Protein 6O60 (pdb70)

Radius of gyration: 34.87 Å; Cα contacts (8 Å, |Δi|>4): 2244; chains: 4; bounding box: 87×78×111 Å

B-factor: mean 55.34, std 15.74, range [30.64, 137.1]

Organism: Homo sapiens (NCBI:txid9606)

InterPro domains:
  IPR002088 Protein prenyltransferase, alpha subunit [PF01239] (127-150)
  IPR002088 Protein prenyltransferase, alpha subunit [PF01239] (177-208)
  IPR002088 Protein prenyltransferase, alpha subunit [PF01239] (217-246)
  IPR002088 Protein prenyltransferase, alpha subunit [PF01239] (292-320)
  IPR002088 Protein prenyltransferase, alpha subunit [PS51147] (118-152)
  IPR002088 Protein prenyltransferase, alpha subunit [PS51147] (176-210)
  IPR002088 Protein prenyltransferase, alpha subunit [PS51147] (291-325)

Secondary structure (DSSP, 8-state):
--HHHHHHHHHHHHHHHHHHH-TT--EEEEE------SSS-SEEEETTEEEEEGGGHHHHHHHHHHHHHHHHTTSS---HHHHHHHHHHHHHH-TT-HHHHHHHHHHHHHTSS-HHHHHHHHHHHHHH-TT-HHHHHHHHHHHHHTT--HHHHHHHHHHHHHHHHHHHSTT-HHHHHHHHHHHHHTSTT-HHHHHHHHHHHHHHHHH-TT-HHHHHHHHHHHHHHHT--HHHHHHHHHHHHHHHHS---HHHHHHHHHHHHHH---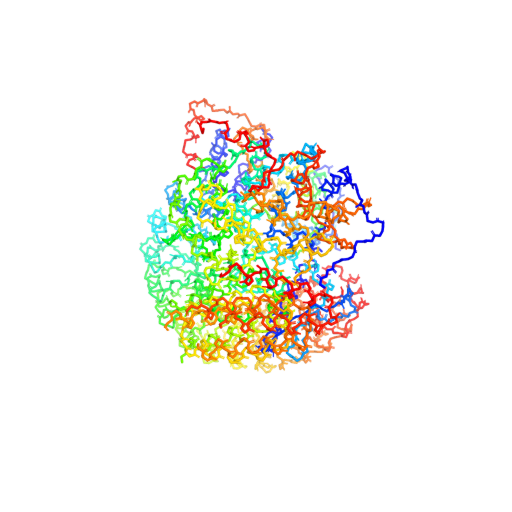-HHHHHHHHHHHHT---HHHHHHHHHHHHHHT--/------TTS--S--HHHHHHHHHH----HHHHHHGGGHHHHHHHHHHHHHHTT-GGGS-HHHHHHHHHTTB-TTS-B-SSTTSPP-HHHHHHHHHHHHHTT-GGGS-HHHHHHHHHHTB-TTS-BBSSTT--B-HHHHHHHHHHHHHHT-GGGS-HHHHHHHHHTTB-TTS-B-SSTTPPP-HHHHHHHHHHHHHTT-GGGS-HHHHHHHHHTTB-TTS-B-SSTTPPP-HHHHHHHHHHHHHTT-GGGS-HHHHHHHHHHTB-TTT--EESSTTS-EEHHHHHHHHHHHHHHT-TTSPPB-TTTSSBHHHHHHHHSS--/-HHHHHS-HHHHHHHHTT--HHHHHHHTTT-HHHHHHHT-GGGTSEEE-------HHHHHHHHHTSTT--EEE-TT-TT--HHHHHHHHHH-TT--EEE-TT-TT--HHHHHHHHHH-TT--EEE-TT-TT--HHHHHHHHHH-TT--EEE-TT-TT--HHHHHHHHHH-TT-SEEE-TT-TT--HHHHHHHHHH-TT--EEE-TT-TT--HHHHHHHHHH-TT--EEE-TT-TT--HHHHHHHHHH-TT--EEE-TT-TT--HHHHHHHHHH-TT--EEE-TT-TT--HHHHHHHHHH-TT--EEE-TT-TT--HHHHHHHHTSHHHHHT--EEE-TT-TT--HHHHHHTTS-TT--EEE-TT-TT--HHHHHHHHHH-TT-EEE---/-EEEEE-TTS-EEEEEHHHHTTSHHHHHHHHHS-S-SSS--PPEE-TTS-HHHHHHHHHHHHT-------TT--HHHHHHT-S-HHHHHHHHHHHHHHT-HHHHHHHHHHHHHHHTT--HHHHHHHTT------HHHHHHHTTGGG--

Sequence (1157 aa):
SEEVAVLVQRVVKDITNAFRRNPHIDEIGLIPCPEARYNRSPIVLVENKLGVESWCVKFLLPYVHNKLLLYRTRKQWLNRDELIDVTCTLLLLNPDFTTAWNVRKELILSGTLNPIKDLHLGKLALTKFPKSPETWIHRRWVLQQLIQERAQRLIQEEMEVCGEAAGRYPSNYNAWSHRIWVLQHLAKLDVKILLDELSSTKHWASMHVSDHSGFHYRQFLLKSLISQPHLLEEEVEFSTDLIDSYPGHETLWCHRRHIFYLQHHGLEMEHRFIDQVLSTCRNVEQARFASAYRKWLVTLKDVIIKSDAPDTLLLEKHADYIASYGDDYEYCMSEYLRMSGIYWGLTVMDLMGQLHRMNREEILAFIKSCQHECGGISASIGHDPHLLYTLSAVQILTLYDSINVIDVNKVVEYVKGLQKEDGSFAGDIWGEIDTRFSFCAVATLALLGKLDAINVEKAIEFVLSCMNFDGGFGCRPGSESHAGQIYCCTGFLAITSQLHQVNSDLLGWWLCERQLPSGGLNGRPEKLPDVCYSWWVLASLKIIGRLHWIDREKLRNFILACQDEETGGFADRPGDMVDPFHTLFGIAGLSLLGEEQIKPVNPVFCMPEEVLQRVNVQPEGLINKKLPKELLLRIFSFLDIVTLCRCAQISKAWNILALDGSNWQRIDLFNFQTGRVVENISKRCGGFLRKLSLRGCIGVGDSSLKTFAQNCRNIEHLNLNGCTKITDSTCYSLSRFCSKLKHLDLTSCVSITNSSLKGISEGCRNLEYLNLSWCDQITKDGIEALVRGCRGLKALLLRGCTQLEDEALKHIQNYCHELVSLNLQSCSRITDEGVVQICRGCHRLQALCLSGCSNLTDASLTALGLNCPRLQILEAARCSHLTDAGFTLLARNCHELEKMDLEECILITDSTLIQLSIHCPKLQALSLSHCELITDDGILHLSNSTCGHERLRVLELDNCLLITDVALEHLENCRGLERLELYDCQQVTRAGIKRMRAQLPHVKVHAYFPSIKLQSSDGEIFEVDVEIAKQSVTIKTMLEDLGMDDEGDDDPVPLPNVNAAILKKVIQWCTHHKDEKRTDDIPVWDQEFLKVDQGTLFELILAANYLDIKGLLDVTCKTVANMIKGKTPEEIRKTFNIKNDFTEEEEAQVRKENQWC

Solvent-accessible surface area: 47804 Å² total; per-residue (Å²): 140,118,71,40,29,32,21,0,102,13,0,16,82,13,4,34,16,0,45,112,156,25,83,136,1,59,64,14,29,70,61,112,29,111,99,19,161,81,1,116,12,0,15,47,42,88,147,52,78,2,10,16,11,28,16,0,18,108,78,1,0,28,42,0,2,76,46,0,16,46,29,61,53,51,93,84,74,9,36,66,36,74,8,24,46,12,0,23,0,0,0,11,23,6,2,30,0,28,3,0,2,1,1,7,7,67,16,13,102,24,59,19,5,84,29,92,135,3,13,67,12,2,43,3,0,5,15,78,50,14,96,2,53,27,1,0,36,3,5,18,26,0,0,55,52,24,65,151,140,158,31,93,145,21,16,106,53,1,16,90,2,2,19,63,1,3,50,98,79,93,8,0,23,36,0,6,10,0,19,4,17,0,0,41,75,15,10,160,44,75,55,141,40,0,55,89,12,7,82,73,5,60,123,39,2,43,110,53,15,55,9,5,0,2,0,23,0,1,7,16,0,4,95,8,25,87,76,125,130,126,42,20,76,50,1,20,108,19,0,42,90,12,0,95,73,100,60,13,48,16,0,1,7,14,0,9,31,20,0,14,68,13,74,94,173,66,37,105,141,8,45,138,25,0,61,120,17,55,89,118,40,234,43,121,57,8,33,94,20,0,67,30,0,61,134,34,0,89,88,101,108,32,22,148,57,158,132,107,22,21,114,74,15,48,28,120,83,0,0,66,28,9,40,84,127,103,132,109,74,92,100,12,41,27,13,50,45,39,0,15,21,32,14,38,8,2,0,0,0,14,0,9,35,32,25,144,108,51,93,108,117,109,22,13,50,29,0,132,67,1,41,44,51,59,0,0,0,0,2,1,89,15,5,24,25,16,0,25,29,0,18,5,0,0,10,0,0,9,13,10,97,12,40,126,50,11,68,26,112,74,0,15,112,20,0,108,60,12,31,94,149,70,0,1,0,3,0,12,143,56,32,23,39,20,0,112,9,0,15,2,0,0,1,0,0,25,12,24,34,92,39,141,23,9,78,38,144,72,0,17,98,16,0,40,64,1,59,29,66,22,3,0,0,0,8,19,51,25,4,6,4,18,0,10,23,0,14,11,0,0,0,0,0,31,30,13,86,40,46,145,76,10,79,24,74,64,0,0,62,18,0,32,46,3,33,8,64,15,0,0,0,0,3,17,2,32,56,76,0,19,1,8,53,0,1,43,0,0,0,0,0,94,27,13,44,52,29,117,88,13,67,120,104,85,0,64,65,0,2,0,5,3,9,37,76,132,74,0,0,0,2,22,46,35,86,74,173,29,45,11,51,21,0,0,12,0,0,0,0,0,13,19,29,50,31,172,112,7,54,92,4,20,13,14,27,6,0,0,55,84,2,8,112,117,20,104,109,116,142,118,35,77,1,52,174,98,4,65,99,115,4,10,29,77,1,0,40,20,1,46,14,48,13,0,7,92,0,0,13,0,7,112,51,0,35,98,9,0,57,39,32,54,1,4,35,108,2,26,11,71,45,166,104,133,17,112,34,2,35,37,5,1,116,65,20,7,50,78,1,68,52,4,13,0,72,5,9,78,28,1,1,30,87,10,2,102,28,1,0,68,56,0,135,47,0,58,40,0,12,0,17,6,0,45,128,0,57,25,47,0,0,98,8,1,21,190,30,0,67,103,0,77,40,0,11,0,7,22,0,21,51,0,47,42,49,0,0,110,0,0,7,99,15,0,142,84,0,62,47,0,15,0,7,15,0,63,78,0,32,67,84,0,0,50,22,0,0,122,11,0,134,30,0,78,17,0,32,0,51,6,0,55,73,0,36,21,87,0,0,79,43,0,34,82,34,0,98,67,0,46,28,2,23,1,31,39,0,55,140,0,40,26,119,0,0,26,49,0,0,133,6,0,96,147,0,45,20,2,7,2,7,11,0,53,70,2,48,26,46,0,2,36,4,0,4,126,19,0,80,116,0,42,56,0,65,0,11,73,0,42,97,1,39,25,57,0,0,22,80,0,0,125,61,0,81,39,0,39,71,3,34,0,15,26,0,82,80,0,44,18,39,0,0,48,28,0,12,106,32,0,41,76,0,49,16,2,11,0,1,36,0,91,86,0,42,26,73,0,0,64,67,0,0,91,3,100,0,0,82,114,122,0,91,10,0,35,0,3,27,0,76,85,0,28,26,74,0,2,96,32,0,38,57,0,136,19,0,33,84,0,16,0,1,16,0,85,110,2,62,107,49,3,8,149,125,0,92,78,107,12,98,65,5,53,1,5,15,0,72,127,64,28,66,1,53,4,60,90,36,79,78,26,122,6,56,23,111,42,4,77,59,1,76,29,8,92,75,34,29,145,119,68,44,188,107,133,162,46,137,102,96,25,4,83,1,88,100,4,67,10,65,10,0,114,58,5,34,90,8,5,80,89,26,112,140,110,27,38,7,68,80,18,74,120,70,1,93,117,6,5,171,47,93,49,17,52,4,0,48,0,0,51,4,0,56,59,0,48,4,130,37,0,7,50,12,0,0,22,22,0,0,60,44,2,45,75,63,75,19,77,89,1,14,139,43,3,117,13,162,65,60,26,68,136,115,59,32,51,73,23,160,128,83,8,82,52,107

CATH classification: 1.50.10.20

Structure (mmCIF, N/CA/C/O backbone):
data_6O60
#
_entry.id   6O60
#
_cell.length_a   86.843
_cell.length_b   99.318
_cell.length_c   151.202
_cell.angle_alpha   90.00
_cell.angle_beta   90.00
_cell.angle_gamma   90.00
#
_symmetry.space_group_name_H-M   'P 21 21 21'
#
loop_
_entity.id
_entity.type
_entity.pdbx_description
1 polymer 'Protein prenyltransferase alpha subunit repeat-containing protein 1'
2 polymer 'Geranylgeranyl transferase type-2 subunit beta'
3 polymer 'F-box/LRR-repeat protein 2'
4 polymer 'S-phase kinase-associated protein 1'
5 non-polymer 'ZINC ION'
6 water water
#
loop_
_atom_site.group_PDB
_atom_site.id
_atom_site.type_symbol
_atom_site.label_atom_id
_atom_site.label_alt_id
_atom_site.label_comp_id
_atom_site.label_asym_id
_atom_site.label_entity_id
_atom_site.label_seq_id
_atom_site.pdbx_PDB_ins_code
_atom_site.Cartn_x
_atom_site.Cartn_y
_atom_site.Cartn_z
_atom_site.occupancy
_atom_site.B_iso_or_equiv
_atom_site.auth_seq_id
_atom_site.auth_comp_id
_atom_site.auth_asym_id
_atom_site.auth_atom_id
_atom_site.pdbx_PDB_model_num
ATOM 1 N N . SER A 1 10 ? 22.923 24.684 3.665 1.00 75.14 5 SER A N 1
ATOM 2 C CA . SER A 1 10 ? 22.490 25.859 4.408 1.00 75.59 5 SER A CA 1
ATOM 3 C C . SER A 1 10 ? 21.014 25.691 4.721 1.00 80.30 5 SER A C 1
ATOM 4 O O . SER A 1 10 ? 20.505 26.241 5.692 1.00 84.24 5 SER A O 1
ATOM 7 N N . GLU A 1 11 ? 20.354 24.910 3.860 1.00 77.39 6 GLU A N 1
ATOM 8 C CA . GLU A 1 11 ? 19.006 24.403 4.064 1.00 80.74 6 GLU A CA 1
ATOM 9 C C . GLU A 1 11 ? 18.972 22.880 4.106 1.00 77.14 6 GLU A C 1
ATOM 10 O O . GLU A 1 11 ? 18.076 22.312 4.748 1.00 79.92 6 GLU A O 1
ATOM 16 N N . GLU A 1 12 ? 19.943 22.205 3.480 1.00 71.69 7 GLU A N 1
ATOM 17 C CA . GLU A 1 12 ? 20.133 20.794 3.763 1.00 69.93 7 GLU A CA 1
ATOM 18 C C . GLU A 1 12 ? 20.667 20.570 5.172 1.00 61.59 7 GLU A C 1
ATOM 19 O O . GLU A 1 12 ? 20.537 19.464 5.704 1.00 54.55 7 GLU A O 1
ATOM 25 N N . VAL A 1 13 ? 21.276 21.578 5.791 1.00 69.43 8 VAL A N 1
ATOM 26 C CA . VAL A 1 13 ? 21.822 21.362 7.127 1.00 63.09 8 VAL A CA 1
ATOM 27 C C . VAL A 1 13 ? 20.710 21.393 8.158 1.00 58.59 8 VAL A C 1
ATOM 28 O O . VAL A 1 13 ? 20.704 20.594 9.106 1.00 55.62 8 VAL A O 1
ATOM 32 N N . ALA A 1 14 ? 19.741 22.297 7.967 1.00 59.19 9 ALA A N 1
ATOM 33 C CA . ALA A 1 14 ? 18.581 22.366 8.844 1.00 59.90 9 ALA A CA 1
ATOM 34 C C . ALA A 1 14 ? 17.896 21.019 8.936 1.00 58.09 9 ALA A C 1
ATOM 35 O O . ALA A 1 14 ? 17.509 20.583 10.027 1.00 57.77 9 ALA A O 1
ATOM 37 N N . VAL A 1 15 ? 17.734 20.343 7.797 1.00 56.92 10 VAL A N 1
ATOM 38 C CA . VAL A 1 15 ? 17.136 19.010 7.808 1.00 52.94 10 VAL A CA 1
ATOM 39 C C . VAL A 1 15 ? 18.006 18.064 8.615 1.00 50.14 10 VAL A C 1
ATOM 40 O O . VAL A 1 15 ? 17.527 17.324 9.478 1.00 46.54 10 VAL A O 1
ATOM 44 N N . LEU A 1 16 ? 19.311 18.116 8.375 1.00 47.95 11 LEU A N 1
ATOM 45 C CA . LEU A 1 16 ? 20.227 17.246 9.089 1.00 48.67 11 LEU A CA 1
ATOM 46 C C . LEU A 1 16 ? 20.189 17.504 10.595 1.00 53.44 11 LEU A C 1
ATOM 47 O O . LEU A 1 16 ? 20.180 16.560 11.394 1.00 53.24 11 LEU A O 1
ATOM 52 N N . VAL A 1 17 ? 20.164 18.770 11.009 1.00 52.81 12 VAL A N 1
ATOM 53 C CA . VAL A 1 17 ? 20.171 19.025 12.445 1.00 53.94 12 VAL A CA 1
ATOM 54 C C . VAL A 1 17 ? 18.885 18.511 13.086 1.00 46.91 12 VAL A C 1
ATOM 55 O O . VAL A 1 17 ? 18.920 17.898 14.158 1.00 38.17 12 VAL A O 1
ATOM 59 N N . GLN A 1 18 ? 17.740 18.729 12.431 1.00 43.16 13 GLN A N 1
ATOM 60 C CA . GLN A 1 18 ? 16.481 18.169 12.913 1.00 48.27 13 GLN A CA 1
ATOM 61 C C . GLN A 1 18 ? 16.570 16.659 13.032 1.00 46.66 13 GLN A C 1
ATOM 62 O O . GLN A 1 18 ? 16.092 16.067 14.007 1.00 46.92 13 GLN A O 1
ATOM 68 N N . ARG A 1 19 ? 17.173 16.026 12.033 1.00 46.47 14 ARG A N 1
ATOM 69 C CA . ARG A 1 19 ? 17.359 14.589 12.063 1.00 47.32 14 ARG A CA 1
ATOM 70 C C . ARG A 1 19 ? 18.182 14.170 13.272 1.00 44.16 14 ARG A C 1
ATOM 71 O O . ARG A 1 19 ? 17.854 13.191 13.951 1.00 44.61 14 ARG A O 1
ATOM 79 N N . VAL A 1 20 ? 19.256 14.905 13.562 1.00 44.20 15 VAL A N 1
ATOM 80 C CA . VAL A 1 20 ? 20.132 14.520 14.660 1.00 42.32 15 VAL A CA 1
ATOM 81 C C . VAL A 1 20 ? 19.447 14.767 15.993 1.00 36.71 15 VAL A C 1
ATOM 82 O O . VAL A 1 20 ? 19.572 13.968 16.925 1.00 40.18 15 VAL A O 1
ATOM 86 N N . VAL A 1 21 ? 18.675 15.842 16.094 1.00 36.77 16 VAL A N 1
ATOM 87 C CA . VAL A 1 21 ? 17.830 16.025 17.269 1.00 39.67 16 VAL A CA 1
ATOM 88 C C . VAL A 1 21 ? 16.903 14.824 17.446 1.00 42.46 16 VAL A C 1
ATOM 89 O O . VAL A 1 21 ? 16.819 14.243 18.529 1.00 46.48 16 VAL A O 1
ATOM 93 N N . LYS A 1 22 ? 16.211 14.422 16.380 1.00 42.41 17 LYS A N 1
ATOM 94 C CA . LYS A 1 22 ? 15.359 13.238 16.454 1.00 41.51 17 LYS A CA 1
ATOM 95 C C . LYS A 1 22 ? 16.142 12.016 16.919 1.00 42.68 17 LYS A C 1
ATOM 96 O O . LYS A 1 22 ? 15.632 11.215 17.716 1.00 44.77 17 LYS A O 1
ATOM 102 N N . ASP A 1 23 ? 17.395 11.870 16.448 1.00 40.13 18 ASP A N 1
ATOM 103 C CA . ASP A 1 23 ? 18.195 10.706 16.808 1.00 41.56 18 ASP A CA 1
ATOM 104 C C . ASP A 1 23 ? 18.536 10.695 18.285 1.00 39.56 18 ASP A C 1
ATOM 105 O O . ASP A 1 23 ? 18.626 9.623 18.892 1.00 43.80 18 ASP A O 1
ATOM 110 N N . ILE A 1 24 ? 18.758 11.866 18.873 1.00 40.16 19 ILE A N 1
ATOM 111 C CA . ILE A 1 24 ? 19.029 11.922 20.300 1.00 44.83 19 ILE A CA 1
ATOM 112 C C . ILE A 1 24 ? 17.804 11.488 21.086 1.00 44.72 19 ILE A C 1
ATOM 113 O O . ILE A 1 24 ? 17.898 10.637 21.983 1.00 46.69 19 ILE A O 1
ATOM 118 N N . THR A 1 25 ? 16.635 12.053 20.756 1.00 44.03 20 THR A N 1
ATOM 119 C CA . THR A 1 25 ? 15.427 11.682 21.474 1.00 49.22 20 THR A CA 1
ATOM 120 C C . THR A 1 25 ? 15.179 10.194 21.342 1.00 46.32 20 THR A C 1
ATOM 121 O O . THR A 1 25 ? 14.732 9.542 22.291 1.00 45.22 20 THR A O 1
ATOM 125 N N . ASN A 1 26 ? 15.452 9.640 20.164 1.00 44.95 21 ASN A N 1
ATOM 126 C CA . ASN A 1 26 ? 15.141 8.238 19.967 1.00 48.36 21 ASN A CA 1
ATOM 127 C C . ASN A 1 26 ? 16.150 7.357 20.671 1.00 53.17 21 ASN A C 1
ATOM 128 O O . ASN A 1 26 ? 15.802 6.250 21.092 1.00 55.71 21 ASN A O 1
ATOM 133 N N . ALA A 1 27 ? 17.379 7.843 20.854 1.00 52.37 22 ALA A N 1
ATOM 134 C CA . ALA A 1 27 ? 18.321 7.128 21.702 1.00 51.89 22 ALA A CA 1
ATOM 135 C C . ALA A 1 27 ? 17.703 6.836 23.068 1.00 52.02 22 ALA A C 1
ATOM 136 O O . ALA A 1 27 ? 17.754 5.702 23.563 1.00 46.38 22 ALA A O 1
ATOM 138 N N . PHE A 1 28 ? 17.093 7.856 23.678 1.00 44.00 23 PHE A N 1
ATOM 139 C CA . PHE A 1 28 ? 16.549 7.705 25.022 1.00 51.63 23 PHE A CA 1
ATOM 140 C C . PHE A 1 28 ? 15.328 6.795 25.049 1.00 55.45 23 PHE A C 1
ATOM 141 O O . PHE A 1 28 ? 15.093 6.115 26.053 1.00 54.40 23 PHE A O 1
ATOM 149 N N . ARG A 1 29 ? 14.549 6.750 23.967 1.00 51.20 24 ARG A N 1
ATOM 150 C CA . ARG A 1 29 ? 13.467 5.770 23.903 1.00 56.57 24 ARG A CA 1
ATOM 151 C C . ARG A 1 29 ? 14.029 4.350 23.854 1.00 55.12 24 ARG A C 1
ATOM 152 O O . ARG A 1 29 ? 13.582 3.466 24.591 1.00 58.95 24 ARG A O 1
ATOM 160 N N . ARG A 1 30 ? 15.028 4.122 23.004 1.00 44.63 25 ARG A N 1
ATOM 161 C CA . ARG A 1 30 ? 15.648 2.806 22.929 1.00 56.91 25 ARG A CA 1
ATOM 162 C C . ARG A 1 30 ? 16.273 2.387 24.265 1.00 58.36 25 ARG A C 1
ATOM 163 O O . ARG A 1 30 ? 16.226 1.206 24.635 1.00 59.14 25 ARG A O 1
ATOM 171 N N . ASN A 1 31 ? 16.863 3.326 25.006 1.00 62.99 26 ASN A N 1
ATOM 172 C CA . ASN A 1 31 ? 17.487 3.003 26.290 1.00 60.46 26 ASN A CA 1
ATOM 173 C C . ASN A 1 31 ? 17.293 4.147 27.264 1.00 58.02 26 ASN A C 1
ATOM 174 O O . ASN A 1 31 ? 18.093 5.096 27.313 1.00 48.88 26 ASN A O 1
ATOM 179 N N . PRO A 1 32 ? 16.245 4.094 28.095 1.00 57.94 27 PRO A N 1
ATOM 180 C CA . PRO A 1 32 ? 16.056 5.120 29.131 1.00 57.41 27 PRO A CA 1
ATOM 181 C C . PRO A 1 32 ? 17.015 5.003 30.306 1.00 55.95 27 PRO A C 1
ATOM 182 O O . PRO A 1 32 ? 16.919 5.804 31.244 1.00 53.39 27 PRO A O 1
ATOM 186 N N . HIS A 1 33 ? 17.926 4.031 30.285 1.00 51.77 28 HIS A N 1
ATOM 187 C CA . HIS A 1 33 ? 18.967 3.894 31.293 1.00 58.79 28 HIS A CA 1
ATOM 188 C C . HIS A 1 33 ? 20.317 4.435 30.824 1.00 53.20 28 HIS A C 1
ATOM 189 O O . HIS A 1 33 ? 21.340 4.134 31.454 1.00 46.77 28 HIS A O 1
ATOM 196 N N . ILE A 1 34 ? 20.345 5.193 29.719 1.00 52.31 29 ILE A N 1
ATOM 197 C CA . ILE A 1 34 ? 21.548 5.922 29.343 1.00 52.09 29 ILE A CA 1
ATOM 198 C C . ILE A 1 34 ? 22.034 6.708 30.552 1.00 51.16 29 ILE A C 1
ATOM 199 O O . ILE A 1 34 ? 21.240 7.328 31.265 1.00 51.83 29 ILE A O 1
ATOM 204 N N . ASP A 1 35 ? 23.334 6.642 30.826 1.00 53.44 30 ASP A N 1
ATOM 205 C CA . ASP A 1 35 ? 23.847 7.261 32.038 1.00 53.31 30 ASP A CA 1
ATOM 206 C C . ASP A 1 35 ? 25.092 8.095 31.796 1.00 46.19 30 ASP A C 1
ATOM 207 O O . ASP A 1 35 ? 25.719 8.520 32.767 1.00 48.99 30 ASP A O 1
ATOM 212 N N . GLU A 1 36 ? 25.464 8.332 30.536 1.00 47.66 31 GLU A N 1
ATOM 213 C CA . GLU A 1 36 ? 26.725 8.994 30.222 1.00 48.68 31 GLU A CA 1
ATOM 214 C C . GLU A 1 36 ? 26.712 9.453 28.766 1.00 47.66 31 GLU A C 1
ATOM 215 O O . GLU A 1 36 ? 26.213 8.746 27.891 1.00 42.56 31 GLU A O 1
ATOM 221 N N . ILE A 1 37 ? 27.242 10.652 28.520 1.00 48.54 32 ILE A N 1
ATOM 222 C CA . ILE A 1 37 ? 27.433 11.176 27.170 1.00 51.01 32 ILE A CA 1
ATOM 223 C C . ILE A 1 37 ? 28.871 11.624 27.003 1.00 47.90 32 ILE A C 1
ATOM 224 O O . ILE A 1 37 ? 29.538 12.028 27.963 1.00 48.41 32 ILE A O 1
ATOM 229 N N . GLY A 1 38 ? 29.338 11.559 25.760 1.00 46.37 33 GLY A N 1
ATOM 230 C CA . GLY A 1 38 ? 30.655 12.052 25.429 1.00 45.59 33 GLY A CA 1
ATOM 231 C C . GLY A 1 38 ? 30.726 12.401 23.966 1.00 49.28 33 GLY A C 1
ATOM 232 O O . GLY A 1 38 ? 29.909 11.954 23.154 1.00 53.74 33 GLY A O 1
ATOM 233 N N . LEU A 1 39 ? 31.723 13.218 23.643 1.00 54.20 34 LEU A N 1
ATOM 234 C CA . LEU A 1 39 ? 32.024 13.584 22.269 1.00 49.07 34 LEU A CA 1
ATOM 235 C C . LEU A 1 39 ? 32.920 12.505 21.676 1.00 50.71 34 LEU A C 1
ATOM 236 O O . LEU A 1 39 ? 33.975 12.203 22.245 1.00 56.08 34 LEU A O 1
ATOM 241 N N . ILE A 1 40 ? 32.485 11.916 20.589 1.00 52.89 35 ILE A N 1
ATOM 242 C CA . ILE A 1 40 ? 33.342 10.958 19.828 1.00 50.43 35 ILE A CA 1
ATOM 243 C C . ILE A 1 40 ? 34.117 11.783 18.820 1.00 52.65 35 ILE A C 1
ATOM 244 O O . ILE A 1 40 ? 33.514 12.386 17.912 1.00 51.16 35 ILE A O 1
ATOM 249 N N . PRO A 1 41 ? 35.438 11.911 18.975 1.00 58.37 36 PRO A N 1
ATOM 250 C CA . PRO A 1 41 ? 36.224 12.624 17.966 1.00 60.63 36 PRO A CA 1
ATOM 251 C C . PRO A 1 41 ? 36.113 11.889 16.645 1.00 57.09 36 PRO A C 1
ATOM 252 O O . PRO A 1 41 ? 36.451 10.709 16.537 1.00 53.12 36 PRO A O 1
ATOM 256 N N . CYS A 1 42 ? 35.586 12.586 15.652 1.00 57.99 37 CYS A N 1
ATOM 257 C CA . CYS A 1 42 ? 35.183 11.980 14.396 1.00 55.15 37 CYS A CA 1
ATOM 258 C C . CYS A 1 42 ? 34.881 13.171 13.502 1.00 56.42 37 CYS A C 1
ATOM 259 O O . CYS A 1 42 ? 33.738 13.630 13.451 1.00 60.03 37 CYS A O 1
ATOM 262 N N . PRO A 1 43 ? 35.876 13.734 12.818 1.00 61.49 38 PRO A N 1
ATOM 263 C CA . PRO A 1 43 ? 35.603 14.947 12.028 1.00 63.96 38 PRO A CA 1
ATOM 264 C C . PRO A 1 43 ? 34.959 14.706 10.667 1.00 58.61 38 PRO A C 1
ATOM 265 O O . PRO A 1 43 ? 34.529 15.686 10.050 1.00 51.54 38 PRO A O 1
ATOM 269 N N . GLU A 1 44 ? 34.865 13.466 10.178 1.00 59.47 39 GLU A N 1
ATOM 270 C CA . GLU A 1 44 ? 34.358 13.191 8.838 1.00 66.04 39 GLU A CA 1
ATOM 271 C C . GLU A 1 44 ? 33.102 12.330 8.912 1.00 64.62 39 GLU A C 1
ATOM 272 O O . GLU A 1 44 ? 33.062 11.337 9.646 1.00 56.92 39 GLU A O 1
ATOM 278 N N . ALA A 1 45 ? 32.076 12.716 8.161 1.00 60.69 40 ALA A N 1
ATOM 279 C CA . ALA A 1 45 ? 30.892 11.882 7.971 1.00 70.51 40 ALA A CA 1
ATOM 280 C C . ALA A 1 45 ? 31.181 10.948 6.802 1.00 69.14 40 ALA A C 1
ATOM 281 O O . ALA A 1 45 ? 31.076 11.343 5.635 1.00 76.67 40 ALA A O 1
ATOM 283 N N . ARG A 1 46 ? 31.555 9.707 7.108 1.00 56.28 41 ARG A N 1
ATOM 284 C CA . ARG A 1 46 ? 32.070 8.811 6.080 1.00 68.65 41 ARG A CA 1
ATOM 285 C C . ARG A 1 46 ? 31.100 7.714 5.683 1.00 66.64 41 ARG A C 1
ATOM 286 O O . ARG A 1 46 ? 31.329 7.045 4.665 1.00 69.71 41 ARG A O 1
ATOM 294 N N . TYR A 1 47 ? 30.032 7.514 6.446 1.00 69.10 42 TYR A N 1
ATOM 295 C CA . TYR A 1 47 ? 29.036 6.513 6.113 1.00 71.20 42 TYR A CA 1
ATOM 296 C C . TYR A 1 47 ? 27.661 7.072 6.455 1.00 63.61 42 TYR A C 1
ATOM 297 O O . TYR A 1 47 ? 27.530 8.073 7.171 1.00 65.01 42 TYR A O 1
ATOM 306 N N . ASN A 1 48 ? 26.625 6.435 5.910 1.00 67.29 43 ASN A N 1
ATOM 307 C CA . ASN A 1 48 ? 25.251 6.873 6.151 1.00 59.03 43 ASN A CA 1
ATOM 308 C C . ASN A 1 48 ? 24.698 6.264 7.443 1.00 54.14 43 ASN A C 1
ATOM 309 O O . ASN A 1 48 ? 23.676 5.577 7.452 1.00 52.53 43 ASN A O 1
ATOM 314 N N . ARG A 1 49 ? 25.403 6.527 8.543 1.00 56.93 44 ARG A N 1
ATOM 315 C CA . ARG A 1 49 ? 24.944 6.174 9.874 1.00 58.80 44 ARG A CA 1
ATOM 316 C C . ARG A 1 49 ? 24.767 7.470 10.648 1.00 53.88 44 ARG A C 1
ATOM 317 O O . ARG A 1 49 ? 25.378 8.490 10.326 1.00 45.06 44 ARG A O 1
ATOM 325 N N . SER A 1 50 ? 23.918 7.426 11.662 1.00 52.14 45 SER A N 1
ATOM 326 C CA . SER A 1 50 ? 23.710 8.588 12.506 1.00 47.50 45 SER A CA 1
ATOM 327 C C . SER A 1 50 ? 24.991 8.940 13.260 1.00 45.49 45 SER A C 1
ATOM 328 O O . SER A 1 50 ? 25.715 8.039 13.701 1.00 48.66 45 SER A O 1
ATOM 331 N N . PRO A 1 51 ? 25.279 10.233 13.468 1.00 45.94 46 PRO A N 1
ATOM 332 C CA . PRO A 1 51 ? 26.375 10.604 14.386 1.00 44.59 46 PRO A CA 1
ATOM 333 C C . PRO A 1 51 ? 26.050 10.319 15.845 1.00 43.49 46 PRO A C 1
ATOM 334 O O . PRO A 1 51 ? 26.920 10.500 16.710 1.00 43.66 46 PRO A O 1
ATOM 338 N N . ILE A 1 52 ? 24.828 9.884 16.140 1.00 38.96 47 ILE A N 1
ATOM 339 C CA . ILE A 1 52 ? 24.421 9.502 17.486 1.00 40.34 47 ILE A CA 1
ATOM 340 C C . ILE A 1 52 ? 24.696 8.013 17.633 1.00 39.45 47 ILE A C 1
ATOM 341 O O . ILE A 1 52 ? 24.030 7.184 17.019 1.00 50.69 47 ILE A O 1
ATOM 346 N N . VAL A 1 53 ? 25.689 7.665 18.430 1.00 39.73 48 VAL A N 1
ATOM 347 C CA . VAL A 1 53 ? 26.087 6.277 18.586 1.00 47.21 48 VAL A CA 1
ATOM 348 C C . VAL A 1 53 ? 25.738 5.835 19.994 1.00 47.34 48 VAL A C 1
ATOM 349 O O . VAL A 1 53 ? 26.254 6.372 20.977 1.00 44.47 48 VAL A O 1
ATOM 353 N N . LEU A 1 54 ? 24.870 4.850 20.079 1.00 47.63 49 LEU A N 1
ATOM 354 C CA . LEU A 1 54 ? 24.477 4.250 21.335 1.00 52.64 49 LEU A CA 1
ATOM 355 C C . LEU A 1 54 ? 25.183 2.906 21.442 1.00 54.41 49 LEU A C 1
ATOM 356 O O . LEU A 1 54 ? 24.950 2.009 20.619 1.00 58.19 49 LEU A O 1
ATOM 361 N N . VAL A 1 55 ? 26.072 2.779 22.419 1.00 53.67 50 VAL A N 1
ATOM 362 C CA . VAL A 1 55 ? 26.602 1.476 22.792 1.00 56.71 50 VAL A CA 1
ATOM 363 C C . VAL A 1 55 ? 26.299 1.273 24.269 1.00 55.36 50 VAL A C 1
ATOM 364 O O . VAL A 1 55 ? 26.704 2.084 25.113 1.00 55.10 50 VAL A O 1
ATOM 368 N N . GLU A 1 56 ? 25.511 0.230 24.562 1.00 62.76 51 GLU A N 1
ATOM 369 C CA . GLU A 1 56 ? 25.050 -0.116 25.902 1.00 62.24 51 GLU A CA 1
ATOM 370 C C . GLU A 1 56 ? 24.419 1.112 26.539 1.00 59.07 51 GLU A C 1
ATOM 371 O O . GLU A 1 56 ? 23.451 1.660 25.999 1.00 47.80 51 GLU A O 1
ATOM 377 N N . ASN A 1 57 ? 24.951 1.546 27.679 1.00 56.94 52 ASN A N 1
ATOM 378 C CA . ASN A 1 57 ? 24.407 2.691 28.398 1.00 55.35 52 ASN A CA 1
ATOM 379 C C . ASN A 1 57 ? 25.025 4.041 28.065 1.00 56.52 52 ASN A C 1
ATOM 380 O O . ASN A 1 57 ? 24.623 5.058 28.652 1.00 52.48 52 ASN A O 1
ATOM 385 N N . LYS A 1 58 ? 25.986 4.079 27.149 1.00 45.25 53 LYS A N 1
ATOM 386 C CA . LYS A 1 58 ? 26.694 5.307 26.839 1.00 51.86 53 LYS A CA 1
ATOM 387 C C . LYS A 1 58 ? 26.214 5.838 25.497 1.00 45.30 53 LYS A C 1
ATOM 388 O O . LYS A 1 58 ? 26.018 5.075 24.544 1.00 46.44 53 LYS A O 1
ATOM 394 N N . LEU A 1 59 ? 26.055 7.157 25.432 1.00 45.43 54 LEU A N 1
ATOM 395 C CA . LEU A 1 59 ? 25.566 7.866 24.257 1.00 47.46 54 LEU A CA 1
ATOM 396 C C . LEU A 1 59 ? 26.690 8.758 23.736 1.00 47.50 54 LEU A C 1
ATOM 397 O O . LEU A 1 59 ? 27.009 9.792 24.343 1.00 48.83 54 LEU A O 1
ATOM 402 N N . GLY A 1 60 ? 27.285 8.367 22.615 1.00 47.40 55 GLY A N 1
ATOM 403 C CA . GLY A 1 60 ? 28.353 9.129 22.009 1.00 44.02 55 GLY A CA 1
ATOM 404 C C . GLY A 1 60 ? 27.831 9.997 20.884 1.00 45.84 55 GLY A C 1
ATOM 405 O O . GLY A 1 60 ? 26.890 9.629 20.181 1.00 47.73 55 GLY A O 1
ATOM 406 N N . VAL A 1 61 ? 28.441 11.169 20.725 1.00 47.72 56 VAL A N 1
ATOM 407 C CA . VAL A 1 61 ? 28.053 12.103 19.675 1.00 46.75 56 VAL A CA 1
ATOM 408 C C . VAL A 1 61 ? 29.270 12.338 18.812 1.00 49.43 56 VAL A C 1
ATOM 409 O O . VAL A 1 61 ? 30.300 12.805 19.306 1.00 55.05 56 VAL A O 1
ATOM 413 N N . GLU A 1 62 ? 29.151 12.010 17.529 1.00 49.35 57 GLU A N 1
ATOM 414 C CA . GLU A 1 62 ? 30.269 12.150 16.613 1.00 49.41 57 GLU A CA 1
ATOM 415 C C . GLU A 1 62 ? 30.501 13.616 16.282 1.00 53.07 57 GLU A C 1
ATOM 416 O O . GLU A 1 62 ? 29.568 14.336 15.898 1.00 52.62 57 GLU A O 1
ATOM 422 N N . SER A 1 63 ? 31.764 14.046 16.413 1.00 49.97 58 SER A N 1
ATOM 423 C CA . SER A 1 63 ? 32.078 15.471 16.455 1.00 48.50 58 SER A CA 1
ATOM 424 C C . SER A 1 63 ? 31.748 16.199 15.158 1.00 43.61 58 SER A C 1
ATOM 425 O O . SER A 1 63 ? 31.462 17.401 15.202 1.00 47.99 58 SER A O 1
ATOM 428 N N . TRP A 1 64 ? 31.736 15.505 14.017 1.00 51.92 59 TRP A N 1
ATOM 429 C CA . TRP A 1 64 ? 31.573 16.198 12.741 1.00 49.29 59 TRP A CA 1
ATOM 430 C C . TRP A 1 64 ? 30.271 16.974 12.651 1.00 48.27 59 TRP A C 1
ATOM 431 O O . TRP A 1 64 ? 30.202 17.939 11.884 1.00 53.79 59 TRP A O 1
ATOM 442 N N . CYS A 1 65 ? 29.249 16.590 13.422 1.00 44.38 60 CYS A N 1
ATOM 443 C CA . CYS A 1 65 ? 27.928 17.196 13.315 1.00 46.00 60 CYS A CA 1
ATOM 444 C C . CYS A 1 65 ? 27.711 18.331 14.301 1.00 45.84 60 CYS A C 1
ATOM 445 O O . CYS A 1 65 ? 26.777 19.123 14.114 1.00 52.89 60 CYS A O 1
ATOM 448 N N . VAL A 1 66 ? 28.544 18.416 15.341 1.00 44.92 61 VAL A N 1
ATOM 449 C CA . VAL A 1 66 ? 28.306 19.361 16.429 1.00 47.79 61 VAL A C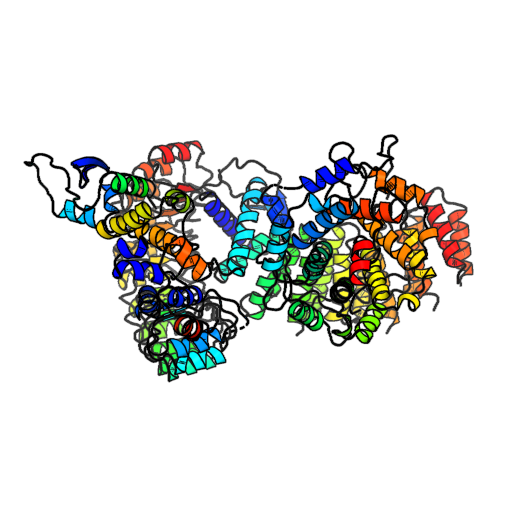A 1
ATOM 450 C C . VAL A 1 66 ? 28.409 20.805 15.939 1.00 49.64 61 VAL A C 1
ATOM 451 O O . VAL A 1 66 ? 27.660 21.679 16.394 1.00 54.14 61 VAL A O 1
ATOM 455 N N . LYS A 1 67 ? 29.321 21.076 14.997 1.00 50.32 62 LYS A N 1
ATOM 456 C CA . LYS A 1 67 ? 29.459 22.417 14.428 1.00 52.53 62 LYS A CA 1
ATOM 457 C C . LYS A 1 67 ? 28.178 22.886 13.746 1.00 55.62 62 LYS A C 1
ATOM 458 O O . LYS A 1 67 ? 27.937 24.096 13.645 1.00 53.36 62 LYS A O 1
ATOM 464 N N . PHE A 1 68 ? 27.356 21.959 13.257 1.00 56.49 63 PHE A N 1
ATOM 465 C CA . PHE A 1 68 ? 26.070 22.328 12.685 1.00 54.20 63 PHE A CA 1
ATOM 466 C C . PHE A 1 68 ? 24.982 22.355 13.743 1.00 44.38 63 PHE A C 1
ATOM 467 O O . PHE A 1 68 ? 24.102 23.221 13.720 1.00 46.99 63 PHE A O 1
ATOM 475 N N . LEU A 1 69 ? 25.045 21.413 14.674 1.00 46.12 64 LEU A N 1
ATOM 476 C CA . LEU A 1 69 ? 23.910 21.124 15.530 1.00 45.17 64 LEU A CA 1
ATOM 477 C C . LEU A 1 69 ? 23.725 22.221 16.578 1.00 45.18 64 LEU A C 1
ATOM 478 O O . LEU A 1 69 ? 22.606 22.704 16.792 1.00 42.22 64 LEU A O 1
ATOM 483 N N . LEU A 1 70 ? 24.826 22.672 17.204 1.00 45.90 65 LEU A N 1
ATOM 484 C CA . LEU A 1 70 ? 24.686 23.661 18.273 1.00 44.32 65 LEU A CA 1
ATOM 485 C C . LEU A 1 70 ? 24.275 25.027 17.755 1.00 41.88 65 LEU A C 1
ATOM 486 O O . LEU A 1 70 ? 23.392 25.647 18.371 1.00 35.38 65 LEU A O 1
ATOM 491 N N . PRO A 1 71 ? 24.834 25.570 16.669 1.00 43.82 66 PRO A N 1
ATOM 492 C CA . PRO A 1 71 ? 24.355 26.881 16.190 1.00 45.70 66 PRO A CA 1
ATOM 493 C C . PRO A 1 71 ? 22.884 26.892 15.833 1.00 50.72 66 PRO A C 1
ATOM 494 O O . PRO A 1 71 ? 22.176 27.853 16.166 1.00 57.88 66 PRO A O 1
ATOM 498 N N . TYR A 1 72 ? 22.402 25.837 15.171 1.00 50.58 67 TYR A N 1
ATOM 499 C CA . TYR A 1 72 ? 20.995 25.769 14.799 1.00 49.64 67 TYR A CA 1
ATOM 500 C C . TYR A 1 72 ? 20.111 25.674 16.032 1.00 46.21 67 TYR A C 1
ATOM 501 O O . TYR A 1 72 ? 19.167 26.453 16.189 1.00 46.34 67 TYR A O 1
ATOM 510 N N . VAL A 1 73 ? 20.373 24.699 16.904 1.00 48.89 68 VAL A N 1
ATOM 511 C CA . VAL A 1 73 ? 19.523 24.532 18.078 1.00 48.90 68 VAL A CA 1
ATOM 512 C C . VAL A 1 73 ? 19.648 25.751 18.988 1.00 44.00 68 VAL A C 1
ATOM 513 O O . VAL A 1 73 ? 18.665 26.199 19.582 1.00 41.77 68 VAL A O 1
ATOM 517 N N . HIS A 1 74 ? 20.848 26.337 19.062 1.00 47.03 69 HIS A N 1
ATOM 518 C CA . HIS A 1 74 ? 21.056 27.582 19.800 1.00 46.28 69 HIS A CA 1
ATOM 519 C C . HIS A 1 74 ? 20.163 28.701 19.268 1.00 47.53 69 HIS A C 1
ATOM 520 O O . HIS A 1 74 ? 19.517 29.426 20.043 1.00 46.71 69 HIS A O 1
ATOM 527 N N . ASN A 1 75 ? 20.104 28.851 17.939 1.00 46.49 70 ASN A N 1
ATOM 528 C CA . ASN A 1 75 ? 19.348 29.963 17.386 1.00 45.31 70 ASN A CA 1
ATOM 529 C C . ASN A 1 75 ? 17.862 29.669 17.364 1.00 48.30 70 ASN A C 1
ATOM 530 O O . ASN A 1 75 ? 17.037 30.594 17.479 1.00 51.03 70 ASN A O 1
ATOM 535 N N . LYS A 1 76 ? 17.491 28.392 17.184 1.00 44.40 71 LYS A N 1
ATOM 536 C CA . LYS A 1 76 ? 16.085 28.026 17.307 1.00 49.69 71 LYS A CA 1
ATOM 537 C C . LYS A 1 76 ? 15.555 28.471 18.660 1.00 45.16 71 LYS A C 1
ATOM 538 O O . LYS A 1 76 ? 14.497 29.097 18.747 1.00 45.18 71 LYS A O 1
ATOM 544 N N . LEU A 1 77 ? 16.299 28.186 19.730 1.00 44.61 72 LEU A N 1
ATOM 545 C CA . LEU A 1 77 ? 15.858 28.598 21.063 1.00 47.12 72 LEU A CA 1
ATOM 546 C C . LEU A 1 77 ? 15.781 30.123 21.191 1.00 42.93 72 LEU A C 1
ATOM 547 O O . LEU A 1 77 ? 14.905 30.652 21.881 1.00 42.12 72 LEU A O 1
ATOM 552 N N . LEU A 1 78 ? 16.691 30.848 20.549 1.00 42.63 73 LEU A N 1
ATOM 553 C CA . LEU A 1 78 ? 16.662 32.299 20.677 1.00 45.10 73 LEU A CA 1
ATOM 554 C C . LEU A 1 78 ? 15.532 32.895 19.857 1.00 50.27 73 LEU A C 1
ATOM 555 O O . LEU A 1 78 ? 14.913 33.877 20.276 1.00 50.74 73 LEU A O 1
ATOM 560 N N . LEU A 1 79 ? 15.238 32.310 18.693 1.00 51.95 74 LEU A N 1
ATOM 561 C CA . LEU A 1 79 ? 14.149 32.830 17.872 1.00 51.22 74 LEU A CA 1
ATOM 562 C C . LEU A 1 79 ? 12.811 32.648 18.574 1.00 48.72 74 LEU A C 1
ATOM 563 O O . LEU A 1 79 ? 11.929 33.513 18.489 1.00 56.32 74 LEU A O 1
ATOM 568 N N . TYR A 1 80 ? 12.659 31.537 19.298 1.00 51.96 75 TYR A N 1
ATOM 569 C CA . TYR A 1 80 ? 11.514 31.333 20.184 1.00 50.64 75 TYR A CA 1
ATOM 570 C C . TYR A 1 80 ? 11.460 32.399 21.268 1.00 52.75 75 TYR A C 1
ATOM 571 O O . TYR A 1 80 ? 10.460 33.111 21.414 1.00 59.18 75 TYR A O 1
ATOM 580 N N . ARG A 1 81 ? 12.545 32.519 22.039 1.00 54.37 76 ARG A N 1
ATOM 581 C CA . ARG A 1 81 ? 12.582 33.462 23.145 1.00 51.93 76 ARG A CA 1
ATOM 582 C C . ARG A 1 81 ? 12.358 34.880 22.666 1.00 55.54 76 ARG A C 1
ATOM 583 O O . ARG A 1 81 ? 11.812 35.710 23.397 1.00 59.84 76 ARG A O 1
ATOM 591 N N . THR A 1 82 ? 12.762 35.170 21.440 1.00 61.35 77 THR A N 1
ATOM 592 C CA . THR A 1 82 ? 12.694 36.508 20.888 1.00 62.94 77 THR A CA 1
ATOM 593 C C . THR A 1 82 ? 11.404 36.711 20.084 1.00 69.24 77 THR A C 1
ATOM 594 O O . THR A 1 82 ? 11.193 37.784 19.498 1.00 61.03 77 THR A O 1
ATOM 598 N N . ARG A 1 83 ? 10.526 35.694 20.082 1.00 57.77 78 ARG A N 1
ATOM 599 C CA . ARG A 1 83 ? 9.175 35.758 19.523 1.00 68.36 78 ARG A CA 1
ATOM 600 C C . ARG A 1 83 ? 9.171 35.893 17.996 1.00 62.76 78 ARG A C 1
ATOM 601 O O . ARG A 1 83 ? 8.246 36.482 17.429 1.00 64.76 78 ARG A O 1
ATOM 609 N N . LYS A 1 84 ? 10.172 35.325 17.308 1.00 64.37 79 LYS A N 1
ATOM 610 C CA . LYS A 1 84 ? 10.209 35.329 15.842 1.00 61.62 79 LYS A CA 1
ATOM 611 C C . LYS A 1 84 ? 9.962 33.962 15.201 1.00 59.46 79 LYS A C 1
ATOM 612 O O . LYS A 1 84 ? 9.709 33.898 13.987 1.00 61.20 79 LYS A O 1
ATOM 618 N N . GLN A 1 85 ? 10.038 32.870 15.960 1.00 62.29 80 GLN A N 1
ATOM 619 C CA . GLN A 1 85 ? 9.708 31.556 15.419 1.00 66.21 80 GLN A CA 1
ATOM 620 C C . GLN A 1 85 ? 9.169 30.706 16.552 1.00 56.97 80 GLN A C 1
ATOM 621 O O . GLN A 1 85 ? 9.794 30.623 17.607 1.00 55.83 80 GLN A O 1
ATOM 627 N N . TRP A 1 86 ? 8.019 30.090 16.339 1.00 55.87 81 TRP A N 1
ATOM 628 C CA . TRP A 1 86 ? 7.351 29.355 17.396 1.00 56.02 81 TRP A CA 1
ATOM 629 C C . TRP A 1 86 ? 7.887 27.935 17.485 1.00 52.12 81 TRP A C 1
ATOM 630 O O . TRP A 1 86 ? 8.206 27.308 16.469 1.00 50.81 81 TRP A O 1
ATOM 641 N N . LEU A 1 87 ? 7.985 27.427 18.708 1.00 52.41 82 LEU A N 1
ATOM 642 C CA . LEU A 1 87 ? 8.177 26.007 18.930 1.00 51.06 82 LEU A CA 1
ATOM 643 C C . LEU A 1 87 ? 7.071 25.502 19.851 1.00 51.44 82 LEU A C 1
ATOM 644 O O . LEU A 1 87 ? 6.675 26.177 20.810 1.00 49.66 82 LEU A O 1
ATOM 649 N N . ASN A 1 88 ? 6.539 24.332 19.520 1.00 50.78 83 ASN A N 1
ATOM 650 C CA . ASN A 1 88 ? 5.542 23.707 20.360 1.00 47.91 83 ASN A CA 1
ATOM 651 C C . ASN A 1 88 ? 6.225 23.000 21.530 1.00 46.89 83 ASN A C 1
ATOM 652 O O . ASN A 1 88 ? 7.447 23.009 21.675 1.00 45.31 83 ASN A O 1
ATOM 657 N N . ARG A 1 89 ? 5.406 22.359 22.359 1.00 50.13 84 ARG A N 1
ATOM 658 C CA . ARG A 1 89 ? 5.867 21.805 23.626 1.00 42.90 84 ARG A CA 1
ATOM 659 C C . ARG A 1 89 ? 6.927 20.728 23.405 1.00 45.58 84 ARG A C 1
ATOM 660 O O . ARG A 1 89 ? 7.989 20.731 24.050 1.00 47.06 84 ARG A O 1
ATOM 668 N N . ASP A 1 90 ? 6.658 19.809 22.472 1.00 47.85 85 ASP A N 1
ATOM 669 C CA . ASP A 1 90 ? 7.587 18.726 22.167 1.00 49.40 85 ASP A CA 1
ATOM 670 C C . ASP A 1 90 ? 8.916 19.261 21.642 1.00 46.47 85 ASP A C 1
ATOM 671 O O . ASP A 1 90 ? 9.983 18.734 21.978 1.00 41.49 85 ASP A O 1
ATOM 676 N N . GLU A 1 91 ? 8.870 20.302 20.810 1.00 44.97 86 GLU A N 1
ATOM 677 C CA . GLU A 1 91 ? 10.094 20.836 20.233 1.00 46.67 86 GLU A CA 1
ATOM 678 C C . GLU A 1 91 ? 10.889 21.609 21.268 1.00 49.86 86 GLU A C 1
ATOM 679 O O . GLU A 1 91 ? 12.111 21.464 21.353 1.00 56.72 86 GLU A O 1
ATOM 685 N N . LEU A 1 92 ? 10.206 22.427 22.067 1.00 48.69 87 LEU A N 1
ATOM 686 C CA . LEU A 1 92 ? 10.854 23.087 23.185 1.00 44.53 87 LEU A CA 1
ATOM 687 C C . LEU A 1 92 ? 11.653 22.088 24.005 1.00 45.40 87 LEU A C 1
ATOM 688 O O . LEU A 1 92 ? 12.865 22.245 24.192 1.00 46.57 87 LEU A O 1
ATOM 693 N N . ILE A 1 93 ? 10.985 21.030 24.465 1.00 43.29 88 ILE A N 1
ATOM 694 C CA . ILE A 1 93 ? 11.630 20.010 25.286 1.00 44.03 88 ILE A CA 1
ATOM 695 C C . ILE A 1 93 ? 12.814 19.396 24.555 1.00 49.05 88 ILE A C 1
ATOM 696 O O . ILE A 1 93 ? 13.900 19.233 25.130 1.00 52.42 88 ILE A O 1
ATOM 701 N N . ASP A 1 94 ? 12.640 19.075 23.270 1.00 46.92 89 ASP A N 1
ATOM 702 C CA . ASP A 1 94 ? 13.710 18.381 22.561 1.00 49.22 89 ASP A CA 1
ATOM 703 C C . ASP A 1 94 ? 14.817 19.332 22.124 1.00 46.14 89 ASP A C 1
ATOM 704 O O . ASP A 1 94 ? 15.994 18.968 22.168 1.00 48.01 89 ASP A O 1
ATOM 709 N N . VAL A 1 95 ? 14.474 20.548 21.699 1.00 47.44 90 VAL A N 1
ATOM 710 C CA . VAL A 1 95 ? 15.512 21.517 21.342 1.00 44.65 90 VAL A CA 1
ATOM 711 C C . VAL A 1 95 ? 16.360 21.864 22.561 1.00 45.73 90 VAL A C 1
ATOM 712 O O . VAL A 1 95 ? 17.594 21.939 22.478 1.00 52.60 90 VAL A O 1
ATOM 716 N N . THR A 1 96 ? 15.721 22.083 23.711 1.00 43.93 91 THR A N 1
ATOM 717 C CA . THR A 1 96 ? 16.491 22.478 24.881 1.00 45.65 91 THR A CA 1
ATOM 718 C C . THR A 1 96 ? 17.260 21.314 25.459 1.00 43.81 91 THR A C 1
ATOM 719 O O . THR A 1 96 ? 18.347 21.512 26.013 1.00 42.65 91 THR A O 1
ATOM 723 N N . CYS A 1 97 ? 16.707 20.107 25.348 1.00 40.30 92 CYS A N 1
ATOM 724 C CA . CYS A 1 97 ? 17.455 18.922 25.737 1.00 41.75 92 CYS A CA 1
ATOM 725 C C . CYS A 1 97 ? 18.768 18.832 24.962 1.00 40.22 92 CYS A C 1
ATOM 726 O O . CYS A 1 97 ? 19.834 18.635 25.552 1.00 45.60 92 CYS A O 1
ATOM 729 N N . THR A 1 98 ? 18.709 19.016 23.641 1.00 37.86 93 THR A N 1
ATOM 730 C CA . THR A 1 98 ? 19.903 18.925 22.820 1.00 42.72 93 THR A CA 1
ATOM 731 C C . THR A 1 98 ? 20.891 20.039 23.138 1.00 39.02 93 THR A C 1
ATOM 732 O O . THR A 1 98 ? 22.102 19.790 23.212 1.00 44.97 93 THR A O 1
ATOM 736 N N . LEU A 1 99 ? 20.399 21.265 23.342 1.00 36.33 94 LEU A N 1
ATOM 737 C CA . LEU A 1 99 ? 21.298 22.361 23.692 1.00 39.38 94 LEU A CA 1
ATOM 738 C C . LEU A 1 99 ? 22.039 22.077 24.991 1.00 37.57 94 LEU A C 1
ATOM 739 O O . LEU A 1 99 ? 23.264 22.227 25.070 1.00 48.66 94 LEU A O 1
ATOM 744 N N . LEU A 1 100 ? 21.316 21.662 26.025 1.00 38.21 95 LEU A N 1
ATOM 745 C CA . LEU A 1 100 ? 21.952 21.447 27.316 1.00 39.45 95 LEU A CA 1
ATOM 746 C C . LEU A 1 100 ? 22.884 20.257 27.293 1.00 38.58 95 LEU A C 1
ATOM 747 O O . LEU A 1 100 ? 23.834 20.214 28.085 1.00 41.08 95 LEU A O 1
ATOM 752 N N . LEU A 1 101 ? 22.662 19.307 26.387 1.00 38.13 96 LEU A N 1
ATOM 753 C CA . LEU A 1 101 ? 23.649 18.248 26.220 1.00 42.32 96 LEU A CA 1
ATOM 754 C C . LEU A 1 101 ? 24.970 18.781 25.653 1.00 40.44 96 LEU A C 1
ATOM 755 O O . LEU A 1 101 ? 26.043 18.307 26.033 1.00 46.72 96 LEU A O 1
ATOM 760 N N . LEU A 1 102 ? 24.908 19.789 24.781 1.00 42.81 97 LEU A N 1
ATOM 761 C CA . LEU A 1 102 ? 26.067 20.391 24.143 1.00 41.06 97 LEU A CA 1
ATOM 762 C C . LEU A 1 102 ? 26.687 21.542 24.928 1.00 42.15 97 LEU A C 1
ATOM 763 O O . LEU A 1 102 ? 27.897 21.773 24.819 1.00 39.91 97 LEU A O 1
ATOM 768 N N . ASN A 1 103 ? 25.902 22.269 25.714 1.00 45.37 98 ASN A N 1
ATOM 769 C CA . ASN A 1 103 ? 26.361 23.511 26.336 1.00 41.42 98 ASN A CA 1
ATOM 770 C C . ASN A 1 103 ? 25.502 23.802 27.553 1.00 42.61 98 ASN A C 1
ATOM 771 O O . ASN A 1 103 ? 24.648 24.698 27.535 1.00 40.61 98 ASN A O 1
ATOM 776 N N . PRO A 1 104 ? 25.709 23.074 28.653 1.00 39.67 99 PRO A N 1
ATOM 777 C CA . PRO A 1 104 ? 24.819 23.209 29.818 1.00 36.74 99 PRO A CA 1
ATOM 778 C C . PRO A 1 104 ? 24.966 24.504 30.594 1.00 37.78 99 PRO A C 1
ATOM 779 O O . PRO A 1 104 ? 24.282 24.672 31.604 1.00 40.37 99 PRO A O 1
ATOM 783 N N . ASP A 1 105 ? 25.856 25.398 30.210 1.00 35.60 100 ASP A N 1
ATOM 784 C CA . ASP A 1 105 ? 25.986 26.682 30.885 1.00 40.03 100 ASP A CA 1
ATOM 785 C C . ASP A 1 105 ? 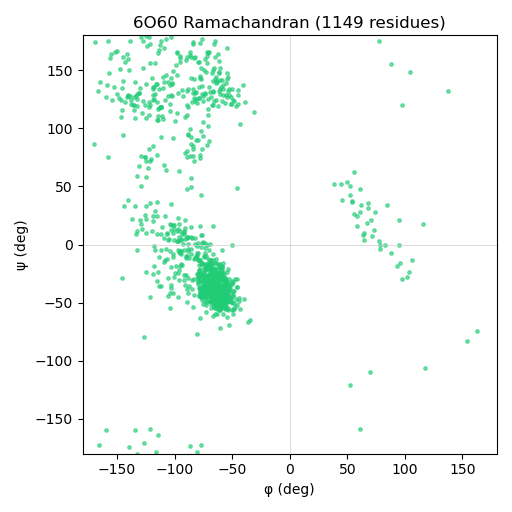25.114 27.743 30.254 1.00 38.56 100 ASP A C 1
ATOM 786 O O . ASP A 1 105 ? 25.202 28.914 30.641 1.00 39.82 100 ASP A O 1
ATOM 791 N N . PHE A 1 106 ? 24.299 27.346 29.276 1.00 46.18 101 PHE A N 1
ATOM 792 C CA . PHE A 1 106 ? 23.344 28.203 28.577 1.00 42.66 101 PHE A CA 1
ATOM 793 C C . PHE A 1 106 ? 22.098 28.369 29.457 1.00 42.49 101 PHE A C 1
ATOM 794 O O . PHE A 1 106 ? 21.135 27.613 29.360 1.00 39.87 101 PHE A O 1
ATOM 802 N N . THR A 1 107 ? 22.125 29.402 30.308 1.00 43.00 102 THR A N 1
ATOM 803 C CA . THR A 1 107 ? 21.093 29.597 31.319 1.00 39.07 102 THR A CA 1
ATOM 804 C C . THR A 1 107 ? 19.722 29.772 30.699 1.00 39.96 102 THR A C 1
ATOM 805 O O . THR A 1 107 ? 18.731 29.248 31.222 1.00 43.85 102 THR A O 1
ATOM 809 N N . THR A 1 108 ? 19.640 30.525 29.603 1.00 40.24 103 THR A N 1
ATOM 810 C CA . THR A 1 108 ? 18.349 30.749 28.973 1.00 39.13 103 THR A CA 1
ATOM 811 C C . THR A 1 108 ? 17.680 29.431 28.604 1.00 39.40 103 THR A C 1
ATOM 812 O O . THR A 1 108 ? 16.460 29.290 28.765 1.00 43.92 103 THR A O 1
ATOM 816 N N . ALA A 1 109 ? 18.469 28.443 28.156 1.00 38.98 104 ALA A N 1
ATOM 817 C CA . ALA A 1 109 ? 17.935 27.109 27.857 1.00 38.05 104 ALA A CA 1
ATOM 818 C C . ALA A 1 109 ? 17.355 26.448 29.100 1.00 42.80 104 ALA A C 1
ATOM 819 O O . ALA A 1 109 ? 16.241 25.920 29.060 1.00 43.98 104 ALA A O 1
ATOM 821 N N . TRP A 1 110 ? 18.111 26.436 30.213 1.00 39.72 105 TRP A N 1
ATOM 822 C CA . TRP A 1 110 ? 17.554 25.927 31.469 1.00 40.65 105 TRP A CA 1
ATOM 823 C C . TRP A 1 110 ? 16.282 26.679 31.872 1.00 42.12 105 TRP A C 1
ATOM 824 O O . TRP A 1 110 ? 15.323 26.070 32.362 1.00 40.36 105 TRP A O 1
ATOM 835 N N . ASN A 1 111 ? 16.260 28.005 31.683 1.00 40.50 106 ASN A N 1
ATOM 836 C CA . ASN A 1 111 ? 15.135 28.814 32.140 1.00 39.18 106 ASN A CA 1
ATOM 837 C C . ASN A 1 111 ? 13.851 28.459 31.404 1.00 43.99 106 ASN A C 1
ATOM 838 O O . ASN A 1 111 ? 12.760 28.523 31.992 1.00 41.79 106 ASN A O 1
ATOM 843 N N . VAL A 1 112 ? 13.964 28.067 30.133 1.00 43.83 107 VAL A N 1
ATOM 844 C CA . VAL A 1 112 ? 12.801 27.608 29.385 1.00 42.28 107 VAL A CA 1
ATOM 845 C C . VAL A 1 112 ? 12.243 26.321 29.997 1.00 40.11 107 VAL A C 1
ATOM 846 O O . VAL A 1 112 ? 11.024 26.128 30.043 1.00 41.54 107 VAL A O 1
ATOM 850 N N . ARG A 1 113 ? 13.114 25.440 30.518 1.00 41.93 108 ARG A N 1
ATOM 851 C CA . ARG A 1 113 ? 12.618 24.211 31.142 1.00 44.45 108 ARG A CA 1
ATOM 852 C C . ARG A 1 113 ? 11.956 24.496 32.481 1.00 41.02 108 ARG A C 1
ATOM 853 O O . ARG A 1 113 ? 11.031 23.778 32.882 1.00 43.27 108 ARG A O 1
ATOM 861 N N . LYS A 1 114 ? 12.436 25.512 33.198 1.00 40.92 109 LYS A N 1
ATOM 862 C CA . LYS A 1 114 ? 11.778 25.920 34.438 1.00 40.79 109 LYS A CA 1
ATOM 863 C C . LYS A 1 114 ? 10.329 26.295 34.178 1.00 38.53 109 LYS A C 1
ATOM 864 O O . LYS A 1 114 ? 9.420 25.887 34.910 1.00 46.34 109 LYS A O 1
ATOM 870 N N . GLU A 1 115 ? 10.098 27.071 33.121 1.00 40.24 110 GLU A N 1
ATOM 871 C CA . GLU A 1 115 ? 8.740 27.454 32.761 1.00 40.45 110 GLU A CA 1
ATOM 872 C C . GLU A 1 115 ? 7.921 26.234 32.366 1.00 39.11 110 GLU A C 1
ATOM 873 O O . GLU A 1 115 ? 6.803 26.049 32.850 1.00 41.89 110 GLU A O 1
ATOM 879 N N . LEU A 1 116 ? 8.476 25.380 31.497 1.00 41.12 111 LEU A N 1
ATOM 880 C CA . LEU A 1 116 ? 7.829 24.114 31.164 1.00 39.52 111 LEU A CA 1
ATOM 881 C C . LEU A 1 116 ? 7.496 23.298 32.404 1.00 39.33 111 LEU A C 1
ATOM 882 O O . LEU A 1 116 ? 6.462 22.623 32.442 1.00 45.88 111 LEU A O 1
ATOM 887 N N . ILE A 1 117 ? 8.333 23.367 33.433 1.00 40.86 112 ILE A N 1
ATOM 888 C CA . ILE A 1 117 ? 8.074 22.616 34.655 1.00 41.93 112 ILE A CA 1
ATOM 889 C C . ILE A 1 117 ? 7.015 23.318 35.487 1.00 45.86 112 ILE A C 1
ATOM 890 O O . ILE A 1 117 ? 6.128 22.671 36.061 1.00 51.08 112 ILE A O 1
ATOM 895 N N . LEU A 1 118 ? 7.077 24.648 35.564 1.00 47.60 113 LEU A N 1
ATOM 896 C CA . LEU A 1 118 ? 6.037 25.381 36.285 1.00 49.85 113 LEU A CA 1
ATOM 897 C C . LEU A 1 118 ? 4.670 25.171 35.635 1.00 48.24 113 LEU A C 1
ATOM 898 O O . LEU A 1 118 ? 3.682 24.877 36.315 1.00 49.65 113 LEU A O 1
ATOM 903 N N . SER A 1 119 ? 4.608 25.273 34.307 1.00 52.94 114 SER A N 1
ATOM 904 C CA . SER A 1 119 ? 3.345 25.071 33.605 1.00 46.60 114 SER A CA 1
ATOM 905 C C . SER A 1 119 ? 2.780 23.668 33.820 1.00 46.05 114 SER A C 1
ATOM 906 O O . SER A 1 119 ? 1.574 23.465 33.677 1.00 61.52 114 SER A O 1
ATOM 909 N N . GLY A 1 120 ? 3.618 22.687 34.149 1.00 44.85 115 GLY A N 1
ATOM 910 C CA . GLY A 1 120 ? 3.157 21.338 34.411 1.00 42.52 115 GLY A CA 1
ATOM 911 C C . GLY A 1 120 ? 3.455 20.329 33.325 1.00 46.42 115 GLY A C 1
ATOM 912 O O . GLY A 1 120 ? 3.344 19.124 33.582 1.00 49.64 115 GLY A O 1
ATOM 913 N N . THR A 1 121 ? 3.858 20.768 32.131 1.00 47.52 116 THR A N 1
ATOM 914 C CA . THR A 1 121 ? 4.116 19.864 31.013 1.00 49.82 116 THR A CA 1
ATOM 915 C C . THR A 1 121 ? 5.488 19.194 31.057 1.00 50.55 116 THR A C 1
ATOM 916 O O . THR A 1 121 ? 5.743 18.299 30.243 1.00 53.60 116 THR A O 1
ATOM 920 N N . LEU A 1 122 ? 6.394 19.617 31.933 1.00 49.68 117 LEU A N 1
ATOM 921 C CA . LEU A 1 122 ? 7.666 18.932 32.127 1.00 47.23 117 LEU A CA 1
ATOM 922 C C . LEU A 1 122 ? 7.690 18.292 33.505 1.00 45.01 117 LEU A C 1
ATOM 923 O O . LEU A 1 122 ? 7.600 18.992 34.521 1.00 45.41 117 LEU A O 1
ATOM 928 N N . ASN A 1 123 ? 7.815 16.977 33.541 1.00 42.16 118 ASN A N 1
ATOM 929 C CA . ASN A 1 123 ? 8.018 16.319 34.822 1.00 47.69 118 ASN A CA 1
ATOM 930 C C . ASN A 1 123 ? 9.377 16.744 35.373 1.00 50.96 118 ASN A C 1
ATOM 931 O O . ASN A 1 123 ? 10.391 16.566 34.683 1.00 44.09 118 ASN A O 1
ATOM 936 N N . PRO A 1 124 ? 9.447 17.310 36.590 1.00 49.72 119 PRO A N 1
ATOM 937 C CA . PRO A 1 124 ? 10.759 17.705 37.152 1.00 46.87 119 PRO A CA 1
ATOM 938 C C . PRO A 1 124 ? 11.802 16.599 37.111 1.00 48.86 119 PRO A C 1
ATOM 939 O O . PRO A 1 124 ? 12.944 16.852 36.696 1.00 59.09 119 PRO A O 1
ATOM 943 N N . ILE A 1 125 ? 11.438 15.372 37.523 1.00 50.48 120 ILE A N 1
ATOM 944 C CA . ILE A 1 125 ? 12.349 14.223 37.453 1.00 50.31 120 ILE A CA 1
ATOM 945 C C . ILE A 1 125 ? 13.049 14.153 36.104 1.00 50.71 120 ILE A C 1
ATOM 946 O O . ILE A 1 125 ? 14.176 13.657 36.008 1.00 60.03 120 ILE A O 1
ATOM 951 N N . LYS A 1 126 ? 12.401 14.635 35.038 1.00 54.48 121 LYS A N 1
ATOM 952 C CA . LYS A 1 126 ? 13.042 14.606 33.730 1.00 54.83 121 LYS A CA 1
ATOM 953 C C . LYS A 1 126 ? 14.218 15.570 33.675 1.00 49.31 121 LYS A C 1
ATOM 954 O O . LYS A 1 126 ? 15.205 15.291 32.985 1.00 48.11 121 LYS A O 1
ATOM 960 N N . ASP A 1 127 ? 14.161 16.687 34.410 1.00 48.47 122 ASP A N 1
ATOM 961 C CA . ASP A 1 127 ? 15.313 17.588 34.399 1.00 49.29 122 ASP A CA 1
ATOM 962 C C . ASP A 1 127 ? 16.435 17.117 35.316 1.00 43.36 122 ASP A C 1
ATOM 963 O O . ASP A 1 127 ? 17.610 17.367 35.025 1.00 53.90 122 ASP A O 1
ATOM 968 N N . LEU A 1 128 ? 16.106 16.446 36.416 1.00 41.51 123 LEU A N 1
ATOM 969 C CA . LEU A 1 128 ? 17.138 15.819 37.228 1.00 41.54 123 LEU A CA 1
ATOM 970 C C . LEU A 1 128 ? 17.943 14.828 36.410 1.00 44.92 123 LEU A C 1
ATOM 971 O O . LEU A 1 128 ? 19.172 14.776 36.536 1.00 50.98 123 LEU A O 1
ATOM 976 N N . HIS A 1 129 ? 17.274 14.034 35.558 1.00 44.19 124 HIS A N 1
ATOM 977 C CA . HIS A 1 129 ? 18.002 13.111 34.686 1.00 46.48 124 HIS A CA 1
ATOM 978 C C . HIS A 1 129 ? 18.848 13.866 33.663 1.00 43.55 124 HIS A C 1
ATOM 979 O O . HIS A 1 129 ? 20.015 13.512 33.426 1.00 47.16 124 HIS A O 1
ATOM 986 N N . LEU A 1 130 ? 18.284 14.907 33.047 1.00 40.71 125 LEU A N 1
ATOM 987 C CA . LEU A 1 130 ? 19.048 15.704 32.092 1.00 41.07 125 LEU A CA 1
ATOM 988 C C . LEU A 1 130 ? 20.328 16.235 32.723 1.00 45.33 125 LEU A C 1
ATOM 989 O O . LEU A 1 130 ? 21.423 16.037 32.190 1.00 41.44 125 LEU A O 1
ATOM 994 N N . GLY A 1 131 ? 20.206 16.935 33.853 1.00 46.06 126 GLY A N 1
ATOM 995 C CA . GLY A 1 131 ? 21.390 17.459 34.500 1.00 40.30 126 GLY A CA 1
ATOM 996 C C . GLY A 1 131 ? 22.394 16.377 34.825 1.00 39.84 126 GLY A C 1
ATOM 997 O O . GLY A 1 131 ? 23.597 16.540 34.591 1.00 38.94 126 GLY A O 1
ATOM 998 N N . LYS A 1 132 ? 21.915 15.252 35.358 1.00 39.09 127 LYS A N 1
ATOM 999 C CA . LYS A 1 132 ? 22.812 14.154 35.698 1.00 42.32 127 LYS A CA 1
ATOM 1000 C C . LYS A 1 132 ? 23.642 13.744 34.493 1.00 42.66 127 LYS A C 1
ATOM 1001 O O . LYS A 1 132 ? 24.856 13.523 34.601 1.00 45.55 127 LYS A O 1
ATOM 1007 N N . LEU A 1 133 ? 23.013 13.696 33.321 1.00 41.98 128 LEU A N 1
ATOM 1008 C CA . LEU A 1 133 ? 23.717 13.224 32.145 1.00 40.76 128 LEU A CA 1
ATOM 1009 C C . LEU A 1 133 ? 24.660 14.279 31.594 1.00 41.46 128 LEU A C 1
ATOM 1010 O O . LEU A 1 133 ? 25.802 13.967 31.223 1.00 39.74 128 LEU A O 1
ATOM 1015 N N . ALA A 1 134 ? 24.221 15.541 31.554 1.00 39.23 129 ALA A N 1
ATOM 1016 C CA . ALA A 1 134 ? 25.141 16.614 31.189 1.00 38.55 129 ALA A CA 1
ATOM 1017 C C . ALA A 1 134 ? 26.336 16.639 32.137 1.00 41.37 129 ALA A C 1
ATOM 1018 O O . ALA A 1 134 ? 27.474 16.866 31.710 1.00 48.98 129 ALA A O 1
ATOM 1020 N N . LEU A 1 135 ? 26.098 16.395 33.432 1.00 38.15 130 LEU A N 1
ATOM 1021 C CA . LEU A 1 135 ? 27.189 16.405 34.395 1.00 39.65 130 LEU A CA 1
ATOM 1022 C C . LEU A 1 135 ? 28.212 15.295 34.143 1.00 42.63 130 LEU A C 1
ATOM 1023 O O . LEU A 1 135 ? 29.361 15.426 34.589 1.00 39.19 130 LEU A O 1
ATOM 1028 N N . THR A 1 136 ? 27.833 14.199 33.459 1.00 46.77 131 THR A N 1
ATOM 1029 C CA . THR A 1 136 ? 28.849 13.197 33.126 1.00 45.19 131 THR A CA 1
ATOM 1030 C C . THR A 1 136 ? 29.893 13.769 32.172 1.00 45.91 131 THR A C 1
ATOM 1031 O O . THR A 1 136 ? 31.042 13.323 32.186 1.00 50.65 131 THR A O 1
ATOM 1035 N N . LYS A 1 137 ? 29.529 14.776 31.372 1.00 40.37 132 LYS A N 1
ATOM 1036 C CA . LYS A 1 137 ? 30.460 15.433 30.464 1.00 42.61 132 LYS A CA 1
ATOM 1037 C C . LYS A 1 137 ? 30.945 16.792 30.965 1.00 46.18 132 LYS A C 1
ATOM 1038 O O . LYS A 1 137 ? 32.097 17.161 30.720 1.00 46.03 132 LYS A O 1
ATOM 1044 N N . PHE A 1 138 ? 30.100 17.555 31.656 1.00 40.77 133 PHE A N 1
ATOM 1045 C CA . PHE A 1 138 ? 30.478 18.850 32.215 1.00 40.14 133 PHE A CA 1
ATOM 1046 C C . PHE A 1 138 ? 30.283 18.802 33.722 1.00 36.87 133 PHE A C 1
ATOM 1047 O O . PHE A 1 138 ? 29.351 19.412 34.255 1.00 34.56 133 PHE A O 1
ATOM 1055 N N . PRO A 1 139 ? 31.157 18.095 34.440 1.00 40.77 134 PRO A N 1
ATOM 1056 C CA . PRO A 1 139 ? 30.932 17.894 35.881 1.00 41.44 134 PRO A CA 1
ATOM 1057 C C . PRO A 1 139 ? 30.990 19.162 36.719 1.00 44.09 134 PRO A C 1
ATOM 1058 O O . PRO A 1 139 ? 30.473 19.154 37.840 1.00 41.29 134 PRO A O 1
ATOM 1062 N N . LYS A 1 140 ? 31.622 20.241 36.252 1.00 43.65 135 LYS A N 1
ATOM 1063 C CA . LYS A 1 140 ? 31.654 21.447 37.068 1.00 45.77 135 LYS A CA 1
ATOM 1064 C C . LYS A 1 140 ? 30.584 22.461 36.691 1.00 44.67 135 LYS A C 1
ATOM 1065 O O . LYS A 1 140 ? 30.457 23.470 37.393 1.00 42.33 135 LYS A O 1
ATOM 1071 N N . SER A 1 141 ? 29.807 22.211 35.613 1.00 42.03 136 SER A N 1
ATOM 1072 C CA . SER A 1 141 ? 28.879 23.169 35.015 1.00 41.23 136 SER A CA 1
ATOM 1073 C C . SER A 1 141 ? 28.080 23.931 36.066 1.00 40.50 136 SER A C 1
ATOM 1074 O O . SER A 1 141 ? 27.131 23.387 36.646 1.00 43.17 136 SER A O 1
ATOM 1077 N N . PRO A 1 142 ? 28.438 25.191 36.327 1.00 39.12 137 PRO A N 1
ATOM 1078 C CA . PRO A 1 142 ? 27.752 25.940 37.394 1.00 37.19 137 PRO A CA 1
ATOM 1079 C C . PRO A 1 142 ? 26.259 26.056 37.163 1.00 38.74 137 PRO A C 1
ATOM 1080 O O . PRO A 1 142 ? 25.468 25.857 38.100 1.00 41.08 137 PRO A O 1
ATOM 1084 N N . GLU A 1 143 ? 25.851 26.370 35.932 1.00 40.08 138 GLU A N 1
ATOM 1085 C CA . GLU A 1 143 ? 24.429 26.565 35.661 1.00 37.64 138 GLU A CA 1
ATOM 1086 C C . GLU A 1 143 ? 23.649 25.291 35.899 1.00 36.08 138 GLU A C 1
ATOM 1087 O O . GLU A 1 143 ? 22.569 25.329 36.503 1.00 41.32 138 GLU A O 1
ATOM 1093 N N . THR A 1 144 ? 24.210 24.146 35.507 1.00 36.31 139 THR A N 1
ATOM 1094 C CA . THR A 1 144 ? 23.516 22.875 35.700 1.00 34.71 139 THR A CA 1
ATOM 1095 C C . THR A 1 144 ? 23.212 22.639 37.170 1.00 33.70 139 THR A C 1
ATOM 1096 O O . THR A 1 144 ? 22.073 22.325 37.529 1.00 36.32 139 THR A O 1
ATOM 1100 N N . TRP A 1 145 ? 24.211 22.826 38.040 1.00 38.16 140 TRP A N 1
ATOM 1101 C CA . TRP A 1 145 ? 23.978 22.725 39.480 1.00 35.59 140 TRP A CA 1
ATOM 1102 C C . TRP A 1 145 ? 22.948 23.742 39.951 1.00 35.78 140 TRP A C 1
ATOM 1103 O O . TRP A 1 145 ? 22.101 23.433 40.796 1.00 36.71 140 TRP A O 1
ATOM 1114 N N . ILE A 1 146 ? 22.996 24.956 39.402 1.00 34.77 141 ILE A N 1
ATOM 1115 C CA . ILE A 1 146 ? 22.057 26.001 39.791 1.00 32.79 141 ILE A CA 1
ATOM 1116 C C . ILE A 1 146 ? 20.633 25.595 39.405 1.00 34.33 141 ILE A C 1
ATOM 1117 O O . ILE A 1 146 ? 19.701 25.638 40.224 1.00 32.89 141 ILE A O 1
ATOM 1122 N N . HIS A 1 147 ? 20.457 25.165 38.156 1.00 34.92 142 HIS A N 1
ATOM 1123 C CA . HIS A 1 147 ? 19.169 24.652 37.726 1.00 37.06 142 HIS A CA 1
ATOM 1124 C C . HIS A 1 147 ? 18.699 23.494 38.598 1.00 37.99 142 HIS A C 1
ATOM 1125 O O . HIS A 1 147 ? 17.520 23.434 38.992 1.00 35.12 142 HIS A O 1
ATOM 1132 N N . ARG A 1 148 ? 19.618 22.578 38.922 1.00 33.63 143 ARG A N 1
ATOM 1133 C CA . ARG A 1 148 ? 19.263 21.382 39.666 1.00 34.38 143 ARG A CA 1
ATOM 1134 C C . ARG A 1 148 ? 18.733 21.735 41.047 1.00 39.65 143 ARG A C 1
ATOM 1135 O O . ARG A 1 148 ? 17.790 21.104 41.537 1.00 49.45 143 ARG A O 1
ATOM 1143 N N . ARG A 1 149 ? 19.306 22.761 41.679 1.00 37.85 144 ARG A N 1
ATOM 1144 C CA . ARG A 1 149 ? 18.769 23.253 42.949 1.00 37.97 144 ARG A CA 1
ATOM 1145 C C . ARG A 1 149 ? 17.385 23.858 42.774 1.00 36.81 144 ARG A C 1
ATOM 1146 O O . ARG A 1 149 ? 16.537 23.755 43.672 1.00 31.76 144 ARG A O 1
ATOM 1154 N N . TRP A 1 150 ? 17.145 24.537 41.651 1.00 44.16 145 TRP A N 1
ATOM 1155 C CA . TRP A 1 150 ? 15.829 25.135 41.446 1.00 41.87 145 TRP A CA 1
ATOM 1156 C C . TRP A 1 150 ? 14.759 24.046 41.364 1.00 38.96 145 TRP A C 1
ATOM 1157 O O . TRP A 1 150 ? 13.706 24.137 42.000 1.00 43.16 145 TRP A O 1
ATOM 1168 N N . VAL A 1 151 ? 15.040 23.000 40.591 1.00 35.96 146 VAL A N 1
ATOM 1169 C CA . VAL A 1 151 ? 14.160 21.843 40.506 1.00 40.87 146 VAL A CA 1
ATOM 1170 C C . VAL A 1 151 ? 13.931 21.232 41.885 1.00 41.54 146 VAL A C 1
ATOM 1171 O O . VAL A 1 151 ? 12.791 21.046 42.320 1.00 40.88 146 VAL A O 1
ATOM 1175 N N . LEU A 1 152 ? 15.014 20.902 42.590 1.00 39.30 147 LEU A N 1
ATOM 1176 C CA . LEU A 1 152 ? 14.881 20.283 43.901 1.00 41.94 147 LEU A CA 1
ATOM 1177 C C . LEU A 1 152 ? 14.000 21.115 44.833 1.00 45.75 147 LEU A C 1
ATOM 1178 O O . LEU A 1 152 ? 13.238 20.564 45.638 1.00 48.47 147 LEU A O 1
ATOM 1183 N N . GLN A 1 153 ? 14.071 22.444 44.744 1.00 46.61 148 GLN A N 1
ATOM 1184 C CA . GLN A 1 153 ? 13.279 23.206 45.700 1.00 51.83 148 GLN A CA 1
ATOM 1185 C C . GLN A 1 153 ? 11.807 23.230 45.305 1.00 49.74 148 GLN A C 1
ATOM 1186 O O . GLN A 1 153 ? 10.939 23.339 46.184 1.00 53.41 148 GLN A O 1
ATOM 1192 N N . GLN A 1 154 ? 11.501 23.084 44.002 1.00 44.63 149 GLN A N 1
ATOM 1193 C CA . GLN A 1 154 ? 10.118 22.831 43.610 1.00 45.18 149 GLN A CA 1
ATOM 1194 C C . GLN A 1 154 ? 9.603 21.523 44.207 1.00 45.32 149 GLN A C 1
ATOM 1195 O O . GLN A 1 154 ? 8.463 21.459 44.659 1.00 47.87 149 GLN A O 1
ATOM 1201 N N . LEU A 1 155 ? 10.428 20.476 44.246 1.00 50.53 150 LEU A N 1
ATOM 1202 C CA . LEU A 1 155 ? 9.962 19.192 44.758 1.00 52.68 150 LEU A CA 1
ATOM 1203 C C . LEU A 1 155 ? 9.885 19.143 46.278 1.00 55.24 150 LEU A C 1
ATOM 1204 O O . LEU A 1 155 ? 9.462 18.121 46.828 1.00 59.07 150 LEU A O 1
ATOM 1209 N N . ILE A 1 156 ? 10.273 20.201 46.982 1.00 60.85 151 ILE A N 1
ATOM 1210 C CA . ILE A 1 156 ? 10.043 20.218 48.420 1.00 64.20 151 ILE A CA 1
ATOM 1211 C C . ILE A 1 156 ? 9.009 21.271 48.800 1.00 69.06 151 ILE A C 1
ATOM 1212 O O . ILE A 1 156 ? 8.783 21.527 49.982 1.00 70.80 151 ILE A O 1
ATOM 1217 N N . GLN A 1 157 ? 8.357 21.862 47.803 1.00 67.46 152 GLN A N 1
ATOM 1218 C CA . GLN A 1 157 ? 7.297 22.833 48.053 1.00 68.63 152 GLN A CA 1
ATOM 1219 C C . GLN A 1 157 ? 5.939 22.317 47.558 1.00 66.12 152 GLN A C 1
ATOM 1220 O O . GLN A 1 157 ? 5.781 21.122 47.285 1.00 59.79 152 GLN A O 1
ATOM 1226 N N . GLU A 1 176 ? 10.026 7.445 52.079 1.00 74.38 171 GLU A N 1
ATOM 1227 C CA . GLU A 1 176 ? 10.249 8.884 52.092 1.00 85.61 171 GLU A CA 1
ATOM 1228 C C . GLU A 1 176 ? 10.844 9.311 50.766 1.00 80.98 171 GLU A C 1
ATOM 1229 O O . GLU A 1 176 ? 11.880 8.797 50.362 1.00 73.29 171 GLU A O 1
ATOM 1235 N N . ARG A 1 177 ? 10.186 10.240 50.080 1.00 67.45 172 ARG A N 1
ATOM 1236 C CA . ARG A 1 177 ? 10.729 10.647 48.798 1.00 73.80 172 ARG A CA 1
ATOM 1237 C C . ARG A 1 177 ? 11.929 11.566 48.984 1.00 72.40 172 ARG A C 1
ATOM 1238 O O . ARG A 1 177 ? 12.808 11.619 48.111 1.00 76.98 172 ARG A O 1
ATOM 1246 N N . ALA A 1 178 ? 12.005 12.245 50.134 1.00 69.74 173 ALA A N 1
ATOM 1247 C CA . ALA A 1 178 ? 13.164 13.074 50.441 1.00 63.77 173 ALA A CA 1
ATOM 1248 C C . ALA A 1 178 ? 14.447 12.250 50.432 1.00 62.30 173 ALA A C 1
ATOM 1249 O O . ALA A 1 178 ? 15.450 12.640 49.815 1.00 60.32 173 ALA A O 1
ATOM 1251 N N . GLN A 1 179 ? 14.427 11.099 51.103 1.00 63.90 174 GLN A N 1
ATOM 1252 C CA . GLN A 1 179 ? 15.646 10.315 51.247 1.00 66.35 174 GLN A CA 1
ATOM 1253 C C . GLN A 1 179 ? 16.111 9.784 49.895 1.00 57.75 174 GLN A C 1
ATOM 1254 O O . GLN A 1 179 ? 17.319 9.739 49.615 1.00 49.22 174 GLN A O 1
ATOM 1260 N N . ARG A 1 180 ? 15.163 9.361 49.032 1.00 49.77 175 ARG A N 1
ATOM 1261 C CA . ARG A 1 180 ? 15.559 8.946 47.688 1.00 59.62 175 ARG A CA 1
ATOM 1262 C C . ARG A 1 180 ? 16.146 10.124 46.915 1.00 56.53 175 ARG A C 1
ATOM 1263 O O . ARG A 1 180 ? 17.115 9.952 46.162 1.00 53.59 175 ARG A O 1
ATOM 1271 N N . LEU A 1 181 ? 15.599 11.334 47.111 1.00 58.20 176 LEU A N 1
ATOM 1272 C CA . LEU A 1 181 ? 16.200 12.519 46.504 1.00 49.70 176 LEU A CA 1
ATOM 1273 C C . LEU A 1 181 ? 17.580 12.786 47.096 1.00 51.17 176 LEU A C 1
ATOM 1274 O O . LEU A 1 181 ? 18.569 12.901 46.365 1.00 50.99 176 LEU A O 1
ATOM 1279 N N . ILE A 1 182 ? 17.666 12.855 48.427 1.00 52.02 177 ILE A N 1
ATOM 1280 C CA . ILE A 1 182 ? 18.953 13.084 49.077 1.00 51.97 177 ILE A CA 1
ATOM 1281 C C . ILE A 1 182 ? 19.968 12.057 48.608 1.00 50.39 177 ILE A C 1
ATOM 1282 O O . ILE A 1 182 ? 21.101 12.395 48.245 1.00 51.21 177 ILE A O 1
ATOM 1287 N N . GLN A 1 183 ? 19.561 10.788 48.589 1.00 53.70 178 GLN A N 1
ATOM 1288 C CA . GLN A 1 183 ? 20.462 9.720 48.192 1.00 53.12 178 GLN A CA 1
ATOM 1289 C C . GLN A 1 183 ? 20.882 9.849 46.731 1.00 48.89 178 GLN A C 1
ATOM 1290 O O . GLN A 1 183 ? 22.033 9.540 46.397 1.00 50.86 178 GLN A O 1
ATOM 1296 N N . GLU A 1 184 ? 20.000 10.315 45.840 1.00 45.47 179 GLU A N 1
ATOM 1297 C CA . GLU A 1 184 ? 20.435 10.417 44.447 1.00 51.23 179 GLU A CA 1
ATOM 1298 C C . GLU A 1 184 ? 21.336 11.635 44.246 1.00 48.62 179 GLU A C 1
ATOM 1299 O O . GLU A 1 184 ? 22.266 11.596 43.428 1.00 56.70 179 GLU A O 1
ATOM 1305 N N . GLU A 1 185 ? 21.092 12.716 45.004 1.00 45.63 180 GLU A N 1
ATOM 1306 C CA . GLU A 1 185 ? 22.003 13.852 45.005 1.00 43.30 180 GLU A CA 1
ATOM 1307 C C . GLU A 1 185 ? 23.406 13.441 45.446 1.00 45.22 180 GLU A C 1
ATOM 1308 O O . GLU A 1 185 ? 24.396 13.784 44.785 1.00 43.54 180 GLU A O 1
ATOM 1314 N N . MET A 1 186 ? 23.515 12.708 46.564 1.00 41.91 181 MET A N 1
ATOM 1315 C CA . MET A 1 186 ? 24.839 12.290 47.022 1.00 44.80 181 MET A CA 1
ATOM 1316 C C . MET A 1 186 ? 25.594 11.551 45.923 1.00 50.18 181 MET A C 1
ATOM 1317 O O . MET A 1 186 ? 26.788 11.796 45.711 1.00 53.50 181 MET A O 1
ATOM 1322 N N . GLU A 1 187 ? 24.907 10.658 45.199 1.00 43.56 182 GLU A N 1
ATOM 1323 C CA . GLU A 1 187 ? 25.581 9.891 44.162 1.00 48.38 182 GLU A CA 1
ATOM 1324 C C . GLU A 1 187 ? 25.958 10.774 42.977 1.00 44.70 182 GLU A C 1
ATOM 1325 O O . GLU A 1 187 ? 27.064 10.649 42.435 1.00 48.70 182 GLU A O 1
ATOM 1331 N N . VAL A 1 188 ? 25.064 11.678 42.568 1.00 47.44 183 VAL A N 1
ATOM 1332 C CA . VAL A 1 188 ? 25.365 12.582 41.458 1.00 44.58 183 VAL A CA 1
ATOM 1333 C C . VAL A 1 188 ? 26.559 13.471 41.802 1.00 42.02 183 VAL A C 1
ATOM 1334 O O . VAL A 1 188 ? 27.478 13.653 40.993 1.00 36.14 183 VAL A O 1
ATOM 1338 N N . CYS A 1 189 ? 26.561 14.031 43.011 1.00 40.62 184 CYS A N 1
ATOM 1339 C CA . CYS A 1 189 ? 27.679 14.849 43.461 1.00 41.75 184 CYS A CA 1
ATOM 1340 C C . CYS A 1 189 ? 28.957 14.025 43.540 1.00 43.95 184 CYS A C 1
ATOM 1341 O O . CYS A 1 189 ? 30.027 14.467 43.086 1.00 44.46 184 CYS A O 1
ATOM 1344 N N . GLY A 1 190 ? 28.866 12.831 44.145 1.00 39.82 185 GLY A N 1
ATOM 1345 C CA . GLY A 1 190 ? 29.982 11.898 44.111 1.00 35.50 185 GLY A CA 1
ATOM 1346 C C . GLY A 1 190 ? 30.472 11.639 42.699 1.00 38.10 185 GLY A C 1
ATOM 1347 O O . GLY A 1 190 ? 31.667 11.723 42.422 1.00 38.14 185 GLY A O 1
ATOM 1348 N N . GLU A 1 191 ? 29.549 11.340 41.777 1.00 39.97 186 GLU A N 1
ATOM 1349 C CA . GLU A 1 191 ? 29.940 11.123 40.391 1.00 42.60 186 GLU A CA 1
ATOM 1350 C C . GLU A 1 191 ? 30.683 12.330 39.841 1.00 39.34 186 GLU A C 1
ATOM 1351 O O . GLU A 1 191 ? 31.743 12.193 39.219 1.00 39.55 186 GLU A O 1
ATOM 1357 N N . ALA A 1 192 ? 30.141 13.529 40.057 1.00 38.01 187 ALA A N 1
ATOM 1358 C CA . ALA A 1 192 ? 30.758 14.712 39.472 1.00 38.46 187 ALA A CA 1
ATOM 1359 C C . ALA A 1 192 ? 32.072 15.061 40.161 1.00 39.34 187 ALA A C 1
ATOM 1360 O O . ALA A 1 192 ? 32.961 15.651 39.536 1.00 38.49 187 ALA A O 1
ATOM 1362 N N . ALA A 1 193 ? 32.226 14.693 41.436 1.00 37.39 188 ALA A N 1
ATOM 1363 C CA . ALA A 1 193 ? 33.494 14.946 42.109 1.00 36.96 188 ALA A CA 1
ATOM 1364 C C . ALA A 1 193 ? 34.603 14.014 41.605 1.00 39.66 188 ALA A C 1
ATOM 1365 O O . ALA A 1 193 ? 35.754 14.441 41.459 1.00 42.29 188 ALA A O 1
ATOM 1367 N N . GLY A 1 194 ? 34.295 12.735 41.359 1.00 35.72 189 GLY A N 1
ATOM 1368 C CA . GLY A 1 194 ? 35.317 11.853 40.819 1.00 34.19 189 GLY A CA 1
ATOM 1369 C C . GLY A 1 194 ? 35.729 12.195 39.398 1.00 36.71 189 GLY A C 1
ATOM 1370 O O . GLY A 1 194 ? 36.800 11.782 38.955 1.00 38.86 189 GLY A O 1
ATOM 1371 N N . ARG A 1 195 ? 34.892 12.933 38.666 1.00 40.82 190 ARG A N 1
ATOM 1372 C CA . ARG A 1 195 ? 35.185 13.265 37.279 1.00 40.74 190 ARG A CA 1
ATOM 1373 C C . ARG A 1 195 ? 35.967 14.563 37.126 1.00 38.71 190 ARG A C 1
ATOM 1374 O O . ARG A 1 195 ? 36.433 14.863 36.023 1.00 41.32 190 ARG A O 1
ATOM 1382 N N . TYR A 1 196 ? 36.112 15.331 38.176 1.00 40.13 191 TYR A N 1
ATOM 1383 C CA . TYR A 1 196 ? 36.689 16.646 38.008 1.00 38.13 191 TYR A CA 1
ATOM 1384 C C . TYR A 1 196 ? 37.449 16.992 39.275 1.00 41.17 191 TYR A C 1
ATOM 1385 O O . TYR A 1 196 ? 36.888 16.941 40.374 1.00 39.42 191 TYR A O 1
ATOM 1394 N N . PRO A 1 197 ? 38.724 17.349 39.169 1.00 43.68 192 PRO A N 1
ATOM 1395 C CA . PRO A 1 197 ? 39.534 17.524 40.383 1.00 46.89 192 PRO A CA 1
ATOM 1396 C C . PRO A 1 197 ? 39.034 18.710 41.195 1.00 47.88 192 PRO A C 1
ATOM 1397 O O . PRO A 1 197 ? 38.784 19.794 40.657 1.00 42.86 192 PRO A O 1
ATOM 1401 N N . SER A 1 198 ? 38.858 18.483 42.494 1.00 45.80 193 SER A N 1
ATOM 1402 C CA . SER A 1 198 ? 38.472 19.541 43.426 1.00 44.17 193 SER A CA 1
ATOM 1403 C C . SER A 1 198 ? 37.231 20.293 42.938 1.00 41.37 193 SER A C 1
ATOM 1404 O O . SER A 1 198 ? 37.182 21.523 42.891 1.00 37.72 193 SER A O 1
ATOM 1407 N N . ASN A 1 199 ? 36.207 19.531 42.587 1.00 42.61 194 ASN A N 1
ATOM 1408 C CA . ASN A 1 199 ? 34.999 20.079 41.982 1.00 38.46 194 ASN A CA 1
ATOM 1409 C C . ASN A 1 199 ? 34.210 20.881 43.007 1.00 40.28 194 ASN A C 1
ATOM 1410 O O . ASN A 1 199 ? 33.338 20.341 43.695 1.00 41.06 194 ASN A O 1
ATOM 1415 N N . TYR A 1 200 ? 34.528 22.177 43.107 1.00 38.98 195 TYR A N 1
ATOM 1416 C CA . TYR A 1 200 ? 33.874 23.065 44.063 1.00 34.22 195 TYR A CA 1
ATOM 1417 C C . TYR A 1 200 ? 32.353 23.035 43.933 1.00 36.02 195 TYR A C 1
ATOM 1418 O O . TYR A 1 200 ? 31.640 22.965 44.939 1.00 45.24 195 TYR A O 1
ATOM 1427 N N . ASN A 1 201 ? 31.833 23.091 42.705 1.00 35.49 196 ASN A N 1
ATOM 1428 C CA . ASN A 1 201 ? 30.381 23.174 42.520 1.00 32.61 196 ASN A CA 1
ATOM 1429 C C . ASN A 1 201 ? 29.670 21.892 42.940 1.00 33.78 196 ASN A C 1
ATOM 1430 O O . ASN A 1 201 ? 28.565 21.944 43.493 1.00 44.41 196 ASN A O 1
ATOM 1435 N N . ALA A 1 202 ? 30.280 20.734 42.680 1.00 34.68 197 ALA A N 1
ATOM 1436 C CA . ALA A 1 202 ? 29.648 19.472 43.041 1.00 37.12 197 ALA A CA 1
ATOM 1437 C C . ALA A 1 202 ? 29.465 19.380 44.545 1.00 36.77 197 ALA A C 1
ATOM 1438 O O . ALA A 1 202 ? 28.378 19.043 45.035 1.00 39.08 197 ALA A O 1
ATOM 1440 N N . TRP A 1 203 ? 30.527 19.702 45.291 1.00 34.86 198 TRP A N 1
ATOM 1441 C CA . TRP A 1 203 ? 30.502 19.676 46.746 1.00 34.14 198 TRP A CA 1
ATOM 1442 C C . TRP A 1 203 ? 29.704 20.834 47.334 1.00 33.45 198 TRP A C 1
ATOM 1443 O O . TRP A 1 203 ? 29.056 20.640 48.359 1.00 35.58 198 TRP A O 1
ATOM 1454 N N . SER A 1 204 ? 29.746 22.030 46.722 1.00 33.12 199 SER A N 1
ATOM 1455 C CA . SER A 1 204 ? 28.807 23.095 47.084 1.00 32.87 199 SER A CA 1
ATOM 1456 C C . SER A 1 204 ? 27.351 22.636 46.985 1.00 32.21 199 SER A C 1
ATOM 1457 O O . SER A 1 204 ? 26.546 22.888 47.884 1.00 35.85 199 SER A O 1
ATOM 1460 N N . HIS A 1 205 ? 26.990 22.012 45.871 1.00 30.97 200 HIS A N 1
ATOM 1461 C CA . HIS A 1 205 ? 25.645 21.468 45.755 1.00 37.38 200 HIS A CA 1
ATOM 1462 C C . HIS A 1 205 ? 25.374 20.448 46.846 1.00 35.25 200 HIS A C 1
ATOM 1463 O O . HIS A 1 205 ? 24.277 20.430 47.425 1.00 31.22 200 HIS A O 1
ATOM 1470 N N . ARG A 1 206 ? 26.369 19.600 47.143 1.00 34.23 201 ARG A N 1
ATOM 1471 C CA . ARG A 1 206 ? 26.181 18.553 48.143 1.00 36.67 201 ARG A CA 1
ATOM 1472 C C . ARG A 1 206 ? 25.941 19.147 49.520 1.00 39.47 201 ARG A C 1
ATOM 1473 O O . ARG A 1 206 ? 25.136 18.616 50.296 1.00 37.63 201 ARG A O 1
ATOM 1481 N N . ILE A 1 207 ? 26.619 20.255 49.834 1.00 35.99 202 ILE A N 1
ATOM 1482 C CA . ILE A 1 207 ? 26.361 20.970 51.081 1.00 38.16 202 ILE A CA 1
ATOM 1483 C C . ILE A 1 207 ? 24.916 21.466 51.103 1.00 37.41 202 ILE A C 1
ATOM 1484 O O . ILE A 1 207 ? 24.150 21.171 52.036 1.00 37.44 202 ILE A O 1
ATOM 1489 N N . TRP A 1 208 ? 24.555 22.248 50.073 1.00 38.17 203 TRP A N 1
ATOM 1490 C CA . TRP A 1 208 ? 23.217 22.806 49.909 1.00 38.02 203 TRP A CA 1
ATOM 1491 C C . TRP A 1 208 ? 22.130 21.764 50.164 1.00 38.57 203 TRP A C 1
ATOM 1492 O O . TRP A 1 208 ? 21.204 21.989 50.950 1.00 40.86 203 TRP A O 1
ATOM 1503 N N . VAL A 1 209 ? 22.240 20.616 49.491 1.00 37.57 204 VAL A N 1
ATOM 1504 C CA . VAL A 1 209 ? 21.287 19.526 49.649 1.00 38.56 204 VAL A CA 1
ATOM 1505 C C . VAL A 1 209 ? 21.153 19.141 51.121 1.00 40.64 204 VAL A C 1
ATOM 1506 O O . VAL A 1 209 ? 20.041 18.987 51.642 1.00 44.79 204 VAL A O 1
ATOM 1510 N N . LEU A 1 210 ? 22.280 18.994 51.817 1.00 35.23 205 LEU A N 1
ATOM 1511 C CA . LEU A 1 210 ? 22.230 18.725 53.249 1.00 39.33 205 LEU A CA 1
ATOM 1512 C C . LEU A 1 210 ? 21.453 19.805 53.990 1.00 38.90 205 LEU A C 1
ATOM 1513 O O . LEU A 1 210 ? 20.719 19.524 54.944 1.00 40.98 205 LEU A O 1
ATOM 1518 N N . GLN A 1 211 ? 21.618 21.051 53.578 1.00 43.86 206 GLN A N 1
ATOM 1519 C CA . GLN A 1 211 ? 21.011 22.129 54.329 1.00 41.50 206 GLN A CA 1
ATOM 1520 C C . GLN A 1 211 ? 19.517 22.216 54.063 1.00 39.78 206 GLN A C 1
ATOM 1521 O O . GLN A 1 211 ? 18.724 22.299 55.005 1.00 43.03 206 GLN A O 1
ATOM 1527 N N . HIS A 1 212 ? 19.115 22.180 52.793 1.00 44.16 207 HIS A N 1
ATOM 1528 C CA . HIS A 1 212 ? 17.740 22.476 52.412 1.00 42.45 207 HIS A CA 1
ATOM 1529 C C . HIS A 1 212 ? 16.865 21.236 52.225 1.00 46.48 207 HIS A C 1
ATOM 1530 O O . HIS A 1 212 ? 15.642 21.336 52.404 1.00 47.12 207 HIS A O 1
ATOM 1537 N N . LEU A 1 213 ? 17.449 20.071 51.920 1.00 41.91 208 LEU A N 1
ATOM 1538 C CA . LEU A 1 213 ? 16.666 18.847 51.763 1.00 47.21 208 LEU A CA 1
ATOM 1539 C C . LEU A 1 213 ? 16.720 17.927 52.974 1.00 47.07 208 LEU A C 1
ATOM 1540 O O . LEU A 1 213 ? 15.705 17.349 53.348 1.00 53.15 208 LEU A O 1
ATOM 1545 N N . ALA A 1 214 ? 17.876 17.754 53.587 1.00 44.82 209 ALA A N 1
ATOM 1546 C CA . ALA A 1 214 ? 17.999 16.936 54.783 1.00 44.58 209 ALA A CA 1
ATOM 1547 C C . ALA A 1 214 ? 17.948 17.762 56.054 1.00 49.35 209 ALA A C 1
ATOM 1548 O O . ALA A 1 214 ? 17.934 17.187 57.143 1.00 50.95 209 ALA A O 1
ATOM 1550 N N . LYS A 1 215 ? 17.934 19.092 55.931 1.00 48.85 210 LYS A N 1
ATOM 1551 C CA . LYS A 1 215 ? 17.933 20.029 57.049 1.00 48.18 210 LYS A CA 1
ATOM 1552 C C . LYS A 1 215 ? 18.828 19.559 58.195 1.00 47.87 210 LYS A C 1
ATOM 1553 O O . LYS A 1 215 ? 18.400 19.476 59.348 1.00 53.98 210 LYS A O 1
ATOM 1559 N N . LEU A 1 216 ? 20.079 19.243 57.861 1.00 50.71 211 LEU A N 1
ATOM 1560 C CA . LEU A 1 216 ? 21.136 18.913 58.824 1.00 50.18 211 LEU A CA 1
ATOM 1561 C C . LEU A 1 216 ? 20.755 17.761 59.762 1.00 52.06 211 LEU A C 1
ATOM 1562 O O . LEU A 1 216 ? 21.271 17.667 60.880 1.00 56.90 211 LEU A O 1
ATOM 1567 N N . ASP A 1 217 ? 19.864 16.878 59.304 1.00 51.33 212 ASP A N 1
ATOM 1568 C CA . ASP A 1 217 ? 19.530 15.642 60.009 1.00 54.59 212 ASP A CA 1
ATOM 1569 C C . ASP A 1 217 ? 20.792 14.907 60.469 1.00 48.66 212 ASP A C 1
ATOM 1570 O O . ASP A 1 217 ? 21.631 14.504 59.651 1.00 52.07 212 ASP A O 1
ATOM 1575 N N . VAL A 1 218 ? 20.905 14.725 61.787 1.00 48.05 213 VAL A N 1
ATOM 1576 C CA . VAL A 1 218 ? 22.133 14.237 62.415 1.00 51.30 213 VAL A CA 1
ATOM 1577 C C . VAL A 1 218 ? 22.528 12.842 61.924 1.00 53.89 213 VAL A C 1
ATOM 1578 O O . VAL A 1 218 ? 23.728 12.527 61.837 1.00 61.78 213 VAL A O 1
ATOM 1582 N N . LYS A 1 219 ? 21.557 11.985 61.576 1.00 51.24 214 LYS A N 1
ATOM 1583 C CA . LYS A 1 219 ? 21.985 10.667 61.114 1.00 55.77 214 LYS A CA 1
ATOM 1584 C C . LYS A 1 219 ? 22.448 10.695 59.655 1.00 52.85 214 LYS A C 1
ATOM 1585 O O . LYS A 1 219 ? 23.268 9.854 59.254 1.00 56.65 214 LYS A O 1
ATOM 1591 N N . ILE A 1 220 ? 21.968 11.655 58.858 1.00 53.30 215 ILE A N 1
ATOM 1592 C CA . ILE A 1 220 ? 22.487 11.824 57.503 1.00 49.50 215 ILE A CA 1
ATOM 1593 C C . ILE A 1 220 ? 23.922 12.345 57.540 1.00 49.19 215 ILE A C 1
ATOM 1594 O O . ILE A 1 220 ? 24.813 11.829 56.853 1.00 49.18 215 ILE A O 1
ATOM 1599 N N . LEU A 1 221 ? 24.149 13.391 58.336 1.00 47.46 216 LEU A N 1
ATOM 1600 C CA . LEU A 1 221 ? 25.496 13.878 58.586 1.00 46.44 216 LEU A CA 1
ATOM 1601 C C . LEU A 1 221 ? 26.414 12.748 59.029 1.00 51.67 216 LEU A C 1
ATOM 1602 O O . LEU A 1 221 ? 27.590 12.711 58.650 1.00 50.09 216 LEU A O 1
ATOM 1607 N N . LEU A 1 222 ? 25.901 11.814 59.831 1.00 47.11 217 LEU A N 1
ATOM 1608 C CA . LEU A 1 222 ? 26.742 10.699 60.238 1.00 46.24 217 LEU A CA 1
ATOM 1609 C C . LEU A 1 222 ? 26.984 9.756 59.071 1.00 44.16 217 LEU A C 1
ATOM 1610 O O . LEU A 1 222 ? 28.133 9.384 58.792 1.00 48.16 217 LEU A O 1
ATOM 1615 N N . ASP A 1 223 ? 25.915 9.363 58.371 1.00 43.79 218 ASP A N 1
ATOM 1616 C CA . ASP A 1 223 ? 26.081 8.466 57.234 1.00 49.48 218 ASP A CA 1
ATOM 1617 C C . ASP A 1 223 ? 26.970 9.084 56.162 1.00 52.69 218 ASP A C 1
ATOM 1618 O O . ASP A 1 223 ? 27.746 8.370 55.513 1.00 58.07 218 ASP A O 1
ATOM 1623 N N . GLU A 1 224 ? 26.890 10.406 55.968 1.00 47.88 219 GLU A N 1
ATOM 1624 C CA . GLU A 1 224 ? 27.793 11.043 55.016 1.00 45.85 219 GLU A CA 1
ATOM 1625 C C . GLU A 1 224 ? 29.235 11.002 55.509 1.00 43.87 219 GLU A C 1
ATOM 1626 O O . GLU A 1 224 ? 30.140 10.652 54.753 1.00 42.20 219 GLU A O 1
ATOM 1632 N N . LEU A 1 225 ? 29.456 11.315 56.782 1.00 40.86 220 LEU A N 1
ATOM 1633 C CA . LEU A 1 225 ? 30.786 11.225 57.364 1.00 45.74 220 LEU A CA 1
ATOM 1634 C C . LEU A 1 225 ? 31.425 9.851 57.136 1.00 47.31 220 LEU A C 1
ATOM 1635 O O . LEU A 1 225 ? 32.621 9.766 56.851 1.00 48.27 220 LEU A O 1
ATOM 1640 N N . SER A 1 226 ? 30.647 8.772 57.212 1.00 50.55 221 SER A N 1
ATOM 1641 C CA . SER A 1 226 ? 31.211 7.439 57.026 1.00 50.69 221 SER A CA 1
ATOM 1642 C C . SER A 1 226 ? 31.331 7.077 55.552 1.00 47.57 221 SER A C 1
ATOM 1643 O O . SER A 1 226 ? 32.355 6.530 55.132 1.00 50.44 221 SER A O 1
ATOM 1646 N N . SER A 1 227 ? 30.300 7.366 54.746 1.00 46.14 222 SER A N 1
ATOM 1647 C CA . SER A 1 227 ? 30.383 7.050 53.318 1.00 54.54 222 SER A CA 1
ATOM 1648 C C . SER A 1 227 ? 31.597 7.715 52.691 1.00 51.51 222 SER A C 1
ATOM 1649 O O . SER A 1 227 ? 32.301 7.122 51.859 1.00 55.53 222 SER A O 1
ATOM 1652 N N . THR A 1 228 ? 31.893 8.927 53.136 1.00 46.07 223 THR A N 1
ATOM 1653 C CA . THR A 1 228 ? 32.750 9.825 52.409 1.00 47.14 223 THR A CA 1
ATOM 1654 C C . THR A 1 228 ? 34.195 9.749 52.902 1.00 52.07 223 THR A C 1
ATOM 1655 O O . THR A 1 228 ? 35.095 10.328 52.271 1.00 50.27 223 THR A O 1
ATOM 1659 N N . LYS A 1 229 ? 34.437 9.012 53.999 1.00 48.08 224 LYS A N 1
ATOM 1660 C CA . LYS A 1 229 ? 35.802 8.779 54.469 1.00 41.90 224 LYS A CA 1
ATOM 1661 C C . LYS A 1 229 ? 36.597 7.967 53.454 1.00 42.17 224 LYS A C 1
ATOM 1662 O O . LYS A 1 229 ? 37.789 8.213 53.245 1.00 41.10 224 LYS A O 1
ATOM 1668 N N . HIS A 1 230 ? 35.946 6.990 52.820 1.00 45.93 225 HIS A N 1
ATOM 1669 C CA . HIS A 1 230 ? 36.565 6.233 51.742 1.00 46.45 225 HIS A CA 1
ATOM 1670 C C . HIS A 1 230 ? 36.975 7.149 50.596 1.00 41.28 225 HIS A C 1
ATOM 1671 O O . HIS A 1 230 ? 38.103 7.064 50.088 1.00 40.47 225 HIS A O 1
ATOM 1678 N N . TRP A 1 231 ? 36.089 8.062 50.200 1.00 42.10 226 TRP A N 1
ATOM 1679 C CA . TRP A 1 231 ? 36.370 8.897 49.041 1.00 39.20 226 TRP A CA 1
ATOM 1680 C C . TRP A 1 231 ? 37.528 9.842 49.317 1.00 39.70 226 TRP A C 1
ATOM 1681 O O . TRP A 1 231 ? 38.381 10.065 48.450 1.00 43.38 226 TRP A O 1
ATOM 1692 N N . ALA A 1 232 ? 37.577 10.406 50.519 1.00 41.20 227 ALA A N 1
ATOM 1693 C CA . ALA A 1 232 ? 38.690 11.277 50.878 1.00 44.14 227 ALA A CA 1
ATOM 1694 C C . ALA A 1 232 ? 40.010 10.506 50.901 1.00 46.67 227 ALA A C 1
ATOM 1695 O O . ALA A 1 232 ? 41.059 11.041 50.511 1.00 41.02 227 ALA A O 1
ATOM 1697 N N . SER A 1 233 ? 39.971 9.253 51.373 1.00 49.66 228 SER A N 1
ATOM 1698 C CA . SER A 1 233 ? 41.148 8.392 51.358 1.00 44.48 228 SER A CA 1
ATOM 1699 C C . SER A 1 233 ? 41.757 8.327 49.964 1.00 44.24 228 SER A C 1
ATOM 1700 O O . SER A 1 233 ? 42.979 8.377 49.808 1.00 45.34 228 SER A O 1
ATOM 1703 N N . MET A 1 234 ? 40.913 8.256 48.940 1.00 42.54 229 MET A N 1
ATOM 1704 C CA . MET A 1 234 ? 41.336 8.088 47.559 1.00 47.31 229 MET A CA 1
ATOM 1705 C C . MET A 1 234 ? 41.604 9.390 46.822 1.00 46.91 229 MET A C 1
ATOM 1706 O O . MET A 1 234 ? 42.134 9.336 45.708 1.00 48.15 229 MET A O 1
ATOM 1711 N N . HIS A 1 235 ? 41.249 10.557 47.399 1.00 50.47 230 HIS A N 1
ATOM 1712 C CA . HIS A 1 235 ? 41.429 11.858 46.735 1.00 45.09 230 HIS A CA 1
ATOM 1713 C C . HIS A 1 235 ? 42.115 12.818 47.705 1.00 47.00 230 HIS A C 1
ATOM 1714 O O . HIS A 1 235 ? 41.560 13.834 48.132 1.00 47.04 230 HIS A O 1
ATOM 1721 N N . VAL A 1 236 ? 43.374 12.506 48.002 1.00 47.08 231 VAL A N 1
ATOM 1722 C CA . VAL A 1 236 ? 44.124 13.211 49.025 1.00 51.18 231 VAL A CA 1
ATOM 1723 C C . VAL A 1 236 ? 44.458 14.666 48.649 1.00 47.55 231 VAL A C 1
ATOM 1724 O O . VAL A 1 236 ? 44.689 15.501 49.533 1.00 39.32 231 VAL A O 1
ATOM 1728 N N . SER A 1 237 ? 44.446 15.025 47.375 1.00 49.76 232 SER A N 1
ATOM 1729 C CA . SER A 1 237 ? 44.776 16.398 47.013 1.00 49.16 232 SER A CA 1
ATOM 1730 C C . SER A 1 237 ? 43.544 17.291 46.830 1.00 47.24 232 SER A C 1
ATOM 1731 O O . SER A 1 237 ? 43.698 18.462 46.460 1.00 51.18 232 SER A O 1
ATOM 1734 N N . ASP A 1 238 ? 42.341 16.781 47.134 1.00 43.20 233 ASP A N 1
ATOM 1735 C CA . ASP A 1 238 ? 41.068 17.403 46.785 1.00 42.53 233 ASP A CA 1
ATOM 1736 C C . ASP A 1 238 ? 40.510 18.145 48.001 1.00 44.07 233 ASP A C 1
ATOM 1737 O O . ASP A 1 238 ? 39.989 17.520 48.933 1.00 46.02 233 ASP A O 1
ATOM 1742 N N . HIS A 1 239 ? 40.582 19.476 47.982 1.00 36.08 234 HIS A N 1
ATOM 1743 C CA . HIS A 1 239 ? 40.208 20.201 49.182 1.00 38.21 234 HIS A CA 1
ATOM 1744 C C . HIS A 1 239 ? 38.705 20.358 49.322 1.00 37.89 234 HIS A C 1
ATOM 1745 O O . HIS A 1 239 ? 38.219 20.523 50.442 1.00 47.80 234 HIS A O 1
ATOM 1752 N N . SER A 1 240 ? 37.961 20.327 48.216 1.00 39.01 235 SER A N 1
ATOM 1753 C CA . SER A 1 240 ? 36.507 20.383 48.313 1.00 37.03 235 SER A CA 1
ATOM 1754 C C . SER A 1 240 ? 35.968 19.197 49.106 1.00 37.58 235 SER A C 1
ATOM 1755 O O . SER A 1 240 ? 35.100 19.359 49.971 1.00 40.21 235 SER A O 1
ATOM 1758 N N . GLY A 1 241 ? 36.481 17.996 48.825 1.00 41.79 236 GLY A N 1
ATOM 1759 C CA . GLY A 1 241 ? 36.044 16.823 49.564 1.00 39.33 236 GLY A CA 1
ATOM 1760 C C . GLY A 1 241 ? 36.313 16.955 51.050 1.00 40.83 236 GLY A C 1
ATOM 1761 O O . GLY A 1 241 ? 35.439 16.651 51.873 1.00 42.78 236 GLY A O 1
ATOM 1762 N N . PHE A 1 242 ? 37.505 17.466 51.420 1.00 36.31 237 PHE A N 1
ATOM 1763 C CA . PHE A 1 242 ? 37.802 17.614 52.842 1.00 38.86 237 PHE A CA 1
ATOM 1764 C C . PHE A 1 242 ? 36.962 18.723 53.473 1.00 37.71 237 PHE A C 1
ATOM 1765 O O . PHE A 1 242 ? 36.513 18.589 54.618 1.00 34.92 237 PHE A O 1
ATOM 1773 N N . HIS A 1 243 ? 36.702 19.809 52.738 1.00 37.96 238 HIS A N 1
ATOM 1774 C CA . HIS A 1 243 ? 35.826 20.827 53.291 1.00 36.54 238 HIS A CA 1
ATOM 1775 C C . HIS A 1 243 ? 34.436 20.260 53.547 1.00 38.60 238 HIS A C 1
ATOM 1776 O O . HIS A 1 243 ? 33.780 20.628 54.528 1.00 41.35 238 HIS A O 1
ATOM 1783 N N . TYR A 1 244 ? 33.962 19.374 52.664 1.00 39.79 239 TYR A N 1
ATOM 1784 C CA . TYR A 1 244 ? 32.667 18.748 52.879 1.00 39.57 239 TYR A CA 1
ATOM 1785 C C . TYR A 1 244 ? 32.643 17.988 54.203 1.00 40.35 239 TYR A C 1
ATOM 1786 O O . TYR A 1 244 ? 31.672 18.073 54.967 1.00 38.75 239 TYR A O 1
ATOM 1795 N N . ARG A 1 245 ? 33.722 17.259 54.502 1.00 43.02 240 ARG A N 1
ATOM 1796 C CA . ARG A 1 245 ? 33.844 16.616 55.807 1.00 44.82 240 ARG A CA 1
ATOM 1797 C C . ARG A 1 245 ? 33.916 17.648 56.930 1.00 48.31 240 ARG A C 1
ATOM 1798 O O . ARG A 1 245 ? 33.341 17.435 58.006 1.00 49.21 240 ARG A O 1
ATOM 1806 N N . GLN A 1 246 ? 34.625 18.763 56.702 1.00 45.45 241 GLN A N 1
ATOM 1807 C CA . GLN A 1 246 ? 34.619 19.868 57.659 1.00 43.69 241 GLN A CA 1
ATOM 1808 C C . GLN A 1 246 ? 33.209 20.374 57.915 1.00 43.05 241 GLN A C 1
ATOM 1809 O O . GLN A 1 246 ? 32.857 20.697 59.052 1.00 41.87 241 GLN A O 1
ATOM 1815 N N . PHE A 1 247 ? 32.400 20.473 56.860 1.00 39.86 242 PHE A N 1
ATOM 1816 C CA . PHE A 1 247 ? 31.033 20.937 57.010 1.00 41.54 242 PHE A CA 1
ATOM 1817 C C . PHE A 1 247 ? 30.224 19.951 57.830 1.00 44.89 242 PHE A C 1
ATOM 1818 O O . PHE A 1 247 ? 29.541 20.342 58.779 1.00 48.94 242 PHE A O 1
ATOM 1826 N N . LEU A 1 248 ? 30.292 18.664 57.469 1.00 46.76 243 LEU A N 1
ATOM 1827 C CA . LEU A 1 248 ? 29.643 17.602 58.231 1.00 46.28 243 LEU A CA 1
ATOM 1828 C C . LEU A 1 248 ? 29.907 17.741 59.722 1.00 46.28 243 LEU A C 1
ATOM 1829 O O . LEU A 1 248 ? 28.980 17.675 60.539 1.00 52.24 243 LEU A O 1
ATOM 1834 N N . LEU A 1 249 ? 31.172 17.966 60.090 1.00 42.30 244 LEU A N 1
ATOM 1835 C CA . LEU A 1 249 ? 31.536 17.966 61.502 1.00 48.68 244 LEU A CA 1
ATOM 1836 C C . LEU A 1 249 ? 31.047 19.232 62.209 1.00 50.38 244 LEU A C 1
ATOM 1837 O O . LEU A 1 249 ? 30.419 19.158 63.277 1.00 47.86 244 LEU A O 1
ATOM 1842 N N . LYS A 1 250 ? 31.316 20.401 61.624 1.00 44.94 245 LYS A N 1
ATOM 1843 C CA . LYS A 1 250 ? 30.820 21.639 62.210 1.00 50.16 245 LYS A CA 1
ATOM 1844 C C . LYS A 1 250 ? 29.314 21.579 62.397 1.00 45.71 245 LYS A C 1
ATOM 1845 O O . LYS A 1 250 ? 28.794 21.964 63.449 1.00 47.16 245 LYS A O 1
ATOM 1851 N N . SER A 1 251 ? 28.599 21.070 61.398 1.00 49.49 246 SER A N 1
ATOM 1852 C CA . SER A 1 251 ? 27.147 21.039 61.504 1.00 52.98 246 SER A CA 1
ATOM 1853 C C . SER A 1 251 ? 26.688 20.026 62.552 1.00 52.10 246 SER A C 1
ATOM 1854 O O . SER A 1 251 ? 25.720 20.284 63.272 1.00 57.34 246 SER A O 1
ATOM 1857 N N . LEU A 1 252 ? 27.389 18.895 62.688 1.00 54.76 247 LEU A N 1
ATOM 1858 C CA . LEU A 1 252 ? 27.145 18.015 63.837 1.00 54.08 247 LEU A CA 1
ATOM 1859 C C . LEU A 1 252 ? 27.374 18.740 65.157 1.00 53.95 247 LEU A C 1
ATOM 1860 O O . LEU A 1 252 ? 26.607 18.560 66.108 1.00 47.41 247 LEU A O 1
ATOM 1865 N N . ILE A 1 253 ? 28.431 19.556 65.240 1.00 53.28 248 ILE A N 1
ATOM 1866 C CA . ILE A 1 253 ? 28.672 20.351 66.446 1.00 50.37 248 ILE A CA 1
ATOM 1867 C C . ILE A 1 253 ? 27.446 21.203 66.785 1.00 56.73 248 ILE A C 1
ATOM 1868 O O . ILE A 1 253 ? 26.977 21.235 67.931 1.00 54.14 248 ILE A O 1
ATOM 1873 N N . SER A 1 254 ? 26.889 21.885 65.788 1.00 56.69 249 SER A N 1
ATOM 1874 C CA . SER A 1 254 ? 25.865 22.875 66.100 1.00 58.22 249 SER A CA 1
ATOM 1875 C C . SER A 1 254 ? 24.557 22.259 66.589 1.00 58.87 249 SER A C 1
ATOM 1876 O O . SER A 1 254 ? 23.628 23.010 66.911 1.00 53.55 249 SER A O 1
ATOM 1879 N N . GLN A 1 255 ? 24.464 20.935 66.691 1.00 60.34 250 GLN A N 1
ATOM 1880 C CA . GLN A 1 255 ? 23.341 20.301 67.373 1.00 60.18 250 GLN A CA 1
ATOM 1881 C C . GLN A 1 255 ? 23.740 19.781 68.749 1.00 59.35 250 GLN A C 1
ATOM 1882 O O . GLN A 1 255 ? 24.583 18.897 68.878 1.00 57.22 250 GLN A O 1
ATOM 1888 N N . PRO A 1 294 ? 33.479 14.933 69.099 1.00 64.62 289 PRO A N 1
ATOM 1889 C CA . PRO A 1 294 ? 34.270 14.445 70.238 1.00 68.68 289 PRO A CA 1
ATOM 1890 C C . PRO A 1 294 ? 35.203 13.317 69.833 1.00 69.34 289 PRO A C 1
ATOM 1891 O O . PRO A 1 294 ? 36.392 13.521 69.580 1.00 68.73 289 PRO A O 1
ATOM 1895 N N . HIS A 1 295 ? 34.643 12.109 69.789 1.00 76.56 290 HIS A N 1
ATOM 1896 C CA . HIS A 1 295 ? 35.324 10.988 69.153 1.00 67.93 290 HIS A CA 1
ATOM 1897 C C . HIS A 1 295 ? 35.415 11.168 67.646 1.00 72.67 290 HIS A C 1
ATOM 1898 O O . HIS A 1 295 ? 36.275 10.553 67.005 1.00 74.21 290 HIS A O 1
ATOM 1905 N N . LEU A 1 296 ? 34.524 11.974 67.065 1.00 72.99 291 LEU A N 1
ATOM 1906 C CA . LEU A 1 296 ? 34.566 12.196 65.629 1.00 65.22 291 LEU A CA 1
ATOM 1907 C C . LEU A 1 296 ? 35.706 13.129 65.254 1.00 59.73 291 LEU A C 1
ATOM 1908 O O . LEU A 1 296 ? 36.383 12.898 64.249 1.00 58.30 291 LEU A O 1
ATOM 1913 N N . LEU A 1 297 ? 35.943 14.163 66.068 1.00 51.84 292 LEU A N 1
ATOM 1914 C CA . LEU A 1 297 ? 37.062 15.074 65.838 1.00 60.77 292 LEU A CA 1
ATOM 1915 C C . LEU A 1 297 ? 38.402 14.368 65.986 1.00 64.47 292 LEU A C 1
ATOM 1916 O O . LEU A 1 297 ? 39.281 14.504 65.126 1.00 67.25 292 LEU A O 1
ATOM 1921 N N . GLU A 1 298 ? 38.581 13.625 67.085 1.00 62.81 293 GLU A N 1
ATOM 1922 C CA . GLU A 1 298 ? 39.817 12.874 67.291 1.00 68.07 293 GLU A CA 1
ATOM 1923 C C . GLU A 1 298 ? 40.066 11.910 66.132 1.00 59.90 293 GLU A C 1
ATOM 1924 O O . GLU A 1 298 ? 41.183 11.836 65.607 1.00 57.03 293 GLU A O 1
ATOM 1930 N N . GLU A 1 299 ? 39.022 11.200 65.679 1.00 59.69 294 GLU A N 1
ATOM 1931 C CA . GLU A 1 299 ? 39.192 10.253 64.580 1.00 62.10 294 GLU A CA 1
ATOM 1932 C C . GLU A 1 299 ? 39.466 10.967 63.265 1.00 58.96 294 GLU A C 1
ATOM 1933 O O . GLU A 1 299 ? 40.034 10.360 62.351 1.00 63.37 294 GLU A O 1
ATOM 1939 N N . GLU A 1 300 ? 39.094 12.246 63.154 1.00 54.05 295 GLU A N 1
ATOM 1940 C CA . GLU A 1 300 ? 39.425 12.992 61.950 1.00 55.15 295 GLU A CA 1
ATOM 1941 C C . GLU A 1 300 ? 40.849 13.544 61.999 1.00 53.27 295 GLU A C 1
ATOM 1942 O O . GLU A 1 300 ? 41.495 13.675 60.951 1.00 48.68 295 GLU A O 1
ATOM 1948 N N . VAL A 1 301 ? 41.370 13.838 63.192 1.00 55.43 296 VAL A N 1
ATOM 1949 C CA . VAL A 1 301 ? 42.761 14.262 63.285 1.00 55.08 296 VAL A CA 1
ATOM 1950 C C . VAL A 1 301 ? 43.697 13.080 63.055 1.00 55.37 296 VAL A C 1
ATOM 1951 O O . VAL A 1 301 ? 44.742 13.226 62.411 1.00 49.27 296 VAL A O 1
ATOM 1955 N N . GLU A 1 302 ? 43.343 11.897 63.569 1.00 51.46 297 GLU A N 1
ATOM 1956 C CA . GLU A 1 302 ? 44.153 10.704 63.317 1.00 59.62 297 GLU A CA 1
ATOM 1957 C C . GLU A 1 302 ? 44.149 10.361 61.835 1.00 48.87 297 GLU A C 1
ATOM 1958 O O . GLU A 1 302 ? 45.194 10.085 61.239 1.00 52.83 297 GLU A O 1
ATOM 1964 N N . PHE A 1 303 ? 42.965 10.356 61.235 1.00 54.39 298 PHE A N 1
ATOM 1965 C CA . PHE A 1 303 ? 42.849 10.204 59.793 1.00 51.23 298 PHE A CA 1
ATOM 1966 C C . PHE A 1 303 ? 43.780 11.170 59.066 1.00 52.99 298 PHE A C 1
ATOM 1967 O O . PHE A 1 303 ? 44.478 10.776 58.124 1.00 55.40 298 PHE A O 1
ATOM 1975 N N . SER A 1 304 ? 43.839 12.434 59.512 1.00 52.87 299 SER A N 1
ATOM 1976 C CA . SER A 1 304 ? 44.748 13.377 58.865 1.00 48.70 299 SER A CA 1
ATOM 1977 C C . SER A 1 304 ? 46.204 13.028 59.166 1.00 48.12 299 SER A C 1
ATOM 1978 O O . SER A 1 304 ? 47.062 13.139 58.284 1.00 47.65 299 SER A O 1
ATOM 1981 N N . THR A 1 305 ? 46.498 12.558 60.386 1.00 48.37 300 THR A N 1
ATOM 1982 C CA . THR A 1 305 ? 47.855 12.118 60.705 1.00 50.04 300 THR A CA 1
ATOM 1983 C C . THR A 1 305 ? 48.313 11.014 59.758 1.00 50.84 300 THR A C 1
ATOM 1984 O O . THR A 1 305 ? 49.420 11.069 59.214 1.00 56.68 300 THR A O 1
ATOM 1988 N N . ASP A 1 306 ? 47.470 9.996 59.563 1.00 41.87 301 ASP A N 1
ATOM 1989 C CA . ASP A 1 306 ? 47.789 8.905 58.649 1.00 47.55 301 ASP A CA 1
ATOM 1990 C C . ASP A 1 306 ? 48.033 9.422 57.236 1.00 53.10 301 ASP A C 1
ATOM 1991 O O . ASP A 1 306 ? 49.039 9.081 56.604 1.00 64.23 301 ASP A O 1
ATOM 1996 N N . LEU A 1 307 ? 47.102 10.230 56.715 1.00 54.96 302 LEU A N 1
ATOM 1997 C CA . LEU A 1 307 ? 47.192 10.689 55.331 1.00 51.63 302 LEU A CA 1
ATOM 1998 C C . LEU A 1 307 ? 48.439 11.538 55.100 1.00 47.43 302 LEU A C 1
ATOM 1999 O O . LEU A 1 307 ? 49.151 11.344 54.111 1.00 47.39 302 LEU A O 1
ATOM 2004 N N . ILE A 1 308 ? 48.716 12.487 56.006 1.00 46.31 303 ILE A N 1
ATOM 2005 C CA . ILE A 1 308 ? 49.921 13.319 55.921 1.00 47.85 303 ILE A CA 1
ATOM 2006 C C . ILE A 1 308 ? 51.176 12.455 55.907 1.00 47.32 303 ILE A C 1
ATOM 2007 O O . ILE A 1 308 ? 52.151 12.755 55.208 1.00 44.18 303 ILE A O 1
ATOM 2012 N N . ASP A 1 309 ? 51.181 11.385 56.700 1.00 47.22 304 ASP A N 1
ATOM 2013 C CA . ASP A 1 309 ? 52.324 10.485 56.765 1.00 43.57 304 ASP A CA 1
ATOM 2014 C C . ASP A 1 309 ? 52.455 9.625 55.524 1.00 44.39 304 ASP A C 1
ATOM 2015 O O . ASP A 1 309 ? 53.576 9.316 55.106 1.00 53.91 304 ASP A O 1
ATOM 2020 N N . SER A 1 310 ? 51.346 9.210 54.934 1.00 42.81 305 SER A N 1
ATOM 2021 C CA . SER A 1 310 ? 51.439 8.306 53.801 1.00 49.71 305 SER A CA 1
ATOM 2022 C C . SER A 1 310 ? 51.650 9.044 52.498 1.00 51.55 305 SER A C 1
ATOM 2023 O O . SER A 1 310 ? 52.304 8.508 51.593 1.00 66.32 305 SER A O 1
ATOM 2026 N N . TYR A 1 311 ? 51.136 10.267 52.391 1.00 49.33 306 TYR A N 1
ATOM 2027 C CA . TYR A 1 311 ? 51.245 11.067 51.173 1.00 50.41 306 TYR A CA 1
ATOM 2028 C C . TYR A 1 311 ? 51.854 12.410 51.540 1.00 45.55 306 TYR A C 1
ATOM 2029 O O . TYR A 1 311 ? 51.147 13.419 51.622 1.00 42.72 306 TYR A O 1
ATOM 2038 N N . PRO A 1 312 ? 53.158 12.456 51.791 1.00 51.07 307 PRO A N 1
ATOM 2039 C CA . PRO A 1 312 ? 53.780 13.742 52.135 1.00 50.16 307 PRO A CA 1
ATOM 2040 C C . PRO A 1 312 ? 53.507 14.805 51.077 1.00 50.45 307 PRO A C 1
ATOM 2041 O O . PRO A 1 312 ? 53.346 14.509 49.890 1.00 49.04 307 PRO A O 1
ATOM 2045 N N . GLY A 1 313 ? 53.410 16.053 51.539 1.00 50.32 308 GLY A N 1
ATOM 2046 C CA . GLY A 1 313 ? 53.453 17.205 50.663 1.00 49.96 308 GLY A CA 1
ATOM 2047 C C . GLY A 1 313 ? 52.162 17.621 50.001 1.00 51.11 308 GLY A C 1
ATOM 2048 O O . GLY A 1 313 ? 52.191 18.118 48.869 1.00 55.48 308 GLY A O 1
ATOM 2049 N N . HIS A 1 314 ? 51.027 17.452 50.664 1.00 54.71 309 HIS A N 1
ATOM 2050 C CA . HIS A 1 314 ? 49.739 17.860 50.117 1.00 49.11 309 HIS A CA 1
ATOM 2051 C C . HIS A 1 314 ? 49.176 18.983 50.987 1.00 44.45 309 HIS A C 1
ATOM 2052 O O . HIS A 1 314 ? 48.804 18.756 52.146 1.00 44.25 309 HIS A O 1
ATOM 2059 N N . GLU A 1 315 ? 49.130 20.201 50.436 1.00 49.43 310 GLU A N 1
ATOM 2060 C CA . GLU A 1 315 ? 48.629 21.339 51.206 1.00 48.41 310 GLU A CA 1
ATOM 2061 C C . GLU A 1 315 ? 47.191 21.110 51.653 1.00 47.77 310 GLU A C 1
ATOM 2062 O O . GLU A 1 315 ? 46.781 21.609 52.705 1.00 50.95 310 GLU A O 1
ATOM 2068 N N . THR A 1 316 ? 46.432 20.328 50.885 1.00 44.27 311 THR A N 1
ATOM 2069 C CA . THR A 1 316 ? 45.056 20.002 51.250 1.00 44.88 311 THR A CA 1
ATOM 2070 C C . THR A 1 316 ? 44.966 19.279 52.594 1.00 40.65 311 THR A C 1
ATOM 2071 O O . THR A 1 316 ? 44.113 19.617 53.423 1.00 40.38 311 THR A O 1
ATOM 2075 N N . LEU A 1 317 ? 45.850 18.310 52.832 1.00 41.71 312 LEU A N 1
ATOM 2076 C CA . LEU A 1 317 ? 45.846 17.555 54.080 1.00 46.65 312 LEU A CA 1
ATOM 2077 C C . LEU A 1 317 ? 46.214 18.431 55.271 1.00 46.63 312 LEU A C 1
ATOM 2078 O O . LEU A 1 317 ? 45.626 18.294 56.353 1.00 52.71 312 LEU A O 1
ATOM 2083 N N . TRP A 1 318 ? 47.200 19.316 55.102 1.00 41.08 313 TRP A N 1
ATOM 2084 C CA . TRP A 1 318 ? 47.592 20.201 56.193 1.00 43.91 313 TRP A CA 1
ATOM 2085 C C . TRP A 1 318 ? 46.545 21.276 56.420 1.00 48.33 313 TRP A C 1
ATOM 2086 O O . TRP A 1 318 ? 46.339 21.726 57.553 1.00 52.84 313 TRP A O 1
ATOM 2097 N N . CYS A 1 319 ? 45.887 21.715 55.351 1.00 47.67 314 CYS A N 1
ATOM 2098 C CA . CYS A 1 319 ? 44.775 22.638 55.513 1.00 51.22 314 CYS A CA 1
ATOM 2099 C C . CYS A 1 319 ? 43.612 21.958 56.214 1.00 43.51 314 CYS A C 1
ATOM 2100 O O . CYS A 1 319 ? 42.929 22.581 57.037 1.00 46.31 314 CYS A O 1
ATOM 2103 N N . HIS A 1 320 ? 43.394 20.676 55.935 1.00 42.49 315 HIS A N 1
ATOM 2104 C CA . HIS A 1 320 ? 42.305 19.976 56.601 1.00 45.41 315 HIS A CA 1
ATOM 2105 C C . HIS A 1 320 ? 42.572 19.849 58.092 1.00 45.74 315 HIS A C 1
ATOM 2106 O O . HIS A 1 320 ? 41.683 20.136 58.911 1.00 41.13 315 HIS A O 1
ATOM 2113 N N . ARG A 1 321 ? 43.809 19.457 58.453 1.00 39.56 316 ARG A N 1
ATOM 2114 C CA . ARG A 1 321 ? 44.194 19.317 59.857 1.00 45.93 316 ARG A CA 1
ATOM 2115 C C . ARG A 1 321 ? 44.024 20.625 60.619 1.00 48.02 316 ARG A C 1
ATOM 2116 O O . ARG A 1 321 ? 43.586 20.619 61.776 1.00 56.27 316 ARG A O 1
ATOM 2124 N N . ARG A 1 322 ? 44.383 21.755 59.998 1.00 49.92 317 ARG A N 1
ATOM 2125 C CA . ARG A 1 322 ? 44.116 23.060 60.604 1.00 49.82 317 ARG A CA 1
ATOM 2126 C C . ARG A 1 322 ? 42.641 23.211 60.953 1.00 47.28 317 ARG A C 1
ATOM 2127 O O . ARG A 1 322 ? 42.275 23.378 62.122 1.00 56.21 317 ARG A O 1
ATOM 2135 N N . HIS A 1 323 ? 41.782 23.160 59.932 1.00 45.16 318 HIS A N 1
ATOM 2136 C CA . HIS A 1 323 ? 40.351 23.313 60.150 1.00 46.42 318 HIS A CA 1
ATOM 2137 C C . HIS A 1 323 ? 39.850 22.346 61.224 1.00 48.00 318 HIS A C 1
ATOM 2138 O O . HIS A 1 323 ? 39.168 22.757 62.171 1.00 48.70 318 HIS A O 1
ATOM 2145 N N . ILE A 1 324 ? 40.210 21.063 61.121 1.00 51.28 319 ILE A N 1
ATOM 2146 C CA . ILE A 1 324 ? 39.690 20.097 62.085 1.00 46.26 319 ILE A CA 1
ATOM 2147 C C . ILE A 1 324 ? 40.262 20.352 63.476 1.00 46.47 319 ILE A C 1
ATOM 2148 O O . ILE A 1 324 ? 39.535 20.291 64.477 1.00 46.18 319 ILE A O 1
ATOM 2153 N N . PHE A 1 325 ? 41.560 20.652 63.575 1.00 47.69 320 PHE A N 1
ATOM 2154 C CA . PHE A 1 325 ? 42.127 20.952 64.889 1.00 55.75 320 PHE A CA 1
ATOM 2155 C C . PHE A 1 325 ? 41.584 22.260 65.462 1.00 59.38 320 PHE A C 1
ATOM 2156 O O . PHE A 1 325 ? 41.462 22.392 66.685 1.00 70.31 320 PHE A O 1
ATOM 2164 N N . TYR A 1 326 ? 41.274 23.239 64.609 1.00 60.36 321 TYR A N 1
ATOM 2165 C CA . TYR A 1 326 ? 40.612 24.446 65.090 1.00 58.36 321 TYR A CA 1
ATOM 2166 C C . TYR A 1 326 ? 39.301 24.121 65.793 1.00 57.78 321 TYR A C 1
ATOM 2167 O O . TYR A 1 326 ? 39.004 24.673 66.859 1.00 65.81 321 TYR A O 1
ATOM 2176 N N . LEU A 1 327 ? 38.500 23.230 65.207 1.00 57.37 322 LEU A N 1
ATOM 2177 C CA . LEU A 1 327 ? 37.222 22.862 65.807 1.00 56.94 322 LEU A CA 1
ATOM 2178 C C . LEU A 1 327 ? 37.420 22.111 67.114 1.00 62.59 322 LEU A C 1
ATOM 2179 O O . LEU A 1 327 ? 36.706 22.360 68.091 1.00 66.06 322 LEU A O 1
ATOM 2184 N N . GLN A 1 328 ? 38.381 21.183 67.148 1.00 66.04 323 GLN A N 1
ATOM 2185 C CA . GLN A 1 328 ? 38.629 20.405 68.355 1.00 65.31 323 GLN A CA 1
ATOM 2186 C C . GLN A 1 328 ? 38.978 21.283 69.539 1.00 66.06 323 GLN A C 1
ATOM 2187 O O . GLN A 1 328 ? 38.780 20.875 70.687 1.00 67.62 323 GLN A O 1
ATOM 2193 N N . HIS A 1 329 ? 39.495 22.477 69.286 1.00 68.88 324 HIS A N 1
ATOM 2194 C CA . HIS A 1 329 ? 39.964 23.373 70.341 1.00 76.68 324 HIS A CA 1
ATOM 2195 C C . HIS A 1 329 ? 38.841 24.279 70.835 1.00 76.14 324 HIS A C 1
ATOM 2196 O O . HIS A 1 329 ? 39.013 25.489 70.950 1.00 76.63 324 HIS A O 1
ATOM 2203 N N . HIS A 1 330 ? 37.673 23.692 71.115 1.00 77.10 325 HIS A N 1
ATOM 2204 C CA . HIS A 1 330 ? 36.519 24.448 71.607 1.00 76.31 325 HIS A CA 1
ATOM 2205 C C . HIS A 1 330 ? 35.700 23.647 72.627 1.00 73.50 325 HIS A C 1
ATOM 2206 O O . HIS A 1 330 ? 35.321 22.495 72.387 1.00 74.17 325 HIS A O 1
ATOM 2213 N N . GLY A 1 371 ? 47.316 19.471 75.011 1.00 76.48 366 GLY A N 1
ATOM 2214 C CA . GLY A 1 371 ? 46.326 19.953 74.060 1.00 83.58 366 GLY A CA 1
ATOM 2215 C C . GLY A 1 371 ? 47.023 20.395 72.792 1.00 90.48 366 GLY A C 1
ATOM 2216 O O . GLY A 1 371 ? 46.957 19.701 71.766 1.00 91.35 366 GLY A O 1
ATOM 2217 N N . LEU A 1 372 ? 47.674 21.551 72.880 1.00 80.19 367 LEU A N 1
ATOM 2218 C CA . LEU A 1 372 ? 48.513 22.050 71.808 1.00 83.74 367 LEU A CA 1
ATOM 2219 C C . LEU A 1 372 ? 49.959 21.570 71.942 1.00 84.52 367 LEU A C 1
ATOM 2220 O O . LEU A 1 372 ? 50.748 21.720 70.988 1.00 91.52 367 LEU A O 1
ATOM 2225 N N . GLU A 1 373 ? 50.331 20.988 73.091 1.00 86.46 368 GLU A N 1
ATOM 2226 C CA . GLU A 1 373 ? 51.655 20.387 73.182 1.00 89.49 368 GLU A CA 1
ATOM 2227 C C . GLU A 1 373 ? 51.763 19.169 72.264 1.00 87.67 368 GLU A C 1
ATOM 2228 O O . GLU A 1 373 ? 52.726 19.042 71.498 1.00 86.84 368 GLU A O 1
ATOM 2234 N N . MET A 1 374 ? 50.763 18.275 72.311 1.00 86.54 369 MET A N 1
ATOM 2235 C CA . MET A 1 374 ? 50.728 17.103 71.432 1.00 89.55 369 MET A CA 1
ATOM 2236 C C . MET A 1 374 ? 50.856 17.483 69.962 1.00 86.09 369 MET A C 1
ATOM 2237 O O . MET A 1 374 ? 51.476 16.749 69.176 1.00 72.78 369 MET A O 1
ATOM 2242 N N . GLU A 1 375 ? 50.267 18.619 69.575 1.00 84.12 370 GLU A N 1
ATOM 2243 C CA . GLU A 1 375 ? 50.348 19.066 68.191 1.00 78.26 370 GLU A CA 1
ATOM 2244 C C . GLU A 1 375 ? 51.726 19.616 67.870 1.00 78.55 370 GLU A C 1
ATOM 2245 O O . GLU A 1 375 ? 52.214 19.461 66.744 1.00 71.16 370 GLU A O 1
ATOM 2251 N N . HIS A 1 376 ? 52.358 20.288 68.833 1.00 77.23 371 HIS A N 1
ATOM 2252 C CA . HIS A 1 376 ? 53.735 20.720 68.630 1.00 81.67 371 HIS A CA 1
ATOM 2253 C C . HIS A 1 376 ? 54.652 19.520 68.421 1.00 87.26 371 HIS A C 1
ATOM 2254 O O . HIS A 1 376 ? 55.434 19.487 67.463 1.00 84.63 371 HIS A O 1
ATOM 2261 N N . ARG A 1 377 ? 54.545 18.499 69.286 1.00 83.78 372 ARG A N 1
ATOM 2262 C CA . ARG A 1 377 ? 55.430 17.345 69.127 1.00 87.25 372 ARG A CA 1
ATOM 2263 C C . ARG A 1 377 ? 55.140 16.591 67.835 1.00 80.73 372 ARG A C 1
ATOM 2264 O O . ARG A 1 377 ? 56.049 15.973 67.270 1.00 85.15 372 ARG A O 1
ATOM 2272 N N . PHE A 1 378 ? 53.897 16.628 67.345 1.00 76.14 373 PHE A N 1
ATOM 2273 C CA . PHE A 1 378 ? 53.633 16.044 66.035 1.00 74.92 373 PHE A CA 1
ATOM 2274 C C . PHE A 1 378 ? 54.369 16.803 64.945 1.00 70.41 373 PHE A C 1
ATOM 2275 O O . PHE A 1 378 ? 54.911 16.193 64.016 1.00 71.49 373 PHE A O 1
ATOM 2283 N N . ILE A 1 379 ? 54.350 18.136 65.022 1.00 70.09 374 ILE A N 1
ATOM 2284 C CA . ILE A 1 379 ? 55.072 18.965 64.065 1.00 67.06 374 ILE A CA 1
ATOM 2285 C C . ILE A 1 379 ? 56.574 18.764 64.222 1.00 70.83 374 ILE A C 1
ATOM 2286 O O . ILE A 1 379 ? 57.310 18.683 63.231 1.00 76.33 374 ILE A O 1
ATOM 2291 N N . ASP A 1 380 ? 57.051 18.663 65.468 1.00 82.71 375 ASP A N 1
ATOM 2292 C CA . ASP A 1 380 ? 58.462 18.371 65.709 1.00 84.07 375 ASP A CA 1
ATOM 2293 C C . ASP A 1 380 ? 58.854 17.033 65.092 1.00 73.63 375 ASP A C 1
ATOM 2294 O O . ASP A 1 380 ? 59.829 16.945 64.333 1.00 64.64 375 ASP A O 1
ATOM 2299 N N . GLN A 1 381 ? 58.087 15.981 65.392 1.00 71.17 376 GLN A N 1
ATOM 2300 C CA . GLN A 1 381 ? 58.407 14.663 64.858 1.00 78.72 376 GLN A CA 1
ATOM 2301 C C . GLN A 1 381 ? 58.299 14.638 63.338 1.00 74.80 376 GLN A C 1
ATOM 2302 O O . GLN A 1 381 ? 59.083 13.958 62.671 1.00 85.22 376 GLN A O 1
ATOM 2308 N N . VAL A 1 382 ? 57.353 15.385 62.767 1.00 68.26 377 VAL A N 1
ATOM 2309 C CA . VAL A 1 382 ? 57.229 15.431 61.312 1.00 72.44 377 VAL A CA 1
ATOM 2310 C C . VAL A 1 382 ? 58.444 16.108 60.691 1.00 81.84 377 VAL A C 1
ATOM 2311 O O . VAL A 1 382 ? 59.069 15.571 59.766 1.00 83.59 377 VAL A O 1
ATOM 2315 N N . LEU A 1 383 ? 58.800 17.295 61.197 1.00 72.05 378 LEU A N 1
ATOM 2316 C CA . LEU A 1 383 ? 59.855 18.085 60.568 1.00 79.79 378 LEU A CA 1
ATOM 2317 C C . LEU A 1 383 ? 61.235 17.481 60.793 1.00 85.01 378 LEU A C 1
ATOM 2318 O O . LEU A 1 383 ? 62.133 17.667 59.955 1.00 88.24 378 LEU A O 1
ATOM 2323 N N . SER A 1 384 ? 61.435 16.763 61.906 1.00 84.46 379 SER A N 1
ATOM 2324 C CA . SER A 1 384 ? 62.740 16.147 62.118 1.00 86.25 379 SER A CA 1
ATOM 2325 C C . SER A 1 384 ? 63.008 15.083 61.058 1.00 80.01 379 SER A C 1
ATOM 2326 O O . SER A 1 384 ? 64.060 15.084 60.407 1.00 81.55 379 SER A O 1
ATOM 2329 N N . THR A 1 385 ? 62.043 14.197 60.834 1.00 80.96 380 THR A N 1
ATOM 2330 C CA . THR A 1 385 ? 62.179 13.082 59.899 1.00 89.18 380 THR A CA 1
ATOM 2331 C C . THR A 1 385 ? 61.186 13.261 58.752 1.00 92.07 380 THR A C 1
ATOM 2332 O O . THR A 1 385 ? 60.146 12.603 58.696 1.00 96.28 380 THR A O 1
ATOM 2336 N N . CYS A 1 386 ? 61.510 14.161 57.827 1.00 82.38 381 CYS A N 1
ATOM 2337 C CA . CYS A 1 386 ? 60.770 14.204 56.571 1.00 86.68 381 CYS A CA 1
ATOM 2338 C C . CYS A 1 386 ? 61.717 14.589 55.444 1.00 86.15 381 CYS A C 1
ATOM 2339 O O . CYS A 1 386 ? 62.533 15.506 55.601 1.00 74.12 381 CYS A O 1
ATOM 2342 N N . ARG A 1 387 ? 61.618 13.859 54.325 1.00 78.28 382 ARG A N 1
ATOM 2343 C CA . ARG A 1 387 ? 62.413 14.136 53.136 1.00 74.39 382 ARG A CA 1
ATOM 2344 C C . ARG A 1 387 ? 61.702 15.063 52.163 1.00 74.13 382 ARG A C 1
ATOM 2345 O O . ARG A 1 387 ? 62.366 15.766 51.390 1.00 86.92 382 ARG A O 1
ATOM 2353 N N . ASN A 1 388 ? 60.370 15.079 52.181 1.00 76.55 383 ASN A N 1
ATOM 2354 C CA . ASN A 1 388 ? 59.611 15.888 51.240 1.00 65.31 383 ASN A CA 1
ATOM 2355 C C . ASN A 1 388 ? 59.807 17.373 51.540 1.00 66.27 383 ASN A C 1
ATOM 2356 O O . ASN A 1 388 ? 59.615 17.823 52.674 1.00 53.90 383 ASN A O 1
ATOM 2361 N N . VAL A 1 389 ? 60.206 18.132 50.517 1.00 61.41 384 VAL A N 1
ATOM 2362 C CA . VAL A 1 389 ? 60.465 19.554 50.714 1.00 71.84 384 VAL A CA 1
ATOM 2363 C C . VAL A 1 389 ? 59.157 20.311 50.857 1.00 66.42 384 VAL A C 1
ATOM 2364 O O . VAL A 1 389 ? 59.043 21.224 51.681 1.00 64.84 384 VAL A O 1
ATOM 2368 N N . GLU A 1 390 ? 58.151 19.948 50.058 1.00 70.63 385 GLU A N 1
ATOM 2369 C CA . GLU A 1 390 ? 56.812 20.502 50.246 1.00 70.08 385 GLU A CA 1
ATOM 2370 C C . GLU A 1 390 ? 56.299 20.209 51.648 1.00 58.25 385 GLU A C 1
ATOM 2371 O O . GLU A 1 390 ? 55.788 21.104 52.334 1.00 48.05 385 GLU A O 1
ATOM 2377 N N . GLN A 1 391 ? 56.447 18.959 52.103 1.00 57.24 386 GLN A N 1
ATOM 2378 C CA . GLN A 1 391 ? 55.966 18.605 53.436 1.00 57.79 386 GLN A CA 1
ATOM 2379 C C . GLN A 1 391 ? 56.595 19.477 54.516 1.00 59.95 386 GLN A C 1
ATOM 2380 O O . GLN A 1 391 ? 55.919 19.823 55.494 1.00 62.73 386 GLN A O 1
ATOM 2386 N N . ALA A 1 392 ? 57.872 19.855 54.355 1.00 57.86 387 ALA A N 1
ATOM 2387 C CA . ALA A 1 392 ? 58.520 20.718 55.344 1.00 55.08 387 ALA A CA 1
ATOM 2388 C C . ALA A 1 392 ? 57.921 22.124 55.328 1.00 57.35 387 ALA A C 1
ATOM 2389 O O . ALA A 1 392 ? 57.641 22.700 56.385 1.00 60.17 387 ALA A O 1
ATOM 2391 N N . ARG A 1 393 ? 57.715 22.690 54.138 1.00 50.73 388 ARG A N 1
ATOM 2392 C CA . ARG A 1 393 ? 57.009 23.960 54.027 1.00 58.99 388 ARG A CA 1
ATOM 2393 C C . ARG A 1 393 ? 55.701 23.930 54.816 1.00 59.33 388 ARG A C 1
ATOM 2394 O O . ARG A 1 393 ? 55.483 24.745 55.721 1.00 62.89 388 ARG A O 1
ATOM 2402 N N . PHE A 1 394 ? 54.839 22.951 54.516 1.00 67.24 389 PHE A N 1
ATOM 2403 C CA . PHE A 1 394 ? 53.512 22.891 55.128 1.00 60.42 389 PHE A CA 1
ATOM 2404 C C . PHE A 1 394 ? 53.570 22.569 56.610 1.00 52.53 389 PHE A C 1
ATOM 2405 O O . PHE A 1 394 ? 52.660 22.940 57.349 1.00 51.28 389 PHE A O 1
ATOM 2413 N N . ALA A 1 395 ? 54.606 21.873 57.070 1.00 58.58 390 ALA A N 1
ATOM 2414 C CA . ALA A 1 395 ? 54.710 21.640 58.508 1.00 60.16 390 ALA A CA 1
ATOM 2415 C C . ALA A 1 395 ? 55.219 22.883 59.219 1.00 61.58 390 ALA A C 1
ATOM 2416 O O . ALA A 1 395 ? 54.688 23.269 60.271 1.00 54.03 390 ALA A O 1
ATOM 2418 N N . SER A 1 396 ? 56.248 23.517 58.650 1.00 63.23 391 SER A N 1
ATOM 2419 C CA . SER A 1 396 ? 56.664 24.813 59.161 1.00 69.25 391 SER A CA 1
ATOM 2420 C C . SER A 1 396 ? 55.517 25.820 59.104 1.00 60.57 391 SER A C 1
ATOM 2421 O O . SER A 1 396 ? 55.390 26.665 59.996 1.00 66.06 391 SER A O 1
ATOM 2424 N N . ALA A 1 397 ? 54.661 25.734 58.084 1.00 57.39 392 ALA A N 1
ATOM 2425 C CA . ALA A 1 397 ? 53.546 26.673 57.974 1.00 60.95 392 ALA A CA 1
ATOM 2426 C C . ALA A 1 397 ? 52.481 26.379 59.020 1.00 58.15 392 ALA A C 1
ATOM 2427 O O . ALA A 1 397 ? 51.876 27.296 59.585 1.00 68.38 392 ALA A O 1
ATOM 2429 N N . TYR A 1 398 ? 52.241 25.103 59.282 1.00 62.04 393 TYR A N 1
ATOM 2430 C CA . TYR A 1 398 ? 51.336 24.711 60.346 1.00 57.67 393 TYR A CA 1
ATOM 2431 C C . TYR A 1 398 ? 51.802 25.234 61.704 1.00 59.82 393 TYR A C 1
ATOM 2432 O O . TYR A 1 398 ? 50.978 25.643 62.531 1.00 69.45 393 TYR A O 1
ATOM 2441 N N . ARG A 1 399 ? 53.112 25.241 61.966 1.00 59.12 394 ARG A N 1
ATOM 2442 C CA . ARG A 1 399 ? 53.513 25.692 63.293 1.00 64.80 394 ARG A CA 1
ATOM 2443 C C . ARG A 1 399 ? 53.337 27.203 63.460 1.00 62.61 394 ARG A C 1
ATOM 2444 O O . ARG A 1 399 ? 52.867 27.653 64.510 1.00 61.60 394 ARG A O 1
ATOM 2452 N N . LYS A 1 400 ? 53.672 28.003 62.442 1.00 54.36 395 LYS A N 1
ATOM 2453 C CA . LYS A 1 400 ? 53.417 29.441 62.532 1.00 62.50 395 LYS A CA 1
ATOM 2454 C C . LYS A 1 400 ? 51.941 29.726 62.790 1.00 65.51 395 LYS A C 1
ATOM 2455 O O . LYS A 1 400 ? 51.603 30.698 63.480 1.00 75.21 395 LYS A O 1
ATOM 2461 N N . TRP A 1 401 ? 51.055 28.890 62.237 1.00 74.89 396 TRP A N 1
ATOM 2462 C CA . TRP A 1 401 ? 49.627 28.972 62.525 1.00 67.98 396 TRP A CA 1
ATOM 2463 C C . TRP A 1 401 ? 49.328 28.540 63.951 1.00 64.09 396 TRP A C 1
ATOM 2464 O O . TRP A 1 401 ? 48.497 29.148 64.633 1.00 63.25 396 TRP A O 1
ATOM 2475 N N . LEU A 1 402 ? 50.001 27.484 64.405 1.00 63.43 397 LEU A N 1
ATOM 2476 C CA . LEU A 1 402 ? 49.745 26.902 65.717 1.00 71.29 397 LEU A CA 1
ATOM 2477 C C . LEU A 1 402 ? 49.976 27.903 66.842 1.00 77.38 397 LEU A C 1
ATOM 2478 O O . LEU A 1 402 ? 49.193 27.966 67.802 1.00 70.65 397 LEU A O 1
ATOM 2483 N N . VAL A 1 403 ? 51.060 28.679 66.753 1.00 74.85 398 VAL A N 1
ATOM 2484 C CA . VAL A 1 403 ? 51.490 29.494 67.883 1.00 75.87 398 VAL A CA 1
ATOM 2485 C C . VAL A 1 403 ? 50.655 30.757 68.037 1.00 72.29 398 VAL A C 1
ATOM 2486 O O . VAL A 1 403 ? 50.734 31.419 69.081 1.00 68.93 398 VAL A O 1
ATOM 2490 N N . THR A 1 404 ? 49.858 31.115 67.033 1.00 65.36 399 THR A N 1
ATOM 2491 C CA . THR A 1 404 ? 48.910 32.204 67.215 1.00 72.68 399 THR A CA 1
ATOM 2492 C C . THR A 1 404 ? 47.623 31.658 67.819 1.00 85.21 399 THR A C 1
ATOM 2493 O O . THR A 1 404 ? 46.527 31.930 67.319 1.00 94.38 399 THR A O 1
ATOM 2497 N N . LEU A 1 405 ? 47.753 30.886 68.896 1.00 83.59 400 LEU A N 1
ATOM 2498 C CA . LEU A 1 405 ? 46.607 30.303 69.581 1.00 79.75 400 LEU A CA 1
ATOM 2499 C C . LEU A 1 405 ? 46.850 30.286 71.090 1.00 81.88 400 LEU A C 1
ATOM 2500 O O . LEU A 1 405 ? 47.706 31.018 71.602 1.00 83.06 400 LEU A O 1
ATOM 2505 N N . LYS B 2 7 ? 51.150 20.470 40.926 1.00 67.45 6 LYS B N 1
ATOM 2506 C CA . LYS B 2 7 ? 50.977 21.427 42.011 1.00 67.67 6 LYS B CA 1
ATOM 2507 C C . LYS B 2 7 ? 51.306 22.855 41.569 1.00 61.14 6 LYS B C 1
ATOM 2508 O O . LYS B 2 7 ? 50.678 23.809 42.029 1.00 64.40 6 LYS B O 1
ATOM 2514 N N . ASP B 2 8 ? 52.283 23.015 40.682 1.00 65.61 7 ASP B N 1
ATOM 2515 C CA . ASP B 2 8 ? 52.714 24.353 40.302 1.00 57.17 7 ASP B CA 1
ATOM 2516 C C . ASP B 2 8 ? 53.225 24.353 38.868 1.00 49.12 7 ASP B C 1
ATOM 2517 O O . ASP B 2 8 ? 53.459 23.303 38.266 1.00 49.52 7 ASP B O 1
ATOM 2522 N N . VAL B 2 9 ? 53.378 25.554 38.318 1.00 47.79 8 VAL B N 1
ATOM 2523 C CA . VAL B 2 9 ? 54.054 25.720 37.041 1.00 45.82 8 VAL B CA 1
ATOM 2524 C C . VAL B 2 9 ? 55.517 26.066 37.300 1.00 52.19 8 VAL B C 1
ATOM 2525 O O . VAL B 2 9 ? 55.907 26.441 38.409 1.00 54.03 8 VAL B O 1
ATOM 2529 N N . ILE B 2 10 ? 56.344 25.896 36.267 1.00 48.75 9 ILE B N 1
ATOM 2530 C CA . ILE B 2 10 ? 57.756 26.277 36.269 1.00 48.33 9 ILE B CA 1
ATOM 2531 C C . ILE B 2 10 ? 57.936 27.326 35.181 1.00 49.47 9 ILE B C 1
ATOM 2532 O O . ILE B 2 10 ? 57.580 27.085 34.019 1.00 49.63 9 ILE B O 1
ATOM 2537 N N . ILE B 2 11 ? 58.480 28.480 35.549 1.00 45.83 10 ILE B N 1
ATOM 2538 C CA . ILE B 2 11 ? 58.692 29.551 34.586 1.00 48.35 10 ILE B CA 1
ATOM 2539 C C . ILE B 2 11 ? 59.971 29.267 33.811 1.00 47.64 10 ILE B C 1
ATOM 2540 O O . ILE B 2 11 ? 61.030 29.026 34.400 1.00 44.54 10 ILE B O 1
ATOM 2545 N N . LYS B 2 12 ? 59.862 29.233 32.488 1.00 47.55 11 LYS B N 1
ATOM 2546 C CA . LYS B 2 12 ? 61.000 28.872 31.664 1.00 52.98 11 LYS B CA 1
ATOM 2547 C C . LYS B 2 12 ? 61.936 30.072 31.518 1.00 48.13 11 LYS B C 1
ATOM 2548 O O . LYS B 2 12 ? 61.534 31.230 31.690 1.00 43.10 11 LYS B O 1
ATOM 2554 N N . SER B 2 13 ? 63.211 29.778 31.212 1.00 48.49 12 SER B N 1
ATOM 2555 C CA . SER B 2 13 ? 64.221 30.833 31.139 1.00 46.54 12 SER B CA 1
ATOM 2556 C C . SER B 2 13 ? 63.907 31.875 30.070 1.00 47.90 12 SER B C 1
ATOM 2557 O O . SER B 2 13 ? 64.407 33.005 30.153 1.00 52.96 12 SER B O 1
ATOM 2560 N N . ASP B 2 14 ? 63.058 31.540 29.092 1.00 50.60 13 ASP B N 1
ATOM 2561 C CA . ASP B 2 14 ? 62.676 32.456 28.025 1.00 54.76 13 ASP B CA 1
ATOM 2562 C C . ASP B 2 14 ? 61.277 33.059 28.216 1.00 54.48 13 ASP B C 1
ATOM 2563 O O . ASP B 2 14 ? 60.713 33.620 27.268 1.00 55.45 13 ASP B O 1
ATOM 2568 N N . ALA B 2 15 ? 60.714 32.989 29.415 1.00 52.68 14 ALA B N 1
ATOM 2569 C CA . ALA B 2 15 ? 59.388 33.568 29.601 1.00 53.39 14 ALA B CA 1
ATOM 2570 C C . ALA B 2 15 ? 59.444 35.084 29.414 1.00 50.56 14 ALA B C 1
ATOM 2571 O O . ALA B 2 15 ? 60.430 35.725 29.802 1.00 47.56 14 ALA B O 1
ATOM 2573 N N . PRO B 2 16 ? 58.419 35.677 28.803 1.00 49.65 15 PRO B N 1
ATOM 2574 C CA . PRO B 2 16 ? 58.388 37.139 28.667 1.00 47.78 15 PRO B CA 1
ATOM 2575 C C . PRO B 2 16 ? 58.534 37.800 30.027 1.00 50.88 15 PRO B C 1
ATOM 2576 O O . PRO B 2 16 ? 57.850 37.440 30.990 1.00 55.86 15 PRO B O 1
ATOM 2580 N N . ASP B 2 17 ? 59.479 38.735 30.113 1.00 52.94 16 ASP B N 1
ATOM 2581 C CA . ASP B 2 17 ? 59.838 39.393 31.362 1.00 49.63 16 ASP B CA 1
ATOM 2582 C C . ASP B 2 17 ? 59.517 40.879 31.327 1.00 46.97 16 ASP B C 1
ATOM 2583 O O . ASP B 2 17 ? 59.917 41.618 32.232 1.00 53.14 16 ASP B O 1
ATOM 2588 N N . THR B 2 18 ? 58.819 41.328 30.291 1.00 46.99 17 THR B N 1
ATOM 2589 C CA . THR B 2 18 ? 58.487 42.724 30.091 1.00 47.72 17 THR B CA 1
ATOM 2590 C C . THR B 2 18 ? 57.087 42.769 29.498 1.00 46.24 17 THR B C 1
ATOM 2591 O O . THR B 2 18 ? 56.627 41.798 28.909 1.00 44.17 17 THR B O 1
ATOM 2595 N N . LEU B 2 19 ? 56.403 43.900 29.674 1.00 50.32 18 LEU B N 1
ATOM 2596 C CA . LEU B 2 19 ? 55.021 44.041 29.233 1.00 45.26 18 LEU B CA 1
ATOM 2597 C C . LEU B 2 19 ? 54.980 44.358 27.751 1.00 47.58 18 LEU B C 1
ATOM 2598 O O . LEU B 2 19 ? 55.671 45.269 27.294 1.00 50.39 18 LEU B O 1
ATOM 2603 N N . LEU B 2 20 ? 54.155 43.627 27.006 1.00 47.56 19 LEU B N 1
ATOM 2604 C CA . LEU B 2 20 ? 54.058 43.777 25.549 1.00 45.09 19 LEU B CA 1
ATOM 2605 C C . LEU B 2 20 ? 52.720 44.415 25.184 1.00 45.58 19 LEU B C 1
ATOM 2606 O O . LEU B 2 20 ? 51.850 43.791 24.570 1.00 50.94 19 LEU B O 1
ATOM 2611 N N . LEU B 2 21 ? 52.577 45.694 25.543 1.00 48.14 20 LEU B N 1
ATOM 2612 C CA . LEU B 2 21 ? 51.272 46.354 25.492 1.00 46.28 20 LEU B CA 1
ATOM 2613 C C . LEU B 2 21 ? 50.692 46.388 24.079 1.00 44.53 20 LEU B C 1
ATOM 2614 O O . LEU B 2 21 ? 49.487 46.190 23.897 1.00 51.24 20 LEU B O 1
ATOM 2619 N N . GLU B 2 22 ? 51.518 46.635 23.064 1.00 47.89 21 GLU B N 1
ATOM 2620 C CA . GLU B 2 22 ? 50.956 46.793 21.724 1.00 50.62 21 GLU B CA 1
ATOM 2621 C C . GLU B 2 22 ? 50.376 45.485 21.195 1.00 46.10 21 GLU B C 1
ATOM 2622 O O . GLU B 2 22 ? 49.339 45.488 20.521 1.00 44.73 21 GLU B O 1
ATOM 2628 N N . LYS B 2 23 ? 51.022 44.363 21.494 1.00 43.00 22 LYS B N 1
ATOM 2629 C CA . LYS B 2 23 ? 50.499 43.086 21.043 1.00 43.55 22 LYS B CA 1
ATOM 2630 C C . LYS B 2 23 ? 49.193 42.727 21.755 1.00 46.31 22 LYS B C 1
ATOM 2631 O O . LYS B 2 23 ? 48.279 42.170 21.132 1.00 45.52 22 LYS B O 1
ATOM 2637 N N . HIS B 2 24 ? 49.072 43.061 23.049 1.00 53.24 23 HIS B N 1
ATOM 2638 C CA . HIS B 2 24 ? 47.821 42.802 23.763 1.00 47.98 23 HIS B CA 1
ATOM 2639 C C . HIS B 2 24 ? 46.673 43.619 23.180 1.00 47.35 23 HIS B C 1
ATOM 2640 O O . HIS B 2 24 ? 45.553 43.112 23.027 1.00 45.76 23 HIS B O 1
ATOM 2647 N N . ALA B 2 25 ? 46.928 44.891 22.861 1.00 47.84 24 ALA B N 1
ATOM 2648 C CA . ALA B 2 25 ? 45.877 45.717 22.284 1.00 47.68 24 ALA B CA 1
ATOM 2649 C C . ALA B 2 25 ? 45.519 45.236 20.889 1.00 40.03 24 ALA B C 1
ATOM 2650 O O . ALA B 2 25 ? 44.361 45.319 20.489 1.00 41.86 24 ALA B O 1
ATOM 2652 N N . ASP B 2 26 ? 46.478 44.704 20.144 1.00 41.78 25 ASP B N 1
ATOM 2653 C CA . ASP B 2 26 ? 46.118 44.161 18.842 1.00 44.85 25 ASP B CA 1
ATOM 2654 C C . ASP B 2 26 ? 45.290 42.899 19.004 1.00 45.40 25 ASP B C 1
ATOM 2655 O O . ASP B 2 26 ? 44.290 42.700 18.298 1.00 47.22 25 ASP B O 1
ATOM 2660 N N . TYR B 2 27 ? 45.662 42.069 19.976 1.00 39.55 26 TYR B N 1
ATOM 2661 C CA . TYR B 2 27 ? 44.965 40.820 20.196 1.00 38.02 26 TYR B CA 1
ATOM 2662 C C . TYR B 2 27 ? 43.507 41.075 20.526 1.00 36.35 26 TYR B C 1
ATOM 2663 O O . TYR B 2 27 ? 42.605 40.540 19.873 1.00 38.44 26 TYR B O 1
ATOM 2672 N N . ILE B 2 28 ? 43.259 41.898 21.544 1.00 37.65 27 ILE B N 1
ATOM 2673 C CA . ILE B 2 28 ? 41.895 42.244 21.920 1.00 43.35 27 ILE B CA 1
ATOM 2674 C C . ILE B 2 28 ? 41.173 42.966 20.789 1.00 47.47 27 ILE B C 1
ATOM 2675 O O . ILE B 2 28 ? 39.962 42.796 20.616 1.00 43.36 27 ILE B O 1
ATOM 2680 N N . ALA B 2 29 ? 41.890 43.784 20.007 1.00 44.18 28 ALA B N 1
ATOM 2681 C CA . ALA B 2 29 ? 41.246 44.519 18.921 1.00 45.97 28 ALA B CA 1
ATOM 2682 C C . ALA B 2 29 ? 40.909 43.638 17.725 1.00 43.74 28 ALA B C 1
ATOM 2683 O O . ALA B 2 29 ? 40.071 44.024 16.917 1.00 45.03 28 ALA B O 1
ATOM 2685 N N . SER B 2 30 ? 41.551 42.488 17.560 1.00 45.37 29 SER B N 1
ATOM 2686 C CA . SER B 2 30 ? 41.199 41.600 16.466 1.00 49.81 29 SER B CA 1
ATOM 2687 C C . SER B 2 30 ? 40.456 40.361 16.929 1.00 47.82 29 SER B C 1
ATOM 2688 O O . SER B 2 30 ? 40.082 39.538 16.089 1.00 57.96 29 SER B O 1
ATOM 2691 N N . TYR B 2 31 ? 40.276 40.181 18.235 1.00 50.21 30 TYR B N 1
ATOM 2692 C CA . TYR B 2 31 ? 39.527 39.046 18.763 1.00 51.61 30 TYR B CA 1
ATOM 2693 C C . TYR B 2 31 ? 38.177 38.927 18.070 1.00 52.22 30 TYR B C 1
ATOM 2694 O O . TYR B 2 31 ? 37.375 39.858 18.117 1.00 49.17 30 TYR B O 1
ATOM 2703 N N . GLY B 2 32 ? 37.936 37.784 17.424 1.00 54.46 31 GLY B N 1
ATOM 2704 C CA . GLY B 2 32 ? 36.703 37.540 16.680 1.00 57.67 31 GLY B CA 1
ATOM 2705 C C . GLY B 2 32 ? 36.854 36.852 15.326 1.00 61.91 31 GLY B C 1
ATOM 2706 O O . GLY B 2 32 ? 37.710 37.202 14.498 1.00 58.14 31 GLY B O 1
ATOM 2707 N N . ASP B 2 36 ? 34.243 33.111 13.882 1.00 68.10 35 ASP B N 1
ATOM 2708 C CA . ASP B 2 36 ? 33.775 31.732 14.007 1.00 82.14 35 ASP B CA 1
ATOM 2709 C C . ASP B 2 36 ? 32.336 31.676 14.566 1.00 88.86 35 ASP B C 1
ATOM 2710 O O . ASP B 2 36 ? 31.946 32.538 15.357 1.00 96.68 35 ASP B O 1
ATOM 2715 N N . ASP B 2 37 ? 31.554 30.668 14.159 1.00 87.15 36 ASP B N 1
ATOM 2716 C CA . ASP B 2 37 ? 30.130 30.580 14.497 1.00 83.15 36 ASP B CA 1
ATOM 2717 C C . ASP B 2 37 ? 29.796 29.537 15.555 1.00 72.53 36 ASP B C 1
ATOM 2718 O O . ASP B 2 37 ? 29.007 29.823 16.459 1.00 61.93 36 ASP B O 1
ATOM 2723 N N . TYR B 2 38 ? 30.362 28.330 15.472 1.00 66.49 37 TYR B N 1
ATOM 2724 C CA . TYR B 2 38 ? 30.153 27.351 16.532 1.00 65.38 37 TYR B CA 1
ATOM 2725 C C . TYR B 2 38 ? 30.515 27.942 17.893 1.00 80.52 37 TYR B C 1
ATOM 2726 O O . TYR B 2 38 ? 29.685 27.992 18.813 1.00 99.35 37 TYR B O 1
ATOM 2735 N N . GLU B 2 39 ? 31.753 28.422 18.026 1.00 75.74 38 GLU B N 1
ATOM 2736 C CA . GLU B 2 39 ? 32.226 28.869 19.325 1.00 79.06 38 GLU B CA 1
ATOM 2737 C C . GLU B 2 39 ? 31.697 30.267 19.666 1.00 71.34 38 GLU B C 1
ATOM 2738 O O . GLU B 2 39 ? 31.684 30.647 20.847 1.00 53.67 38 GLU B O 1
ATOM 2744 N N . TYR B 2 40 ? 31.213 31.033 18.671 1.00 66.44 39 TYR B N 1
ATOM 2745 C CA . TYR B 2 40 ? 30.448 32.224 19.019 1.00 64.53 39 TYR B CA 1
ATOM 2746 C C . TYR B 2 40 ? 29.191 31.852 19.793 1.00 67.52 39 TYR B C 1
ATOM 2747 O O . TYR B 2 40 ? 28.796 32.561 20.724 1.00 68.98 39 TYR B O 1
ATOM 2756 N N . CYS B 2 41 ? 28.537 30.750 19.409 1.00 63.51 40 CYS B N 1
ATOM 2757 C CA . CYS B 2 41 ? 27.308 30.337 20.084 1.00 59.57 40 CYS B CA 1
ATOM 2758 C C . CYS B 2 41 ? 27.605 29.716 21.440 1.00 51.64 40 CYS B C 1
ATOM 2759 O O . CYS B 2 41 ? 26.846 29.915 22.397 1.00 52.16 40 CYS B O 1
ATOM 2762 N N . MET B 2 42 ? 28.716 28.976 21.542 1.00 50.79 41 MET B N 1
ATOM 2763 C CA . MET B 2 42 ? 29.101 28.359 22.810 1.00 52.26 41 MET B CA 1
ATOM 2764 C C . MET B 2 42 ? 29.388 29.392 23.885 1.00 49.68 41 MET B C 1
ATOM 2765 O O . MET B 2 42 ? 29.260 29.093 25.076 1.00 57.93 41 MET B O 1
ATOM 2770 N N . SER B 2 43 ? 29.761 30.607 23.489 1.00 51.21 42 SER B N 1
ATOM 2771 C CA . SER B 2 43 ? 30.155 31.646 24.424 1.00 53.97 42 SER B CA 1
ATOM 2772 C C . SER B 2 43 ? 29.089 32.716 24.627 1.00 49.70 42 SER B C 1
ATOM 2773 O O . SER B 2 43 ? 29.276 33.593 25.477 1.00 47.11 42 SER B O 1
ATOM 2776 N N . GLU B 2 44 ? 27.984 32.674 23.881 1.00 46.28 43 GLU B N 1
ATOM 2777 C CA . GLU B 2 44 ? 27.110 33.843 23.835 1.00 47.65 43 GLU B CA 1
ATOM 2778 C C . GLU B 2 44 ? 26.426 34.102 25.173 1.00 47.50 43 GLU B C 1
ATOM 2779 O O . GLU B 2 44 ? 26.115 35.256 25.493 1.00 46.13 43 GLU B O 1
ATOM 2785 N N . TYR B 2 45 ? 26.221 33.055 25.979 1.00 41.09 44 TYR B N 1
ATOM 2786 C CA . TYR B 2 45 ? 25.594 33.180 27.285 1.00 39.79 44 TYR B CA 1
ATOM 2787 C C . TYR B 2 45 ? 26.363 34.118 28.212 1.00 39.98 44 TYR B C 1
ATOM 2788 O O . TYR B 2 45 ? 25.914 34.386 29.328 1.00 39.75 44 TYR B O 1
ATOM 2797 N N . LEU B 2 46 ? 27.525 34.624 27.778 1.00 43.46 45 LEU B N 1
ATOM 2798 C CA . LEU B 2 46 ? 28.242 35.587 28.602 1.00 41.95 45 LEU B CA 1
ATOM 2799 C C . LEU B 2 46 ? 28.792 36.740 27.763 1.00 41.24 45 LEU B C 1
ATOM 2800 O O . LEU B 2 46 ? 29.717 37.439 28.214 1.00 39.86 45 LEU B O 1
ATOM 2805 N N . ARG B 2 47 ? 28.206 36.977 26.580 1.00 37.75 46 ARG B N 1
ATOM 2806 C CA . ARG B 2 47 ? 28.743 37.961 25.643 1.00 37.02 46 ARG B CA 1
ATOM 2807 C C . ARG B 2 47 ? 28.965 39.315 26.311 1.00 33.02 46 ARG B C 1
ATOM 2808 O O . ARG B 2 47 ? 30.035 39.921 26.163 1.00 33.01 46 ARG B O 1
ATOM 2816 N N . MET B 2 48 ? 27.970 39.791 27.065 1.00 36.68 47 MET B N 1
ATOM 2817 C CA . MET B 2 48 ? 28.071 41.080 27.728 1.00 35.35 47 MET B CA 1
ATOM 2818 C C . MET B 2 48 ? 29.348 41.197 28.546 1.00 36.81 47 MET B C 1
ATOM 2819 O O . MET B 2 48 ? 30.036 42.226 28.496 1.00 38.16 47 MET B O 1
ATOM 2824 N N . SER B 2 49 ? 29.678 40.163 29.329 1.00 34.56 48 SER B N 1
ATOM 2825 C CA . SER B 2 49 ? 30.877 40.262 30.157 1.00 35.02 48 SER B CA 1
ATOM 2826 C C . SER B 2 49 ? 32.149 40.154 29.307 1.00 37.59 48 SER B C 1
ATOM 2827 O O . SER B 2 49 ? 33.120 40.889 29.539 1.00 38.71 48 SER B O 1
ATOM 2830 N N . GLY B 2 50 ? 32.173 39.216 28.343 1.00 36.79 49 GLY B N 1
ATOM 2831 C CA . GLY B 2 50 ? 33.227 39.205 27.338 1.00 33.58 49 GLY B CA 1
ATOM 2832 C C . GLY B 2 50 ? 33.522 40.589 26.779 1.00 34.16 49 GLY B C 1
ATOM 2833 O O . GLY B 2 50 ? 34.684 40.993 26.674 1.00 35.43 49 GLY B O 1
ATOM 2834 N N . ILE B 2 51 ? 32.477 41.350 26.437 1.00 32.21 50 ILE B N 1
ATOM 2835 C CA . ILE B 2 51 ? 32.706 42.705 25.945 1.00 36.61 50 ILE B CA 1
ATOM 2836 C C . ILE B 2 51 ? 33.275 43.594 27.048 1.00 33.79 50 ILE B C 1
ATOM 2837 O O . ILE B 2 51 ? 34.139 44.436 26.794 1.00 37.65 50 ILE B O 1
ATOM 2842 N N . TYR B 2 52 ? 32.818 43.413 28.286 1.00 33.03 51 TYR B N 1
ATOM 2843 C CA . TYR B 2 52 ? 33.341 44.211 29.383 1.00 33.38 51 TYR B CA 1
ATOM 2844 C C . TYR B 2 52 ? 34.827 43.936 29.605 1.00 36.21 51 TYR B C 1
ATOM 2845 O O . TYR B 2 52 ? 35.611 44.871 29.779 1.00 37.94 51 TYR B O 1
ATOM 2854 N N . TRP B 2 53 ? 35.235 42.665 29.599 1.00 35.76 52 TRP B N 1
ATOM 2855 C CA . TRP B 2 53 ? 36.662 42.363 29.710 1.00 36.73 52 TRP B CA 1
ATOM 2856 C C . TRP B 2 53 ? 37.448 43.086 28.630 1.00 37.89 52 TRP B C 1
ATOM 2857 O O . TRP B 2 53 ? 38.469 43.725 28.908 1.00 38.86 52 TRP B O 1
ATOM 2868 N N . GLY B 2 54 ? 36.952 43.025 27.394 1.00 39.71 53 GLY B N 1
ATOM 2869 C CA . GLY B 2 54 ? 37.719 43.520 26.271 1.00 41.14 53 GLY B CA 1
ATOM 2870 C C . GLY B 2 54 ? 37.777 45.031 26.232 1.00 39.65 53 GLY B C 1
ATOM 2871 O O . GLY B 2 54 ? 38.811 45.610 25.893 1.00 41.19 53 GLY B O 1
ATOM 2872 N N . LEU B 2 55 ? 36.670 45.695 26.549 1.00 39.65 54 LEU B N 1
ATOM 2873 C CA . LEU B 2 55 ? 36.706 47.149 26.568 1.00 38.12 54 LEU B CA 1
ATOM 2874 C C . LEU B 2 55 ? 37.562 47.639 27.719 1.00 37.58 54 LEU B C 1
ATOM 2875 O O . LEU B 2 55 ? 38.297 48.628 27.579 1.00 43.41 54 LEU B O 1
ATOM 2880 N N . THR B 2 56 ? 37.484 46.953 28.863 1.00 38.05 55 THR B N 1
ATOM 2881 C CA . THR B 2 56 ? 38.147 47.450 30.062 1.00 38.33 55 THR B CA 1
ATOM 2882 C C . THR B 2 56 ? 39.651 47.322 29.940 1.00 38.86 55 THR B C 1
ATOM 2883 O O . THR B 2 56 ? 40.387 48.239 30.308 1.00 44.60 55 THR B O 1
ATOM 2887 N N . VAL B 2 57 ? 40.128 46.201 29.403 1.00 44.49 56 VAL B N 1
ATOM 2888 C CA . VAL B 2 57 ? 41.562 46.066 29.209 1.00 39.22 56 VAL B CA 1
ATOM 2889 C C . VAL B 2 57 ? 42.043 47.077 28.176 1.00 38.56 56 VAL B C 1
ATOM 2890 O O . VAL B 2 57 ? 43.150 47.617 28.293 1.00 41.45 56 VAL B O 1
ATOM 2894 N N . MET B 2 58 ? 41.220 47.367 27.166 1.00 35.39 57 MET B N 1
ATOM 2895 C CA . MET B 2 58 ? 41.609 48.330 26.141 1.00 43.20 57 MET B CA 1
ATOM 2896 C C . MET B 2 58 ? 41.693 49.737 26.710 1.00 42.56 57 MET B C 1
ATOM 2897 O O . MET B 2 58 ? 42.576 50.505 26.334 1.00 43.48 57 MET B O 1
ATOM 2902 N N . ASP B 2 59 ? 40.782 50.104 27.609 1.00 42.69 58 ASP B N 1
ATOM 2903 C CA . ASP B 2 59 ? 40.905 51.432 28.185 1.00 46.64 58 ASP B CA 1
ATOM 2904 C C . ASP B 2 59 ? 42.051 51.501 29.193 1.00 45.89 58 ASP B C 1
ATOM 2905 O O . ASP B 2 59 ? 42.751 52.521 29.259 1.00 48.03 58 ASP B O 1
ATOM 2910 N N . LEU B 2 60 ? 42.287 50.425 29.949 1.00 41.48 59 LEU B N 1
ATOM 2911 C CA . LEU B 2 60 ? 43.464 50.375 30.808 1.00 38.08 59 LEU B CA 1
ATOM 2912 C C . LEU B 2 60 ? 44.757 50.556 30.024 1.00 41.49 59 LEU B C 1
ATOM 2913 O O . LEU B 2 60 ? 45.778 50.976 30.598 1.00 44.03 59 LEU B O 1
ATOM 2918 N N . MET B 2 61 ? 44.731 50.247 28.732 1.00 41.05 60 MET B N 1
ATOM 2919 C CA . MET B 2 61 ? 45.899 50.316 27.876 1.00 44.46 60 MET B CA 1
ATOM 2920 C C . MET B 2 61 ? 45.872 51.544 26.981 1.00 44.50 60 MET B C 1
ATOM 2921 O O . MET B 2 61 ? 46.627 51.605 26.005 1.00 46.72 60 MET B O 1
ATOM 2926 N N . GLY B 2 62 ? 44.969 52.487 27.259 1.00 39.44 61 GLY B N 1
ATOM 2927 C CA . GLY B 2 62 ? 44.817 53.662 26.425 1.00 42.62 61 GLY B CA 1
ATOM 2928 C C . GLY B 2 62 ? 44.397 53.366 25.005 1.00 45.46 61 GLY B C 1
ATOM 2929 O O . GLY B 2 62 ? 44.805 54.081 24.093 1.00 54.24 61 GLY B O 1
ATOM 2930 N N . GLN B 2 63 ? 43.578 52.334 24.788 1.00 42.80 62 GLN B N 1
ATOM 2931 C CA . GLN B 2 63 ? 43.190 51.938 23.441 1.00 39.94 62 GLN B CA 1
ATOM 2932 C C . GLN B 2 63 ? 41.688 51.886 23.235 1.00 40.45 62 GLN B C 1
ATOM 2933 O O . GLN B 2 63 ? 41.245 51.381 22.202 1.00 45.65 62 GLN B O 1
ATOM 2939 N N . LEU B 2 64 ? 40.889 52.377 24.182 1.00 44.70 63 LEU B N 1
ATOM 2940 C CA . LEU B 2 64 ? 39.444 52.191 24.073 1.00 48.67 63 LEU B CA 1
ATOM 2941 C C . LEU B 2 64 ? 38.913 52.733 22.757 1.00 49.21 63 LEU B C 1
ATOM 2942 O O . LEU B 2 64 ? 37.979 52.162 22.181 1.00 53.83 63 LEU B O 1
ATOM 2947 N N . HIS B 2 65 ? 39.522 53.807 22.247 1.00 44.37 64 HIS B N 1
ATOM 2948 C CA . HIS B 2 65 ? 39.062 54.386 20.996 1.00 45.28 64 HIS B CA 1
ATOM 2949 C C . HIS B 2 65 ? 39.130 53.397 19.833 1.00 46.39 64 HIS B C 1
ATOM 2950 O O . HIS B 2 65 ? 38.375 53.537 18.865 1.00 53.09 64 HIS B O 1
ATOM 2957 N N . ARG B 2 66 ? 40.008 52.396 19.910 1.00 48.91 65 ARG B N 1
ATOM 2958 C CA . ARG B 2 66 ? 40.032 51.342 18.898 1.00 47.93 65 ARG B CA 1
ATOM 2959 C C . ARG B 2 66 ? 38.684 50.640 18.759 1.00 53.24 65 ARG B C 1
ATOM 2960 O O . ARG B 2 66 ? 38.377 50.118 17.682 1.00 56.46 65 ARG B O 1
ATOM 2968 N N . MET B 2 67 ? 37.876 50.592 19.819 1.00 46.15 66 MET B N 1
ATOM 2969 C CA . MET B 2 67 ? 36.636 49.835 19.730 1.00 55.37 66 MET B CA 1
ATOM 2970 C C . MET B 2 67 ? 35.478 50.689 19.206 1.00 56.50 66 MET B C 1
ATOM 2971 O O . MET B 2 67 ? 35.515 51.925 19.230 1.00 59.71 66 MET B O 1
ATOM 2976 N N . ASN B 2 68 ? 34.434 49.992 18.735 1.00 56.74 67 ASN B N 1
ATOM 2977 C CA . ASN B 2 68 ? 33.243 50.579 18.112 1.00 59.70 67 ASN B CA 1
ATOM 2978 C C . ASN B 2 68 ? 32.262 50.955 19.212 1.00 52.74 67 ASN B C 1
ATOM 2979 O O . ASN B 2 68 ? 31.437 50.147 19.646 1.00 51.11 67 ASN B O 1
ATOM 2984 N N . ARG B 2 69 ? 32.356 52.207 19.666 1.00 52.81 68 ARG B N 1
ATOM 2985 C CA . ARG B 2 69 ? 31.499 52.676 20.750 1.00 50.71 68 ARG B CA 1
ATOM 2986 C C . ARG B 2 69 ? 30.034 52.443 20.424 1.00 54.82 68 ARG B C 1
ATOM 2987 O O . ARG B 2 69 ? 29.261 51.988 21.280 1.00 55.84 68 ARG B O 1
ATOM 2995 N N . GLU B 2 70 ? 29.646 52.698 19.174 1.00 59.28 69 GLU B N 1
ATOM 2996 C CA . GLU B 2 70 ? 28.232 52.781 18.836 1.00 57.48 69 GLU B CA 1
ATOM 2997 C C . GLU B 2 70 ? 27.577 51.413 18.712 1.00 51.16 69 GLU B C 1
ATOM 2998 O O . GLU B 2 70 ? 26.435 51.241 19.154 1.00 61.62 69 GLU B O 1
ATOM 3004 N N . GLU B 2 71 ? 28.255 50.434 18.104 1.00 57.03 70 GLU B N 1
ATOM 3005 C CA . GLU B 2 71 ? 27.692 49.086 18.082 1.00 61.97 70 GLU B CA 1
ATOM 3006 C C . GLU B 2 71 ? 27.632 48.475 19.481 1.00 58.73 70 GLU B C 1
ATOM 3007 O O . GLU B 2 71 ? 26.777 47.619 19.735 1.00 60.14 70 GLU B O 1
ATOM 3013 N N . ILE B 2 72 ? 28.492 48.913 20.401 1.00 52.63 71 ILE B N 1
ATOM 3014 C CA . ILE B 2 72 ? 28.438 48.404 21.769 1.00 51.63 71 ILE B CA 1
ATOM 3015 C C . ILE B 2 72 ? 27.221 48.973 22.493 1.00 48.45 71 ILE B C 1
ATOM 3016 O O . ILE B 2 72 ? 26.416 48.232 23.068 1.00 51.62 71 ILE B O 1
ATOM 3021 N N . LEU B 2 73 ? 27.071 50.302 22.466 1.00 50.62 72 LEU B N 1
ATOM 3022 C CA . LEU B 2 73 ? 25.930 50.953 23.103 1.00 52.25 72 LEU B CA 1
ATOM 3023 C C . LEU B 2 73 ? 24.611 50.480 22.502 1.00 54.29 72 LEU B C 1
ATOM 3024 O O . LEU B 2 73 ? 23.622 50.291 23.224 1.00 55.72 72 LEU B O 1
ATOM 3029 N N . ALA B 2 74 ? 24.572 50.276 21.184 1.00 45.77 73 ALA B N 1
ATOM 3030 C CA . ALA B 2 74 ? 23.357 49.720 20.597 1.00 53.73 73 ALA B CA 1
ATOM 3031 C C . ALA B 2 74 ? 23.097 48.319 21.134 1.00 51.43 73 ALA B C 1
ATOM 3032 O O . ALA B 2 74 ? 21.961 47.982 21.482 1.00 54.20 73 ALA B O 1
ATOM 3034 N N . PHE B 2 75 ? 24.151 47.504 21.241 1.00 56.66 74 PHE B N 1
ATOM 3035 C CA . PHE B 2 75 ? 24.019 46.162 21.794 1.00 50.56 74 PHE B CA 1
ATOM 3036 C C . PHE B 2 75 ? 23.463 46.196 23.207 1.00 47.60 74 PHE B C 1
ATOM 3037 O O . PHE B 2 75 ? 22.507 45.471 23.521 1.00 40.23 74 PHE B O 1
ATOM 3045 N N . ILE B 2 76 ? 24.041 47.042 24.073 1.00 47.75 75 ILE B N 1
ATOM 3046 C CA . ILE B 2 76 ? 23.556 47.133 25.452 1.00 49.48 75 ILE B CA 1
ATOM 3047 C C . ILE B 2 76 ? 22.108 47.606 25.479 1.00 52.33 75 ILE B C 1
ATOM 3048 O O . ILE B 2 76 ? 21.262 47.024 26.169 1.00 57.60 75 ILE B O 1
ATOM 3053 N N . LYS B 2 77 ? 21.809 48.682 24.743 1.00 55.07 76 LYS B N 1
ATOM 3054 C CA . LYS B 2 77 ? 20.447 49.206 24.717 1.00 57.29 76 LYS B CA 1
ATOM 3055 C C . LYS B 2 77 ? 19.468 48.110 24.326 1.00 50.45 76 LYS B C 1
ATOM 3056 O O . LYS B 2 77 ? 18.383 47.989 24.909 1.00 49.86 76 LYS B O 1
ATOM 3062 N N . SER B 2 78 ? 19.885 47.251 23.404 1.00 47.54 77 SER B N 1
ATOM 3063 C CA . SER B 2 78 ? 19.120 46.138 22.872 1.00 51.28 77 SER B CA 1
ATOM 3064 C C . SER B 2 78 ? 19.107 44.907 23.788 1.00 57.59 77 SER B C 1
ATOM 3065 O O . SER B 2 78 ? 18.523 43.882 23.413 1.00 54.81 77 SER B O 1
ATOM 3068 N N . CYS B 2 79 ? 19.740 44.962 24.961 1.00 50.09 78 CYS B N 1
ATOM 3069 C CA . CYS B 2 79 ? 19.769 43.831 25.876 1.00 49.75 78 CYS B CA 1
ATOM 3070 C C . CYS B 2 79 ? 18.988 44.080 27.156 1.00 46.91 78 CYS B C 1
ATOM 3071 O O . CYS B 2 79 ? 18.904 43.178 27.996 1.00 44.60 78 CYS B O 1
ATOM 3074 N N . GLN B 2 80 ? 18.460 45.277 27.359 1.00 46.05 79 GLN B N 1
ATOM 3075 C CA . GLN B 2 80 ? 17.670 45.516 28.553 1.00 48.93 79 GLN B CA 1
ATOM 3076 C C . GLN B 2 80 ? 16.244 45.014 28.341 1.00 49.58 79 GLN B C 1
ATOM 3077 O O . GLN B 2 80 ? 15.567 45.408 27.384 1.00 44.42 79 GLN B O 1
ATOM 3083 N N . HIS B 2 81 ? 15.799 44.129 29.224 1.00 50.37 80 HIS B N 1
ATOM 3084 C CA . HIS B 2 81 ? 14.449 43.599 29.162 1.00 46.38 80 HIS B CA 1
ATOM 3085 C C . HIS B 2 81 ? 13.491 44.519 29.911 1.00 48.85 80 HIS B C 1
ATOM 3086 O O . HIS B 2 81 ? 13.903 45.399 30.678 1.00 43.63 80 HIS B O 1
ATOM 3093 N N . GLU B 2 82 ? 12.190 44.310 29.674 1.00 49.39 81 GLU B N 1
ATOM 3094 C CA . GLU B 2 82 ? 11.202 45.247 30.196 1.00 50.83 81 GLU B CA 1
ATOM 3095 C C . GLU B 2 82 ? 11.127 45.214 31.716 1.00 50.09 81 GLU B C 1
ATOM 3096 O O . GLU B 2 82 ? 10.600 46.159 32.320 1.00 52.64 81 GLU B O 1
ATOM 3102 N N . CYS B 2 83 ? 11.659 44.160 32.345 1.00 53.15 82 CYS B N 1
ATOM 3103 C CA . CYS B 2 83 ? 11.802 44.132 33.794 1.00 45.89 82 CYS B CA 1
ATOM 3104 C C . CYS B 2 83 ? 12.940 45.012 34.272 1.00 44.24 82 CYS B C 1
ATOM 3105 O O . CYS B 2 83 ? 13.069 45.242 35.480 1.00 55.32 82 CYS B O 1
ATOM 3108 N N . GLY B 2 84 ? 13.771 45.497 33.360 1.00 47.17 83 GLY B N 1
ATOM 3109 C CA . GLY B 2 84 ? 14.864 46.369 33.690 1.00 45.78 83 GLY B CA 1
ATOM 3110 C C . GLY B 2 84 ? 16.207 45.693 33.678 1.00 43.23 83 GLY B C 1
ATOM 3111 O O . GLY B 2 84 ? 17.223 46.376 33.498 1.00 42.94 83 GLY B O 1
ATOM 3112 N N . GLY B 2 85 ? 16.225 44.367 33.848 1.00 42.75 84 GLY B N 1
ATOM 3113 C CA . GLY B 2 85 ? 17.466 43.632 33.859 1.00 40.26 84 GLY B CA 1
ATOM 3114 C C . GLY B 2 85 ? 18.073 43.502 32.476 1.00 41.90 84 GLY B C 1
ATOM 3115 O O . GLY B 2 85 ? 17.409 43.638 31.439 1.00 41.02 84 GLY B O 1
ATOM 3116 N N . ILE B 2 86 ? 19.376 43.237 32.466 1.00 40.12 85 ILE B N 1
ATOM 3117 C CA . ILE B 2 86 ? 20.141 43.169 31.234 1.00 39.34 85 ILE B CA 1
ATOM 3118 C C . ILE B 2 86 ? 20.688 41.755 31.090 1.00 40.96 85 ILE B C 1
ATOM 3119 O O . ILE B 2 86 ? 21.154 41.153 32.073 1.00 35.99 85 ILE B O 1
ATOM 3124 N N . SER B 2 87 ? 20.575 41.215 29.874 1.00 40.63 86 SER B N 1
ATOM 3125 C CA . SER B 2 87 ? 20.991 39.876 29.494 1.00 40.52 86 SER B CA 1
ATOM 3126 C C . SER B 2 87 ? 22.369 39.886 28.829 1.00 40.00 86 SER B C 1
ATOM 3127 O O . SER B 2 87 ? 22.875 40.926 28.405 1.00 40.16 86 SER B O 1
ATOM 3130 N N . ALA B 2 88 ? 22.959 38.692 28.716 1.00 39.30 87 ALA B N 1
ATOM 3131 C CA . ALA B 2 88 ? 24.293 38.583 28.137 1.00 39.21 87 ALA B CA 1
ATOM 3132 C C . ALA B 2 88 ? 24.284 38.909 26.655 1.00 45.72 87 ALA B C 1
ATOM 3133 O O . ALA B 2 88 ? 25.291 39.386 26.116 1.00 47.02 87 ALA B O 1
ATOM 3135 N N . SER B 2 89 ? 23.165 38.668 25.982 1.00 42.75 88 SER B N 1
ATOM 3136 C CA . SER B 2 89 ? 23.080 38.971 24.564 1.00 44.40 88 SER B CA 1
ATOM 3137 C C . SER B 2 89 ? 21.618 39.138 24.187 1.00 48.84 88 SER B C 1
ATOM 3138 O O . SER B 2 89 ? 20.713 38.926 25.000 1.00 53.53 88 SER B O 1
ATOM 3141 N N . ILE B 2 90 ? 21.408 39.520 22.928 1.00 52.50 89 ILE B N 1
ATOM 3142 C CA . ILE B 2 90 ? 20.066 39.752 22.408 1.00 49.42 89 ILE B CA 1
ATOM 3143 C C . ILE B 2 90 ? 19.251 38.473 22.549 1.00 42.53 89 ILE B C 1
ATOM 3144 O O . ILE B 2 90 ? 19.663 37.404 22.094 1.00 43.15 89 ILE B O 1
ATOM 3149 N N . GLY B 2 91 ? 18.122 38.557 23.235 1.00 40.66 90 GLY B N 1
ATOM 3150 C CA . GLY B 2 91 ? 17.272 37.392 23.352 1.00 44.96 90 GLY B CA 1
ATOM 3151 C C . GLY B 2 91 ? 17.643 36.390 24.427 1.00 43.20 90 GLY B C 1
ATOM 3152 O O . GLY B 2 91 ? 16.952 35.370 24.558 1.00 45.93 90 GLY B O 1
ATOM 3153 N N . HIS B 2 92 ? 18.707 36.630 25.185 1.00 41.81 91 HIS B N 1
ATOM 3154 C CA . HIS B 2 92 ? 18.990 35.868 26.393 1.00 42.54 91 HIS B CA 1
ATOM 3155 C C . HIS B 2 92 ? 18.197 36.421 27.578 1.00 41.07 91 HIS B C 1
ATOM 3156 O O . HIS B 2 92 ? 17.760 37.573 27.579 1.00 46.94 91 HIS B O 1
ATOM 3163 N N . ASP B 2 93 ? 18.054 35.614 28.600 1.00 35.98 92 ASP B N 1
ATOM 3164 C CA . ASP B 2 93 ? 17.288 36.071 29.754 1.00 39.21 92 ASP B CA 1
ATOM 3165 C C . ASP B 2 93 ? 18.106 37.033 30.627 1.00 35.87 92 ASP B C 1
ATOM 3166 O O . ASP B 2 93 ? 19.298 36.818 30.845 1.00 39.48 92 ASP B O 1
ATOM 3171 N N . PRO B 2 94 ? 17.486 38.066 31.195 1.00 38.95 93 PRO B N 1
ATOM 3172 C CA . PRO B 2 94 ? 18.263 39.007 32.018 1.00 38.74 93 PRO B CA 1
ATOM 3173 C C . PRO B 2 94 ? 18.875 38.292 33.205 1.00 38.95 93 PRO B C 1
ATOM 3174 O O . PRO B 2 94 ? 18.327 37.322 33.728 1.00 36.77 93 PRO B O 1
ATOM 3178 N N . HIS B 2 95 ? 20.044 38.768 33.616 1.00 44.81 94 HIS B N 1
ATOM 3179 C CA . HIS B 2 95 ? 20.696 38.248 34.805 1.00 36.20 94 HIS B CA 1
ATOM 3180 C C . HIS B 2 95 ? 21.458 39.393 35.440 1.00 37.74 94 HIS B C 1
ATOM 3181 O O . HIS B 2 95 ? 21.897 40.320 34.751 1.00 39.51 94 HIS B O 1
ATOM 3188 N N . LEU B 2 96 ? 21.610 39.324 36.759 1.00 33.46 95 LEU B N 1
ATOM 3189 C CA . LEU B 2 96 ? 22.371 40.358 37.448 1.00 37.21 95 LEU B CA 1
ATOM 3190 C C . LEU B 2 96 ? 23.818 40.446 36.930 1.00 36.16 95 LEU B C 1
ATOM 3191 O O . LEU B 2 96 ? 24.385 41.547 36.823 1.00 37.49 95 LEU B O 1
ATOM 3196 N N . LEU B 2 97 ? 24.434 39.302 36.594 1.00 39.60 96 LEU B N 1
ATOM 3197 C CA . LEU B 2 97 ? 25.826 39.339 36.135 1.00 40.32 96 LEU B CA 1
ATOM 3198 C C . LEU B 2 97 ? 25.987 40.259 34.929 1.00 35.29 96 LEU B C 1
ATOM 3199 O O . LEU B 2 97 ? 26.884 41.105 34.900 1.00 32.10 96 LEU B O 1
ATOM 3204 N N . TYR B 2 98 ? 25.111 40.125 33.935 1.00 34.79 97 TYR B N 1
ATOM 3205 C CA . TYR B 2 98 ? 25.237 40.896 32.710 1.00 36.45 97 TYR B CA 1
ATOM 3206 C C . TYR B 2 98 ? 24.654 42.289 32.848 1.00 38.10 97 TYR B C 1
ATOM 3207 O O . TYR B 2 98 ? 24.886 43.137 31.979 1.00 39.56 97 TYR B O 1
ATOM 3216 N N . THR B 2 99 ? 23.917 42.534 33.930 1.00 39.45 98 THR B N 1
ATOM 3217 C CA . THR B 2 99 ? 23.503 43.882 34.283 1.00 35.82 98 THR B CA 1
ATOM 3218 C C . THR B 2 99 ? 24.668 44.653 34.875 1.00 37.52 98 THR B C 1
ATOM 3219 O O . THR B 2 99 ? 24.891 45.810 34.507 1.00 42.94 98 THR B O 1
ATOM 3223 N N . LEU B 2 100 ? 25.436 44.020 35.771 1.00 38.64 99 LEU B N 1
ATOM 3224 C CA . LEU B 2 100 ? 26.701 44.614 36.212 1.00 37.55 99 LEU B CA 1
ATOM 3225 C C . LEU B 2 100 ? 27.603 44.925 35.029 1.00 37.33 99 LEU B C 1
ATOM 3226 O O . LEU B 2 100 ? 28.080 46.061 34.882 1.00 41.30 99 LEU B O 1
ATOM 3231 N N . SER B 2 101 ? 27.844 43.928 34.169 1.00 39.30 100 SER B N 1
ATOM 3232 C CA . SER B 2 101 ? 28.719 44.124 33.010 1.00 37.49 100 SER B CA 1
ATOM 3233 C C . SER B 2 101 ? 28.279 45.312 32.162 1.00 39.00 100 SER B C 1
ATOM 3234 O O . SER B 2 101 ? 29.073 46.217 31.883 1.00 41.06 100 SER B O 1
ATOM 3237 N N . ALA B 2 102 ? 27.010 45.319 31.734 1.00 38.33 101 ALA B N 1
ATOM 3238 C CA . ALA B 2 102 ? 26.532 46.393 30.866 1.00 37.50 101 ALA B CA 1
ATOM 3239 C C . ALA B 2 102 ? 26.666 47.759 31.544 1.00 41.45 101 ALA B C 1
ATOM 3240 O O . ALA B 2 102 ? 26.974 48.758 30.882 1.00 47.12 101 ALA B O 1
ATOM 3242 N N . VAL B 2 103 ? 26.463 47.819 32.865 1.00 42.78 102 VAL B N 1
ATOM 3243 C CA . VAL B 2 103 ? 26.574 49.089 33.582 1.00 39.46 102 VAL B CA 1
ATOM 3244 C C . VAL B 2 103 ? 28.038 49.505 33.702 1.00 41.78 102 VAL B C 1
ATOM 3245 O O . VAL B 2 103 ? 28.376 50.694 33.571 1.00 41.44 102 VAL B O 1
ATOM 3249 N N . GLN B 2 104 ? 28.934 48.538 33.924 1.00 43.68 103 GLN B N 1
ATOM 3250 C CA . GLN B 2 104 ? 30.359 48.850 33.850 1.00 41.89 103 GLN B CA 1
ATOM 3251 C C . GLN B 2 104 ? 30.723 49.405 32.473 1.00 43.24 103 GLN B C 1
ATOM 3252 O O . GLN B 2 104 ? 31.373 50.451 32.371 1.00 44.21 103 GLN B O 1
ATOM 3258 N N . ILE B 2 105 ? 30.279 48.732 31.405 1.00 38.17 104 ILE B N 1
ATOM 3259 C CA . ILE B 2 105 ? 30.560 49.189 30.045 1.00 36.75 104 ILE B CA 1
ATOM 3260 C C . ILE B 2 105 ? 30.043 50.609 29.834 1.00 42.06 104 ILE B C 1
ATOM 3261 O O . ILE B 2 105 ? 30.739 51.468 29.277 1.00 44.91 104 ILE B O 1
ATOM 3266 N N . LEU B 2 106 ? 28.809 50.873 30.267 1.00 42.14 105 LEU B N 1
ATOM 3267 C CA . LEU B 2 106 ? 28.224 52.199 30.091 1.00 42.96 105 LEU B CA 1
ATOM 3268 C C . LEU B 2 106 ? 28.958 53.253 30.914 1.00 43.63 105 LEU B C 1
ATOM 3269 O O . LEU B 2 106 ? 29.023 54.414 30.506 1.00 52.59 105 LEU B O 1
ATOM 3274 N N . THR B 2 107 ? 29.512 52.861 32.064 1.00 45.41 106 THR B N 1
ATOM 3275 C CA . THR B 2 107 ? 30.313 53.764 32.884 1.00 44.85 106 THR B CA 1
ATOM 3276 C C . THR B 2 107 ? 31.613 54.143 32.186 1.00 49.93 106 THR B C 1
ATOM 3277 O O . THR B 2 107 ? 32.043 55.301 32.260 1.00 63.90 106 THR B O 1
ATOM 3281 N N . LEU B 2 108 ? 32.231 53.189 31.481 1.00 54.16 107 LEU B N 1
ATOM 3282 C CA . LEU B 2 108 ? 33.412 53.486 30.679 1.00 51.51 107 LEU B CA 1
ATOM 3283 C C . LEU B 2 108 ? 33.092 54.478 29.574 1.00 48.88 107 LEU B C 1
ATOM 3284 O O . LEU B 2 108 ? 33.904 55.353 29.255 1.00 52.88 107 LEU B O 1
ATOM 3289 N N . TYR B 2 109 ? 31.930 54.335 28.959 1.00 51.91 108 TYR B N 1
ATOM 3290 C CA . TYR B 2 109 ? 31.528 55.169 27.844 1.00 51.04 108 TYR B CA 1
ATOM 3291 C C . TYR B 2 109 ? 30.731 56.397 28.279 1.00 54.03 108 TYR B C 1
ATOM 3292 O O . TYR B 2 109 ? 30.180 57.099 27.419 1.00 56.43 108 TYR B O 1
ATOM 3301 N N . ASP B 2 110 ? 30.658 56.662 29.587 1.00 51.36 109 ASP B N 1
ATOM 3302 C CA . ASP B 2 110 ? 29.882 57.772 30.119 1.00 51.86 109 ASP B CA 1
ATOM 3303 C C . ASP B 2 110 ? 28.508 57.837 29.468 1.00 56.53 109 ASP B C 1
ATOM 3304 O O . ASP B 2 110 ? 27.986 58.922 29.179 1.00 58.42 109 ASP B O 1
ATOM 3309 N N . SER B 2 111 ? 27.920 56.678 29.223 1.00 45.14 110 SER B N 1
ATOM 3310 C CA . SER B 2 111 ? 26.654 56.611 28.527 1.00 51.15 110 SER B CA 1
ATOM 3311 C C . SER B 2 111 ? 25.634 55.856 29.357 1.00 52.61 110 SER B C 1
ATOM 3312 O O . SER B 2 111 ? 24.746 55.188 28.819 1.00 53.37 110 SER B O 1
ATOM 3315 N N . ILE B 2 112 ? 25.727 55.980 30.686 1.00 53.14 111 ILE B N 1
ATOM 3316 C CA . ILE B 2 112 ? 24.811 55.263 31.571 1.00 55.53 111 ILE B CA 1
ATOM 3317 C C . ILE B 2 112 ? 23.344 55.457 31.156 1.00 52.99 111 ILE B C 1
ATOM 3318 O O . ILE B 2 112 ? 22.548 54.526 31.273 1.00 51.45 111 ILE B O 1
ATOM 3323 N N . ASN B 2 113 ? 22.981 56.606 30.581 1.00 62.30 112 ASN B N 1
ATOM 3324 C CA . ASN B 2 113 ? 21.576 56.923 30.321 1.00 64.67 112 ASN B CA 1
ATOM 3325 C C . ASN B 2 113 ? 21.081 56.496 28.939 1.00 60.67 112 ASN B C 1
ATOM 3326 O O . ASN B 2 113 ? 19.982 56.910 28.551 1.00 55.91 112 ASN B O 1
ATOM 3331 N N . VAL B 2 114 ? 21.843 55.685 28.196 1.00 54.46 113 VAL B N 1
ATOM 3332 C CA . VAL B 2 114 ? 21.280 55.051 27.002 1.00 55.99 113 VAL B CA 1
ATOM 3333 C C . VAL B 2 114 ? 20.327 53.907 27.362 1.00 54.35 113 VAL B C 1
ATOM 3334 O O . VAL B 2 114 ? 19.526 53.492 26.514 1.00 51.63 113 VAL B O 1
ATOM 3338 N N . ILE B 2 115 ? 20.403 53.378 28.584 1.00 55.83 114 ILE B N 1
ATOM 3339 C CA . ILE B 2 115 ? 19.394 52.469 29.114 1.00 58.12 114 ILE B CA 1
ATOM 3340 C C . ILE B 2 115 ? 18.590 53.171 30.206 1.00 54.11 114 ILE B C 1
ATOM 3341 O O . ILE B 2 115 ? 18.953 54.239 30.701 1.00 54.77 114 ILE B O 1
ATOM 3346 N N . ASP B 2 116 ? 17.496 52.526 30.599 1.00 51.33 115 ASP B N 1
ATOM 3347 C CA . ASP B 2 116 ? 16.609 52.989 31.665 1.00 50.77 115 ASP B CA 1
ATOM 3348 C C . ASP B 2 116 ? 17.269 52.682 33.001 1.00 49.88 115 ASP B C 1
ATOM 3349 O O . ASP B 2 116 ? 17.188 51.555 33.507 1.00 45.81 115 ASP B O 1
ATOM 3354 N N . VAL B 2 117 ? 17.927 53.687 33.581 1.00 52.85 116 VAL B N 1
ATOM 3355 C CA . VAL B 2 117 ? 18.598 53.472 34.859 1.00 49.69 116 VAL B CA 1
ATOM 3356 C C . VAL B 2 117 ? 17.590 53.108 35.951 1.00 56.79 116 VAL B C 1
ATOM 3357 O O . VAL B 2 117 ? 17.873 52.261 36.810 1.00 52.54 116 VAL B O 1
ATOM 3361 N N . ASN B 2 118 ? 16.392 53.705 35.917 1.00 51.13 117 ASN B N 1
ATOM 3362 C CA . ASN B 2 118 ? 15.424 53.475 36.989 1.00 52.18 117 ASN B CA 1
ATOM 3363 C C . ASN B 2 118 ? 14.947 52.039 37.004 1.00 46.68 117 ASN B C 1
ATOM 3364 O O . ASN B 2 118 ? 14.714 51.464 38.075 1.00 49.66 117 ASN B O 1
ATOM 3369 N N . LYS B 2 119 ? 14.787 51.444 35.835 1.00 46.90 118 LYS B N 1
ATOM 3370 C CA . LYS B 2 119 ? 14.301 50.081 35.821 1.00 49.79 118 LYS B CA 1
ATOM 3371 C C . LYS B 2 119 ? 15.434 49.083 36.134 1.00 45.70 118 LYS B C 1
ATOM 3372 O O . LYS B 2 119 ? 15.192 48.051 36.749 1.00 40.07 118 LYS B O 1
ATOM 3378 N N . VAL B 2 120 ? 16.695 49.414 35.811 1.00 42.21 119 VAL B N 1
ATOM 3379 C CA . VAL B 2 120 ? 17.836 48.626 36.283 1.00 39.89 119 VAL B CA 1
ATOM 3380 C C . VAL B 2 120 ? 17.868 48.622 37.802 1.00 41.52 119 VAL B C 1
ATOM 3381 O O . VAL B 2 120 ? 18.086 47.576 38.425 1.00 46.10 119 VAL B O 1
ATOM 3385 N N . VAL B 2 121 ? 17.681 49.803 38.418 1.00 45.38 120 VAL B N 1
ATOM 3386 C CA . VAL B 2 121 ? 17.609 49.901 39.872 1.00 39.81 120 VAL B CA 1
ATOM 3387 C C . VAL B 2 121 ? 16.440 49.090 40.405 1.00 41.30 120 VAL B C 1
ATOM 3388 O O . VAL B 2 121 ? 16.569 48.367 41.400 1.00 41.23 120 VAL B O 1
ATOM 3392 N N . GLU B 2 122 ? 15.296 49.155 39.734 1.00 42.59 121 GLU B N 1
ATOM 3393 C CA . GLU B 2 122 ? 14.162 48.359 40.189 1.00 46.77 121 GLU B CA 1
ATOM 3394 C C . GLU B 2 122 ? 14.451 46.863 40.054 1.00 43.89 121 GLU B C 1
ATOM 3395 O O . GLU B 2 122 ? 14.092 46.072 40.926 1.00 42.14 121 GLU B O 1
ATOM 3401 N N . TYR B 2 123 ? 15.125 46.464 38.980 1.00 47.04 122 TYR B N 1
ATOM 3402 C CA . TYR B 2 123 ? 15.475 45.059 38.797 1.00 45.82 122 TYR B CA 1
ATOM 3403 C C . TYR B 2 123 ? 16.416 44.561 39.900 1.00 42.68 122 TYR B C 1
ATOM 3404 O O . TYR B 2 123 ? 16.195 43.494 40.485 1.00 42.70 122 TYR B O 1
ATOM 3413 N N . VAL B 2 124 ? 17.473 45.321 40.198 1.00 37.78 123 VAL B N 1
ATOM 3414 C CA . VAL B 2 124 ? 18.393 44.922 41.268 1.00 41.54 123 VAL B CA 1
ATOM 3415 C C . VAL B 2 124 ? 17.646 44.831 42.598 1.00 47.72 123 VAL B C 1
ATOM 3416 O O . VAL B 2 124 ? 17.649 43.787 43.261 1.00 50.59 123 VAL B O 1
ATOM 3420 N N . LYS B 2 125 ? 16.979 45.927 42.991 1.00 44.23 124 LYS B N 1
ATOM 3421 C CA . LYS B 2 125 ? 16.206 45.948 44.231 1.00 46.09 124 LYS B CA 1
ATOM 3422 C C . LYS B 2 125 ? 15.293 44.729 44.356 1.00 45.27 124 LYS B C 1
ATOM 3423 O O . LYS B 2 125 ? 15.168 44.155 45.446 1.00 50.30 124 LYS B O 1
ATOM 3429 N N . GLY B 2 126 ? 14.668 44.302 43.249 1.00 43.24 125 GLY B N 1
ATOM 3430 C CA . GLY B 2 126 ? 13.719 43.199 43.289 1.00 39.09 125 GLY B CA 1
ATOM 3431 C C . GLY B 2 126 ? 14.340 41.835 43.553 1.00 39.62 125 GLY B C 1
ATOM 3432 O O . GLY B 2 126 ? 13.629 40.886 43.885 1.00 35.80 125 GLY B O 1
ATOM 3433 N N . LEU B 2 127 ? 15.638 41.706 43.393 1.00 40.01 126 LEU B N 1
ATOM 3434 C CA . LEU B 2 127 ? 16.279 40.431 43.606 1.00 37.02 126 LEU B CA 1
ATOM 3435 C C . LEU B 2 127 ? 16.651 40.201 45.062 1.00 39.42 126 LEU B C 1
ATOM 3436 O O . LEU B 2 127 ? 17.096 39.098 45.401 1.00 39.06 126 LEU B O 1
ATOM 3441 N N . GLN B 2 128 ? 16.521 41.209 45.926 1.00 38.66 127 GLN B N 1
ATOM 3442 C CA . GLN B 2 128 ? 16.890 40.979 47.310 1.00 38.40 127 GLN B CA 1
ATOM 3443 C C . GLN B 2 128 ? 15.832 40.127 47.995 1.00 41.27 127 GLN B C 1
ATOM 3444 O O . GLN B 2 128 ? 14.653 40.151 47.643 1.00 47.72 127 GLN B O 1
ATOM 3450 N N . LYS B 2 129 ? 16.278 39.352 48.969 1.00 41.50 128 LYS B N 1
ATOM 3451 C CA . LYS B 2 129 ? 15.428 38.465 49.743 1.00 39.65 128 LYS B CA 1
ATOM 3452 C C . LYS B 2 129 ? 15.385 38.969 51.175 1.00 40.71 128 LYS B C 1
ATOM 3453 O O . LYS B 2 129 ? 16.150 39.840 51.590 1.00 43.26 128 LYS B O 1
ATOM 3459 N N . GLU B 2 130 ? 14.463 38.417 51.928 1.00 46.03 129 GLU B N 1
ATOM 3460 C CA . GLU B 2 130 ? 14.156 38.960 53.238 1.00 50.31 129 GLU B CA 1
ATOM 3461 C C . GLU B 2 130 ? 15.351 38.817 54.198 1.00 43.11 129 GLU B C 1
ATOM 3462 O O . GLU B 2 130 ? 15.492 39.619 55.140 1.00 43.89 129 GLU B O 1
ATOM 3468 N N . ASP B 2 131 ? 16.271 37.860 53.934 1.00 42.41 130 ASP B N 1
ATOM 3469 C CA . ASP B 2 131 ? 17.463 37.715 54.780 1.00 41.57 130 ASP B CA 1
ATOM 3470 C C . ASP B 2 131 ? 18.638 38.586 54.329 1.00 38.57 130 ASP B C 1
ATOM 3471 O O . ASP B 2 131 ? 19.730 38.462 54.888 1.00 37.14 130 ASP B O 1
ATOM 3476 N N . GLY B 2 132 ? 18.433 39.461 53.339 1.00 36.69 131 GLY B N 1
ATOM 3477 C CA . GLY B 2 132 ? 19.452 40.364 52.859 1.00 40.36 131 GLY B CA 1
ATOM 3478 C C . GLY B 2 132 ? 20.196 39.864 51.642 1.00 40.30 131 GLY B C 1
ATOM 3479 O O . GLY B 2 132 ? 20.860 40.657 50.953 1.00 34.73 131 GLY B O 1
ATOM 3480 N N . SER B 2 133 ? 20.090 38.577 51.356 1.00 39.08 132 SER B N 1
ATOM 3481 C CA . SER B 2 133 ? 20.834 38.021 50.248 1.00 38.65 132 SER B CA 1
ATOM 3482 C C . SER B 2 133 ? 20.236 38.499 48.931 1.00 37.75 132 SER B C 1
ATOM 3483 O O . SER B 2 133 ? 19.120 39.018 48.881 1.00 42.22 132 SER B O 1
ATOM 3486 N N . PHE B 2 134 ? 20.987 38.308 47.852 1.00 41.49 133 PHE B N 1
ATOM 3487 C CA . PHE B 2 134 ? 20.489 38.597 46.516 1.00 39.17 133 PHE B CA 1
ATOM 3488 C C . PHE B 2 134 ? 20.485 37.337 45.654 1.00 37.85 133 PHE B C 1
ATOM 3489 O O . PHE B 2 134 ? 21.397 36.500 45.719 1.00 37.73 133 PHE B O 1
ATOM 3497 N N . ALA B 2 135 ? 19.464 37.232 44.820 1.00 33.93 134 ALA B N 1
ATOM 3498 C CA . ALA B 2 135 ? 19.413 36.211 43.788 1.00 36.27 134 ALA B CA 1
ATOM 3499 C C . ALA B 2 135 ? 20.051 36.738 42.500 1.00 38.58 134 ALA B C 1
ATOM 3500 O O . ALA B 2 135 ? 20.175 37.949 42.292 1.00 43.72 134 ALA B O 1
ATOM 3502 N N . GLY B 2 136 ? 20.469 35.810 41.633 1.00 39.23 135 GLY B N 1
ATOM 3503 C CA . GLY B 2 136 ? 21.111 36.221 40.397 1.00 36.10 135 GLY B CA 1
ATOM 3504 C C . GLY B 2 136 ? 20.134 36.699 39.346 1.00 36.51 135 GLY B C 1
ATOM 3505 O O . GLY B 2 136 ? 20.506 37.484 38.465 1.00 32.53 135 GLY B O 1
ATOM 3506 N N . ASP B 2 137 ? 18.888 36.226 39.421 1.00 38.39 136 ASP B N 1
ATOM 3507 C CA . ASP B 2 137 ? 17.788 36.534 38.508 1.00 37.18 136 ASP B CA 1
ATOM 3508 C C . ASP B 2 137 ? 16.511 36.068 39.197 1.00 34.58 136 ASP B C 1
ATOM 3509 O O . ASP B 2 137 ? 16.543 35.640 40.354 1.00 33.93 136 ASP B O 1
ATOM 3514 N N . ILE B 2 138 ? 15.385 36.113 38.479 1.00 38.68 137 ILE B N 1
ATOM 3515 C CA . ILE B 2 138 ? 14.075 35.832 39.071 1.00 40.61 137 ILE B CA 1
ATOM 3516 C C . ILE B 2 138 ? 13.954 34.415 39.636 1.00 38.05 137 ILE B C 1
ATOM 3517 O O . ILE B 2 138 ? 13.076 34.138 40.460 1.00 36.88 137 ILE B O 1
ATOM 3522 N N . TRP B 2 139 ? 14.819 33.504 39.222 1.00 38.45 138 TRP B N 1
ATOM 3523 C CA . TRP B 2 139 ? 14.659 32.114 39.612 1.00 35.44 138 TRP B CA 1
ATOM 3524 C C . TRP B 2 139 ? 15.243 31.819 40.990 1.00 35.80 138 TRP B C 1
ATOM 3525 O O . TRP B 2 139 ? 14.971 30.748 41.540 1.00 44.96 138 TRP B O 1
ATOM 3536 N N . GLY B 2 140 ? 16.033 32.729 41.562 1.00 38.60 139 GLY B N 1
ATOM 3537 C CA . GLY B 2 140 ? 16.354 32.658 42.976 1.00 35.57 139 GLY B CA 1
ATOM 3538 C C . GLY B 2 140 ? 17.637 31.974 43.407 1.00 36.51 139 GLY B C 1
ATOM 3539 O O . GLY B 2 140 ? 17.734 31.582 44.570 1.00 42.47 139 GLY B O 1
ATOM 3540 N N . GLU B 2 141 ? 18.640 31.824 42.546 1.00 37.69 140 GLU B N 1
ATOM 3541 C CA . GLU B 2 141 ? 19.911 31.293 43.033 1.00 34.26 140 GLU B CA 1
ATOM 3542 C C . GLU B 2 141 ? 20.610 32.336 43.904 1.00 37.43 140 GLU B C 1
ATOM 3543 O O . GLU B 2 141 ? 20.802 33.484 43.490 1.00 35.42 140 GLU B O 1
ATOM 3549 N N . ILE B 2 142 ? 20.951 31.939 45.124 1.00 34.97 141 ILE B N 1
ATOM 3550 C CA . ILE B 2 142 ? 21.631 32.790 46.092 1.00 34.95 141 ILE B CA 1
ATOM 3551 C C . ILE B 2 142 ? 23.130 32.557 45.976 1.00 35.09 141 ILE B C 1
ATOM 3552 O O . ILE B 2 142 ? 23.597 31.403 45.962 1.00 32.18 141 ILE B O 1
ATOM 3557 N N . ASP B 2 143 ? 23.878 33.655 45.923 1.00 33.42 142 ASP B N 1
ATOM 3558 C CA . ASP B 2 143 ? 25.323 33.637 45.849 1.00 35.01 142 ASP B CA 1
ATOM 3559 C C . ASP B 2 143 ? 25.813 34.983 46.337 1.00 33.66 142 ASP B C 1
ATOM 3560 O O . ASP B 2 143 ? 25.240 36.018 45.982 1.00 35.71 142 ASP B O 1
ATOM 3565 N N . THR B 2 144 ? 26.865 34.972 47.157 1.00 35.97 143 THR B N 1
ATOM 3566 C CA . THR B 2 144 ? 27.485 36.234 47.535 1.00 35.16 143 THR B CA 1
ATOM 3567 C C . THR B 2 144 ? 28.028 36.965 46.323 1.00 37.22 143 THR B C 1
ATOM 3568 O O . THR B 2 144 ? 28.147 38.195 46.365 1.00 38.39 143 THR B O 1
ATOM 3572 N N . ARG B 2 145 ? 28.337 36.239 45.237 1.00 36.57 144 ARG B N 1
ATOM 3573 C CA . ARG B 2 145 ? 28.728 36.902 43.999 1.00 36.44 144 ARG B CA 1
ATOM 3574 C C . ARG B 2 145 ? 27.651 37.878 43.536 1.00 38.80 144 ARG B C 1
ATOM 3575 O O . ARG B 2 145 ? 27.964 38.944 42.971 1.00 36.12 144 ARG B O 1
ATOM 3583 N N . PHE B 2 146 ? 26.383 37.542 43.812 1.00 35.13 145 PHE B N 1
ATOM 3584 C CA . PHE B 2 146 ? 25.256 38.387 43.454 1.00 34.37 145 PHE B CA 1
ATOM 3585 C C . PHE B 2 146 ? 25.088 39.557 44.420 1.00 33.80 145 PHE B C 1
ATOM 3586 O O . PHE B 2 146 ? 24.741 40.653 43.983 1.00 32.83 145 PHE B O 1
ATOM 3594 N N . SER B 2 147 ? 25.328 39.359 45.724 1.00 32.49 146 SER B N 1
ATOM 3595 C CA . SER B 2 147 ? 25.395 40.495 46.644 1.00 36.19 146 SER B CA 1
ATOM 3596 C C . SER B 2 147 ? 26.435 41.498 46.184 1.00 38.02 146 SER B C 1
ATOM 3597 O O . SER B 2 147 ? 26.249 42.715 46.327 1.00 32.29 146 SER B O 1
ATOM 3600 N N . PHE B 2 148 ? 27.557 40.999 45.663 1.00 34.58 147 PHE B N 1
ATOM 3601 C CA . PHE B 2 148 ? 28.561 41.889 45.119 1.00 37.77 147 PHE B CA 1
ATOM 3602 C C . PHE B 2 148 ? 28.050 42.570 43.855 1.00 38.50 147 PHE B C 1
ATOM 3603 O O . PHE B 2 148 ? 28.112 43.800 43.744 1.00 40.65 147 PHE B O 1
ATOM 3611 N N . CYS B 2 149 ? 27.542 41.793 42.892 1.00 36.30 148 CYS B N 1
ATOM 3612 C CA . CYS B 2 149 ? 27.061 42.386 41.642 1.00 38.01 148 CYS B CA 1
ATOM 3613 C C . CYS B 2 149 ? 25.994 43.435 41.897 1.00 41.18 148 CYS B C 1
ATOM 3614 O O . CYS B 2 149 ? 25.930 44.448 41.191 1.00 45.42 148 CYS B O 1
ATOM 3617 N N . ALA B 2 150 ? 25.149 43.203 42.907 1.00 39.47 149 ALA B N 1
ATOM 3618 C CA . ALA B 2 150 ? 24.072 44.129 43.213 1.00 38.22 149 ALA B CA 1
ATOM 3619 C C . ALA B 2 150 ? 24.617 45.468 43.688 1.00 38.38 149 ALA B C 1
ATOM 3620 O O . ALA B 2 150 ? 24.221 46.528 43.187 1.00 34.77 149 ALA B O 1
ATOM 3622 N N . VAL B 2 151 ? 25.525 45.446 44.658 1.00 36.16 150 VAL B N 1
ATOM 3623 C CA . VAL B 2 151 ? 25.963 46.728 45.195 1.00 37.43 150 VAL B CA 1
ATOM 3624 C C . VAL B 2 151 ? 26.934 47.409 44.251 1.00 40.07 150 VAL B C 1
ATOM 3625 O O . VAL B 2 151 ? 27.022 48.642 44.231 1.00 38.21 150 VAL B O 1
ATOM 3629 N N . ALA B 2 152 ? 27.652 46.632 43.441 1.00 37.99 151 ALA B N 1
ATOM 3630 C CA . ALA B 2 152 ? 28.540 47.226 42.452 1.00 36.49 151 ALA B CA 1
ATOM 3631 C C . ALA B 2 152 ? 27.743 47.976 41.393 1.00 40.52 151 ALA B C 1
ATOM 3632 O O . ALA B 2 152 ? 28.092 49.109 41.034 1.00 43.03 151 ALA B O 1
ATOM 3634 N N . THR B 2 153 ? 26.667 47.358 40.889 1.00 39.96 152 THR B N 1
ATOM 3635 C CA . THR B 2 153 ? 25.792 48.029 39.937 1.00 42.11 152 THR B CA 1
ATOM 3636 C C . THR B 2 153 ? 25.177 49.280 40.550 1.00 44.90 152 THR B C 1
ATOM 3637 O O . THR B 2 153 ? 25.153 50.342 39.916 1.00 46.45 152 THR B O 1
ATOM 3641 N N . LEU B 2 154 ? 24.675 49.175 41.787 1.00 42.93 153 LEU B N 1
ATOM 3642 C CA . LEU B 2 154 ? 23.995 50.313 42.396 1.00 44.10 153 LEU B CA 1
ATOM 3643 C C . LEU B 2 154 ? 24.985 51.423 42.730 1.00 40.87 153 LEU B C 1
ATOM 3644 O O . LEU B 2 154 ? 24.693 52.601 42.510 1.00 36.42 153 LEU B O 1
ATOM 3649 N N . ALA B 2 155 ? 26.174 51.064 43.232 1.00 39.98 154 ALA B N 1
ATOM 3650 C CA . ALA B 2 155 ? 27.197 52.070 43.494 1.00 40.77 154 ALA B CA 1
ATOM 3651 C C . ALA B 2 155 ? 27.559 52.835 42.229 1.00 42.02 154 ALA B C 1
ATOM 3652 O O . ALA B 2 155 ? 27.704 54.063 42.260 1.00 48.79 154 ALA B O 1
ATOM 3654 N N . LEU B 2 156 ? 27.708 52.127 41.107 1.00 37.90 155 LEU B N 1
ATOM 3655 C CA . LEU B 2 156 ? 28.041 52.789 39.848 1.00 37.63 155 LEU B CA 1
ATOM 3656 C C . LEU B 2 156 ? 26.954 53.774 39.432 1.00 40.87 155 LEU B C 1
ATOM 3657 O O . LEU B 2 156 ? 27.246 54.817 38.843 1.00 40.94 155 LEU B O 1
ATOM 3662 N N . LEU B 2 157 ? 25.691 53.450 39.713 1.00 47.74 156 LEU B N 1
ATOM 3663 C CA . LEU B 2 157 ? 24.560 54.307 39.392 1.00 43.14 156 LEU B CA 1
ATOM 3664 C C . LEU B 2 157 ? 24.292 55.339 40.469 1.00 43.69 156 LEU B C 1
ATOM 3665 O O . LEU B 2 157 ? 23.398 56.166 40.287 1.00 45.46 156 LEU B O 1
ATOM 3670 N N . GLY B 2 158 ? 25.031 55.296 41.575 1.00 45.26 157 GLY B N 1
ATOM 3671 C CA . GLY B 2 158 ? 24.788 56.172 42.711 1.00 47.99 157 GLY B CA 1
ATOM 3672 C C . GLY B 2 158 ? 23.490 55.872 43.421 1.00 53.01 157 GLY B C 1
ATOM 3673 O O . GLY B 2 158 ? 22.815 56.795 43.898 1.00 59.76 157 GLY B O 1
ATOM 3674 N N . LYS B 2 159 ? 23.115 54.596 43.503 1.00 50.67 158 LYS B N 1
ATOM 3675 C CA . LYS B 2 159 ? 21.775 54.244 43.959 1.00 51.99 158 LYS B CA 1
ATOM 3676 C C . LYS B 2 159 ? 21.801 53.113 44.986 1.00 43.98 158 LYS B C 1
ATOM 3677 O O . LYS B 2 159 ? 20.855 52.323 45.071 1.00 40.94 158 LYS B O 1
ATOM 3683 N N . LEU B 2 160 ? 22.855 53.071 45.806 1.00 44.80 159 LEU B N 1
ATOM 3684 C CA . LEU B 2 160 ? 22.979 52.083 46.877 1.00 48.04 159 LEU B CA 1
ATOM 3685 C C . LEU B 2 160 ? 21.840 52.154 47.898 1.00 50.60 159 LEU B C 1
ATOM 3686 O O . LEU B 2 160 ? 21.578 51.169 48.592 1.00 59.32 159 LEU B O 1
ATOM 3691 N N . ASP B 2 161 ? 21.184 53.307 48.046 1.00 54.59 160 ASP B N 1
ATOM 3692 C CA . ASP B 2 161 ? 20.079 53.414 48.995 1.00 53.56 160 ASP B CA 1
ATOM 3693 C C . ASP B 2 161 ? 18.859 52.632 48.541 1.00 48.15 160 ASP B C 1
ATOM 3694 O O . ASP B 2 161 ? 17.939 52.395 49.338 1.00 46.87 160 ASP B O 1
ATOM 3699 N N . ALA B 2 162 ? 18.818 52.254 47.269 1.00 50.29 161 ALA B N 1
ATOM 3700 C CA . ALA B 2 162 ? 17.642 51.591 46.742 1.00 43.77 161 ALA B CA 1
ATOM 3701 C C . ALA B 2 162 ? 17.453 50.198 47.318 1.00 49.73 161 ALA B C 1
ATOM 3702 O O . ALA B 2 162 ? 16.352 49.661 47.206 1.00 59.02 161 ALA B O 1
ATOM 3704 N N . ILE B 2 163 ? 18.478 49.585 47.913 1.00 43.66 162 ILE B N 1
ATOM 3705 C CA . ILE B 2 163 ? 18.312 48.280 48.541 1.00 48.44 162 ILE B CA 1
ATOM 3706 C C . ILE B 2 163 ? 18.464 48.424 50.052 1.00 48.71 162 ILE B C 1
ATOM 3707 O O . ILE B 2 163 ? 18.772 49.497 50.577 1.00 57.40 162 ILE B O 1
ATOM 3712 N N . ASN B 2 164 ? 18.229 47.313 50.755 1.00 47.92 163 ASN B N 1
ATOM 3713 C CA . ASN B 2 164 ? 18.370 47.245 52.208 1.00 46.97 163 ASN B CA 1
ATOM 3714 C C . ASN B 2 164 ? 19.817 46.864 52.512 1.00 45.42 163 ASN B C 1
ATOM 3715 O O . ASN B 2 164 ? 20.187 45.687 52.551 1.00 50.25 163 ASN B O 1
ATOM 3720 N N . VAL B 2 165 ? 20.642 47.882 52.752 1.00 44.04 164 VAL B N 1
ATOM 3721 C CA . VAL B 2 165 ? 22.084 47.680 52.839 1.00 43.43 164 VAL B CA 1
ATOM 3722 C C . VAL B 2 165 ? 22.460 46.944 54.119 1.00 45.42 164 VAL B C 1
ATOM 3723 O O . VAL B 2 165 ? 23.332 46.066 54.111 1.00 46.42 164 VAL B O 1
ATOM 3727 N N . GLU B 2 166 ? 21.810 47.278 55.238 1.00 48.00 165 GLU B N 1
ATOM 3728 C CA . GLU B 2 166 ? 22.159 46.630 56.497 1.00 50.81 165 GLU B CA 1
ATOM 3729 C C . GLU B 2 166 ? 21.842 45.135 56.457 1.00 47.09 165 GLU B C 1
ATOM 3730 O O . GLU B 2 166 ? 22.639 44.310 56.922 1.00 38.59 165 GLU B O 1
ATOM 3736 N N . LYS B 2 167 ? 20.694 44.760 55.891 1.00 43.92 166 LYS B N 1
ATOM 3737 C CA . LYS B 2 167 ? 20.392 43.340 55.722 1.00 45.84 166 LYS B CA 1
ATOM 3738 C C . LYS B 2 167 ? 21.379 42.681 54.768 1.00 42.63 166 LYS B C 1
ATOM 3739 O O . LYS B 2 167 ? 21.836 41.559 55.014 1.00 41.52 166 LYS B O 1
ATOM 3745 N N . ALA B 2 168 ? 21.717 43.358 53.666 1.00 44.51 167 ALA B N 1
ATOM 3746 C CA . ALA B 2 168 ? 22.680 42.793 52.726 1.00 39.59 167 ALA B CA 1
ATOM 3747 C C . ALA B 2 168 ? 24.034 42.570 53.391 1.00 38.09 167 ALA B C 1
ATOM 3748 O O . ALA B 2 168 ? 24.679 41.537 53.167 1.00 38.34 167 ALA B O 1
ATOM 3750 N N . ILE B 2 169 ? 24.471 43.509 54.240 1.00 41.77 168 ILE B N 1
ATOM 3751 C CA . ILE B 2 169 ? 25.735 43.325 54.958 1.00 40.09 168 ILE B CA 1
ATOM 3752 C C . ILE B 2 169 ? 25.650 42.115 55.877 1.00 41.04 168 ILE B C 1
ATOM 3753 O O . ILE B 2 169 ? 26.507 41.218 55.848 1.00 47.82 168 ILE B O 1
ATOM 3758 N N . GLU B 2 170 ? 24.620 42.086 56.713 1.00 41.67 169 GLU B N 1
ATOM 3759 C CA . GLU B 2 170 ? 24.437 41.007 57.666 1.00 45.00 169 GLU B CA 1
ATOM 3760 C C . GLU B 2 170 ? 24.513 39.654 56.990 1.00 40.89 169 GLU B C 1
ATOM 3761 O O . GLU B 2 170 ? 25.130 38.721 57.522 1.00 43.81 169 GLU B O 1
ATOM 3767 N N . PHE B 2 171 ? 23.895 39.526 55.810 1.00 40.54 170 PHE B N 1
ATOM 3768 C CA . PHE B 2 171 ? 23.911 38.246 55.119 1.00 40.28 170 PHE B CA 1
ATOM 3769 C C . PHE B 2 171 ? 25.327 37.851 54.721 1.00 37.91 170 PHE B C 1
ATOM 3770 O O . PHE B 2 171 ? 25.766 36.722 54.976 1.00 42.13 170 PHE B O 1
ATOM 3778 N N . VAL B 2 172 ? 26.027 38.760 54.035 1.00 41.03 171 VAL B N 1
ATOM 3779 C CA . VAL B 2 172 ? 27.385 38.521 53.556 1.00 36.55 171 VAL B CA 1
ATOM 3780 C C . VAL B 2 172 ? 28.287 38.112 54.708 1.00 39.52 171 VAL B C 1
ATOM 3781 O O . VAL B 2 172 ? 29.150 37.242 54.560 1.00 42.64 171 VAL B O 1
ATOM 3785 N N . LEU B 2 173 ? 28.076 38.713 55.883 1.00 38.89 172 LEU B N 1
ATOM 3786 C CA . LEU B 2 173 ? 28.884 38.385 57.051 1.00 42.05 172 LEU B CA 1
ATOM 3787 C C . LEU B 2 173 ? 28.589 36.992 57.581 1.00 43.05 172 LEU B C 1
ATOM 3788 O O . LEU B 2 173 ? 29.456 36.378 58.212 1.00 49.20 172 LEU B O 1
ATOM 3793 N N . SER B 2 174 ? 27.375 36.488 57.370 1.00 44.49 173 SER B N 1
ATOM 3794 C CA . SER B 2 174 ? 27.082 35.110 57.764 1.00 43.64 173 SER B CA 1
ATOM 3795 C C . SER B 2 174 ? 27.731 34.095 56.835 1.00 41.35 173 SER B C 1
ATOM 3796 O O . SER B 2 174 ? 27.578 32.894 57.073 1.00 39.02 173 SER B O 1
ATOM 3799 N N . CYS B 2 175 ? 28.411 34.544 55.775 1.00 43.10 174 CYS B N 1
ATOM 3800 C CA . CYS B 2 175 ? 29.141 33.659 54.884 1.00 42.17 174 CYS B CA 1
ATOM 3801 C C . CYS B 2 175 ? 30.618 33.591 55.246 1.00 43.48 174 CYS B C 1
ATOM 3802 O O . CYS B 2 175 ? 31.401 32.914 54.565 1.00 50.31 174 CYS B O 1
ATOM 3805 N N . MET B 2 176 ? 31.013 34.267 56.309 1.00 42.91 175 MET B N 1
ATOM 3806 C CA . MET B 2 176 ? 32.409 34.302 56.673 1.00 40.59 175 MET B CA 1
ATOM 3807 C C . MET B 2 176 ? 32.773 33.008 57.374 1.00 41.20 175 MET B C 1
ATOM 3808 O O . MET B 2 176 ? 32.124 32.598 58.342 1.00 41.91 175 MET B O 1
ATOM 3813 N N . ASN B 2 177 ? 33.794 32.344 56.865 1.00 38.51 176 ASN B N 1
ATOM 3814 C CA . ASN B 2 177 ? 34.198 31.092 57.463 1.00 41.26 176 ASN B CA 1
ATOM 3815 C C . ASN B 2 177 ? 35.177 31.370 58.598 1.00 43.94 176 ASN B C 1
ATOM 3816 O O . ASN B 2 177 ? 35.696 32.483 58.748 1.00 52.87 176 ASN B O 1
ATOM 3821 N N . PHE B 2 178 ? 35.370 30.364 59.454 1.00 38.98 177 PHE B N 1
ATOM 3822 C CA . PHE B 2 178 ? 36.340 30.554 60.510 1.00 40.67 177 PHE B CA 1
ATOM 3823 C C . PHE B 2 178 ? 37.763 30.612 59.974 1.00 42.28 177 PHE B C 1
ATOM 3824 O O . PHE B 2 178 ? 38.652 31.063 60.699 1.00 48.03 177 PHE B O 1
ATOM 3832 N N . ASP B 2 179 ? 38.009 30.228 58.721 1.00 45.20 178 ASP B N 1
ATOM 3833 C CA . ASP B 2 179 ? 39.350 30.419 58.180 1.00 41.19 178 ASP B CA 1
ATOM 3834 C C . ASP B 2 179 ? 39.553 31.817 57.603 1.00 43.32 178 ASP B C 1
ATOM 3835 O O . ASP B 2 179 ? 40.620 32.100 57.040 1.00 47.65 178 ASP B O 1
ATOM 3840 N N . GLY B 2 180 ? 38.567 32.706 57.758 1.00 47.79 179 GLY B N 1
ATOM 3841 C CA . GLY B 2 180 ? 38.674 34.064 57.282 1.00 46.58 179 GLY B CA 1
ATOM 3842 C C . GLY B 2 180 ? 38.112 34.293 55.896 1.00 47.38 179 GLY B C 1
ATOM 3843 O O . GLY B 2 180 ? 37.828 35.447 55.543 1.00 50.60 179 GLY B O 1
ATOM 3844 N N . GLY B 2 181 ? 37.935 33.235 55.108 1.00 42.72 180 GLY B N 1
ATOM 3845 C CA . GLY B 2 181 ? 37.422 33.361 53.762 1.00 41.88 180 GLY B CA 1
ATOM 3846 C C . GLY B 2 181 ? 35.903 33.358 53.691 1.00 35.73 180 GLY B C 1
ATOM 3847 O O . GLY B 2 181 ? 35.191 33.358 54.696 1.00 36.59 180 GLY B O 1
ATOM 3848 N N . PHE B 2 182 ? 35.415 33.339 52.458 1.00 32.69 181 PHE B N 1
ATOM 3849 C CA . PHE B 2 182 ? 33.999 33.350 52.131 1.00 35.21 181 PHE B CA 1
ATOM 3850 C C . PHE B 2 182 ? 33.770 32.396 50.973 1.00 36.11 181 PHE B C 1
ATOM 3851 O O . PHE B 2 182 ? 34.646 32.212 50.122 1.00 37.99 181 PHE B O 1
ATOM 3859 N N . GLY B 2 183 ? 32.576 31.812 50.923 1.00 41.06 182 GLY B N 1
ATOM 3860 C CA . GLY B 2 183 ? 32.162 31.054 49.759 1.00 36.75 182 GLY B CA 1
ATOM 3861 C C . GLY B 2 183 ? 30.889 31.621 49.164 1.00 37.70 182 GLY B C 1
ATOM 3862 O O . GLY B 2 183 ? 30.546 32.777 49.425 1.00 41.56 182 GLY B O 1
ATOM 3863 N N . CYS B 2 184 ? 30.152 30.820 48.386 1.00 40.88 183 CYS B N 1
ATOM 3864 C CA . CYS B 2 184 ? 28.959 31.360 47.747 1.00 41.19 183 CYS B CA 1
ATOM 3865 C C . CYS B 2 184 ? 27.832 31.570 48.761 1.00 43.05 183 CYS B C 1
ATOM 3866 O O . CYS B 2 184 ? 27.119 32.575 48.686 1.00 43.35 183 CYS B O 1
ATOM 3869 N N . ARG B 2 185 ? 27.686 30.660 49.753 1.00 45.11 184 ARG B N 1
ATOM 3870 C CA . ARG B 2 185 ? 26.628 30.717 50.773 1.00 41.47 184 ARG B CA 1
ATOM 3871 C C . ARG B 2 185 ? 27.180 30.362 52.154 1.00 39.23 184 ARG B C 1
ATOM 3872 O O . ARG B 2 185 ? 28.355 29.995 52.252 1.00 40.85 184 ARG B O 1
ATOM 3880 N N . PRO B 2 186 ? 26.392 30.456 53.236 1.00 39.14 185 PRO B N 1
ATOM 3881 C CA . PRO B 2 186 ? 26.822 29.852 54.508 1.00 43.50 185 PRO B CA 1
ATOM 3882 C C . PRO B 2 186 ? 27.088 28.359 54.359 1.00 42.84 185 PRO B C 1
ATOM 3883 O O . PRO B 2 186 ? 26.327 27.628 53.719 1.00 40.03 185 PRO B O 1
ATOM 3887 N N . GLY B 2 187 ? 28.186 27.912 54.978 1.00 38.33 186 GLY B N 1
ATOM 3888 C CA . GLY B 2 187 ? 28.608 26.545 54.907 1.00 42.76 186 GLY B CA 1
ATOM 3889 C C . GLY B 2 187 ? 29.491 26.228 53.730 1.00 40.58 186 GLY B C 1
ATOM 3890 O O . GLY B 2 187 ? 30.018 25.116 53.659 1.00 38.43 186 GLY B O 1
ATOM 3891 N N . SER B 2 188 ? 29.673 27.172 52.812 1.00 41.25 187 SER B N 1
ATOM 3892 C CA . SER B 2 188 ? 30.472 26.935 51.620 1.00 41.29 187 SER B CA 1
ATOM 3893 C C . SER B 2 188 ? 31.966 26.971 51.917 1.00 43.81 187 SER B C 1
ATOM 3894 O O . SER B 2 188 ? 32.425 27.656 52.838 1.00 49.97 187 SER B O 1
ATOM 3897 N N . GLU B 2 189 ? 32.724 26.231 51.101 1.00 44.32 188 GLU B N 1
ATOM 3898 C CA . GLU B 2 189 ? 34.180 26.295 51.121 1.00 40.06 188 GLU B CA 1
ATOM 3899 C C . GLU B 2 189 ? 34.673 27.691 50.735 1.00 38.39 188 GLU B C 1
ATOM 3900 O O . GLU B 2 189 ? 34.147 28.324 49.815 1.00 36.73 188 GLU B O 1
ATOM 3906 N N . SER B 2 190 ? 35.701 28.165 51.434 1.00 37.83 189 SER B N 1
ATOM 3907 C CA . SER B 2 190 ? 36.302 29.451 51.093 1.00 35.04 189 SER B CA 1
ATOM 3908 C C . SER B 2 190 ? 37.007 29.373 49.746 1.00 38.31 189 SER B C 1
ATOM 3909 O O . SER B 2 190 ? 37.576 28.342 49.363 1.00 40.59 189 SER B O 1
ATOM 3912 N N . HIS B 2 191 ? 36.986 30.493 49.037 1.00 37.82 190 HIS B N 1
ATOM 3913 C CA . HIS B 2 191 ? 37.210 30.473 47.600 1.00 35.48 190 HIS B CA 1
ATOM 3914 C C . HIS B 2 191 ? 37.617 31.875 47.184 1.00 34.25 190 HIS B C 1
ATOM 3915 O O . HIS B 2 191 ? 36.901 32.831 47.492 1.00 36.23 190 HIS B O 1
ATOM 3922 N N . ALA B 2 192 ? 38.757 31.995 46.489 1.00 36.46 191 ALA B N 1
ATOM 3923 C CA . ALA B 2 192 ? 39.342 33.310 46.235 1.00 37.40 191 ALA B CA 1
ATOM 3924 C C . ALA B 2 192 ? 38.398 34.205 45.446 1.00 35.36 191 ALA B C 1
ATOM 3925 O O . ALA B 2 192 ? 38.304 35.409 45.719 1.00 36.46 191 ALA B O 1
ATOM 3927 N N . GLY B 2 193 ? 37.703 33.646 44.452 1.00 36.33 192 GLY B N 1
ATOM 3928 C CA . GLY B 2 193 ? 36.772 34.455 43.691 1.00 35.30 192 GLY B CA 1
ATOM 3929 C C . GLY B 2 193 ? 35.640 34.958 44.564 1.00 38.90 192 GLY B C 1
ATOM 3930 O O . GLY B 2 193 ? 35.234 36.122 44.464 1.00 40.02 192 GLY B O 1
ATOM 3931 N N . GLN B 2 194 ? 35.137 34.099 45.456 1.00 37.07 193 GLN B N 1
ATOM 3932 C CA . GLN B 2 194 ? 34.074 34.524 46.359 1.00 39.60 193 GLN B CA 1
ATOM 3933 C C . GLN B 2 194 ? 34.590 35.516 47.389 1.00 40.49 193 GLN B C 1
ATOM 3934 O O . GLN B 2 194 ? 33.885 36.467 47.736 1.00 37.87 193 GLN B O 1
ATOM 3940 N N . ILE B 2 195 ? 35.817 35.314 47.890 1.00 39.12 194 ILE B N 1
ATOM 3941 C CA . ILE B 2 195 ? 36.388 36.252 48.852 1.00 38.18 194 ILE B CA 1
ATOM 3942 C C . ILE B 2 195 ? 36.497 37.638 48.225 1.00 37.70 194 ILE B C 1
ATOM 3943 O O . ILE B 2 195 ? 36.260 38.659 48.880 1.00 32.71 194 ILE B O 1
ATOM 3948 N N . TYR B 2 196 ? 36.842 37.685 46.942 1.00 36.93 195 TYR B N 1
ATOM 3949 C CA . TYR B 2 196 ? 36.916 38.948 46.223 1.00 38.81 195 TYR B CA 1
ATOM 3950 C C . TYR B 2 196 ? 35.560 39.638 46.169 1.00 37.42 195 TYR B C 1
ATOM 3951 O O . TYR B 2 196 ? 35.460 40.855 46.359 1.00 34.04 195 TYR B O 1
ATOM 3960 N N . CYS B 2 197 ? 34.504 38.875 45.894 1.00 41.59 196 CYS B N 1
ATOM 3961 C CA . CYS B 2 197 ? 33.166 39.446 45.834 1.00 37.42 196 CYS B CA 1
ATOM 3962 C C . CYS B 2 197 ? 32.743 40.014 47.185 1.00 36.55 196 CYS B C 1
ATOM 3963 O O . CYS B 2 197 ? 32.299 41.161 47.273 1.00 35.28 196 CYS B O 1
ATOM 3966 N N . CYS B 2 198 ? 32.889 39.229 48.255 1.00 35.03 197 CYS B N 1
ATOM 3967 C CA . CYS B 2 198 ? 32.511 39.688 49.593 1.00 36.80 197 CYS B CA 1
ATOM 3968 C C . CYS B 2 198 ? 33.378 40.859 50.056 1.00 39.76 197 CYS B C 1
ATOM 3969 O O . CYS B 2 198 ? 32.861 41.862 50.572 1.00 38.95 197 CYS B O 1
ATOM 3972 N N . THR B 2 199 ? 34.707 40.739 49.892 1.00 34.80 198 THR B N 1
ATOM 3973 C CA . THR B 2 199 ? 35.613 41.846 50.185 1.00 34.08 198 THR B CA 1
ATOM 3974 C C . THR B 2 199 ? 35.201 43.097 49.430 1.00 36.16 198 THR B C 1
ATOM 3975 O O . THR B 2 199 ? 35.093 44.184 50.006 1.00 40.65 198 THR B O 1
ATOM 3979 N N . GLY B 2 200 ? 34.961 42.959 48.128 1.00 38.16 199 GLY B N 1
ATOM 3980 C CA . GLY B 2 200 ? 34.464 44.092 47.366 1.00 35.21 199 GLY B CA 1
ATOM 3981 C C . GLY B 2 200 ? 33.112 44.577 47.860 1.00 35.06 199 GLY B C 1
ATOM 3982 O O . GLY B 2 200 ? 32.837 45.782 47.857 1.00 42.63 199 GLY B O 1
ATOM 3983 N N . PHE B 2 201 ? 32.245 43.650 48.288 1.00 38.18 200 PHE B N 1
ATOM 3984 C CA . PHE B 2 201 ? 30.961 44.057 48.865 1.00 37.65 200 PHE B CA 1
ATOM 3985 C C . PHE B 2 201 ? 31.184 44.912 50.102 1.00 37.07 200 PHE B C 1
ATOM 3986 O O . PHE B 2 201 ? 30.608 45.993 50.237 1.00 36.95 200 PHE B O 1
ATOM 3994 N N . LEU B 2 202 ? 32.027 44.430 51.017 1.00 33.11 201 LEU B N 1
ATOM 3995 C CA . LEU B 2 202 ? 32.293 45.121 52.271 1.00 41.34 201 LEU B CA 1
ATOM 3996 C C . LEU B 2 202 ? 33.049 46.433 52.076 1.00 39.96 201 LEU B C 1
ATOM 3997 O O . LEU B 2 202 ? 32.998 47.298 52.955 1.00 44.99 201 LEU B O 1
ATOM 4002 N N . ALA B 2 203 ? 33.731 46.611 50.950 1.00 40.22 202 ALA B N 1
ATOM 4003 C CA . ALA B 2 203 ? 34.350 47.900 50.666 1.00 40.44 202 ALA B CA 1
ATOM 4004 C C . ALA B 2 203 ? 33.321 48.909 50.149 1.00 39.83 202 ALA B C 1
ATOM 4005 O O . ALA B 2 203 ? 33.314 50.073 50.559 1.00 42.84 202 ALA B O 1
ATOM 4007 N N . ILE B 2 204 ? 32.446 48.482 49.240 1.00 41.53 203 ILE B N 1
ATOM 4008 C CA . ILE B 2 204 ? 31.451 49.395 48.695 1.00 37.71 203 ILE B CA 1
ATOM 4009 C C . ILE B 2 204 ? 30.534 49.917 49.806 1.00 43.34 203 ILE B C 1
ATOM 4010 O O . ILE B 2 204 ? 30.122 51.084 49.784 1.00 49.09 203 ILE B O 1
ATOM 4015 N N . THR B 2 205 ? 30.240 49.078 50.810 1.00 41.25 204 THR B N 1
ATOM 4016 C CA . THR B 2 205 ? 29.319 49.384 51.898 1.00 42.84 204 THR B CA 1
ATOM 4017 C C . THR B 2 205 ? 30.021 49.777 53.208 1.00 47.35 204 THR B C 1
ATOM 4018 O O . THR B 2 205 ? 29.359 49.820 54.256 1.00 47.84 204 THR B O 1
ATOM 4022 N N . SER B 2 206 ? 31.348 50.006 53.185 1.00 42.53 205 SER B N 1
ATOM 4023 C CA . SER B 2 206 ? 32.090 50.544 54.331 1.00 47.35 205 SER B CA 1
ATOM 4024 C C . SER B 2 206 ? 32.019 49.647 55.566 1.00 47.72 205 SER B C 1
ATOM 4025 O O . SER B 2 206 ? 31.763 50.118 56.682 1.00 53.89 205 SER B O 1
ATOM 4028 N N . GLN B 2 207 ? 32.252 48.346 55.378 1.00 44.18 206 GLN B N 1
ATOM 4029 C CA . GLN B 2 207 ? 32.175 47.420 56.506 1.00 42.13 206 GLN B CA 1
ATOM 4030 C C . GLN B 2 207 ? 33.409 46.529 56.618 1.00 43.22 206 GLN B C 1
ATOM 4031 O O . GLN B 2 207 ? 33.359 45.499 57.297 1.00 46.70 206 GLN B O 1
ATOM 4037 N N . LEU B 2 208 ? 34.517 46.906 55.977 1.00 42.13 207 LEU B N 1
ATOM 4038 C CA . LEU B 2 208 ? 35.709 46.069 56.007 1.00 44.67 207 LEU B CA 1
ATOM 4039 C C . LEU B 2 208 ? 36.222 45.811 57.423 1.00 54.08 207 LEU B C 1
ATOM 4040 O O . LEU B 2 208 ? 36.944 44.828 57.638 1.00 54.04 207 LEU B O 1
ATOM 4045 N N . HIS B 2 209 ? 35.860 46.656 58.395 1.00 51.08 208 HIS B N 1
ATOM 4046 C CA . HIS B 2 209 ? 36.299 46.444 59.772 1.00 53.08 208 HIS B CA 1
ATOM 4047 C C . HIS B 2 209 ? 35.629 45.254 60.469 1.00 51.88 208 HIS B C 1
ATOM 4048 O O . HIS B 2 209 ? 36.084 44.876 61.551 1.00 52.63 208 HIS B O 1
ATOM 4055 N N . GLN B 2 210 ? 34.561 44.669 59.921 1.00 57.95 209 GLN B N 1
ATOM 4056 C CA . GLN B 2 210 ? 34.036 43.426 60.484 1.00 58.35 209 GLN B CA 1
ATOM 4057 C C . GLN B 2 210 ? 34.754 42.214 59.932 1.00 55.65 209 GLN B C 1
ATOM 4058 O O . GLN B 2 210 ? 34.350 41.072 60.199 1.00 53.86 209 GLN B O 1
ATOM 4064 N N . VAL B 2 211 ? 35.801 42.454 59.159 1.00 57.42 210 VAL B N 1
ATOM 4065 C CA . VAL B 2 211 ? 36.649 41.409 58.617 1.00 52.09 210 VAL B CA 1
ATOM 4066 C C . VAL B 2 211 ? 37.956 41.415 59.391 1.00 54.08 210 VAL B C 1
ATOM 4067 O O . VAL B 2 211 ? 38.588 42.469 59.554 1.00 57.70 210 VAL B O 1
ATOM 4071 N N . ASN B 2 212 ? 38.335 40.240 59.896 1.00 53.79 211 ASN B N 1
ATOM 4072 C CA . ASN B 2 212 ? 39.626 39.990 60.535 1.00 55.39 211 ASN B CA 1
ATOM 4073 C C . ASN B 2 212 ? 40.704 39.989 59.452 1.00 52.62 211 ASN B C 1
ATOM 4074 O O . ASN B 2 212 ? 41.087 38.949 58.911 1.00 54.33 211 ASN B O 1
ATOM 4079 N N . SER B 2 213 ? 41.195 41.191 59.130 1.00 53.98 212 SER B N 1
ATOM 4080 C CA . SER B 2 213 ? 42.133 41.353 58.021 1.00 51.37 212 SER B CA 1
ATOM 4081 C C . SER B 2 213 ? 43.328 40.422 58.137 1.00 54.75 212 SER B C 1
ATOM 4082 O O . SER B 2 213 ? 43.822 39.915 57.125 1.00 60.30 212 SER B O 1
ATOM 4085 N N . ASP B 2 214 ? 43.807 40.183 59.360 1.00 55.19 213 ASP B N 1
ATOM 4086 C CA . ASP B 2 214 ? 44.949 39.289 59.534 1.00 56.09 213 ASP B CA 1
ATOM 4087 C C . ASP B 2 214 ? 44.580 37.849 59.194 1.00 49.48 213 ASP B C 1
ATOM 4088 O O . ASP B 2 214 ? 45.382 37.129 58.593 1.00 49.70 213 ASP B O 1
ATOM 4093 N N . LEU B 2 215 ? 43.380 37.414 59.581 1.00 49.85 214 LEU B N 1
ATOM 4094 C CA . LEU B 2 215 ? 42.890 36.091 59.203 1.00 54.55 214 LEU B CA 1
ATOM 4095 C C . LEU B 2 215 ? 42.741 35.968 57.690 1.00 54.59 214 LEU B C 1
ATOM 4096 O O . LEU B 2 215 ? 43.294 35.050 57.063 1.00 49.93 214 LEU B O 1
ATOM 4101 N N . LEU B 2 216 ? 41.969 36.878 57.088 1.00 46.79 215 LEU B N 1
ATOM 4102 C CA . LEU B 2 216 ? 41.739 36.799 55.654 1.00 47.66 215 LEU B CA 1
ATOM 4103 C C . LEU B 2 216 ? 43.055 36.914 54.881 1.00 49.44 215 LEU B C 1
ATOM 4104 O O . LEU B 2 216 ? 43.358 36.075 54.024 1.00 51.49 215 LEU B O 1
ATOM 4109 N N . GLY B 2 217 ? 43.864 37.940 55.187 1.00 47.41 216 GLY B N 1
ATOM 4110 C CA . GLY B 2 217 ? 45.136 38.114 54.492 1.00 40.42 216 GLY B CA 1
ATOM 4111 C C . GLY B 2 217 ? 46.056 36.922 54.660 1.00 43.00 216 GLY B C 1
ATOM 4112 O O . GLY B 2 217 ? 46.896 36.644 53.798 1.00 47.93 216 GLY B O 1
ATOM 4113 N N . TRP B 2 218 ? 45.898 36.188 55.759 1.00 40.78 217 TRP B N 1
ATOM 4114 C CA . TRP B 2 218 ? 46.692 34.982 55.969 1.00 45.06 217 TRP B CA 1
ATOM 4115 C C . TRP B 2 218 ? 46.229 33.856 55.042 1.00 42.32 217 TRP B C 1
ATOM 4116 O O . TRP B 2 218 ? 47.052 33.163 54.423 1.00 42.96 217 TRP B O 1
ATOM 4127 N N . TRP B 2 219 ? 44.910 33.649 54.947 1.00 42.09 218 TRP B N 1
ATOM 4128 C CA . TRP B 2 219 ? 44.385 32.697 53.976 1.00 40.14 218 TRP B CA 1
ATOM 4129 C C . TRP B 2 219 ? 44.806 33.102 52.573 1.00 40.08 218 TRP B C 1
ATOM 4130 O O . TRP B 2 219 ? 45.230 32.257 51.774 1.00 38.34 218 TRP B O 1
ATOM 4141 N N . LEU B 2 220 ? 44.731 34.409 52.281 1.00 38.40 219 LEU B N 1
ATOM 4142 C CA . LEU B 2 220 ? 45.018 34.917 50.943 1.00 38.84 219 LEU B CA 1
ATOM 4143 C C . LEU B 2 220 ? 46.491 34.760 50.578 1.00 41.74 219 LEU B C 1
ATOM 4144 O O . LEU B 2 220 ? 46.816 34.344 49.462 1.00 45.68 219 LEU B O 1
ATOM 4149 N N . CYS B 2 221 ? 47.406 35.097 51.486 1.00 39.73 220 CYS B N 1
ATOM 4150 C CA . CYS B 2 221 ? 48.812 35.030 51.085 1.00 40.53 220 CYS B CA 1
ATOM 4151 C C . CYS B 2 221 ? 49.309 33.591 50.952 1.00 40.37 220 CYS B C 1
ATOM 4152 O O . CYS B 2 221 ? 50.340 33.366 50.306 1.00 49.05 220 CYS B O 1
ATOM 4155 N N . GLU B 2 222 ? 48.596 32.609 51.512 1.00 41.43 221 GLU B N 1
ATOM 4156 C CA . GLU B 2 222 ? 48.974 31.221 51.283 1.00 44.71 221 GLU B CA 1
ATOM 4157 C C . GLU B 2 222 ? 48.574 30.736 49.894 1.00 40.96 221 GLU B C 1
ATOM 4158 O O . GLU B 2 222 ? 48.834 29.580 49.549 1.00 41.86 221 GLU B O 1
ATOM 4164 N N . ARG B 2 223 ? 47.981 31.599 49.082 1.00 39.30 222 ARG B N 1
ATOM 4165 C CA . ARG B 2 223 ? 47.661 31.277 47.706 1.00 36.64 222 ARG B CA 1
ATOM 4166 C C . ARG B 2 223 ? 48.861 31.425 46.775 1.00 38.80 222 ARG B C 1
ATOM 4167 O O . ARG B 2 223 ? 48.776 31.010 45.616 1.00 39.98 222 ARG B O 1
ATOM 4175 N N . GLN B 2 224 ? 49.971 31.996 47.250 1.00 36.89 223 GLN B N 1
ATOM 4176 C CA . GLN B 2 224 ? 51.171 32.151 46.429 1.00 41.11 223 GLN B CA 1
ATOM 4177 C C . GLN B 2 224 ? 51.982 30.864 46.438 1.00 41.25 223 GLN B C 1
ATOM 4178 O O . GLN B 2 224 ? 52.330 30.338 47.501 1.00 42.79 223 GLN B O 1
ATOM 4184 N N . LEU B 2 225 ? 52.272 30.372 45.262 1.00 43.21 224 LEU B N 1
ATOM 4185 C CA . LEU B 2 225 ? 53.054 29.183 45.028 1.00 44.34 224 LEU B CA 1
ATOM 4186 C C . LEU B 2 225 ? 54.509 29.551 44.773 1.00 42.06 224 LEU B C 1
ATOM 4187 O O . LEU B 2 225 ? 54.824 30.707 44.466 1.00 39.61 224 LEU B O 1
ATOM 4192 N N . PRO B 2 226 ? 55.436 28.597 44.930 1.00 44.99 225 PRO B N 1
ATOM 4193 C CA . PRO B 2 226 ? 56.850 28.917 44.682 1.00 46.23 225 PRO B CA 1
ATOM 4194 C C . PRO B 2 226 ? 57.085 29.631 43.359 1.00 47.79 225 PRO B C 1
ATOM 4195 O O . PRO B 2 226 ? 57.950 30.507 43.291 1.00 48.78 225 PRO B O 1
ATOM 4199 N N . SER B 2 227 ? 56.291 29.344 42.326 1.00 45.09 226 SER B N 1
ATOM 4200 C CA . SER B 2 227 ? 56.453 30.021 41.044 1.00 41.57 226 SER B CA 1
ATOM 4201 C C . SER B 2 227 ? 56.149 31.520 41.109 1.00 44.91 226 SER B C 1
ATOM 4202 O O . SER B 2 227 ? 56.512 32.252 40.182 1.00 53.28 226 SER B O 1
ATOM 4205 N N . GLY B 2 228 ? 55.488 31.999 42.166 1.00 41.02 227 GLY B N 1
ATOM 4206 C CA . GLY B 2 228 ? 55.032 33.376 42.249 1.00 40.16 227 GLY B CA 1
ATOM 4207 C C . GLY B 2 228 ? 53.553 33.557 41.958 1.00 40.15 227 GLY B C 1
ATOM 4208 O O . GLY B 2 228 ? 52.933 34.507 42.464 1.00 38.71 227 GLY B O 1
ATOM 4209 N N . GLY B 2 229 ? 52.976 32.668 41.144 1.00 40.48 228 GLY B N 1
ATOM 4210 C CA . GLY B 2 229 ? 51.579 32.759 40.806 1.00 41.06 228 GLY B CA 1
ATOM 4211 C C . GLY B 2 229 ? 50.695 32.405 41.981 1.00 38.84 228 GLY B C 1
ATOM 4212 O O . GLY B 2 229 ? 51.118 31.809 42.974 1.00 40.04 228 GLY B O 1
ATOM 4213 N N . LEU B 2 230 ? 49.425 32.763 41.839 1.00 40.15 229 LEU B N 1
ATOM 4214 C CA . LEU B 2 230 ? 48.425 32.622 42.890 1.00 41.58 229 LEU B CA 1
ATOM 4215 C C . LEU B 2 230 ? 47.354 31.626 42.453 1.00 35.73 229 LEU B C 1
ATOM 4216 O O . LEU B 2 230 ? 46.917 31.633 41.296 1.00 32.48 229 LEU B O 1
ATOM 4221 N N . ASN B 2 231 ? 46.929 30.759 43.359 1.00 38.51 230 ASN B N 1
ATOM 4222 C CA . ASN B 2 231 ? 45.801 29.889 43.046 1.00 37.48 230 ASN B CA 1
ATOM 4223 C C . ASN B 2 231 ? 44.530 30.409 43.737 1.00 34.23 230 ASN B C 1
ATOM 4224 O O . ASN B 2 231 ? 44.529 31.436 44.416 1.00 43.87 230 ASN B O 1
ATOM 4229 N N . GLY B 2 232 ? 43.421 29.723 43.520 1.00 39.01 231 GLY B N 1
ATOM 4230 C CA . GLY B 2 232 ? 42.175 30.185 44.093 1.00 37.31 231 GLY B CA 1
ATOM 4231 C C . GLY B 2 232 ? 41.807 29.449 45.366 1.00 38.50 231 GLY B C 1
ATOM 4232 O O . GLY B 2 232 ? 40.966 29.932 46.137 1.00 40.43 231 GLY B O 1
ATOM 4233 N N . ARG B 2 233 ? 42.405 28.274 45.582 1.00 32.49 232 ARG B N 1
ATOM 4234 C CA . ARG B 2 233 ? 42.138 27.432 46.731 1.00 35.13 232 ARG B CA 1
ATOM 4235 C C . ARG B 2 233 ? 43.353 26.550 46.990 1.00 37.59 232 ARG B C 1
ATOM 4236 O O . ARG B 2 233 ? 44.230 26.431 46.112 1.00 40.42 232 ARG B O 1
ATOM 4244 N N . PRO B 2 234 ? 43.466 25.935 48.161 1.00 43.49 233 PRO B N 1
ATOM 4245 C CA . PRO B 2 234 ? 44.543 24.976 48.423 1.00 44.77 233 PRO B CA 1
ATOM 4246 C C . PRO B 2 234 ? 44.778 23.966 47.300 1.00 45.38 233 PRO B C 1
ATOM 4247 O O . PRO B 2 234 ? 43.851 23.342 46.783 1.00 44.20 233 PRO B O 1
ATOM 4251 N N . GLU B 2 235 ? 46.048 23.802 46.945 1.00 45.11 234 GLU B N 1
ATOM 4252 C CA . GLU B 2 235 ? 46.515 22.745 46.038 1.00 47.36 234 GLU B CA 1
ATOM 4253 C C . GLU B 2 235 ? 45.891 22.856 44.651 1.00 40.77 234 GLU B C 1
ATOM 4254 O O . GLU B 2 235 ? 45.780 21.871 43.935 1.00 39.32 234 GLU B O 1
ATOM 4260 N N . LYS B 2 236 ? 45.525 24.059 44.238 1.00 46.43 235 LYS B N 1
ATOM 4261 C CA . LYS B 2 236 ? 45.162 24.315 42.855 1.00 42.23 235 LYS B CA 1
ATOM 4262 C C . LYS B 2 236 ? 46.354 24.914 42.128 1.00 39.06 235 LYS B C 1
ATOM 4263 O O . LYS B 2 236 ? 47.240 25.520 42.735 1.00 35.77 235 LYS B O 1
ATOM 4269 N N . LEU B 2 237 ? 46.383 24.712 40.815 1.00 40.39 236 LEU B N 1
ATOM 4270 C CA . LEU B 2 237 ? 47.396 25.348 39.991 1.00 40.14 236 LEU B CA 1
ATOM 4271 C C . LEU B 2 237 ? 47.293 26.874 40.082 1.00 38.88 236 LEU B C 1
ATOM 4272 O O . LEU B 2 237 ? 46.214 27.426 40.290 1.00 36.14 236 LEU B O 1
ATOM 4277 N N . PRO B 2 238 ? 48.394 27.591 39.905 1.00 39.86 237 PRO B N 1
ATOM 4278 C CA . PRO B 2 238 ? 48.297 29.049 39.898 1.00 37.60 237 PRO B CA 1
ATOM 4279 C C . PRO B 2 238 ? 47.617 29.487 38.619 1.00 37.05 237 PRO B C 1
ATOM 4280 O O . PRO B 2 238 ? 47.635 28.785 37.609 1.00 35.03 237 PRO B O 1
ATOM 4284 N N . ASP B 2 239 ? 47.025 30.670 38.671 1.00 41.60 238 ASP B N 1
ATOM 4285 C CA . ASP B 2 239 ? 46.092 31.115 37.647 1.00 44.20 238 ASP B CA 1
ATOM 4286 C C . ASP B 2 239 ? 46.165 32.635 37.638 1.00 48.19 238 ASP B C 1
ATOM 4287 O O . ASP B 2 239 ? 46.213 33.254 38.707 1.00 43.64 238 ASP B O 1
ATOM 4292 N N . VAL B 2 240 ? 46.222 33.233 36.441 1.00 49.59 239 VAL B N 1
ATOM 4293 C CA . VAL B 2 240 ? 46.241 34.694 36.352 1.00 41.85 239 VAL B CA 1
ATOM 4294 C C . VAL B 2 240 ? 44.958 35.285 36.930 1.00 39.00 239 VAL B C 1
ATOM 4295 O O . VAL B 2 240 ? 44.993 36.307 37.645 1.00 36.90 239 VAL B O 1
ATOM 4299 N N . CYS B 2 241 ? 43.801 34.667 36.630 1.00 32.11 240 CYS B N 1
ATOM 4300 C CA . CYS B 2 241 ? 42.552 35.292 37.045 1.00 33.61 240 CYS B CA 1
ATOM 4301 C C . CYS B 2 241 ? 42.417 35.267 38.560 1.00 39.03 240 CYS B C 1
ATOM 4302 O O . CYS B 2 241 ? 42.040 36.272 39.178 1.00 38.31 240 CYS B O 1
ATOM 4305 N N . TYR B 2 242 ? 42.756 34.136 39.178 1.00 36.88 241 TYR B N 1
ATOM 4306 C CA . TYR B 2 242 ? 42.773 34.062 40.629 1.00 35.36 241 TYR B CA 1
ATOM 4307 C C . TYR B 2 242 ? 43.915 34.880 41.203 1.00 35.56 241 TYR B C 1
ATOM 4308 O O . TYR B 2 242 ? 43.830 35.355 42.338 1.00 37.59 241 TYR B O 1
ATOM 4317 N N . SER B 2 243 ? 44.978 35.083 40.429 1.00 38.80 242 SER B N 1
ATOM 4318 C CA . SER B 2 243 ? 46.021 35.980 40.891 1.00 40.28 242 SER B CA 1
ATOM 4319 C C . SER B 2 243 ? 45.468 37.373 41.068 1.00 39.89 242 SER B C 1
ATOM 4320 O O . SER B 2 243 ? 45.741 38.030 42.073 1.00 40.79 242 SER B O 1
ATOM 4323 N N . TRP B 2 244 ? 44.655 37.828 40.118 1.00 39.48 243 TRP B N 1
ATOM 4324 C CA . TRP B 2 244 ? 44.085 39.161 40.230 1.00 37.55 243 TRP B CA 1
ATOM 4325 C C . TRP B 2 244 ? 43.157 39.261 41.441 1.00 39.23 243 TRP B C 1
ATOM 4326 O O . TRP B 2 244 ? 43.304 40.162 42.275 1.00 35.35 243 TRP B O 1
ATOM 4337 N N . TRP B 2 245 ? 42.219 38.314 41.579 1.00 42.84 244 TRP B N 1
ATOM 4338 C CA . TRP B 2 245 ? 41.265 38.375 42.686 1.00 37.54 244 TRP B CA 1
ATOM 4339 C C . TRP B 2 245 ? 41.960 38.317 44.040 1.00 35.95 244 TRP B C 1
ATOM 4340 O O . TRP B 2 245 ? 41.540 38.996 44.985 1.00 32.11 244 TRP B O 1
ATOM 4351 N N . VAL B 2 246 ? 43.017 37.513 44.165 1.00 34.08 245 VAL B N 1
ATOM 4352 C CA . VAL B 2 246 ? 43.728 37.461 45.437 1.00 37.51 245 VAL B CA 1
ATOM 4353 C C . VAL B 2 246 ? 44.503 38.747 45.659 1.00 42.24 245 VAL B C 1
ATOM 4354 O O . VAL B 2 246 ? 44.527 39.304 46.767 1.00 45.76 245 VAL B O 1
ATOM 4358 N N . LEU B 2 247 ? 45.141 39.239 44.607 1.00 41.99 246 LEU B N 1
ATOM 4359 C CA . LEU B 2 247 ? 45.886 40.477 44.708 1.00 44.42 246 LEU B CA 1
ATOM 4360 C C . LEU B 2 247 ? 44.937 41.639 45.019 1.00 36.70 246 LEU B C 1
ATOM 4361 O O . LEU B 2 247 ? 45.205 42.462 45.900 1.00 33.61 246 LEU B O 1
ATOM 4366 N N . ALA B 2 248 ? 43.791 41.684 44.333 1.00 32.70 247 ALA B N 1
ATOM 4367 C CA . ALA B 2 248 ? 42.798 42.720 44.574 1.00 37.09 247 ALA B CA 1
ATOM 4368 C C . ALA B 2 248 ? 42.322 42.698 46.014 1.00 38.31 247 ALA B C 1
ATOM 4369 O O . ALA B 2 248 ? 42.224 43.750 46.652 1.00 46.89 247 ALA B O 1
ATOM 4371 N N . SER B 2 249 ? 41.988 41.507 46.528 1.00 39.56 248 SER B N 1
ATOM 4372 C CA . SER B 2 249 ? 41.516 41.367 47.901 1.00 37.89 248 SER B CA 1
ATOM 4373 C C . SER B 2 249 ? 42.555 41.879 48.888 1.00 39.91 248 SER B C 1
ATOM 4374 O O . SER B 2 249 ? 42.229 42.616 49.825 1.00 48.01 248 SER B O 1
ATOM 4377 N N . LEU B 2 250 ? 43.817 41.483 48.696 1.00 44.32 249 LEU B N 1
ATOM 4378 C CA . LEU B 2 250 ? 44.892 41.909 49.587 1.00 41.49 249 LEU B CA 1
ATOM 4379 C C . LEU B 2 250 ? 45.071 43.416 49.558 1.00 40.51 249 LEU B C 1
ATOM 4380 O O . LEU B 2 250 ? 45.311 44.036 50.600 1.00 45.52 249 LEU B O 1
ATOM 4385 N N . LYS B 2 251 ? 44.996 44.024 48.376 1.00 41.23 250 LYS B N 1
ATOM 4386 C CA . LYS B 2 251 ? 45.036 45.479 48.332 1.00 45.05 250 LYS B CA 1
ATOM 4387 C C . LYS B 2 251 ? 43.911 46.074 49.167 1.00 45.43 250 LYS B C 1
ATOM 4388 O O . LYS B 2 251 ? 44.152 46.953 50.002 1.00 45.64 250 LYS B O 1
ATOM 4394 N N . ILE B 2 252 ? 42.680 45.573 48.982 1.00 41.55 251 ILE B N 1
ATOM 4395 C CA . ILE B 2 252 ? 41.513 46.163 49.651 1.00 41.06 251 ILE B CA 1
ATOM 4396 C C . ILE B 2 252 ? 41.681 46.124 51.164 1.00 40.36 251 ILE B C 1
ATOM 4397 O O . ILE B 2 252 ? 41.333 47.080 51.864 1.00 43.10 251 ILE B O 1
ATOM 4402 N N . ILE B 2 253 ? 42.243 45.039 51.687 1.00 41.10 252 ILE B N 1
ATOM 4403 C CA . ILE B 2 253 ? 42.359 44.858 53.128 1.00 41.72 252 ILE B CA 1
ATOM 4404 C C . ILE B 2 253 ? 43.738 45.284 53.610 1.00 45.09 252 ILE B C 1
ATOM 4405 O O . ILE B 2 253 ? 44.128 44.990 54.745 1.00 47.95 252 ILE B O 1
ATOM 4410 N N . GLY B 2 254 ? 44.478 45.975 52.750 1.00 40.85 253 GLY B N 1
ATOM 4411 C CA . GLY B 2 254 ? 45.812 46.435 53.088 1.00 47.16 253 GLY B CA 1
ATOM 4412 C C . GLY B 2 254 ? 46.757 45.375 53.607 1.00 51.51 253 GLY B C 1
ATOM 4413 O O . GLY B 2 254 ? 47.493 45.622 54.570 1.00 59.73 253 GLY B O 1
ATOM 4414 N N . ARG B 2 255 ? 46.764 44.196 53.001 1.00 50.53 254 ARG B N 1
ATOM 4415 C CA . ARG B 2 255 ? 47.777 43.206 53.342 1.00 46.46 254 ARG B CA 1
ATOM 4416 C C . ARG B 2 255 ? 48.587 42.815 52.108 1.00 46.71 254 ARG B C 1
ATOM 4417 O O . ARG B 2 255 ? 49.012 41.671 51.951 1.00 46.17 254 ARG B O 1
ATOM 4425 N N . LEU B 2 256 ? 48.830 43.774 51.216 1.00 44.82 255 LEU B N 1
ATOM 4426 C CA . LEU B 2 256 ? 49.529 43.442 49.983 1.00 50.69 255 LEU B CA 1
ATOM 4427 C C . LEU B 2 256 ? 51.018 43.161 50.205 1.00 54.35 255 LEU B C 1
ATOM 4428 O O . LEU B 2 256 ? 51.646 42.479 49.383 1.00 57.37 255 LEU B O 1
ATOM 4433 N N . HIS B 2 257 ? 51.592 43.641 51.303 1.00 52.91 256 HIS B N 1
ATOM 4434 C CA . HIS B 2 257 ? 52.982 43.352 51.631 1.00 55.95 256 HIS B CA 1
ATOM 4435 C C . HIS B 2 257 ? 53.173 41.932 52.147 1.00 53.50 256 HIS B C 1
ATOM 4436 O O . HIS B 2 257 ? 54.294 41.567 52.528 1.00 53.00 256 HIS B O 1
ATOM 4443 N N . TRP B 2 258 ? 52.112 41.132 52.194 1.00 46.63 257 TRP B N 1
ATOM 4444 C CA . TRP B 2 258 ? 52.252 39.772 52.676 1.00 51.52 257 TRP B CA 1
ATOM 4445 C C . TRP B 2 258 ? 52.526 38.763 51.565 1.00 46.21 257 TRP B C 1
ATOM 4446 O O . TRP B 2 258 ? 52.763 37.586 51.869 1.00 43.37 257 TRP B O 1
ATOM 4457 N N . ILE B 2 259 ? 52.515 39.179 50.301 1.00 46.87 258 ILE B N 1
ATOM 4458 C CA . ILE B 2 259 ? 53.001 38.347 49.210 1.00 48.70 258 ILE B CA 1
ATOM 4459 C C . ILE B 2 259 ? 54.235 38.992 48.597 1.00 49.80 258 ILE B C 1
ATOM 4460 O O . ILE B 2 259 ? 54.522 40.169 48.802 1.00 54.37 258 ILE B O 1
ATOM 4465 N N . ASP B 2 260 ? 54.951 38.198 47.809 1.00 48.32 259 ASP B N 1
ATOM 4466 C CA . ASP B 2 260 ? 56.136 38.634 47.083 1.00 44.93 259 ASP B CA 1
ATOM 4467 C C . ASP B 2 260 ? 55.672 39.187 45.741 1.00 40.49 259 ASP B C 1
ATOM 4468 O O . ASP B 2 260 ? 55.508 38.437 44.778 1.00 43.04 259 ASP B O 1
ATOM 4473 N N . ARG B 2 261 ? 55.478 40.514 45.686 1.00 46.63 260 ARG B N 1
ATOM 4474 C CA . ARG B 2 261 ? 54.989 41.204 44.488 1.00 45.23 260 ARG B CA 1
ATOM 4475 C C . ARG B 2 261 ? 55.878 40.983 43.262 1.00 45.82 260 ARG B C 1
ATOM 4476 O O . ARG B 2 261 ? 55.377 40.921 42.131 1.00 42.40 260 ARG B O 1
ATOM 4484 N N . GLU B 2 262 ? 57.189 40.882 43.454 1.00 45.99 261 GLU B N 1
ATOM 4485 C CA . GLU B 2 262 ? 58.091 40.722 42.318 1.00 50.37 261 GLU B CA 1
ATOM 4486 C C . GLU B 2 262 ? 57.880 39.365 41.640 1.00 46.21 261 GLU B C 1
ATOM 4487 O O . GLU B 2 262 ? 57.728 39.284 40.417 1.00 48.00 261 GLU B O 1
ATOM 4493 N N . LYS B 2 263 ? 57.856 38.275 42.422 1.00 47.43 262 LYS B N 1
ATOM 4494 C CA . LYS B 2 263 ? 57.668 36.947 41.829 1.00 41.98 262 LYS B CA 1
ATOM 4495 C C . LYS B 2 263 ? 56.312 36.825 41.152 1.00 38.09 262 LYS B C 1
ATOM 4496 O O . LYS B 2 263 ? 56.197 36.187 40.102 1.00 42.90 262 LYS B O 1
ATOM 4502 N N . LEU B 2 264 ? 55.281 37.457 41.723 1.00 36.30 263 LEU B N 1
ATOM 4503 C CA . LEU B 2 264 ? 53.970 37.451 41.097 1.00 34.90 263 LEU B CA 1
ATOM 4504 C C . LEU B 2 264 ? 53.986 38.236 39.797 1.00 38.24 263 LEU B C 1
ATOM 4505 O O . LEU B 2 264 ? 53.383 37.816 38.801 1.00 41.90 263 LEU B O 1
ATOM 4510 N N . ARG B 2 265 ? 54.680 39.377 39.785 1.00 42.70 264 ARG B N 1
ATOM 4511 C CA . ARG B 2 265 ? 54.812 40.133 38.549 1.00 41.14 264 ARG B CA 1
ATOM 4512 C C . ARG B 2 265 ? 55.486 39.295 37.476 1.00 37.12 264 ARG B C 1
ATOM 4513 O O . ARG B 2 265 ? 55.070 39.304 36.313 1.00 37.31 264 ARG B O 1
ATOM 4521 N N . ASN B 2 266 ? 56.510 38.542 37.854 1.00 40.65 265 ASN B N 1
ATOM 4522 C CA . ASN B 2 266 ? 57.177 37.688 36.886 1.00 42.49 265 ASN B CA 1
ATOM 4523 C C . ASN B 2 266 ? 56.254 36.593 36.403 1.00 42.31 265 ASN B C 1
ATOM 4524 O O . ASN B 2 266 ? 56.298 36.216 35.228 1.00 41.22 265 ASN B O 1
ATOM 4529 N N . PHE B 2 267 ? 55.398 36.083 37.292 1.00 43.86 266 PHE B N 1
ATOM 4530 C CA . PHE B 2 267 ? 54.450 35.052 36.884 1.00 40.18 266 PHE B CA 1
ATOM 4531 C C . PHE B 2 267 ? 53.453 35.594 35.867 1.00 37.45 266 PHE B C 1
ATOM 4532 O O . PHE B 2 267 ? 53.219 34.974 34.821 1.00 36.55 266 PHE B O 1
ATOM 4540 N N . ILE B 2 268 ? 52.822 36.730 36.176 1.00 34.80 267 ILE B N 1
ATOM 4541 C CA . ILE B 2 268 ? 51.849 37.305 35.252 1.00 35.61 267 ILE B CA 1
ATOM 4542 C C . ILE B 2 268 ? 52.523 37.640 33.927 1.00 33.81 267 ILE B C 1
ATOM 4543 O O . ILE B 2 268 ? 52.016 37.303 32.856 1.00 32.79 267 ILE B O 1
ATOM 4548 N N . LEU B 2 269 ? 53.701 38.271 33.978 1.00 36.35 268 LEU B N 1
ATOM 4549 C CA . LEU B 2 269 ? 54.399 38.587 32.730 1.00 41.31 268 LEU B CA 1
ATOM 4550 C C . LEU B 2 269 ? 54.706 37.328 31.929 1.00 38.61 268 LEU B C 1
ATOM 4551 O O . LEU B 2 269 ? 54.641 37.343 30.693 1.00 41.08 268 LEU B O 1
ATOM 4556 N N . ALA B 2 270 ? 55.029 36.226 32.613 1.00 38.55 269 ALA B N 1
ATOM 4557 C CA . ALA B 2 270 ? 55.329 34.974 31.923 1.00 37.71 269 ALA B CA 1
ATOM 4558 C C . ALA B 2 270 ? 54.111 34.396 31.207 1.00 38.24 269 ALA B C 1
ATOM 4559 O O . ALA B 2 270 ? 54.276 33.507 30.368 1.00 38.13 269 ALA B O 1
ATOM 4561 N N . CYS B 2 271 ? 52.911 34.900 31.497 1.00 37.42 270 CYS B N 1
ATOM 4562 C CA . CYS B 2 271 ? 51.687 34.423 30.877 1.00 41.01 270 CYS B CA 1
ATOM 4563 C C . CYS B 2 271 ? 51.344 35.130 29.578 1.00 40.03 270 CYS B C 1
ATOM 4564 O O . CYS B 2 271 ? 50.303 34.824 28.983 1.00 36.94 270 CYS B O 1
ATOM 4567 N N . GLN B 2 272 ? 52.163 36.071 29.134 1.00 40.13 271 GLN B N 1
ATOM 4568 C CA . GLN B 2 272 ? 51.939 36.702 27.847 1.00 43.72 271 GLN B CA 1
ATOM 4569 C C . GLN B 2 272 ? 52.398 35.784 26.723 1.00 44.02 271 GLN B C 1
ATOM 4570 O O . GLN B 2 272 ? 53.384 35.063 26.856 1.00 44.92 271 GLN B O 1
ATOM 4576 N N . ASP B 2 273 ? 51.675 35.822 25.612 1.00 48.77 272 ASP B N 1
ATOM 4577 C CA . ASP B 2 273 ? 52.131 35.238 24.361 1.00 50.41 272 ASP B CA 1
ATOM 4578 C C . ASP B 2 273 ? 52.928 36.291 23.591 1.00 49.94 272 ASP B C 1
ATOM 4579 O O . ASP B 2 273 ? 52.391 37.347 23.246 1.00 45.65 272 ASP B O 1
ATOM 4584 N N . GLU B 2 274 ? 54.201 36.002 23.311 1.00 54.18 273 GLU B N 1
ATOM 4585 C CA . GLU B 2 274 ? 55.045 36.993 22.645 1.00 56.92 273 GLU B CA 1
ATOM 4586 C C . GLU B 2 274 ? 54.683 37.173 21.178 1.00 58.06 273 GLU B C 1
ATOM 4587 O O . GLU B 2 274 ? 55.097 38.162 20.567 1.00 60.99 273 GLU B O 1
ATOM 4593 N N . GLU B 2 275 ? 53.942 36.240 20.592 1.00 58.98 274 GLU B N 1
ATOM 4594 C CA . GLU B 2 275 ? 53.663 36.344 19.171 1.00 60.82 274 GLU B CA 1
ATOM 4595 C C . GLU B 2 275 ? 52.308 36.984 18.905 1.00 55.08 274 GLU B C 1
ATOM 4596 O O . GLU B 2 275 ? 52.209 37.885 18.065 1.00 55.83 274 GLU B O 1
ATOM 4602 N N . THR B 2 276 ? 51.279 36.554 19.654 1.00 57.26 275 THR B N 1
ATOM 4603 C CA . THR B 2 276 ? 49.882 36.918 19.440 1.00 54.86 275 THR B CA 1
ATOM 4604 C C . THR B 2 276 ? 49.384 38.077 20.302 1.00 51.65 275 THR B C 1
ATOM 4605 O O . THR B 2 276 ? 48.380 38.712 19.945 1.00 51.40 275 THR B O 1
ATOM 4609 N N . GLY B 2 277 ? 50.030 38.362 21.425 1.00 47.49 276 GLY B N 1
ATOM 4610 C CA . GLY B 2 277 ? 49.396 39.137 22.469 1.00 47.74 276 GLY B CA 1
ATOM 4611 C C . GLY B 2 277 ? 48.428 38.275 23.262 1.00 45.28 276 GLY B C 1
ATOM 4612 O O . GLY B 2 277 ? 48.182 37.102 22.951 1.00 40.15 276 GLY B O 1
ATOM 4613 N N . GLY B 2 278 ? 47.876 38.869 24.309 1.00 42.06 277 GLY B N 1
ATOM 4614 C CA . GLY B 2 278 ? 46.978 38.139 25.190 1.00 39.94 277 GLY B CA 1
ATOM 4615 C C . GLY B 2 278 ? 47.727 37.435 26.298 1.00 37.96 277 GLY B C 1
ATOM 4616 O O . GLY B 2 278 ? 48.921 37.137 26.195 1.00 41.38 277 GLY B O 1
ATOM 4617 N N . PHE B 2 279 ? 47.017 37.196 27.401 1.00 41.00 278 PHE B N 1
ATOM 4618 C CA . PHE B 2 279 ? 47.516 36.405 28.521 1.00 38.06 278 PHE B CA 1
ATOM 4619 C C . PHE B 2 279 ? 46.797 35.059 28.549 1.00 38.83 278 PHE B C 1
ATOM 4620 O O . PHE B 2 279 ? 45.617 34.965 28.199 1.00 40.33 278 PHE B O 1
ATOM 4628 N N . ALA B 2 280 ? 47.510 34.020 28.954 1.00 39.95 279 ALA B N 1
ATOM 4629 C CA . ALA B 2 280 ? 46.902 32.735 29.253 1.00 36.11 279 ALA B CA 1
ATOM 4630 C C . ALA B 2 280 ? 46.690 32.643 30.756 1.00 36.60 279 ALA B C 1
ATOM 4631 O O . ALA B 2 280 ? 47.243 33.435 31.526 1.00 36.98 279 ALA B O 1
ATOM 4633 N N . ASP B 2 281 ? 45.868 31.673 31.171 1.00 35.61 280 ASP B N 1
ATOM 4634 C CA . ASP B 2 281 ? 45.720 31.433 32.603 1.00 35.84 280 ASP B CA 1
ATOM 4635 C C . ASP B 2 281 ? 47.068 31.138 33.253 1.00 36.74 280 ASP B C 1
ATOM 4636 O O . ASP B 2 281 ? 47.273 31.449 34.429 1.00 46.15 280 ASP B O 1
ATOM 4641 N N . ARG B 2 282 ? 47.992 30.553 32.492 1.00 39.47 281 ARG B N 1
ATOM 4642 C CA . ARG B 2 282 ? 49.243 29.977 32.968 1.00 41.98 281 ARG B CA 1
ATOM 4643 C C . ARG B 2 282 ? 50.213 29.961 31.801 1.00 39.77 281 ARG B C 1
ATOM 4644 O O . ARG B 2 282 ? 49.785 29.741 30.662 1.00 44.75 281 ARG B O 1
ATOM 4652 N N . PRO B 2 283 ? 51.514 30.125 32.040 1.00 39.19 282 PRO B N 1
ATOM 4653 C CA . PRO B 2 283 ? 52.467 30.039 30.923 1.00 44.18 282 PRO B CA 1
ATOM 4654 C C . PRO B 2 283 ? 52.321 28.718 30.177 1.00 45.35 282 PRO B C 1
ATOM 4655 O O . PRO B 2 283 ? 52.103 27.663 30.771 1.00 50.90 282 PRO B O 1
ATOM 4659 N N . GLY B 2 284 ? 52.403 28.790 28.852 1.00 48.13 283 GLY B N 1
ATOM 4660 C CA . GLY B 2 284 ? 52.251 27.631 28.003 1.00 50.58 283 GLY B CA 1
ATOM 4661 C C . GLY B 2 284 ? 50.856 27.467 27.431 1.00 53.49 283 GLY B C 1
ATOM 4662 O O . GLY B 2 284 ? 50.710 26.950 26.315 1.00 58.92 283 GLY B O 1
ATOM 4663 N N . ASP B 2 285 ? 49.835 27.925 28.154 1.00 53.31 284 ASP B N 1
ATOM 4664 C CA . ASP B 2 285 ? 48.463 27.714 27.730 1.00 49.82 284 ASP B CA 1
ATOM 4665 C C . ASP B 2 285 ? 48.033 28.779 26.727 1.00 45.84 284 ASP B C 1
ATOM 4666 O O . ASP B 2 285 ? 48.770 29.704 26.409 1.00 49.52 284 ASP B O 1
ATOM 4671 N N . MET B 2 286 ? 46.833 28.604 26.194 1.00 44.50 285 MET B N 1
ATOM 4672 C CA . MET B 2 286 ? 46.296 29.524 25.208 1.00 45.21 285 MET B CA 1
ATOM 4673 C C . MET B 2 286 ? 45.668 30.750 25.886 1.00 46.51 285 MET B C 1
ATOM 4674 O O . MET B 2 286 ? 45.039 30.653 26.944 1.00 44.06 285 MET B O 1
ATOM 4679 N N . VAL B 2 287 ? 45.848 31.893 25.258 1.00 42.65 286 VAL B N 1
ATOM 4680 C CA . VAL B 2 287 ? 45.366 33.173 25.757 1.00 39.00 286 VAL B CA 1
ATOM 4681 C C . VAL B 2 287 ? 43.868 33.333 25.487 1.00 37.20 286 VAL B C 1
ATOM 4682 O O . VAL B 2 287 ? 43.297 32.718 24.588 1.00 39.35 286 VAL B O 1
ATOM 4686 N N . ASP B 2 288 ? 43.225 34.181 26.272 1.00 36.48 287 ASP B N 1
ATOM 4687 C CA . ASP B 2 288 ? 41.862 34.594 26.009 1.00 41.61 287 ASP B CA 1
ATOM 4688 C C . ASP B 2 288 ? 41.673 35.992 26.584 1.00 36.63 287 ASP B C 1
ATOM 4689 O O . ASP B 2 288 ? 42.519 36.468 27.353 1.00 32.77 287 ASP B O 1
ATOM 4694 N N . PRO B 2 289 ? 40.597 36.683 26.204 1.00 36.63 288 PRO B N 1
ATOM 4695 C CA . PRO B 2 289 ? 40.397 38.063 26.690 1.00 37.52 288 PRO B CA 1
ATOM 4696 C C . PRO B 2 289 ? 40.188 38.167 28.188 1.00 35.50 288 PRO B C 1
ATOM 4697 O O . PRO B 2 289 ? 40.557 39.181 28.797 1.00 39.60 288 PRO B O 1
ATOM 4701 N N . PHE B 2 290 ? 39.589 37.144 28.791 1.00 35.50 289 PHE B N 1
ATOM 4702 C CA . PHE B 2 290 ? 39.376 37.069 30.232 1.00 33.48 289 PHE B CA 1
ATOM 4703 C C . PHE B 2 290 ? 40.689 37.197 31.011 1.00 31.22 289 PHE B C 1
ATOM 4704 O O . PHE B 2 290 ? 40.840 38.056 31.890 1.00 36.25 289 PHE B O 1
ATOM 4712 N N . HIS B 2 291 ? 41.652 36.335 30.708 1.00 32.22 290 HIS B N 1
ATOM 4713 C CA . HIS B 2 291 ? 42.914 36.436 31.403 1.00 33.62 290 HIS B CA 1
ATOM 4714 C C . HIS B 2 291 ? 43.725 37.629 30.926 1.00 35.04 290 HIS B C 1
ATOM 4715 O O . HIS B 2 291 ? 44.555 38.134 31.681 1.00 37.68 290 HIS B O 1
ATOM 4722 N N . THR B 2 292 ? 43.475 38.117 29.712 1.00 35.50 291 THR B N 1
ATOM 4723 C CA . THR B 2 292 ? 44.137 39.336 29.276 1.00 38.47 291 THR B CA 1
ATOM 4724 C C . THR B 2 292 ? 43.788 40.503 30.198 1.00 36.52 291 THR B C 1
ATOM 4725 O O . THR B 2 292 ? 44.674 41.224 30.666 1.00 33.55 291 THR B O 1
ATOM 4729 N N . LEU B 2 293 ? 42.502 40.667 30.510 1.00 38.55 292 LEU B N 1
ATOM 4730 C CA . LEU B 2 293 ? 42.095 41.708 31.447 1.00 36.75 292 LEU B CA 1
ATOM 4731 C C . LEU B 2 293 ? 42.775 41.522 32.803 1.00 36.66 292 LEU B C 1
ATOM 4732 O O . LEU B 2 293 ? 43.427 42.439 33.311 1.00 42.54 292 LEU B O 1
ATOM 4737 N N . PHE B 2 294 ? 42.670 40.327 33.387 1.00 39.92 293 PHE B N 1
ATOM 4738 C CA . PHE B 2 294 ? 43.182 40.149 34.743 1.00 37.50 293 PHE B CA 1
ATOM 4739 C C . PHE B 2 294 ? 44.704 40.203 34.807 1.00 38.86 293 PHE B C 1
ATOM 4740 O O . PHE B 2 294 ? 45.251 40.685 35.808 1.00 41.14 293 PHE B O 1
ATOM 4748 N N . GLY B 2 295 ? 45.405 39.755 33.760 1.00 37.31 294 GLY B N 1
ATOM 4749 C CA . GLY B 2 295 ? 46.843 39.958 33.719 1.00 38.32 294 GLY B CA 1
ATOM 4750 C C . GLY B 2 295 ? 47.215 41.433 33.729 1.00 40.34 294 GLY B C 1
ATOM 4751 O O . GLY B 2 295 ? 48.041 41.881 34.531 1.00 38.47 294 GLY B O 1
ATOM 4752 N N . ILE B 2 296 ? 46.587 42.218 32.850 1.00 39.97 295 ILE B N 1
ATOM 4753 C CA . ILE B 2 296 ? 46.942 43.627 32.770 1.00 40.70 295 ILE B CA 1
ATOM 4754 C C . ILE B 2 296 ? 46.485 44.361 34.018 1.00 38.87 295 ILE B C 1
ATOM 4755 O O . ILE B 2 296 ? 47.227 45.184 34.578 1.00 38.45 295 ILE B O 1
ATOM 4760 N N . ALA B 2 297 ? 45.287 44.036 34.506 1.00 36.15 296 ALA B N 1
ATOM 4761 C CA . ALA B 2 297 ? 44.813 44.656 35.737 1.00 39.25 296 ALA B CA 1
ATOM 4762 C C . ALA B 2 297 ? 45.743 44.335 36.908 1.00 41.07 296 ALA B C 1
ATOM 4763 O O . ALA B 2 297 ? 46.089 45.219 37.702 1.00 38.69 296 ALA B O 1
ATOM 4765 N N . GLY B 2 298 ? 46.183 43.084 37.019 1.00 39.48 297 GLY B N 1
ATOM 4766 C CA . GLY B 2 298 ? 47.087 42.741 38.097 1.00 37.00 297 GLY B CA 1
ATOM 4767 C C . GLY B 2 298 ? 48.397 43.503 38.015 1.00 38.90 297 GLY B C 1
ATOM 4768 O O . GLY B 2 298 ? 48.913 43.983 39.028 1.00 38.88 297 GLY B O 1
ATOM 4769 N N . LEU B 2 299 ? 48.937 43.650 36.803 1.00 41.92 298 LEU B N 1
ATOM 4770 C CA . LEU B 2 299 ? 50.192 44.377 36.627 1.00 43.82 298 LEU B CA 1
ATOM 4771 C C . LEU B 2 299 ? 50.031 45.861 36.960 1.00 46.90 298 LEU B C 1
ATOM 4772 O O . LEU B 2 299 ? 50.921 46.463 37.574 1.00 43.89 298 LEU B O 1
ATOM 4777 N N . SER B 2 300 ? 48.898 46.465 36.571 1.00 38.99 299 SER B N 1
ATOM 4778 C CA . SER B 2 300 ? 48.638 47.838 36.969 1.00 44.22 299 SER B CA 1
ATOM 4779 C C . SER B 2 300 ? 48.645 47.962 38.486 1.00 46.38 299 SER B C 1
ATOM 4780 O O . SER B 2 300 ? 49.187 48.930 39.036 1.00 44.81 299 SER B O 1
ATOM 4783 N N . LEU B 2 301 ? 48.083 46.967 39.173 1.00 44.06 300 LEU B N 1
ATOM 4784 C CA . LEU B 2 301 ? 48.040 46.989 40.626 1.00 44.02 300 LEU B CA 1
ATOM 4785 C C . LEU B 2 301 ? 49.418 46.808 41.239 1.00 42.88 300 LEU B C 1
ATOM 4786 O O . LEU B 2 301 ? 49.685 47.368 42.303 1.00 45.21 300 LEU B O 1
ATOM 4791 N N . LEU B 2 302 ? 50.297 46.019 40.606 1.00 49.01 301 LEU B N 1
ATOM 4792 C CA . LEU B 2 302 ? 51.665 45.860 41.097 1.00 49.54 301 LEU B CA 1
ATOM 4793 C C . LEU B 2 302 ? 52.581 47.022 40.723 1.00 47.13 301 LEU B C 1
ATOM 4794 O O . LEU B 2 302 ? 53.725 47.045 41.180 1.00 56.03 301 LEU B O 1
ATOM 4799 N N . GLY B 2 303 ? 52.127 47.967 39.897 1.00 45.89 302 GLY B N 1
ATOM 4800 C CA . GLY B 2 303 ? 52.901 49.165 39.642 1.00 45.86 302 GLY B CA 1
ATOM 4801 C C . GLY B 2 303 ? 53.401 49.373 38.224 1.00 50.79 302 GLY B C 1
ATOM 4802 O O . GLY B 2 303 ? 54.319 50.170 38.002 1.00 63.21 302 GLY B O 1
ATOM 4803 N N . GLU B 2 304 ? 52.820 48.678 37.255 1.00 56.07 303 GLU B N 1
ATOM 4804 C CA . GLU B 2 304 ? 53.198 48.881 35.863 1.00 56.40 303 GLU B CA 1
ATOM 4805 C C . GLU B 2 304 ? 52.689 50.244 35.408 1.00 52.98 303 GLU B C 1
ATOM 4806 O O . GLU B 2 304 ? 51.483 50.437 35.252 1.00 47.59 303 GLU B O 1
ATOM 4812 N N . GLU B 2 305 ? 53.600 51.184 35.157 1.00 63.47 304 GLU B N 1
ATOM 4813 C CA . GLU B 2 305 ? 53.197 52.552 34.857 1.00 61.25 304 GLU B CA 1
ATOM 4814 C C . GLU B 2 305 ? 52.719 52.771 33.422 1.00 58.49 304 GLU B C 1
ATOM 4815 O O . GLU B 2 305 ? 52.120 53.820 33.155 1.00 62.40 304 GLU B O 1
ATOM 4821 N N . GLN B 2 306 ? 52.938 51.827 32.497 1.00 52.77 305 GLN B N 1
ATOM 4822 C CA . GLN B 2 306 ? 52.320 51.956 31.178 1.00 54.11 305 GLN B CA 1
ATOM 4823 C C . GLN B 2 306 ? 50.809 51.779 31.207 1.00 56.67 305 GLN B C 1
ATOM 4824 O O . GLN B 2 306 ? 50.138 52.134 30.231 1.00 59.58 305 GLN B O 1
ATOM 4830 N N . ILE B 2 307 ? 50.273 51.191 32.272 1.00 53.27 306 ILE B N 1
ATOM 4831 C CA . ILE B 2 307 ? 48.857 50.893 32.400 1.00 48.28 306 ILE B CA 1
ATOM 4832 C C . ILE B 2 307 ? 48.245 51.914 33.342 1.00 47.63 306 ILE B C 1
ATOM 4833 O O . ILE B 2 307 ? 48.834 52.251 34.378 1.00 48.61 306 ILE B O 1
ATOM 4838 N N . LYS B 2 308 ? 47.064 52.407 32.976 1.00 46.57 307 LYS B N 1
ATOM 4839 C CA . LYS B 2 308 ? 46.277 53.234 33.876 1.00 45.12 307 LYS B CA 1
ATOM 4840 C C . LYS B 2 308 ? 46.078 52.512 35.206 1.00 46.95 307 LYS B C 1
ATOM 4841 O O . LYS B 2 308 ? 45.969 51.277 35.228 1.00 54.28 307 LYS B O 1
ATOM 4847 N N . PRO B 2 309 ? 46.065 53.234 36.330 1.00 48.45 308 PRO B N 1
ATOM 4848 C CA . PRO B 2 309 ? 45.750 52.591 37.612 1.00 45.05 308 PRO B CA 1
ATOM 4849 C C . PRO B 2 309 ? 44.352 51.989 37.565 1.00 44.11 308 PRO B C 1
ATOM 4850 O O . PRO B 2 309 ? 43.438 52.565 36.977 1.00 42.96 308 PRO B O 1
ATOM 4854 N N . VAL B 2 310 ? 44.196 50.814 38.179 1.00 47.13 309 VAL B N 1
ATOM 4855 C CA . VAL B 2 310 ? 42.951 50.051 38.140 1.00 46.64 309 VAL B CA 1
ATOM 4856 C C . VAL B 2 310 ? 42.314 50.093 39.523 1.00 45.44 309 VAL B C 1
ATOM 4857 O O . VAL B 2 310 ? 43.014 50.103 40.543 1.00 37.13 309 VAL B O 1
ATOM 4861 N N . ASN B 2 311 ? 40.987 50.146 39.559 1.00 43.15 310 ASN B N 1
ATOM 4862 C CA . ASN B 2 311 ? 40.338 50.023 40.861 1.00 46.37 310 ASN B CA 1
ATOM 4863 C C . ASN B 2 311 ? 40.216 48.551 41.249 1.00 38.97 310 ASN B C 1
ATOM 4864 O O . ASN B 2 311 ? 39.753 47.745 40.444 1.00 36.43 310 ASN B O 1
ATOM 4869 N N . PRO B 2 312 ? 40.631 48.168 42.458 1.00 44.81 311 PRO B N 1
ATOM 4870 C CA . PRO B 2 312 ? 40.591 46.743 42.825 1.00 42.57 311 PRO B CA 1
ATOM 4871 C C . PRO B 2 312 ? 39.195 46.213 43.055 1.00 41.09 311 PRO B C 1
ATOM 4872 O O . PRO B 2 312 ? 38.963 45.013 42.873 1.00 45.47 311 PRO B O 1
ATOM 4876 N N . VAL B 2 313 ? 38.252 47.059 43.454 1.00 40.66 312 VAL B N 1
ATOM 4877 C CA . VAL B 2 313 ? 36.902 46.565 43.695 1.00 41.50 312 VAL B CA 1
ATOM 4878 C C . VAL B 2 313 ? 36.164 46.344 42.384 1.00 42.20 312 VAL B C 1
ATOM 4879 O O . VAL B 2 313 ? 35.542 45.299 42.180 1.00 45.59 312 VAL B O 1
ATOM 4883 N N . PHE B 2 314 ? 36.256 47.299 41.468 1.00 40.10 313 PHE B N 1
ATOM 4884 C CA . PHE B 2 314 ? 35.384 47.373 40.307 1.00 39.41 313 PHE B CA 1
ATOM 4885 C C . PHE B 2 314 ? 36.035 46.873 39.031 1.00 40.45 313 PHE B C 1
ATOM 4886 O O . PHE B 2 314 ? 35.347 46.742 38.013 1.00 38.07 313 PHE B O 1
ATOM 4894 N N . CYS B 2 315 ? 37.337 46.600 39.069 1.00 40.41 314 CYS B N 1
ATOM 4895 C CA . CYS B 2 315 ? 38.117 46.217 37.893 1.00 48.98 314 CYS B CA 1
ATOM 4896 C C . CYS B 2 315 ? 37.887 47.171 36.721 1.00 48.58 314 CYS B C 1
ATOM 4897 O O . CYS B 2 315 ? 37.574 46.763 35.602 1.00 47.03 314 CYS B O 1
ATOM 4900 N N . MET B 2 316 ? 38.080 48.454 36.990 1.00 50.85 315 MET B N 1
ATOM 4901 C CA . MET B 2 316 ? 37.941 49.527 36.022 1.00 42.21 315 MET B CA 1
ATOM 4902 C C . MET B 2 316 ? 39.060 50.530 36.290 1.00 38.42 315 MET B C 1
ATOM 4903 O O . MET B 2 316 ? 39.633 50.528 37.380 1.00 37.22 315 MET B O 1
ATOM 4908 N N . PRO B 2 317 ? 39.394 51.359 35.291 1.00 44.07 316 PRO B N 1
ATOM 4909 C CA . PRO B 2 317 ? 40.364 52.447 35.536 1.00 45.43 316 PRO B CA 1
ATOM 4910 C C . PRO B 2 317 ? 39.886 53.369 36.646 1.00 43.21 316 PRO B C 1
ATOM 4911 O O . PRO B 2 317 ? 38.759 53.845 36.628 1.00 43.44 316 PRO B O 1
ATOM 4915 N N . GLU B 2 318 ? 40.761 53.611 37.621 1.00 40.64 317 GLU B N 1
ATOM 4916 C CA . GLU B 2 318 ? 40.451 54.526 38.716 1.00 46.63 317 GLU B CA 1
ATOM 4917 C C . GLU B 2 318 ? 39.932 55.875 38.224 1.00 49.30 317 GLU B C 1
ATOM 4918 O O . GLU B 2 318 ? 39.089 56.487 38.884 1.00 52.88 317 GLU B O 1
ATOM 4924 N N . GLU B 2 319 ? 40.430 56.352 37.077 1.00 45.36 318 GLU B N 1
ATOM 4925 C CA . GLU B 2 319 ? 39.941 57.588 36.478 1.00 47.81 318 GLU B CA 1
ATOM 4926 C C . GLU B 2 319 ? 38.445 57.530 36.175 1.00 48.25 318 GLU B C 1
ATOM 4927 O O . GLU B 2 319 ? 37.740 58.535 36.322 1.00 50.57 318 GLU B O 1
ATOM 4933 N N . VAL B 2 320 ? 37.941 56.367 35.761 1.00 53.04 319 VAL B N 1
ATOM 4934 C CA . VAL B 2 320 ? 36.518 56.229 35.471 1.00 55.53 319 VAL B CA 1
ATOM 4935 C C . VAL B 2 320 ? 35.672 56.277 36.751 1.00 53.42 319 VAL B C 1
ATOM 4936 O O . VAL B 2 320 ? 34.546 56.787 36.733 1.00 52.84 319 VAL B O 1
ATOM 4940 N N . LEU B 2 321 ? 36.193 55.790 37.882 1.00 49.91 320 LEU B N 1
ATOM 4941 C CA . LEU B 2 321 ? 35.441 55.891 39.133 1.00 57.13 320 LEU B CA 1
ATOM 4942 C C . LEU B 2 321 ? 35.535 57.262 39.791 1.00 57.71 320 LEU B C 1
ATOM 4943 O O . LEU B 2 321 ? 34.642 57.619 40.566 1.00 66.45 320 LEU B O 1
ATOM 4948 N N . GLN B 2 322 ? 36.602 58.019 39.531 1.00 56.75 321 GLN B N 1
ATOM 4949 C CA . GLN B 2 322 ? 36.683 59.388 40.033 1.00 63.34 321 GLN B CA 1
ATOM 4950 C C . GLN B 2 322 ? 35.631 60.264 39.372 1.00 64.12 321 GLN B C 1
ATOM 4951 O O . GLN B 2 322 ? 34.970 61.059 40.043 1.00 70.70 321 GLN B O 1
ATOM 4957 N N . ARG B 2 323 ? 35.481 60.118 38.049 1.00 63.59 322 ARG B N 1
ATOM 4958 C CA . ARG B 2 323 ? 34.400 60.727 37.281 1.00 60.84 322 ARG B CA 1
ATOM 4959 C C . ARG B 2 323 ? 33.035 60.383 37.868 1.00 74.51 322 ARG B C 1
ATOM 4960 O O . ARG B 2 323 ? 32.100 61.192 37.813 1.00 86.52 322 ARG B O 1
ATOM 4968 N N . VAL B 2 324 ? 32.899 59.184 38.438 1.00 74.51 323 VAL B N 1
ATOM 4969 C CA . VAL B 2 324 ? 31.644 58.804 39.076 1.00 68.22 323 VAL B CA 1
ATOM 4970 C C . VAL B 2 324 ? 31.517 59.461 40.440 1.00 66.90 323 VAL B C 1
ATOM 4971 O O . VAL B 2 324 ? 30.459 60.003 40.789 1.00 72.04 323 VAL B O 1
ATOM 4975 N N . ASN B 2 325 ? 32.594 59.429 41.225 1.00 69.15 324 ASN B N 1
ATOM 4976 C CA . ASN B 2 325 ? 32.535 59.863 42.611 1.00 69.08 324 ASN B CA 1
ATOM 4977 C C . ASN B 2 325 ? 32.495 61.377 42.770 1.00 70.29 324 ASN B C 1
ATOM 4978 O O . ASN B 2 325 ? 32.115 61.856 43.843 1.00 68.45 324 ASN B O 1
ATOM 4983 N N . VAL B 2 326 ? 32.841 62.130 41.730 1.00 73.38 325 VAL B N 1
ATOM 4984 C CA . VAL B 2 326 ? 32.749 63.590 41.732 1.00 84.18 325 VAL B CA 1
ATOM 4985 C C . VAL B 2 326 ? 31.485 63.992 40.952 1.00 82.83 325 VAL B C 1
ATOM 4986 O O . VAL B 2 326 ? 31.505 64.171 39.729 1.00 86.42 325 VAL B O 1
ATOM 4990 N N . GLN B 2 327 ? 30.345 64.137 41.658 1.00 85.93 326 GLN B N 1
ATOM 4991 C CA . GLN B 2 327 ? 29.086 64.453 40.975 1.00 96.62 326 GLN B CA 1
ATOM 4992 C C . GLN B 2 327 ? 28.052 65.055 41.935 1.00 101.96 326 GLN B C 1
ATOM 4993 O O . GLN B 2 327 ? 28.457 65.648 42.946 1.00 97.58 326 GLN B O 1
ATOM 4999 N N . PRO B 2 328 ? 26.704 65.028 41.619 1.00 105.44 327 PRO B N 1
ATOM 5000 C CA . PRO B 2 328 ? 25.704 65.235 42.679 1.00 96.70 327 PRO B CA 1
ATOM 5001 C C . PRO B 2 328 ? 26.154 64.649 44.007 1.00 96.58 327 PRO B C 1
ATOM 5002 O O . PRO B 2 328 ? 26.344 65.385 44.983 1.00 100.14 327 PRO B O 1
ATOM 5006 N N . GLU B 2 329 ? 26.294 63.324 44.034 1.00 93.37 328 GLU B N 1
ATOM 5007 C CA . GLU B 2 329 ? 27.219 62.610 44.907 1.00 92.66 328 GLU B CA 1
ATOM 5008 C C . GLU B 2 329 ? 28.305 63.521 45.482 1.00 85.89 328 GLU B C 1
ATOM 5009 O O . GLU B 2 329 ? 28.766 63.343 46.596 1.00 78.19 328 GLU B O 1
ATOM 5015 N N . GLY C 3 10 ? 4.844 61.179 -3.807 1.00 60.50 9 GLY C N 1
ATOM 5016 C CA . GLY C 3 10 ? 5.568 59.926 -3.691 1.00 59.01 9 GLY C CA 1
ATOM 5017 C C . GLY C 3 10 ? 5.251 58.930 -4.794 1.00 56.05 9 GLY C C 1
ATOM 5018 O O . GLY C 3 10 ? 4.078 58.752 -5.138 1.00 56.92 9 GLY C O 1
ATOM 5019 N N . LEU C 3 11 ? 6.295 58.304 -5.356 1.00 61.01 10 LEU C N 1
ATOM 5020 C CA . LEU C 3 11 ? 6.112 57.271 -6.380 1.00 58.55 10 LEU C CA 1
ATOM 5021 C C . LEU C 3 11 ? 5.097 56.223 -5.936 1.00 56.03 10 LEU C C 1
ATOM 5022 O O . LEU C 3 11 ? 4.157 55.899 -6.673 1.00 54.02 10 LEU C O 1
ATOM 5027 N N . ILE C 3 12 ? 5.276 55.689 -4.727 1.00 55.85 11 ILE C N 1
ATOM 5028 C CA . ILE C 3 12 ? 4.383 54.713 -4.110 1.00 54.15 11 ILE C CA 1
ATOM 5029 C C . ILE C 3 12 ? 2.913 55.044 -4.378 1.00 54.44 11 ILE C C 1
ATOM 5030 O O . ILE C 3 12 ? 2.127 54.169 -4.768 1.00 57.40 11 ILE C O 1
ATOM 5035 N N . ASN C 3 13 ? 2.528 56.305 -4.183 1.00 56.73 12 ASN C N 1
ATOM 5036 C CA . ASN C 3 13 ? 1.126 56.660 -4.341 1.00 55.59 12 ASN C CA 1
ATOM 5037 C C . ASN C 3 13 ? 0.763 56.808 -5.808 1.00 57.95 12 ASN C C 1
ATOM 5038 O O . ASN C 3 13 ? -0.387 56.554 -6.187 1.00 55.26 12 ASN C O 1
ATOM 5043 N N . LYS C 3 14 ? 1.729 57.171 -6.652 1.00 55.78 13 LYS C N 1
ATOM 5044 C CA . LYS C 3 14 ? 1.414 57.351 -8.063 1.00 61.74 13 LYS C CA 1
ATOM 5045 C C . LYS C 3 14 ? 1.308 56.015 -8.795 1.00 57.52 13 LYS C C 1
ATOM 5046 O O . LYS C 3 14 ? 0.423 55.841 -9.639 1.00 51.02 13 LYS C O 1
ATOM 5052 N N . LYS C 3 15 ? 2.165 55.047 -8.462 1.00 57.11 14 LYS C N 1
ATOM 5053 C CA . LYS C 3 15 ? 2.192 53.797 -9.211 1.00 59.27 14 LYS C CA 1
ATOM 5054 C C . LYS C 3 15 ? 1.287 52.721 -8.617 1.00 53.77 14 LYS C C 1
ATOM 5055 O O . LYS C 3 15 ? 0.730 51.916 -9.372 1.00 48.69 14 LYS C O 1
ATOM 5061 N N . LEU C 3 16 ? 1.070 52.712 -7.269 1.00 60.86 15 LEU C N 1
ATOM 5062 C CA . LEU C 3 16 ? 0.314 51.626 -6.632 1.00 55.16 15 LEU C CA 1
ATOM 5063 C C . LEU C 3 16 ? -1.104 52.066 -6.302 1.00 51.09 15 LEU C C 1
ATOM 5064 O O . LEU C 3 16 ? -1.289 53.105 -5.654 1.00 58.35 15 LEU C O 1
ATOM 5069 N N . PRO C 3 17 ? -2.131 51.326 -6.713 1.00 54.34 16 PRO C N 1
ATOM 5070 C CA . PRO C 3 17 ? -3.500 51.689 -6.332 1.00 54.09 16 PRO C CA 1
ATOM 5071 C C . PRO C 3 17 ? -3.855 51.196 -4.931 1.00 56.25 16 PRO C C 1
ATOM 5072 O O . PRO C 3 17 ? -3.217 50.301 -4.374 1.00 50.88 16 PRO C O 1
ATOM 5076 N N . LYS C 3 18 ? -4.910 51.808 -4.374 1.00 51.47 17 LYS C N 1
ATOM 5077 C CA . LYS C 3 18 ? -5.354 51.527 -3.010 1.00 54.49 17 LYS C CA 1
ATOM 5078 C C . LYS C 3 18 ? -5.382 50.032 -2.691 1.00 56.24 17 LYS C C 1
ATOM 5079 O O . LYS C 3 18 ? -4.870 49.596 -1.653 1.00 57.75 17 LYS C O 1
ATOM 5085 N N . GLU C 3 19 ? -5.991 49.237 -3.578 1.00 55.03 18 GLU C N 1
ATOM 5086 C CA . GLU C 3 19 ? -6.063 47.792 -3.390 1.00 55.49 18 GLU C CA 1
ATOM 5087 C C . GLU C 3 19 ? -4.692 47.211 -3.063 1.00 53.08 18 GLU C C 1
ATOM 5088 O O . GLU C 3 19 ? -4.547 46.418 -2.126 1.00 47.25 18 GLU C O 1
ATOM 5094 N N . LEU C 3 20 ? -3.657 47.646 -3.780 1.00 57.69 19 LEU C N 1
ATOM 5095 C CA . LEU C 3 20 ? -2.323 47.129 -3.509 1.00 49.56 19 LEU C CA 1
ATOM 5096 C C . LEU C 3 20 ? -1.707 47.780 -2.272 1.00 51.61 19 LEU C C 1
ATOM 5097 O O . LEU C 3 20 ? -1.018 47.102 -1.496 1.00 55.57 19 LEU C O 1
ATOM 5102 N N . LEU C 3 21 ? -1.964 49.076 -2.045 1.00 49.74 20 LEU C N 1
ATOM 5103 C CA . LEU C 3 21 ? -1.438 49.728 -0.842 1.00 51.40 20 LEU C CA 1
ATOM 5104 C C . LEU C 3 21 ? -1.965 49.063 0.421 1.00 46.78 20 LEU C C 1
ATOM 5105 O O . LEU C 3 21 ? -1.219 48.869 1.387 1.00 48.53 20 LEU C O 1
ATOM 5110 N N . LEU C 3 22 ? -3.245 48.700 0.428 1.00 47.42 21 LEU C N 1
ATOM 5111 C CA . LEU C 3 22 ? -3.815 47.987 1.568 1.00 48.13 21 LEU C CA 1
ATOM 5112 C C . LEU C 3 22 ? -3.164 46.623 1.751 1.00 50.87 21 LEU C C 1
ATOM 5113 O O . LEU C 3 22 ? -3.000 46.156 2.882 1.00 53.45 21 LEU C O 1
ATOM 5118 N N . ARG C 3 23 ? -2.786 45.967 0.653 1.00 51.22 22 ARG C N 1
ATOM 5119 C CA . ARG C 3 23 ? -2.081 44.694 0.767 1.00 51.11 22 ARG C CA 1
ATOM 5120 C C . ARG C 3 23 ? -0.749 44.871 1.486 1.00 51.71 22 ARG C C 1
ATOM 5121 O O . ARG C 3 23 ? -0.384 44.051 2.336 1.00 52.45 22 ARG C O 1
ATOM 5129 N N . ILE C 3 24 ? -0.016 45.947 1.165 1.00 54.24 23 ILE C N 1
ATOM 5130 C CA . ILE C 3 24 ? 1.197 46.296 1.904 1.00 50.51 23 ILE C CA 1
ATOM 5131 C C . ILE C 3 24 ? 0.885 46.458 3.383 1.00 49.32 23 ILE C C 1
ATOM 5132 O O . ILE C 3 24 ? 1.560 45.883 4.248 1.00 43.70 23 ILE C O 1
ATOM 5137 N N . PHE C 3 25 ? -0.105 47.304 3.695 1.00 45.90 24 PHE C N 1
ATOM 5138 C CA . PHE C 3 25 ? -0.379 47.599 5.093 1.00 49.92 24 PHE C CA 1
ATOM 5139 C C . PHE C 3 25 ? -0.883 46.364 5.822 1.00 53.48 24 PHE C C 1
ATOM 5140 O O . PHE C 3 25 ? -0.680 46.236 7.036 1.00 54.89 24 PHE C O 1
ATOM 5148 N N . SER C 3 26 ? -1.522 45.442 5.089 1.00 54.36 25 SER C N 1
ATOM 5149 C CA . SER C 3 26 ? -2.039 44.214 5.679 1.00 53.33 25 SER C CA 1
ATOM 5150 C C . SER C 3 26 ? -0.940 43.363 6.305 1.00 51.51 25 SER C C 1
ATOM 5151 O O . SER C 3 26 ? -1.248 42.485 7.115 1.00 56.85 25 SER C O 1
ATOM 5154 N N . PHE C 3 27 ? 0.326 43.607 5.967 1.00 52.35 26 PHE C N 1
ATOM 5155 C CA . PHE C 3 27 ? 1.457 42.958 6.617 1.00 51.42 26 PHE C CA 1
ATOM 5156 C C . PHE C 3 27 ? 2.033 43.764 7.784 1.00 53.39 26 PHE C C 1
ATOM 5157 O O . PHE C 3 27 ? 3.106 43.409 8.282 1.00 63.24 26 PHE C O 1
ATOM 5165 N N . LEU C 3 28 ? 1.381 44.840 8.227 1.00 51.92 27 LEU C N 1
ATOM 5166 C CA . LEU C 3 28 ? 1.991 45.738 9.207 1.00 59.04 27 LEU C CA 1
ATOM 5167 C C . LEU C 3 28 ? 1.442 45.511 10.613 1.00 54.80 27 LEU C C 1
ATOM 5168 O O . LEU C 3 28 ? 0.237 45.332 10.800 1.00 56.99 27 LEU C O 1
ATOM 5173 N N . ASP C 3 29 ? 2.339 45.545 11.603 1.00 58.88 28 ASP C N 1
ATOM 5174 C CA . ASP C 3 29 ? 1.974 45.557 13.020 1.00 63.11 28 ASP C CA 1
ATOM 5175 C C . ASP C 3 29 ? 1.014 46.701 13.311 1.00 63.21 28 ASP C C 1
ATOM 5176 O O . ASP C 3 29 ? 0.843 47.603 12.485 1.00 73.39 28 ASP C O 1
ATOM 5181 N N . ILE C 3 30 ? 0.420 46.710 14.500 1.00 59.99 29 ILE C N 1
ATOM 5182 C CA . ILE C 3 30 ? -0.434 47.838 14.850 1.00 65.59 29 ILE C CA 1
ATOM 5183 C C . ILE C 3 30 ? 0.391 49.098 15.137 1.00 60.44 29 ILE C C 1
ATOM 5184 O O . ILE C 3 30 ? -0.059 50.214 14.848 1.00 65.34 29 ILE C O 1
ATOM 5189 N N . VAL C 3 31 ? 1.601 48.956 15.679 1.00 53.72 30 VAL C N 1
ATOM 5190 C CA . VAL C 3 31 ? 2.432 50.129 15.947 1.00 59.69 30 VAL C CA 1
ATOM 5191 C C . VAL C 3 31 ? 2.811 50.826 14.644 1.00 67.19 30 VAL C C 1
ATOM 5192 O O . VAL C 3 31 ? 2.706 52.053 14.520 1.00 73.45 30 VAL C O 1
ATOM 5196 N N . THR C 3 32 ? 3.281 50.053 13.658 1.00 70.63 31 THR C N 1
ATOM 5197 C CA . THR C 3 32 ? 3.663 50.638 12.377 1.00 59.86 31 THR C CA 1
ATOM 5198 C C . THR C 3 32 ? 2.447 51.205 11.655 1.00 57.16 31 THR C C 1
ATOM 5199 O O . THR C 3 32 ? 2.525 52.255 11.011 1.00 56.70 31 THR C O 1
ATOM 5203 N N . LEU C 3 33 ? 1.306 50.530 11.769 1.00 61.91 32 LEU C N 1
ATOM 5204 C CA . LEU C 3 33 ? 0.074 51.028 11.168 1.00 64.95 32 LEU C CA 1
ATOM 5205 C C . LEU C 3 33 ? -0.380 52.357 11.768 1.00 63.33 32 LEU C C 1
ATOM 5206 O O . LEU C 3 33 ? -1.042 53.141 11.081 1.00 69.64 32 LEU C O 1
ATOM 5211 N N . CYS C 3 34 ? -0.036 52.637 13.025 1.00 62.56 33 CYS C N 1
ATOM 5212 C CA . CYS C 3 34 ? -0.412 53.909 13.633 1.00 65.64 33 CYS C CA 1
ATOM 5213 C C . CYS C 3 34 ? 0.508 55.048 13.193 1.00 66.15 33 CYS C C 1
ATOM 5214 O O . CYS C 3 34 ? 0.096 56.216 13.180 1.00 56.95 33 CYS C O 1
ATOM 5217 N N . ARG C 3 35 ? 1.752 54.725 12.830 1.00 66.07 34 ARG C N 1
ATOM 5218 C CA . ARG C 3 35 ? 2.686 55.743 12.363 1.00 62.24 34 ARG C CA 1
ATOM 5219 C C . ARG C 3 35 ? 2.378 56.158 10.927 1.00 66.64 34 ARG C C 1
ATOM 5220 O O . ARG C 3 35 ? 2.486 57.339 10.583 1.00 65.10 34 ARG C O 1
ATOM 5228 N N . CYS C 3 36 ? 1.980 55.198 10.081 1.00 61.61 35 CYS C N 1
ATOM 5229 C CA . CYS C 3 36 ? 1.505 55.527 8.741 1.00 58.83 35 CYS C CA 1
ATOM 5230 C C . CYS C 3 36 ? 0.275 56.417 8.784 1.00 61.28 35 CYS C C 1
ATOM 5231 O O . CYS C 3 36 ? 0.069 57.232 7.878 1.00 74.20 35 CYS C O 1
ATOM 5234 N N . ALA C 3 37 ? -0.553 56.280 9.819 1.00 60.43 36 ALA C N 1
ATOM 5235 C CA . ALA C 3 37 ? -1.673 57.197 9.987 1.00 68.80 36 AL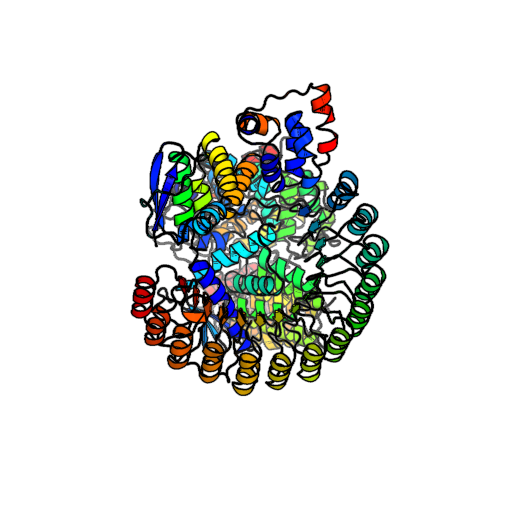A C CA 1
ATOM 5236 C C . ALA C 3 37 ? -1.216 58.641 10.146 1.00 68.36 36 ALA C C 1
ATOM 5237 O O . ALA C 3 37 ? -2.020 59.556 9.943 1.00 63.15 36 ALA C O 1
ATOM 5239 N N . GLN C 3 38 ? 0.052 58.862 10.500 1.00 62.09 37 GLN C N 1
ATOM 5240 C CA . GLN C 3 38 ? 0.611 60.197 10.681 1.00 79.36 37 GLN C CA 1
ATOM 5241 C C . GLN C 3 38 ? 1.393 60.694 9.461 1.00 81.78 37 GLN C C 1
ATOM 5242 O O . GLN C 3 38 ? 2.101 61.705 9.570 1.00 79.63 37 GLN C O 1
ATOM 5248 N N . ILE C 3 39 ? 1.296 60.013 8.317 1.00 80.75 38 ILE C N 1
ATOM 5249 C CA . ILE C 3 39 ? 2.129 60.378 7.165 1.00 75.10 38 ILE C CA 1
ATOM 5250 C C . ILE C 3 39 ? 1.457 61.434 6.290 1.00 72.89 38 ILE C C 1
ATOM 5251 O O . ILE C 3 39 ? 2.111 62.382 5.844 1.00 62.73 38 ILE C O 1
ATOM 5256 N N . SER C 3 40 ? 0.155 61.305 6.054 1.00 67.99 39 SER C N 1
ATOM 5257 C CA . SER C 3 40 ? -0.528 62.108 5.050 1.00 68.42 39 SER C CA 1
ATOM 5258 C C . SER C 3 40 ? -2.020 61.904 5.236 1.00 65.43 39 SER C C 1
ATOM 5259 O O . SER C 3 40 ? -2.455 61.091 6.051 1.00 68.46 39 SER C O 1
ATOM 5262 N N . LYS C 3 41 ? -2.803 62.657 4.476 1.00 64.96 40 LYS C N 1
ATOM 5263 C CA . LYS C 3 41 ? -4.240 62.451 4.537 1.00 72.92 40 LYS C CA 1
ATOM 5264 C C . LYS C 3 41 ? -4.638 61.214 3.745 1.00 69.70 40 LYS C C 1
ATOM 5265 O O . LYS C 3 41 ? -5.580 60.510 4.125 1.00 69.13 40 LYS C O 1
ATOM 5271 N N . ALA C 3 42 ? -3.904 60.905 2.678 1.00 76.84 41 ALA C N 1
ATOM 5272 C CA . ALA C 3 42 ? -4.121 59.640 1.997 1.00 73.36 41 ALA C CA 1
ATOM 5273 C C . ALA C 3 42 ? -3.707 58.477 2.890 1.00 69.68 41 ALA C C 1
ATOM 5274 O O . ALA C 3 42 ? -4.448 57.503 3.063 1.00 54.03 41 ALA C O 1
ATOM 5276 N N . TRP C 3 43 ? -2.523 58.569 3.479 1.00 69.67 42 TRP C N 1
ATOM 5277 C CA . TRP C 3 43 ? -2.041 57.455 4.268 1.00 66.18 42 TRP C CA 1
ATOM 5278 C C . TRP C 3 43 ? -2.790 57.328 5.573 1.00 71.08 42 TRP C C 1
ATOM 5279 O O . TRP C 3 43 ? -2.795 56.251 6.170 1.00 71.85 42 TRP C O 1
ATOM 5290 N N . ASN C 3 44 ? -3.445 58.393 6.013 1.00 67.83 43 ASN C N 1
ATOM 5291 C CA . ASN C 3 44 ? -4.320 58.269 7.164 1.00 65.87 43 ASN C CA 1
ATOM 5292 C C . ASN C 3 44 ? -5.550 57.422 6.835 1.00 70.61 43 ASN C C 1
ATOM 5293 O O . ASN C 3 44 ? -5.833 56.441 7.529 1.00 80.42 43 ASN C O 1
ATOM 5298 N N . ILE C 3 45 ? -6.299 57.780 5.785 1.00 66.65 44 ILE C N 1
ATOM 5299 C CA . ILE C 3 45 ? -7.457 56.966 5.405 1.00 71.95 44 ILE C CA 1
ATOM 5300 C C . ILE C 3 45 ? -7.037 55.524 5.138 1.00 71.61 44 ILE C C 1
ATOM 5301 O O . ILE C 3 45 ? -7.801 54.584 5.386 1.00 69.41 44 ILE C O 1
ATOM 5306 N N . LEU C 3 46 ? -5.816 55.320 4.642 1.00 73.20 45 LEU C N 1
ATOM 5307 C CA . LEU C 3 46 ? -5.373 53.958 4.357 1.00 69.02 45 LEU C CA 1
ATOM 5308 C C . LEU C 3 46 ? -5.017 53.203 5.632 1.00 63.66 45 LEU C C 1
ATOM 5309 O O . LEU C 3 46 ? -5.358 52.023 5.773 1.00 64.99 45 LEU C O 1
ATOM 5314 N N . ALA C 3 47 ? -4.327 53.867 6.566 1.00 67.71 46 ALA C N 1
ATOM 5315 C CA . ALA C 3 47 ? -3.850 53.204 7.774 1.00 63.29 46 ALA C CA 1
ATOM 5316 C C . ALA C 3 47 ? -4.997 52.723 8.644 1.00 67.59 46 ALA C C 1
ATOM 5317 O O . ALA C 3 47 ? -4.843 51.739 9.377 1.00 69.01 46 ALA C O 1
ATOM 5319 N N . LEU C 3 48 ? -6.145 53.399 8.578 1.00 67.31 47 LEU C N 1
ATOM 5320 C CA . LEU C 3 48 ? -7.284 53.108 9.437 1.00 65.03 47 LEU C CA 1
ATOM 5321 C C . LEU C 3 48 ? -8.422 52.414 8.698 1.00 66.70 47 LEU C C 1
ATOM 5322 O O . LEU C 3 48 ? -9.507 52.259 9.266 1.00 75.81 47 LEU C O 1
ATOM 5327 N N . ASP C 3 49 ? -8.210 51.990 7.455 1.00 65.88 48 ASP C N 1
ATOM 5328 C CA . ASP C 3 49 ? -9.245 51.261 6.735 1.00 65.82 48 ASP C CA 1
ATOM 5329 C C . ASP C 3 49 ? -9.588 49.956 7.458 1.00 71.11 48 ASP C C 1
ATOM 5330 O O . ASP C 3 49 ? -8.739 49.330 8.109 1.00 58.37 48 ASP C O 1
ATOM 5335 N N . GLY C 3 50 ? -10.859 49.558 7.337 1.00 73.37 49 GLY C N 1
ATOM 5336 C CA . GLY C 3 50 ? -11.353 48.413 8.087 1.00 72.37 49 GLY C CA 1
ATOM 5337 C C . GLY C 3 50 ? -10.513 47.168 7.897 1.00 69.63 49 GLY C C 1
ATOM 5338 O O . GLY C 3 50 ? -10.122 46.516 8.868 1.00 64.23 49 GLY C O 1
ATOM 5339 N N . SER C 3 51 ? -10.199 46.835 6.643 1.00 71.58 50 SER C N 1
ATOM 5340 C CA . SER C 3 51 ? -9.522 45.578 6.341 1.00 64.78 50 SER C CA 1
ATOM 5341 C C . SER C 3 51 ? -8.181 45.425 7.057 1.00 61.12 50 SER C C 1
ATOM 5342 O O . SER C 3 51 ? -7.672 44.300 7.137 1.00 68.54 50 SER C O 1
ATOM 5345 N N . ASN C 3 52 ? -7.611 46.509 7.595 1.00 55.64 51 ASN C N 1
ATOM 5346 C CA . ASN C 3 52 ? -6.358 46.457 8.335 1.00 57.12 51 ASN C CA 1
ATOM 5347 C C . ASN C 3 52 ? -6.553 46.185 9.825 1.00 62.56 51 ASN C C 1
ATOM 5348 O O . ASN C 3 52 ? -5.561 46.028 10.554 1.00 57.34 51 ASN C O 1
ATOM 5353 N N . TRP C 3 53 ? -7.797 46.135 10.301 1.00 57.68 52 TRP C N 1
ATOM 5354 C CA . TRP C 3 53 ? -8.079 45.875 11.704 1.00 60.95 52 TRP C CA 1
ATOM 5355 C C . TRP C 3 53 ? -8.885 44.603 11.895 1.00 59.77 52 TRP C C 1
ATOM 5356 O O . TRP C 3 53 ? -9.194 44.235 13.034 1.00 65.64 52 TRP C O 1
ATOM 5367 N N . GLN C 3 54 ? -9.225 43.941 10.794 1.00 58.52 53 GLN C N 1
ATOM 5368 C CA . GLN C 3 54 ? -9.620 42.533 10.650 1.00 61.12 53 GLN C CA 1
ATOM 5369 C C . GLN C 3 54 ? -8.919 41.486 11.535 1.00 55.59 53 GLN C C 1
ATOM 5370 O O . GLN C 3 54 ? -9.580 40.817 12.327 1.00 48.16 53 GLN C O 1
ATOM 5376 N N . ARG C 3 55 ? -7.621 41.283 11.322 1.00 54.74 54 ARG C N 1
ATOM 5377 C CA . ARG C 3 55 ? -6.804 40.365 12.115 1.00 58.97 54 ARG C CA 1
ATOM 5378 C C . ARG C 3 55 ? -5.704 41.149 12.864 1.00 53.63 54 ARG C C 1
ATOM 5379 O O . ARG C 3 55 ? -5.082 42.038 12.284 1.00 53.77 54 ARG C O 1
ATOM 5387 N N . ILE C 3 56 ? -5.463 40.809 14.127 1.00 53.16 55 ILE C N 1
ATOM 5388 C CA . ILE C 3 56 ? -4.270 41.253 14.833 1.00 51.87 55 ILE C CA 1
ATOM 5389 C C . ILE C 3 56 ? -3.475 40.028 15.246 1.00 51.78 55 ILE C C 1
ATOM 5390 O O . ILE C 3 56 ? -4.035 39.097 15.835 1.00 47.07 55 ILE C O 1
ATOM 5395 N N . ASP C 3 57 ? -2.176 40.024 14.906 1.00 57.52 56 ASP C N 1
ATOM 5396 C CA . ASP C 3 57 ? -1.169 39.134 15.486 1.00 60.50 56 ASP C CA 1
ATOM 5397 C C . ASP C 3 57 ? -0.241 40.001 16.330 1.00 62.72 56 ASP C C 1
ATOM 5398 O O . ASP C 3 57 ? 0.538 40.793 15.784 1.00 66.19 56 ASP C O 1
ATOM 5403 N N . LEU C 3 58 ? -0.301 39.838 17.650 1.00 61.75 57 LEU C N 1
ATOM 5404 C CA . LEU C 3 58 ? 0.582 40.577 18.546 1.00 67.22 57 LEU C CA 1
ATOM 5405 C C . LEU C 3 58 ? 1.989 39.975 18.592 1.00 72.03 57 LEU C C 1
ATOM 5406 O O . LEU C 3 58 ? 2.153 38.788 18.885 1.00 81.37 57 LEU C O 1
ATOM 5411 N N . PHE C 3 59 ? 3.008 40.804 18.327 1.00 81.34 58 PHE C N 1
ATOM 5412 C CA . PHE C 3 59 ? 4.422 40.413 18.447 1.00 82.97 58 PHE C CA 1
ATOM 5413 C C . PHE C 3 59 ? 5.155 41.389 19.386 1.00 94.38 58 PHE C C 1
ATOM 5414 O O . PHE C 3 59 ? 6.158 42.004 19.019 1.00 108.15 58 PHE C O 1
ATOM 5422 N N . ASN C 3 60 ? 4.667 41.503 20.630 1.00 103.16 59 ASN C N 1
ATOM 5423 C CA . ASN C 3 60 ? 4.987 42.612 21.526 1.00 99.92 59 ASN C CA 1
ATOM 5424 C C . ASN C 3 60 ? 5.788 42.170 22.761 1.00 102.79 59 ASN C C 1
ATOM 5425 O O . ASN C 3 60 ? 6.367 41.076 22.813 1.00 93.67 59 ASN C O 1
ATOM 5430 N N . PHE C 3 61 ? 5.811 43.053 23.763 1.00 104.42 60 PHE C N 1
ATOM 5431 C CA . PHE C 3 61 ? 6.486 42.858 25.040 1.00 102.67 60 PHE C CA 1
ATOM 5432 C C . PHE C 3 61 ? 5.461 42.464 26.099 1.00 87.96 60 PHE C C 1
ATOM 5433 O O . PHE C 3 61 ? 4.305 42.883 26.046 1.00 78.48 60 PHE C O 1
ATOM 5441 N N . GLN C 3 62 ? 5.899 41.674 27.082 1.00 94.87 61 GLN C N 1
ATOM 5442 C CA . GLN C 3 62 ? 4.955 41.063 28.018 1.00 94.42 61 GLN C CA 1
ATOM 5443 C C . GLN C 3 62 ? 4.272 42.109 28.894 1.00 96.66 61 GLN C C 1
ATOM 5444 O O . GLN C 3 62 ? 3.043 42.246 28.870 1.00 91.39 61 GLN C O 1
ATOM 5450 N N . THR C 3 63 ? 5.055 42.839 29.687 1.00 97.72 62 THR C N 1
ATOM 5451 C CA . THR C 3 63 ? 4.550 43.862 30.604 1.00 90.53 62 THR C CA 1
ATOM 5452 C C . THR C 3 63 ? 3.518 44.774 29.938 1.00 82.99 62 THR C C 1
ATOM 5453 O O . THR C 3 63 ? 2.319 44.632 30.158 1.00 75.48 62 THR C O 1
ATOM 5457 N N . GLY C 3 67 ? -1.100 42.674 26.800 1.00 61.62 66 GLY C N 1
ATOM 5458 C CA . GLY C 3 67 ? -1.532 43.016 28.148 1.00 66.39 66 GLY C CA 1
ATOM 5459 C C . GLY C 3 67 ? -2.581 44.120 28.153 1.00 71.07 66 GLY C C 1
ATOM 5460 O O . GLY C 3 67 ? -3.740 43.878 27.805 1.00 67.68 66 GLY C O 1
ATOM 5461 N N . ARG C 3 68 ? -2.180 45.330 28.560 1.00 62.15 67 ARG C N 1
ATOM 5462 C CA . ARG C 3 68 ? -3.003 46.507 28.297 1.00 75.77 67 ARG C CA 1
ATOM 5463 C C . ARG C 3 68 ? -3.185 46.747 26.794 1.00 68.81 67 ARG C C 1
ATOM 5464 O O . ARG C 3 68 ? -4.173 47.365 26.376 1.00 60.02 67 ARG C O 1
ATOM 5472 N N . VAL C 3 69 ? -2.255 46.264 25.967 1.00 70.75 68 VAL C N 1
ATOM 5473 C CA . VAL C 3 69 ? -2.409 46.372 24.521 1.00 77.08 68 VAL C CA 1
ATOM 5474 C C . VAL C 3 69 ? -3.703 45.695 24.078 1.00 74.79 68 VAL C C 1
ATOM 5475 O O . VAL C 3 69 ? -4.593 46.349 23.526 1.00 72.22 68 VAL C O 1
ATOM 5479 N N . VAL C 3 70 ? -3.836 44.382 24.342 1.00 78.21 69 VAL C N 1
ATOM 5480 C CA . VAL C 3 70 ? -5.069 43.635 24.057 1.00 70.35 69 VAL C CA 1
ATOM 5481 C C . VAL C 3 70 ? -6.307 44.386 24.526 1.00 72.46 69 VAL C C 1
ATOM 5482 O O . VAL C 3 70 ? -7.352 44.342 23.864 1.00 75.77 69 VAL C O 1
ATOM 5486 N N . GLU C 3 71 ? -6.224 45.081 25.661 1.00 75.80 70 GLU C N 1
ATOM 5487 C CA . GLU C 3 71 ? -7.364 45.865 26.125 1.00 78.39 70 GLU C CA 1
ATOM 5488 C C . GLU C 3 71 ? -7.520 47.160 25.325 1.00 73.72 70 GLU C C 1
ATOM 5489 O O . GLU C 3 71 ? -8.646 47.586 25.032 1.00 63.68 70 GLU C O 1
ATOM 5495 N N . ASN C 3 72 ? -6.404 47.799 24.949 1.00 80.78 71 ASN C N 1
ATOM 5496 C CA . ASN C 3 72 ? -6.487 49.004 24.125 1.00 83.08 71 ASN C CA 1
ATOM 5497 C C . ASN C 3 72 ? -6.904 48.697 22.691 1.00 82.64 71 ASN C C 1
ATOM 5498 O O . ASN C 3 72 ? -7.561 49.527 22.052 1.00 88.67 71 ASN C O 1
ATOM 5503 N N . ILE C 3 73 ? -6.501 47.547 22.146 1.00 76.38 72 ILE C N 1
ATOM 5504 C CA . ILE C 3 73 ? -7.004 47.170 20.830 1.00 74.37 72 ILE C CA 1
ATOM 5505 C C . ILE C 3 73 ? -8.489 46.913 20.915 1.00 76.48 72 ILE C C 1
ATOM 5506 O O . ILE C 3 73 ? -9.245 47.208 19.983 1.00 72.74 72 ILE C O 1
ATOM 5511 N N . SER C 3 74 ? -8.925 46.326 22.030 1.00 73.49 73 SER C N 1
ATOM 5512 C CA . SER C 3 74 ? -10.330 45.999 22.196 1.00 71.59 73 SER C CA 1
ATOM 5513 C C . SER C 3 74 ? -11.195 47.239 22.066 1.00 70.56 73 SER C C 1
ATOM 5514 O O . SER C 3 74 ? -12.344 47.151 21.622 1.00 69.91 73 SER C O 1
ATOM 5517 N N . LYS C 3 75 ? -10.663 48.402 22.430 1.00 70.51 74 LYS C N 1
ATOM 5518 C CA . LYS C 3 75 ? -11.426 49.633 22.319 1.00 72.63 74 LYS C CA 1
ATOM 5519 C C . LYS C 3 75 ? -11.252 50.289 20.953 1.00 73.61 74 LYS C C 1
ATOM 5520 O O . LYS C 3 75 ? -12.244 50.631 20.303 1.00 86.24 74 LYS C O 1
ATOM 5526 N N . ARG C 3 76 ? -10.013 50.446 20.487 1.00 65.03 75 ARG C N 1
ATOM 5527 C CA . ARG C 3 76 ? -9.789 51.101 19.199 1.00 75.48 75 ARG C CA 1
ATOM 5528 C C . ARG C 3 76 ? -10.462 50.320 18.072 1.00 73.87 75 ARG C C 1
ATOM 5529 O O . ARG C 3 76 ? -11.161 50.901 17.234 1.00 83.63 75 ARG C O 1
ATOM 5537 N N . CYS C 3 77 ? -10.296 48.997 18.056 1.00 79.26 76 CYS C N 1
ATOM 5538 C CA . CYS C 3 77 ? -11.030 48.154 17.113 1.00 75.40 76 CYS C CA 1
ATOM 5539 C C . CYS C 3 77 ? -12.441 47.866 17.588 1.00 90.98 76 CYS C C 1
ATOM 5540 O O . CYS C 3 77 ? -13.412 48.440 17.087 1.00 114.57 76 CYS C O 1
ATOM 5543 N N . GLY C 3 78 ? -12.557 46.965 18.542 1.00 80.85 77 GLY C N 1
ATOM 5544 C CA . GLY C 3 78 ? -13.870 46.573 19.015 1.00 75.38 77 GLY C CA 1
ATOM 5545 C C . GLY C 3 78 ? -14.609 45.782 17.960 1.00 74.48 77 GLY C C 1
ATOM 5546 O O . GLY C 3 78 ? -14.253 44.643 17.637 1.00 73.84 77 GLY C O 1
ATOM 5547 N N . GLY C 3 79 ? -15.633 46.410 17.394 1.00 79.08 78 GLY C N 1
ATOM 5548 C CA . GLY C 3 79 ? -16.617 45.726 16.585 1.00 76.85 78 GLY C CA 1
ATOM 5549 C C . GLY C 3 79 ? -16.094 44.959 15.394 1.00 68.37 78 GLY C C 1
ATOM 5550 O O . GLY C 3 79 ? -16.735 44.006 14.947 1.00 65.67 78 GLY C O 1
ATOM 5551 N N . PHE C 3 80 ? -14.940 45.346 14.871 1.00 63.97 79 PHE C N 1
ATOM 5552 C CA . PHE C 3 80 ? -14.408 44.691 13.692 1.00 65.99 79 PHE C CA 1
ATOM 5553 C C . PHE C 3 80 ? -13.236 43.758 13.978 1.00 60.71 79 PHE C C 1
ATOM 5554 O O . PHE C 3 80 ? -12.663 43.196 13.037 1.00 60.20 79 PHE C O 1
ATOM 5562 N N . LEU C 3 81 ? -12.850 43.555 15.223 1.00 71.14 80 LEU C N 1
ATOM 5563 C CA . LEU C 3 81 ? -11.875 42.500 15.428 1.00 62.85 80 LEU C CA 1
ATOM 5564 C C . LEU C 3 81 ? -12.514 41.153 15.093 1.00 59.98 80 LEU C C 1
ATOM 5565 O O . LEU C 3 81 ? -13.523 40.763 15.693 1.00 49.35 80 LEU C O 1
ATOM 5570 N N . ARG C 3 82 ? -11.942 40.458 14.113 1.00 51.12 81 ARG C N 1
ATOM 5571 C CA . ARG C 3 82 ? -12.434 39.150 13.698 1.00 53.20 81 ARG C CA 1
ATOM 5572 C C . ARG C 3 82 ? -11.475 38.011 14.019 1.00 50.40 81 ARG C C 1
ATOM 5573 O O . ARG C 3 82 ? -11.925 36.896 14.326 1.00 42.75 81 ARG C O 1
ATOM 5581 N N . LYS C 3 83 ? -10.162 38.247 13.924 1.00 47.50 82 LYS C N 1
ATOM 5582 C CA . LYS C 3 83 ? -9.145 37.249 14.221 1.00 46.41 82 LYS C CA 1
ATOM 5583 C C . LYS C 3 83 ? -8.131 37.893 15.144 1.00 46.49 82 LYS C C 1
ATOM 5584 O O . LYS C 3 83 ? -7.684 39.012 14.894 1.00 50.00 82 LYS C O 1
ATOM 5590 N N . LEU C 3 84 ? -7.818 37.207 16.232 1.00 44.86 83 LEU C N 1
ATOM 5591 C CA . LEU C 3 84 ? -6.885 37.711 17.225 1.00 49.44 83 LEU C CA 1
ATOM 5592 C C . LEU C 3 84 ? -5.942 36.575 17.596 1.00 46.76 83 LEU C C 1
ATOM 5593 O O . LEU C 3 84 ? -6.375 35.548 18.127 1.00 47.73 83 LEU C O 1
ATOM 5598 N N . SER C 3 85 ? -4.666 36.744 17.285 1.00 45.79 84 SER C N 1
ATOM 5599 C CA . SER C 3 85 ? -3.647 35.783 17.668 1.00 51.29 84 SER C CA 1
ATOM 5600 C C . SER C 3 85 ? -2.883 36.346 18.857 1.00 52.86 84 SER C C 1
ATOM 5601 O O . SER C 3 85 ? -2.452 37.504 18.834 1.00 55.10 84 SER C O 1
ATOM 5604 N N . LEU C 3 86 ? -2.759 35.544 19.906 1.00 47.53 85 LEU C N 1
ATOM 5605 C CA . LEU C 3 86 ? -1.975 35.893 21.082 1.00 48.73 85 LEU C CA 1
ATOM 5606 C C . LEU C 3 86 ? -0.955 34.809 21.388 1.00 49.05 85 LEU C C 1
ATOM 5607 O O . LEU C 3 86 ? -0.549 34.646 22.535 1.00 50.06 85 LEU C O 1
ATOM 5612 N N . ARG C 3 87 ? -0.552 34.057 20.366 1.00 54.28 86 ARG C N 1
ATOM 5613 C CA . ARG C 3 87 ? 0.357 32.934 20.551 1.00 55.67 86 ARG C CA 1
ATOM 5614 C C . ARG C 3 87 ? 1.652 33.368 21.228 1.00 54.21 86 ARG C C 1
ATOM 5615 O O . ARG C 3 87 ? 2.375 34.233 20.733 1.00 47.42 86 ARG C O 1
ATOM 5623 N N . GLY C 3 88 ? 1.931 32.755 22.369 1.00 57.55 87 GLY C N 1
ATOM 5624 C CA . GLY C 3 88 ? 3.120 33.014 23.131 1.00 61.61 87 GLY C CA 1
ATOM 5625 C C . GLY C 3 88 ? 3.090 34.285 23.942 1.00 63.70 87 GLY C C 1
ATOM 5626 O O . GLY C 3 88 ? 4.100 34.624 24.562 1.00 62.27 87 GLY C O 1
ATOM 5627 N N . CYS C 3 89 ? 1.982 35.022 23.942 1.00 59.92 88 CYS C N 1
ATOM 5628 C CA . CYS C 3 89 ? 1.849 36.200 24.799 1.00 60.08 88 CYS C CA 1
ATOM 5629 C C . CYS C 3 89 ? 1.540 35.745 26.226 1.00 62.27 88 CYS C C 1
ATOM 5630 O O . CYS C 3 89 ? 0.404 35.812 26.703 1.00 69.69 88 CYS C O 1
ATOM 5633 N N . ILE C 3 90 ? 2.582 35.271 26.923 1.00 61.01 89 ILE C N 1
ATOM 5634 C CA . ILE C 3 90 ? 2.428 34.883 28.330 1.00 67.96 89 ILE C CA 1
ATOM 5635 C C . ILE C 3 90 ? 2.034 36.085 29.195 1.00 69.52 89 ILE C C 1
ATOM 5636 O O . ILE C 3 90 ? 1.503 35.913 30.299 1.00 66.16 89 ILE C O 1
ATOM 5641 N N . GLY C 3 91 ? 2.219 37.309 28.702 1.00 73.21 90 GLY C N 1
ATOM 5642 C CA . GLY C 3 91 ? 1.757 38.468 29.453 1.00 77.43 90 GLY C CA 1
ATOM 5643 C C . GLY C 3 91 ? 0.280 38.409 29.815 1.00 72.09 90 GLY C C 1
ATOM 5644 O O . GLY C 3 91 ? -0.107 38.775 30.928 1.00 76.61 90 GLY C O 1
ATOM 5645 N N . VAL C 3 92 ? -0.562 37.931 28.891 1.00 77.35 91 VAL C N 1
ATOM 5646 C CA . VAL C 3 92 ? -2.010 38.072 29.046 1.00 67.37 91 VAL C CA 1
ATOM 5647 C C . VAL C 3 92 ? -2.546 37.070 30.066 1.00 62.87 91 VAL C C 1
ATOM 5648 O O . VAL C 3 92 ? -2.163 35.889 30.084 1.00 66.09 91 VAL C O 1
ATOM 5652 N N . GLY C 3 93 ? -3.435 37.550 30.931 1.00 62.66 92 GLY C N 1
ATOM 5653 C CA . GLY C 3 93 ? -4.196 36.704 31.827 1.00 57.22 92 GLY C CA 1
ATOM 5654 C C . GLY C 3 93 ? -5.679 36.984 31.681 1.00 57.44 92 GLY C C 1
ATOM 5655 O O . GLY C 3 93 ? -6.080 37.725 30.774 1.00 56.02 92 GLY C O 1
ATOM 5656 N N . ASP C 3 94 ? -6.501 36.425 32.580 1.00 50.09 93 ASP C N 1
ATOM 5657 C CA . ASP C 3 94 ? -7.952 36.490 32.403 1.00 51.31 93 ASP C CA 1
ATOM 5658 C C . ASP C 3 94 ? -8.455 37.925 32.316 1.00 53.81 93 ASP C C 1
ATOM 5659 O O . ASP C 3 94 ? -9.462 38.194 31.643 1.00 64.96 93 ASP C O 1
ATOM 5664 N N . SER C 3 95 ? -7.782 38.853 32.989 1.00 60.80 94 SER C N 1
ATOM 5665 C CA . SER C 3 95 ? -8.296 40.213 33.078 1.00 63.50 94 SER C CA 1
ATOM 5666 C C . SER C 3 95 ? -8.296 40.886 31.708 1.00 59.90 94 SER C C 1
ATOM 5667 O O . SER C 3 95 ? -9.309 41.447 31.277 1.00 52.26 94 SER C O 1
ATOM 5670 N N . SER C 3 96 ? -7.170 40.820 30.999 1.00 62.53 95 SER C N 1
ATOM 5671 C CA . SER C 3 96 ? -7.106 41.408 29.667 1.00 61.08 95 SER C CA 1
ATOM 5672 C C . SER C 3 96 ? -8.129 40.762 28.745 1.00 58.00 95 SER C C 1
ATOM 5673 O O . SER C 3 96 ? -8.831 41.448 27.994 1.00 65.31 95 SER C O 1
ATOM 5676 N N . LEU C 3 97 ? -8.236 39.437 28.798 1.00 50.71 96 LEU C N 1
ATOM 5677 C CA . LEU C 3 97 ? -9.116 38.749 27.863 1.00 56.73 96 LEU C CA 1
ATOM 5678 C C . LEU C 3 97 ? -10.594 38.956 28.204 1.00 55.22 96 LEU C C 1
ATOM 5679 O O . LEU C 3 97 ? -11.437 38.927 27.304 1.00 55.30 96 LEU C O 1
ATOM 5684 N N . LYS C 3 98 ? -10.939 39.180 29.471 1.00 55.46 97 LYS C N 1
ATOM 5685 C CA . LYS C 3 98 ? -12.299 39.626 29.750 1.00 57.35 97 LYS C CA 1
ATOM 5686 C C . LYS C 3 98 ? -12.582 40.942 29.035 1.00 53.74 97 LYS C C 1
ATOM 5687 O O . LYS C 3 98 ? -13.561 41.060 28.283 1.00 54.13 97 LYS C O 1
ATOM 5693 N N . THR C 3 99 ? -11.725 41.940 29.259 1.00 50.99 98 THR C N 1
ATOM 5694 C CA . THR C 3 99 ? -11.925 43.243 28.650 1.00 62.81 98 THR C CA 1
ATOM 5695 C C . THR C 3 99 ? -12.041 43.124 27.141 1.00 56.05 98 THR C C 1
ATOM 5696 O O . THR C 3 99 ? -12.979 43.657 26.538 1.00 57.43 98 THR C O 1
ATOM 5700 N N . PHE C 3 100 ? -11.102 42.412 26.514 1.00 52.13 99 PHE C N 1
ATOM 5701 C CA . PHE C 3 100 ? -11.155 42.240 25.065 1.00 51.63 99 PHE C CA 1
ATOM 5702 C C . PHE C 3 100 ? -12.442 41.550 24.635 1.00 49.45 99 PHE C C 1
ATOM 5703 O O . PHE C 3 100 ? -13.041 41.911 23.614 1.00 48.26 99 PHE C O 1
ATOM 5711 N N . ALA C 3 101 ? -12.872 40.545 25.395 1.00 49.87 100 ALA C N 1
ATOM 5712 C CA . ALA C 3 101 ? -14.050 39.785 25.008 1.00 53.73 100 ALA C CA 1
ATOM 5713 C C . ALA C 3 101 ? -15.307 40.655 25.040 1.00 58.69 100 ALA C C 1
ATOM 5714 O O . ALA C 3 101 ? -16.105 40.631 24.095 1.00 61.31 100 ALA C O 1
ATOM 5716 N N . GLN C 3 102 ? -15.496 41.450 26.098 1.00 54.13 101 GLN C N 1
ATOM 5717 C CA . GLN C 3 102 ? -16.726 42.236 26.180 1.00 62.20 101 GLN C CA 1
ATOM 5718 C C . GLN C 3 102 ? -16.757 43.339 25.125 1.00 57.46 101 GLN C C 1
ATOM 5719 O O . GLN C 3 102 ? -17.842 43.791 24.743 1.00 53.35 101 GLN C O 1
ATOM 5725 N N . ASN C 3 103 ? -15.585 43.728 24.599 1.00 61.38 102 ASN C N 1
ATOM 5726 C CA . ASN C 3 103 ? -15.464 44.745 23.559 1.00 59.96 102 ASN C CA 1
ATOM 5727 C C . ASN C 3 103 ? -15.430 44.186 22.140 1.00 61.05 102 ASN C C 1
ATOM 5728 O O . ASN C 3 103 ? -15.600 44.953 21.180 1.00 58.33 102 ASN C O 1
ATOM 5733 N N . CYS C 3 104 ? -15.161 42.891 21.965 1.00 64.82 103 CYS C N 1
ATOM 5734 C CA . CYS C 3 104 ? -14.973 42.307 20.635 1.00 61.03 103 CYS C CA 1
ATOM 5735 C C . CYS C 3 104 ? -15.870 41.082 20.548 1.00 59.84 103 CYS C C 1
ATOM 5736 O O . CYS C 3 104 ? -15.413 39.935 20.632 1.00 59.12 103 CYS C O 1
ATOM 5739 N N . ARG C 3 105 ? -17.161 41.337 20.375 1.00 51.46 104 ARG C N 1
ATOM 5740 C CA . ARG C 3 105 ? -18.148 40.270 20.347 1.00 53.93 104 ARG C CA 1
ATOM 5741 C C . ARG C 3 105 ? -18.183 39.549 19.006 1.00 54.41 104 ARG C C 1
ATOM 5742 O O . ARG C 3 105 ? -18.595 38.384 18.953 1.00 68.74 104 ARG C O 1
ATOM 5750 N N . ASN C 3 106 ? -17.733 40.192 17.924 1.00 58.70 105 ASN C N 1
ATOM 5751 C CA . ASN C 3 106 ? -17.721 39.561 16.606 1.00 55.36 105 ASN C CA 1
ATOM 5752 C C . ASN C 3 106 ? -16.474 38.723 16.342 1.00 50.87 105 ASN C C 1
ATOM 5753 O O . ASN C 3 106 ? -16.222 38.392 15.180 1.00 50.02 105 ASN C O 1
ATOM 5758 N N . ILE C 3 107 ? -15.680 38.375 17.355 1.00 49.49 106 ILE C N 1
ATOM 5759 C CA . ILE C 3 107 ? -14.447 37.646 17.081 1.00 50.83 106 ILE C CA 1
ATOM 5760 C C . ILE C 3 107 ? -14.770 36.230 16.612 1.00 47.00 106 ILE C C 1
ATOM 5761 O O . ILE C 3 107 ? -15.577 35.517 17.220 1.00 42.77 106 ILE C O 1
ATOM 5766 N N . GLU C 3 108 ? -14.146 35.816 15.511 1.00 51.50 107 GLU C N 1
ATOM 5767 C CA . GLU C 3 108 ? -14.382 34.489 14.965 1.00 49.96 107 GLU C CA 1
ATOM 5768 C C . GLU C 3 108 ? -13.209 33.540 15.158 1.00 43.20 107 GLU C C 1
ATOM 5769 O O . GLU C 3 108 ? -13.379 32.326 14.999 1.00 39.62 107 GLU C O 1
ATOM 5775 N N . HIS C 3 109 ? -12.042 34.059 15.523 1.00 42.84 108 HIS C N 1
ATOM 5776 C CA . HIS C 3 109 ? -10.796 33.300 15.554 1.00 44.49 108 HIS C CA 1
ATOM 5777 C C . HIS C 3 109 ? -9.994 33.835 16.727 1.00 40.74 108 HIS C C 1
ATOM 5778 O O . HIS C 3 109 ? -9.652 35.021 16.736 1.00 39.85 108 HIS C O 1
ATOM 5785 N N . LEU C 3 110 ? -9.745 32.989 17.733 1.00 38.42 109 LEU C N 1
ATOM 5786 C CA . LEU C 3 110 ? -8.938 33.355 18.892 1.00 36.26 109 LEU C CA 1
ATOM 5787 C C . LEU C 3 110 ? -7.854 32.308 19.071 1.00 38.94 109 LEU C C 1
ATOM 5788 O O . LEU C 3 110 ? -8.153 31.116 19.217 1.00 36.38 109 LEU C O 1
ATOM 5793 N N . ASN C 3 111 ? -6.600 32.755 19.082 1.00 41.38 110 ASN C N 1
ATOM 5794 C CA . ASN C 3 111 ? -5.454 31.878 19.268 1.00 44.42 110 ASN C CA 1
ATOM 5795 C C . ASN C 3 111 ? -4.759 32.226 20.582 1.00 43.68 110 ASN C C 1
ATOM 5796 O O . ASN C 3 111 ? -4.069 33.247 20.677 1.00 42.34 110 ASN C O 1
ATOM 5801 N N . LEU C 3 112 ? -4.916 31.360 21.585 1.00 39.52 111 LEU C N 1
ATOM 5802 C CA . LEU C 3 112 ? -4.296 31.569 22.888 1.00 40.24 111 LEU C CA 1
ATOM 5803 C C . LEU C 3 112 ? -3.147 30.595 23.144 1.00 40.68 111 LEU C C 1
ATOM 5804 O O . LEU C 3 112 ? -2.814 30.321 24.302 1.00 42.39 111 LEU C O 1
ATOM 5809 N N . ASN C 3 113 ? -2.539 30.076 22.083 1.00 44.82 112 ASN C N 1
ATOM 5810 C CA . ASN C 3 113 ? -1.458 29.099 22.176 1.00 45.55 112 ASN C CA 1
ATOM 5811 C C . ASN C 3 113 ? -0.363 29.571 23.128 1.00 47.93 112 ASN C C 1
ATOM 5812 O O . ASN C 3 113 ? 0.223 30.638 22.938 1.00 42.09 112 ASN C O 1
ATOM 5817 N N . GLY C 3 114 ? -0.104 28.783 24.168 1.00 49.27 113 GLY C N 1
ATOM 5818 C CA . GLY C 3 114 ? 0.939 29.098 25.114 1.00 47.36 113 GLY C CA 1
ATOM 5819 C C . GLY C 3 114 ? 0.610 30.152 26.149 1.00 54.15 113 GLY C C 1
ATOM 5820 O O . GLY C 3 114 ? 1.468 30.459 26.989 1.00 61.69 113 GLY C O 1
ATOM 5821 N N . CYS C 3 115 ? -0.587 30.730 26.131 1.00 57.72 114 CYS C N 1
ATOM 5822 C CA . CYS C 3 115 ? -0.927 31.710 27.159 1.00 49.94 114 CYS C CA 1
ATOM 5823 C C . CYS C 3 115 ? -1.213 30.994 28.474 1.00 54.49 114 CYS C C 1
ATOM 5824 O O . CYS C 3 115 ? -2.343 30.578 28.750 1.00 57.02 114 CYS C O 1
ATOM 5827 N N . THR C 3 116 ? -0.176 30.871 29.298 1.00 61.49 115 THR C N 1
ATOM 5828 C CA . THR C 3 116 ? -0.138 29.944 30.421 1.00 54.45 115 THR C CA 1
ATOM 5829 C C . THR C 3 116 ? -0.915 30.432 31.640 1.00 52.27 115 THR C C 1
ATOM 5830 O O . THR C 3 116 ? -1.322 29.610 32.467 1.00 52.84 115 THR C O 1
ATOM 5834 N N . LYS C 3 117 ? -1.161 31.736 31.762 1.00 42.37 116 LYS C N 1
ATOM 5835 C CA . LYS C 3 117 ? -1.839 32.277 32.933 1.00 60.05 116 LYS C CA 1
ATOM 5836 C C . LYS C 3 117 ? -3.368 32.338 32.722 1.00 57.11 116 LYS C C 1
ATOM 5837 O O . LYS C 3 117 ? -4.088 32.997 33.489 1.00 66.75 116 LYS C O 1
ATOM 5843 N N . ILE C 3 118 ? -3.865 31.660 31.698 1.00 54.68 117 ILE C N 1
ATOM 5844 C CA . ILE C 3 118 ? -5.271 31.663 31.318 1.00 51.14 117 ILE C CA 1
ATOM 5845 C C . ILE C 3 118 ? -5.998 30.627 32.159 1.00 52.12 117 ILE C C 1
ATOM 5846 O O . ILE C 3 118 ? -5.516 29.500 32.336 1.00 45.73 117 ILE C O 1
ATOM 5851 N N . THR C 3 119 ? -7.143 31.018 32.703 1.00 48.30 118 THR C N 1
ATOM 5852 C CA . THR C 3 119 ? -7.930 30.219 33.634 1.00 55.23 118 THR C CA 1
ATOM 5853 C C . THR C 3 119 ? -9.240 29.827 32.961 1.00 53.24 118 THR C C 1
ATOM 5854 O O . THR C 3 119 ? -9.531 30.266 31.846 1.00 49.13 118 THR C O 1
ATOM 5858 N N . ASP C 3 120 ? -10.008 28.950 33.626 1.00 55.01 119 ASP C N 1
ATOM 5859 C CA . ASP C 3 120 ? -11.407 28.760 33.261 1.00 49.68 119 ASP C CA 1
ATOM 5860 C C . ASP C 3 120 ? -12.117 30.093 33.109 1.00 43.93 119 ASP C C 1
ATOM 5861 O O . ASP C 3 120 ? -13.056 30.220 32.312 1.00 40.74 119 ASP C O 1
ATOM 5866 N N . SER C 3 121 ? -11.668 31.105 33.848 1.00 52.16 120 SER C N 1
ATOM 5867 C CA . SER C 3 121 ? -12.327 32.403 33.811 1.00 53.37 120 SER C CA 1
ATOM 5868 C C . SER C 3 121 ? -12.416 32.983 32.395 1.00 47.31 120 SER C C 1
ATOM 5869 O O . SER C 3 121 ? -13.423 33.621 32.056 1.00 44.48 120 SER C O 1
ATOM 5872 N N . THR C 3 122 ? -11.405 32.759 31.532 1.00 45.21 121 THR C N 1
ATOM 5873 C CA . THR C 3 122 ? -11.536 33.399 30.216 1.00 50.04 121 THR C CA 1
ATOM 5874 C C . THR C 3 122 ? -12.475 32.628 29.289 1.00 47.60 121 THR C C 1
ATOM 5875 O O . THR C 3 122 ? -13.192 33.254 28.499 1.00 46.73 121 THR C O 1
ATOM 5879 N N . CYS C 3 123 ? -12.513 31.293 29.368 1.00 43.82 122 CYS C N 1
ATOM 5880 C CA . CYS C 3 123 ? -13.522 30.570 28.600 1.00 46.69 122 CYS C CA 1
ATOM 5881 C C . CYS C 3 123 ? -14.933 30.929 29.038 1.00 48.76 122 CYS C C 1
ATOM 5882 O O . CYS C 3 123 ? -15.868 30.802 28.240 1.00 55.85 122 CYS C O 1
ATOM 5885 N N . TYR C 3 124 ? -15.110 31.382 30.281 1.00 47.54 123 TYR C N 1
ATOM 5886 C CA . TYR C 3 124 ? -16.423 31.872 30.680 1.00 46.14 123 TYR C CA 1
ATOM 5887 C C . TYR C 3 124 ? -16.708 33.224 30.049 1.00 40.32 123 TYR C C 1
ATOM 5888 O O . TYR C 3 124 ? -17.803 33.446 29.524 1.00 44.30 123 TYR C O 1
ATOM 5897 N N . SER C 3 125 ? -15.727 34.124 30.054 1.00 50.30 124 SER C N 1
ATOM 5898 C CA . SER C 3 125 ? -15.868 35.369 29.306 1.00 47.09 124 SER C CA 1
ATOM 5899 C C . SER C 3 125 ? -16.160 35.096 27.840 1.00 48.31 124 SER C C 1
ATOM 5900 O O . SER C 3 125 ? -17.011 35.756 27.239 1.00 48.54 124 SER C O 1
ATOM 5903 N N . LEU C 3 126 ? -15.449 34.133 27.242 1.00 46.41 125 LEU C N 1
ATOM 5904 C CA . LEU C 3 126 ? -15.670 33.832 25.833 1.00 43.44 125 LEU C CA 1
ATOM 5905 C C . LEU C 3 126 ? -17.075 33.303 25.604 1.00 45.85 125 LEU C C 1
ATOM 5906 O O . LEU C 3 126 ? -17.710 33.618 24.591 1.00 46.64 125 LEU C O 1
ATOM 5911 N N . SER C 3 127 ? -17.562 32.475 26.526 1.00 39.97 126 SER C N 1
ATOM 5912 C CA . SER C 3 127 ? -18.921 31.970 26.436 1.00 43.00 126 SER C CA 1
ATOM 5913 C C . SER C 3 127 ? -19.937 33.107 26.524 1.00 45.08 126 SER C C 1
ATOM 5914 O O . SER C 3 127 ? -20.876 33.183 25.723 1.00 47.78 126 SER C O 1
ATOM 5917 N N . ARG C 3 128 ? -19.743 34.026 27.469 1.00 38.74 127 ARG C N 1
ATOM 5918 C CA . ARG C 3 128 ? -20.672 35.145 27.615 1.00 47.13 127 ARG C CA 1
ATOM 5919 C C . ARG C 3 128 ? -20.635 36.091 26.413 1.00 46.74 127 ARG C C 1
ATOM 5920 O O . ARG C 3 128 ? -21.680 36.563 25.961 1.00 49.10 127 ARG C O 1
ATOM 5928 N N . PHE C 3 129 ? -19.451 36.392 25.880 1.00 48.41 128 PHE C N 1
ATOM 5929 C CA . PHE C 3 129 ? -19.329 37.531 24.973 1.00 51.38 128 PHE C CA 1
ATOM 5930 C C . PHE C 3 129 ? -18.897 37.197 23.548 1.00 54.25 128 PHE C C 1
ATOM 5931 O O . PHE C 3 129 ? -18.839 38.108 22.716 1.00 64.85 128 PHE C O 1
ATOM 5939 N N . CYS C 3 130 ? -18.574 35.947 23.234 1.00 52.80 129 CYS C N 1
ATOM 5940 C CA . CYS C 3 130 ? -17.979 35.624 21.939 1.00 50.33 129 CYS C CA 1
ATOM 5941 C C . CYS C 3 130 ? -18.684 34.419 21.322 1.00 50.48 129 CYS C C 1
ATOM 5942 O O . CYS C 3 130 ? -18.080 33.390 21.022 1.00 52.96 129 CYS C O 1
ATOM 5945 N N . SER C 3 131 ? -19.985 34.560 21.115 1.00 47.97 130 SER C N 1
ATOM 5946 C CA . SER C 3 131 ? -20.790 33.502 20.525 1.00 47.82 130 SER C CA 1
ATOM 5947 C C . SER C 3 131 ? -20.598 33.363 19.019 1.00 47.55 130 SER C C 1
ATOM 5948 O O . SER C 3 131 ? -21.344 32.620 18.381 1.00 47.58 130 SER C O 1
ATOM 5951 N N . LYS C 3 132 ? -19.643 34.064 18.416 1.00 48.51 131 LYS C N 1
ATOM 5952 C CA . LYS C 3 132 ? -19.372 33.898 16.997 1.00 46.91 131 LYS C CA 1
ATOM 5953 C C . LYS C 3 132 ? -18.043 33.201 16.740 1.00 42.08 131 LYS C C 1
ATOM 5954 O O . LYS C 3 132 ? -17.638 33.068 15.581 1.00 45.32 131 LYS C O 1
ATOM 5960 N N . LEU C 3 133 ? -17.373 32.737 17.797 1.00 40.71 132 LEU C N 1
ATOM 5961 C CA . LEU C 3 133 ? -16.136 31.970 17.662 1.00 41.87 132 LEU C CA 1
ATOM 5962 C C . LEU C 3 133 ? -16.326 30.764 16.758 1.00 41.54 132 LEU C C 1
ATOM 5963 O O . LEU C 3 133 ? -17.227 29.953 16.959 1.00 34.86 132 LEU C O 1
ATOM 5968 N N . LYS C 3 134 ? -15.475 30.638 15.756 1.00 42.59 133 LYS C N 1
ATOM 5969 C CA . LYS C 3 134 ? -15.424 29.402 15.001 1.00 43.53 133 LYS C CA 1
ATOM 5970 C C . LYS C 3 134 ? -14.104 28.688 15.203 1.00 38.68 133 LYS C C 1
ATOM 5971 O O . LYS C 3 134 ? -13.985 27.512 14.842 1.00 44.31 133 LYS C O 1
ATOM 5977 N N . HIS C 3 135 ? -13.140 29.351 15.825 1.00 41.11 134 HIS C N 1
ATOM 5978 C CA . HIS C 3 135 ? -11.762 28.877 15.871 1.00 35.79 134 HIS C CA 1
ATOM 5979 C C . HIS C 3 135 ? -11.214 29.323 17.219 1.00 38.84 134 HIS C C 1
ATOM 5980 O O . HIS C 3 135 ? -11.057 30.526 17.473 1.00 32.80 134 HIS C O 1
ATOM 5987 N N . LEU C 3 136 ? -11.001 28.349 18.099 1.00 37.01 135 LEU C N 1
ATOM 5988 C CA . LEU C 3 136 ? -10.394 28.552 19.406 1.00 36.87 135 LEU C CA 1
ATOM 5989 C C . LEU C 3 136 ? -9.163 27.660 19.476 1.00 38.89 135 LEU C C 1
ATOM 5990 O O . LEU C 3 136 ? -9.257 26.437 19.300 1.00 40.45 135 LEU C O 1
ATOM 5995 N N . ASP C 3 137 ? -8.017 28.270 19.721 1.00 41.84 136 ASP C N 1
ATOM 5996 C CA . ASP C 3 137 ? -6.774 27.546 19.907 1.00 39.88 136 ASP C CA 1
ATOM 5997 C C . ASP C 3 137 ? -6.360 27.703 21.367 1.00 41.30 136 ASP C C 1
ATOM 5998 O O . ASP C 3 137 ? -6.138 28.826 21.842 1.00 36.98 136 ASP C O 1
ATOM 6003 N N . LEU C 3 138 ? -6.278 26.581 22.076 1.00 39.93 137 LEU C N 1
ATOM 6004 C CA . LEU C 3 138 ? -5.973 26.579 23.501 1.00 44.60 137 LEU C CA 1
ATOM 6005 C C . LEU C 3 138 ? -4.698 25.807 23.809 1.00 44.40 137 LEU C C 1
ATOM 6006 O O . LEU C 3 138 ? -4.438 25.516 24.982 1.00 43.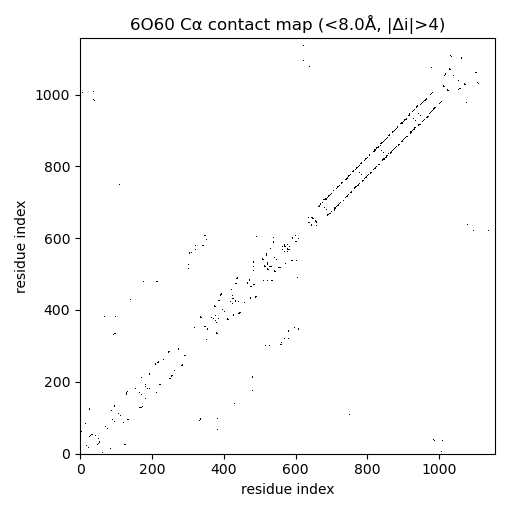57 137 LEU C O 1
ATOM 6011 N N . THR C 3 139 ? -3.918 25.456 22.783 1.00 46.31 138 THR C N 1
ATOM 6012 C CA . THR C 3 139 ? -2.649 24.753 22.920 1.00 41.99 138 THR C CA 1
ATOM 6013 C C . THR C 3 139 ? -1.865 25.261 24.123 1.00 39.87 138 THR C C 1
ATOM 6014 O O . THR C 3 139 ? -1.607 26.467 24.257 1.00 36.27 138 THR C O 1
ATOM 6018 N N . SER C 3 140 ? -1.543 24.339 25.022 1.00 37.21 139 SER C N 1
ATOM 6019 C CA . SER C 3 140 ? -0.659 24.566 26.159 1.00 42.50 139 SER C CA 1
ATOM 6020 C C . SER C 3 140 ? -1.235 25.527 27.179 1.00 41.02 139 SER C C 1
ATOM 6021 O O . SER C 3 140 ? -0.503 26.063 28.004 1.00 49.88 139 SER C O 1
ATOM 6024 N N . CYS C 3 141 ? -2.540 25.752 27.160 1.00 43.19 140 CYS C N 1
ATOM 6025 C CA . CYS C 3 141 ? -3.177 26.495 28.239 1.00 42.02 140 CYS C CA 1
ATOM 6026 C C . CYS C 3 141 ? -3.474 25.505 29.364 1.00 45.94 140 CYS C C 1
ATOM 6027 O O . CYS C 3 141 ? -4.588 25.011 29.538 1.00 40.41 140 CYS C O 1
ATOM 6030 N N . VAL C 3 142 ? -2.431 25.256 30.165 1.00 42.43 141 VAL C N 1
ATOM 6031 C CA . VAL C 3 142 ? -2.376 24.141 31.113 1.00 49.45 141 VAL C CA 1
ATOM 6032 C C . VAL C 3 142 ? -3.328 24.318 32.297 1.00 42.90 141 VAL C C 1
ATOM 6033 O O . VAL C 3 142 ? -3.749 23.327 32.899 1.00 40.49 141 VAL C O 1
ATOM 6037 N N . SER C 3 143 ? -3.667 25.559 32.666 1.00 44.69 142 SER C N 1
ATOM 6038 C CA . SER C 3 143 ? -4.568 25.858 33.785 1.00 54.53 142 SER C CA 1
ATOM 6039 C C . SER C 3 143 ? -6.046 25.749 33.412 1.00 57.28 142 SER C C 1
ATOM 6040 O O . SER C 3 143 ? -6.919 26.069 34.234 1.00 65.79 142 SER C O 1
ATOM 6043 N N . ILE C 3 144 ? -6.337 25.298 32.207 1.00 57.11 143 ILE C N 1
ATOM 6044 C CA . ILE C 3 144 ? -7.709 25.105 31.757 1.00 52.83 143 ILE C CA 1
ATOM 6045 C C . ILE C 3 144 ? -8.207 23.748 32.238 1.00 49.76 143 ILE C C 1
ATOM 6046 O O . ILE C 3 144 ? -7.527 22.732 32.074 1.00 59.86 143 ILE C O 1
ATOM 6051 N N . THR C 3 145 ? -9.385 23.726 32.852 1.00 51.48 144 THR C N 1
ATOM 6052 C CA . THR C 3 145 ? -10.007 22.471 33.262 1.00 50.50 144 THR C CA 1
ATOM 6053 C C . THR C 3 145 ? -11.197 22.130 32.367 1.00 48.14 144 THR C C 1
ATOM 6054 O O . THR C 3 145 ? -11.569 22.874 31.450 1.00 45.39 144 THR C O 1
ATOM 6058 N N . ASN C 3 146 ? -11.769 20.953 32.655 1.00 47.07 145 ASN C N 1
ATOM 6059 C CA . ASN C 3 146 ? -13.041 20.517 32.086 1.00 44.30 145 ASN C CA 1
ATOM 6060 C C . ASN C 3 146 ? -14.102 21.613 32.128 1.00 42.87 145 ASN C C 1
ATOM 6061 O O . ASN C 3 146 ? -14.903 21.726 31.196 1.00 39.11 145 ASN C O 1
ATOM 6066 N N . SER C 3 147 ? -14.132 22.429 33.188 1.00 43.26 146 SER C N 1
ATOM 6067 C CA . SER C 3 147 ? -15.162 23.471 33.288 1.00 47.48 146 SER C CA 1
ATOM 6068 C C . SER C 3 147 ? -15.122 24.426 32.101 1.00 45.45 146 SER C C 1
ATOM 6069 O O . SER C 3 147 ? -16.173 24.870 31.618 1.00 46.49 146 SER C O 1
ATOM 6072 N N . SER C 3 148 ? -13.917 24.760 31.624 1.00 42.77 147 SER C N 1
ATOM 6073 C CA . SER C 3 148 ? -13.788 25.577 30.422 1.00 49.33 147 SER C CA 1
ATOM 6074 C C . SER C 3 148 ? -14.513 24.969 29.235 1.00 46.06 147 SER C C 1
ATOM 6075 O O . SER C 3 148 ? -15.055 25.703 28.403 1.00 42.63 147 SER C O 1
ATOM 6078 N N . LEU C 3 149 ? -14.484 23.644 29.102 1.00 42.95 148 LEU C N 1
ATOM 6079 C CA . LEU C 3 149 ? -15.154 23.054 27.961 1.00 45.63 148 LEU C CA 1
ATOM 6080 C C . LEU C 3 149 ? -16.662 23.101 28.137 1.00 47.14 148 LEU C C 1
ATOM 6081 O O . LEU C 3 149 ? -17.399 23.161 27.149 1.00 42.83 148 LEU C O 1
ATOM 6086 N N . LYS C 3 150 ? -17.128 23.128 29.385 1.00 48.86 149 LYS C N 1
ATOM 6087 C CA . LYS C 3 150 ? -18.549 23.292 29.647 1.00 49.36 149 LYS C CA 1
ATOM 6088 C C . LYS C 3 150 ? -19.013 24.693 29.264 1.00 42.65 149 LYS C C 1
ATOM 6089 O O . LYS C 3 150 ? -20.033 24.856 28.588 1.00 43.53 149 LYS C O 1
ATOM 6095 N N . GLY C 3 151 ? -18.264 25.720 29.670 1.00 46.85 150 GLY C N 1
ATOM 6096 C CA . GLY C 3 151 ? -18.623 27.072 29.282 1.00 49.21 150 GLY C CA 1
ATOM 6097 C C . GLY C 3 151 ? -18.572 27.276 27.779 1.00 46.33 150 GLY C C 1
ATOM 6098 O O . GLY C 3 151 ? -19.468 27.880 27.194 1.00 41.91 150 GLY C O 1
ATOM 6099 N N . ILE C 3 152 ? -17.529 26.766 27.128 1.00 48.10 151 ILE C N 1
ATOM 6100 C CA . ILE C 3 152 ? -17.433 26.914 25.680 1.00 49.24 151 ILE C CA 1
ATOM 6101 C C . ILE C 3 152 ? -18.599 26.206 24.993 1.00 44.92 151 ILE C C 1
ATOM 6102 O O . ILE C 3 152 ? -19.146 26.699 23.997 1.00 38.69 151 ILE C O 1
ATOM 6107 N N . SER C 3 153 ? -19.013 25.053 25.533 1.00 45.26 152 SER C N 1
ATOM 6108 C CA . SER C 3 153 ? -20.126 24.304 24.960 1.00 45.13 152 SER C CA 1
ATOM 6109 C C . SER C 3 153 ? -21.446 25.052 25.089 1.00 43.81 152 SER C C 1
ATOM 6110 O O . SER C 3 153 ? -22.372 24.808 24.312 1.00 45.53 152 SER C O 1
ATOM 6113 N N . GLU C 3 154 ? -21.563 25.941 26.069 1.00 41.21 153 GLU C N 1
ATOM 6114 C CA . GLU C 3 154 ? -22.796 26.698 26.223 1.00 44.90 153 GLU C CA 1
ATOM 6115 C C . GLU C 3 154 ? -22.818 27.919 25.306 1.00 48.52 153 GLU C C 1
ATOM 6116 O O . GLU C 3 154 ? -23.744 28.079 24.503 1.00 53.16 153 GLU C O 1
ATOM 6122 N N . GLY C 3 155 ? -21.783 28.763 25.371 1.00 43.80 154 GLY C N 1
ATOM 6123 C CA . GLY C 3 155 ? -21.758 30.006 24.630 1.00 44.10 154 GLY C CA 1
ATOM 6124 C C . GLY C 3 155 ? -21.068 30.020 23.277 1.00 47.80 154 GLY C C 1
ATOM 6125 O O . GLY C 3 155 ? -21.129 31.044 22.588 1.00 51.64 154 GLY C O 1
ATOM 6126 N N . CYS C 3 156 ? -20.408 28.928 22.868 1.00 47.20 155 CYS C N 1
ATOM 6127 C CA . CYS C 3 156 ? -19.607 28.926 21.637 1.00 41.98 155 CYS C CA 1
ATOM 6128 C C . CYS C 3 156 ? -19.967 27.748 20.743 1.00 45.19 155 CYS C C 1
ATOM 6129 O O . CYS C 3 156 ? -19.104 27.040 20.213 1.00 42.94 155 CYS C O 1
ATOM 6132 N N . ARG C 3 157 ? -21.274 27.588 20.495 1.00 41.68 156 ARG C N 1
ATOM 6133 C CA . ARG C 3 157 ? -21.805 26.384 19.867 1.00 41.41 156 ARG C CA 1
ATOM 6134 C C . ARG C 3 157 ? -21.544 26.331 18.374 1.00 39.25 156 ARG C C 1
ATOM 6135 O O . ARG C 3 157 ? -21.633 25.244 17.794 1.00 49.68 156 ARG C O 1
ATOM 6143 N N . ASN C 3 158 ? -21.177 27.443 17.741 1.00 44.42 157 ASN C N 1
ATOM 6144 C CA . ASN C 3 158 ? -20.795 27.412 16.334 1.00 43.24 157 ASN C CA 1
ATOM 6145 C C . ASN C 3 158 ? -19.310 27.140 16.121 1.00 40.02 157 ASN C C 1
ATOM 6146 O O . ASN C 3 158 ? -18.849 27.189 14.977 1.00 40.32 157 ASN C O 1
ATOM 6151 N N . LEU C 3 159 ? -18.561 26.855 17.183 1.00 38.24 158 LEU C N 1
ATOM 6152 C CA . LEU C 3 159 ? -17.163 26.449 17.071 1.00 38.34 158 LEU C CA 1
ATOM 6153 C C . LEU C 3 159 ? -16.932 25.407 15.974 1.00 36.76 158 LEU C C 1
ATOM 6154 O O . LEU C 3 159 ? -17.480 24.314 16.014 1.00 36.66 158 LEU C O 1
ATOM 6159 N N . GLU C 3 160 ? -16.087 25.720 15.003 1.00 42.27 159 GLU C N 1
ATOM 6160 C CA . GLU C 3 160 ? -15.733 24.728 13.997 1.00 43.46 159 GLU C CA 1
ATOM 6161 C C . GLU C 3 160 ? -14.395 24.061 14.259 1.00 37.75 159 GLU C C 1
ATOM 6162 O O . GLU C 3 160 ? -14.179 22.934 13.792 1.00 36.13 159 GLU C O 1
ATOM 6168 N N . TYR C 3 161 ? -13.510 24.735 14.994 1.00 37.45 160 TYR C N 1
ATOM 6169 C CA . TYR C 3 161 ? -12.133 24.311 15.217 1.00 35.98 160 TYR C CA 1
ATOM 6170 C C . TYR C 3 161 ? -11.802 24.491 16.695 1.00 34.83 160 TYR C C 1
ATOM 6171 O O . TYR C 3 161 ? -11.826 25.619 17.215 1.00 30.64 160 TYR C O 1
ATOM 6180 N N . LEU C 3 162 ? -11.449 23.407 17.367 1.00 34.94 161 LEU C N 1
ATOM 6181 C CA . LEU C 3 162 ? -10.991 23.504 18.747 1.00 38.59 161 LEU C CA 1
ATOM 6182 C C . LEU C 3 162 ? -9.693 22.735 18.879 1.00 35.62 161 LEU C C 1
ATOM 6183 O O . LEU C 3 162 ? -9.575 21.617 18.373 1.00 41.48 161 LEU C O 1
ATOM 6188 N N . ASN C 3 163 ? -8.725 23.338 19.555 1.00 38.67 162 ASN C N 1
ATOM 6189 C CA . ASN C 3 163 ? -7.401 22.759 19.752 1.00 37.61 162 ASN C CA 1
ATOM 6190 C C . ASN C 3 163 ? -7.116 22.724 21.247 1.00 37.05 162 ASN C C 1
ATOM 6191 O O . ASN C 3 163 ? -6.886 23.775 21.858 1.00 34.96 162 ASN C O 1
ATOM 6196 N N . LEU C 3 164 ? -7.114 21.527 21.834 1.00 38.06 163 LEU C N 1
ATOM 6197 C CA . LEU C 3 164 ? -6.771 21.349 23.242 1.00 40.44 163 LEU C CA 1
ATOM 6198 C C . LEU C 3 164 ? -5.364 20.782 23.469 1.00 41.05 163 LEU C C 1
ATOM 6199 O O . LEU C 3 164 ? -5.078 20.304 24.572 1.00 40.03 163 LEU C O 1
ATOM 6204 N N . SER C 3 165 ? -4.482 20.841 22.471 1.00 41.31 164 SER C N 1
ATOM 6205 C CA . SER C 3 165 ? -3.153 20.236 22.562 1.00 46.16 164 SER C CA 1
ATOM 6206 C C . SER C 3 165 ? -2.454 20.533 23.888 1.00 45.70 164 SER C C 1
ATOM 6207 O O . SER C 3 165 ? -2.341 21.690 24.308 1.00 39.90 164 SER C O 1
ATOM 6210 N N . TRP C 3 166 ? -1.972 19.464 24.529 1.00 48.31 165 TRP C N 1
ATOM 6211 C CA . TRP C 3 166 ? -1.220 19.527 25.787 1.00 47.95 165 TRP C CA 1
ATOM 6212 C C . TRP C 3 166 ? -2.008 20.198 26.908 1.00 45.59 165 TRP C C 1
ATOM 6213 O O . TRP C 3 166 ? -1.420 20.735 27.852 1.00 52.52 165 TRP C O 1
ATOM 6224 N N . CYS C 3 167 ? -3.342 20.174 26.815 1.00 43.76 166 CYS C N 1
ATOM 6225 C CA . CYS C 3 167 ? -4.198 20.552 27.941 1.00 43.16 166 CYS C CA 1
ATOM 6226 C C . CYS C 3 167 ? -4.480 19.274 28.724 1.00 46.14 166 CYS C C 1
ATOM 6227 O O . CYS C 3 167 ? -5.542 18.650 28.630 1.00 43.73 166 CYS C O 1
ATOM 6230 N N . ASP C 3 168 ? -3.481 18.890 29.520 1.00 46.27 167 ASP C N 1
ATOM 6231 C CA . ASP C 3 168 ? -3.366 17.539 30.050 1.00 46.71 167 ASP C CA 1
ATOM 6232 C C . ASP C 3 168 ? -4.372 17.225 31.149 1.00 50.32 167 ASP C C 1
ATOM 6233 O O . ASP C 3 168 ? -4.593 16.045 31.446 1.00 45.40 167 ASP C O 1
ATOM 6238 N N . GLN C 3 169 ? -4.973 18.227 31.786 1.00 46.27 168 GLN C N 1
ATOM 6239 C CA . GLN C 3 169 ? -5.944 17.913 32.826 1.00 47.97 168 GLN C CA 1
ATOM 6240 C C . GLN C 3 169 ? -7.385 17.828 32.292 1.00 48.41 168 GLN C C 1
ATOM 6241 O O . GLN C 3 169 ? -8.328 17.726 33.086 1.00 49.70 168 GLN C O 1
ATOM 6247 N N . ILE C 3 170 ? -7.562 17.819 30.964 1.00 45.28 169 ILE C N 1
ATOM 6248 C CA . ILE C 3 170 ? -8.859 17.569 30.348 1.00 42.95 169 ILE C CA 1
ATOM 6249 C C . ILE C 3 170 ? -9.140 16.068 30.354 1.00 43.71 169 ILE C C 1
ATOM 6250 O O . ILE C 3 170 ? -8.270 15.251 30.028 1.00 51.80 169 ILE C O 1
ATOM 6255 N N . THR C 3 171 ? -10.358 15.694 30.718 1.00 43.36 170 THR C N 1
ATOM 6256 C CA . THR C 3 171 ? -10.763 14.297 30.766 1.00 43.69 170 THR C CA 1
ATOM 6257 C C . THR C 3 171 ? -11.970 14.071 29.863 1.00 44.20 170 THR C C 1
ATOM 6258 O O . THR C 3 171 ? -12.470 14.986 29.206 1.00 45.39 170 THR C O 1
ATOM 6262 N N . LYS C 3 172 ? -12.406 12.810 29.818 1.00 50.35 171 LYS C N 1
ATOM 6263 C CA . LYS C 3 172 ? -13.580 12.436 29.037 1.00 50.71 171 LYS C CA 1
ATOM 6264 C C . LYS C 3 172 ? -14.807 13.256 29.431 1.00 45.09 171 LYS C C 1
ATOM 6265 O O . LYS C 3 172 ? -15.686 13.494 28.601 1.00 47.14 171 LYS C O 1
ATOM 6271 N N . ASP C 3 173 ? -14.886 13.694 30.687 1.00 46.25 172 ASP C N 1
ATOM 6272 C CA . ASP C 3 173 ? -16.048 14.451 31.134 1.00 49.25 172 ASP C CA 1
ATOM 6273 C C . ASP C 3 173 ? -16.077 15.842 30.529 1.00 43.71 172 ASP C C 1
ATOM 6274 O O . ASP C 3 173 ? -17.156 16.369 30.226 1.00 49.84 172 ASP C O 1
ATOM 6279 N N . GLY C 3 174 ? -14.906 16.456 30.363 1.00 42.10 173 GLY C N 1
ATOM 6280 C CA . GLY C 3 174 ? -14.837 17.713 29.643 1.00 47.52 173 GLY C CA 1
ATOM 6281 C C . GLY C 3 174 ? -15.160 17.538 28.173 1.00 46.96 173 GLY C C 1
ATOM 6282 O O . GLY C 3 174 ? -15.921 18.318 27.599 1.00 52.72 173 GLY C O 1
ATOM 6283 N N . ILE C 3 175 ? -14.594 16.508 27.548 1.00 46.12 174 ILE C N 1
ATOM 6284 C CA . ILE C 3 175 ? -14.867 16.255 26.138 1.00 45.88 174 ILE C CA 1
ATOM 6285 C C . ILE C 3 175 ? -16.364 16.074 25.925 1.00 46.68 174 ILE C C 1
ATOM 6286 O O . ILE C 3 175 ? -16.963 16.673 25.018 1.00 50.84 174 ILE C O 1
ATOM 6291 N N . GLU C 3 176 ? -16.994 15.282 26.794 1.00 45.08 175 GLU C N 1
ATOM 6292 C CA . GLU C 3 176 ? -18.434 15.060 26.721 1.00 50.04 175 GLU C CA 1
ATOM 6293 C C . GLU C 3 176 ? -19.212 16.381 26.771 1.00 44.32 175 GLU C C 1
ATOM 6294 O O . GLU C 3 176 ? -20.048 16.657 25.904 1.00 41.78 175 GLU C O 1
ATOM 6300 N N . ALA C 3 177 ? -18.938 17.219 27.777 1.00 47.62 176 ALA C N 1
ATOM 6301 C CA . ALA C 3 177 ? -19.581 18.529 27.843 1.00 47.04 176 ALA C CA 1
ATOM 6302 C C . ALA C 3 177 ? -19.311 19.333 26.577 1.00 45.62 176 ALA C C 1
ATOM 6303 O O . ALA C 3 177 ? -20.228 19.934 26.006 1.00 45.55 176 ALA C O 1
ATOM 6305 N N . LEU C 3 178 ? -18.068 19.313 26.090 1.00 43.94 177 LEU C N 1
ATOM 6306 C CA . LEU C 3 178 ? -17.722 20.161 24.951 1.00 47.40 177 LEU C CA 1
ATOM 6307 C C . LEU C 3 178 ? -18.496 19.757 23.699 1.00 44.44 177 LEU C C 1
ATOM 6308 O O . LEU C 3 178 ? -19.130 20.599 23.051 1.00 42.69 177 LEU C O 1
ATOM 6313 N N . VAL C 3 179 ? -18.442 18.473 23.332 1.00 39.93 178 VAL C N 1
ATOM 6314 C CA . VAL C 3 179 ? -19.075 18.058 22.084 1.00 44.02 178 VAL C CA 1
ATOM 6315 C C . VAL C 3 179 ? -20.593 18.016 22.189 1.00 47.87 178 VAL C C 1
ATOM 6316 O O . VAL C 3 179 ? -21.273 18.118 21.164 1.00 48.35 178 VAL C O 1
ATOM 6320 N N . ARG C 3 180 ? -21.141 17.863 23.401 1.00 49.30 179 ARG C N 1
ATOM 6321 C CA . ARG C 3 180 ? -22.588 17.898 23.572 1.00 52.37 179 ARG C CA 1
ATOM 6322 C C . ARG C 3 180 ? -23.153 19.254 23.163 1.00 47.60 179 ARG C C 1
ATOM 6323 O O . ARG C 3 180 ? -24.311 19.341 22.755 1.00 49.25 179 ARG C O 1
ATOM 6331 N N . GLY C 3 181 ? -22.344 20.312 23.233 1.00 48.92 180 GLY C N 1
ATOM 6332 C CA . GLY C 3 181 ? -22.757 21.621 22.763 1.00 42.50 180 GLY C CA 1
ATOM 6333 C C . GLY C 3 181 ? -22.164 22.002 21.421 1.00 41.76 180 GLY C C 1
ATOM 6334 O O . GLY C 3 181 ? -22.822 22.635 20.592 1.00 42.19 180 GLY C O 1
ATOM 6335 N N . CYS C 3 182 ? -20.908 21.631 21.192 1.00 42.99 181 CYS C N 1
ATOM 6336 C CA . CYS C 3 182 ? -20.231 21.959 19.949 1.00 40.04 181 CYS C CA 1
ATOM 6337 C C . CYS C 3 182 ? -20.339 20.769 18.996 1.00 39.53 181 CYS C C 1
ATOM 6338 O O . CYS C 3 182 ? -19.362 20.116 18.615 1.00 39.87 181 CYS C O 1
ATOM 6341 N N . ARG C 3 183 ? -21.592 20.480 18.641 1.00 37.97 182 ARG C N 1
ATOM 6342 C CA . ARG C 3 183 ? -21.904 19.420 17.692 1.00 44.55 182 ARG C CA 1
ATOM 6343 C C . ARG C 3 183 ? -21.366 19.714 16.298 1.00 40.99 182 ARG C C 1
ATOM 6344 O O . ARG C 3 183 ? -21.213 18.787 15.505 1.00 41.40 182 ARG C O 1
ATOM 6352 N N . GLY C 3 184 ? -21.069 20.966 15.980 1.00 40.63 183 GLY C N 1
ATOM 6353 C CA . GLY C 3 184 ? -20.616 21.286 14.650 1.00 39.66 183 GLY C CA 1
ATOM 6354 C C . GLY C 3 184 ? -19.120 21.356 14.445 1.00 41.22 183 GLY C C 1
ATOM 6355 O O . GLY C 3 184 ? -18.695 21.827 13.382 1.00 39.95 183 GLY C O 1
ATOM 6356 N N . LEU C 3 185 ? -18.315 20.897 15.414 1.00 39.59 184 LEU C N 1
ATOM 6357 C CA . LEU C 3 185 ? -16.861 20.870 15.259 1.00 38.92 184 LEU C CA 1
ATOM 6358 C C . LEU C 3 185 ? -16.457 20.149 13.981 1.00 40.52 184 LEU C C 1
ATOM 6359 O O . LEU C 3 185 ? -16.862 19.011 13.743 1.00 43.43 184 LEU C O 1
ATOM 6364 N N . LYS C 3 186 ? -15.623 20.788 13.174 1.00 41.69 185 LYS C N 1
ATOM 6365 C CA . LYS C 3 186 ? -15.064 20.118 12.007 1.00 42.55 185 LYS C CA 1
ATOM 6366 C C . LYS C 3 186 ? -13.625 19.685 12.217 1.00 39.38 185 LYS C C 1
ATOM 6367 O O . LYS C 3 186 ? -13.136 18.820 11.479 1.00 38.68 185 LYS C O 1
ATOM 6373 N N . ALA C 3 187 ? -12.935 20.275 13.192 1.00 43.89 186 ALA C N 1
ATOM 6374 C CA . ALA C 3 187 ? -11.541 19.957 13.472 1.00 36.90 186 ALA C CA 1
ATOM 6375 C C . ALA C 3 187 ? -11.365 19.960 14.978 1.00 34.63 186 ALA C C 1
ATOM 6376 O O . ALA C 3 187 ? -11.747 20.931 15.637 1.00 33.34 186 ALA C O 1
ATOM 6378 N N . LEU C 3 188 ? -10.817 18.874 15.522 1.00 36.19 187 LEU C N 1
ATOM 6379 C CA . LEU C 3 188 ? -10.594 18.769 16.959 1.00 36.26 187 LEU C CA 1
ATOM 6380 C C . LEU C 3 188 ? -9.210 18.181 17.199 1.00 37.54 187 LEU C C 1
ATOM 6381 O O . LEU C 3 188 ? -8.923 17.061 16.757 1.00 40.12 187 LEU C O 1
ATOM 6386 N N . LEU C 3 189 ? -8.364 18.941 17.897 1.00 37.12 188 LEU C N 1
ATOM 6387 C CA . LEU C 3 189 ? -6.955 18.625 18.101 1.00 36.92 188 LEU C CA 1
ATOM 6388 C C . LEU C 3 189 ? -6.768 18.372 19.581 1.00 37.52 188 LEU C C 1
ATOM 6389 O O . LEU C 3 189 ? -6.968 19.283 20.395 1.00 37.94 188 LEU C O 1
ATOM 6394 N N . LEU C 3 190 ? -6.377 17.140 19.921 1.00 38.71 189 LEU C N 1
ATOM 6395 C CA . LEU C 3 190 ? -6.320 16.673 21.301 1.00 38.91 189 LEU C CA 1
ATOM 6396 C C . LEU C 3 190 ? -4.949 16.138 21.660 1.00 39.74 189 LEU C C 1
ATOM 6397 O O . LEU C 3 190 ? -4.839 15.341 22.595 1.00 45.18 189 LEU C O 1
ATOM 6402 N N . ARG C 3 191 ? -3.920 16.549 20.923 1.00 41.21 190 ARG C N 1
ATOM 6403 C CA . ARG C 3 191 ? -2.595 15.975 21.056 1.00 40.55 190 ARG C CA 1
ATOM 6404 C C . ARG C 3 191 ? -2.044 16.178 22.465 1.00 42.71 190 ARG C C 1
ATOM 6405 O O . ARG C 3 191 ? -2.126 17.275 23.037 1.00 38.11 190 ARG C O 1
ATOM 6413 N N . GLY C 3 192 ? -1.487 15.108 23.030 1.00 42.55 191 GLY C N 1
ATOM 6414 C CA . GLY C 3 192 ? -0.903 15.223 24.350 1.00 41.94 191 GLY C CA 1
ATOM 6415 C C . GLY C 3 192 ? -1.897 15.331 25.478 1.00 43.54 191 GLY C C 1
ATOM 6416 O O . GLY C 3 192 ? -1.511 15.699 26.594 1.00 51.78 191 GLY C O 1
ATOM 6417 N N . CYS C 3 193 ? -3.173 15.056 25.214 1.00 47.83 192 CYS C N 1
ATOM 6418 C CA . CYS C 3 193 ? -4.190 14.947 26.255 1.00 46.56 192 CYS C CA 1
ATOM 6419 C C . CYS C 3 193 ? -4.219 13.497 26.713 1.00 46.59 192 CYS C C 1
ATOM 6420 O O . CYS C 3 193 ? -5.118 12.721 26.381 1.00 46.50 192 CYS C O 1
ATOM 6423 N N . THR C 3 194 ? -3.202 13.136 27.499 1.00 42.45 193 THR C N 1
ATOM 6424 C CA . THR C 3 194 ? -2.928 11.739 27.807 1.00 44.60 193 THR C CA 1
ATOM 6425 C C . THR C 3 194 ? -3.985 11.093 28.691 1.00 43.56 193 THR C C 1
ATOM 6426 O O . THR C 3 194 ? -4.014 9.864 28.781 1.00 54.26 193 THR C O 1
ATOM 6430 N N . GLN C 3 195 ? -4.841 11.866 29.353 1.00 45.14 194 GLN C N 1
ATOM 6431 C CA . GLN C 3 195 ? -5.913 11.225 30.113 1.00 46.40 194 GLN C CA 1
ATOM 6432 C C . GLN C 3 195 ? -7.069 10.760 29.242 1.00 43.01 194 GLN C C 1
ATOM 6433 O O . GLN C 3 195 ? -7.896 9.980 29.727 1.00 49.63 194 GLN C O 1
ATOM 6439 N N . LEU C 3 196 ? -7.154 11.197 27.985 1.00 37.50 195 LEU C N 1
ATOM 6440 C CA . LEU C 3 196 ? -8.276 10.787 27.145 1.00 42.21 195 LEU C CA 1
ATOM 6441 C C . LEU C 3 196 ? -8.238 9.291 26.849 1.00 44.17 195 LEU C C 1
ATOM 6442 O O . LEU C 3 196 ? -7.189 8.706 26.600 1.00 50.82 195 LEU C O 1
ATOM 6447 N N . GLU C 3 197 ? -9.408 8.667 26.850 1.00 47.26 196 GLU C N 1
ATOM 6448 C CA . GLU C 3 197 ? -9.508 7.217 26.711 1.00 51.91 196 GLU C CA 1
ATOM 6449 C C . GLU C 3 197 ? -10.623 6.929 25.698 1.00 54.63 196 GLU C C 1
ATOM 6450 O O . GLU C 3 197 ? -10.996 7.789 24.891 1.00 49.40 196 GLU C O 1
ATOM 6456 N N . ASP C 3 198 ? -11.186 5.715 25.713 1.00 50.58 197 ASP C N 1
ATOM 6457 C CA . ASP C 3 198 ? -12.108 5.338 24.640 1.00 48.34 197 ASP C CA 1
ATOM 6458 C C . ASP C 3 198 ? -13.495 5.948 24.822 1.00 48.53 197 ASP C C 1
ATOM 6459 O O . ASP C 3 198 ? -14.193 6.214 23.829 1.00 52.82 197 ASP C O 1
ATOM 6464 N N . GLU C 3 199 ? -13.913 6.158 26.075 1.00 48.57 198 GLU C N 1
ATOM 6465 C CA . GLU C 3 199 ? -15.206 6.784 26.327 1.00 54.48 198 GLU C CA 1
ATOM 6466 C C . GLU C 3 199 ? -15.256 8.168 25.700 1.00 48.46 198 GLU C C 1
ATOM 6467 O O . GLU C 3 199 ? -16.270 8.544 25.097 1.00 46.98 198 GLU C O 1
ATOM 6473 N N . ALA C 3 200 ? -14.144 8.917 25.781 1.00 47.95 199 ALA C N 1
ATOM 6474 C CA . ALA C 3 200 ? -14.092 10.262 25.209 1.00 48.08 199 ALA C CA 1
ATOM 6475 C C . ALA C 3 200 ? -14.158 10.218 23.683 1.00 43.97 199 ALA C C 1
ATOM 6476 O O . ALA C 3 200 ? -14.847 11.037 23.049 1.00 40.90 199 ALA C O 1
ATOM 6478 N N . LEU C 3 201 ? -13.487 9.238 23.080 1.00 46.23 200 LEU C N 1
ATOM 6479 C CA . LEU C 3 201 ? -13.689 8.984 21.660 1.00 45.87 200 LEU C CA 1
ATOM 6480 C C . LEU C 3 201 ? -15.144 8.673 21.348 1.00 43.64 200 LEU C C 1
ATOM 6481 O O . LEU C 3 201 ? -15.650 9.060 20.290 1.00 41.99 200 LEU C O 1
ATOM 6486 N N . LYS C 3 202 ? -15.835 7.968 22.246 1.00 44.73 201 LYS C N 1
ATOM 6487 C CA . LYS C 3 202 ? -17.208 7.589 21.926 1.00 45.97 201 LYS C CA 1
ATOM 6488 C C . LYS C 3 202 ? -18.149 8.789 22.030 1.00 42.39 201 LYS C C 1
ATOM 6489 O O . LYS C 3 202 ? -19.075 8.917 21.226 1.00 46.30 201 LYS C O 1
ATOM 6495 N N . HIS C 3 203 ? -17.899 9.705 22.974 1.00 44.56 202 HIS C N 1
ATOM 6496 C CA . HIS C 3 203 ? -18.663 10.951 23.000 1.00 41.72 202 HIS C CA 1
ATOM 6497 C C . HIS C 3 203 ? -18.461 11.755 21.735 1.00 40.36 202 HIS C C 1
ATOM 6498 O O . HIS C 3 203 ? -19.341 12.524 21.342 1.00 44.19 202 HIS C O 1
ATOM 6505 N N . ILE C 3 204 ? -17.307 11.611 21.092 1.00 47.56 203 ILE C N 1
ATOM 6506 C CA . ILE C 3 204 ? -17.020 12.413 19.908 1.00 48.91 203 ILE C CA 1
ATOM 6507 C C . ILE C 3 204 ? -17.800 11.897 18.707 1.00 45.29 203 ILE C C 1
ATOM 6508 O O . ILE C 3 204 ? -18.489 12.664 18.027 1.00 43.37 203 ILE C O 1
ATOM 6513 N N . GLN C 3 205 ? -17.712 10.596 18.439 1.00 42.26 204 GLN C N 1
ATOM 6514 C CA . GLN C 3 205 ? -18.486 9.997 17.356 1.00 49.31 204 GLN C CA 1
ATOM 6515 C C . GLN C 3 205 ? -19.991 10.173 17.561 1.00 52.62 204 GLN C C 1
ATOM 6516 O O . GLN C 3 205 ? -20.750 10.254 16.586 1.00 56.64 204 GLN C O 1
ATOM 6522 N N . ASN C 3 206 ? -20.441 10.239 18.814 1.00 48.26 205 ASN C N 1
ATOM 6523 C CA . ASN C 3 206 ? -21.859 10.458 19.078 1.00 49.58 205 ASN C CA 1
ATOM 6524 C C . ASN C 3 206 ? -22.335 11.804 18.541 1.00 45.43 205 ASN C C 1
ATOM 6525 O O . ASN C 3 206 ? -23.417 11.903 17.962 1.00 58.33 205 ASN C O 1
ATOM 6530 N N . TYR C 3 207 ? -21.533 12.849 18.705 1.00 53.24 206 TYR C N 1
ATOM 6531 C CA . TYR C 3 207 ? -21.986 14.207 18.453 1.00 52.84 206 TYR C CA 1
ATOM 6532 C C . TYR C 3 207 ? -21.299 14.910 17.297 1.00 55.87 206 TYR C C 1
ATOM 6533 O O . TYR C 3 207 ? -21.880 15.847 16.737 1.00 63.46 206 TYR C O 1
ATOM 6542 N N . CYS C 3 208 ? -20.088 14.505 16.932 1.00 52.19 207 CYS C N 1
ATOM 6543 C CA . CYS C 3 208 ? -19.343 15.273 15.947 1.00 48.10 207 CYS C CA 1
ATOM 6544 C C . CYS C 3 208 ? -19.302 14.529 14.620 1.00 47.83 207 CYS C C 1
ATOM 6545 O O . CYS C 3 208 ? -18.233 14.132 14.145 1.00 48.65 207 CYS C O 1
ATOM 6548 N N . HIS C 3 209 ? -20.476 14.342 14.016 1.00 47.85 208 HIS C N 1
ATOM 6549 C CA . HIS C 3 209 ? -20.584 13.635 12.746 1.00 49.37 20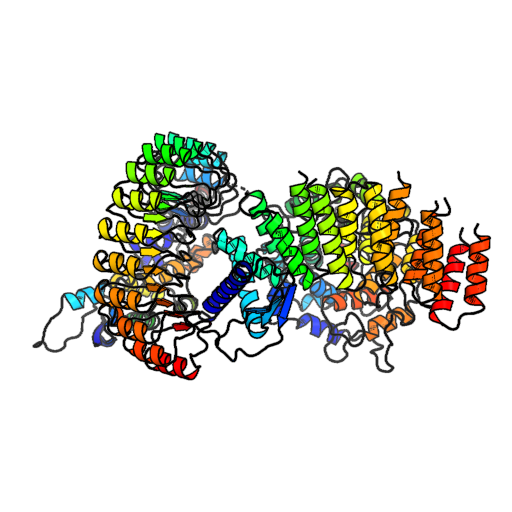8 HIS C CA 1
ATOM 6550 C C . HIS C 3 209 ? -20.005 14.422 11.580 1.00 48.16 208 HIS C C 1
ATOM 6551 O O . HIS C 3 209 ? -19.763 13.833 10.522 1.00 56.67 208 HIS C O 1
ATOM 6558 N N . GLU C 3 210 ? -19.796 15.728 11.719 1.00 46.55 209 GLU C N 1
ATOM 6559 C CA . GLU C 3 210 ? -19.224 16.498 10.620 1.00 51.07 209 GLU C CA 1
ATOM 6560 C C . GLU C 3 210 ? -17.709 16.677 10.769 1.00 42.39 209 GLU C C 1
ATOM 6561 O O . GLU C 3 210 ? -17.120 17.543 10.114 1.00 38.54 209 GLU C O 1
ATOM 6567 N N . LEU C 3 211 ? -17.077 15.852 11.599 1.00 36.36 210 LEU C N 1
ATOM 6568 C CA . LEU C 3 211 ? -15.665 15.988 11.929 1.00 40.47 210 LEU C CA 1
ATOM 6569 C C . LEU C 3 211 ? -14.791 15.691 10.722 1.00 40.02 210 LEU C C 1
ATOM 6570 O O . LEU C 3 211 ? -14.806 14.580 10.188 1.00 41.34 210 LEU C O 1
ATOM 6575 N N . VAL C 3 212 ? -14.006 16.672 10.310 1.00 36.01 211 VAL C N 1
ATOM 6576 C CA . VAL C 3 212 ? -13.092 16.458 9.197 1.00 40.57 211 VAL C CA 1
ATOM 6577 C C . VAL C 3 212 ? -11.683 16.099 9.683 1.00 42.68 211 VAL C C 1
ATOM 6578 O O . VAL C 3 212 ? -10.978 15.310 9.039 1.00 46.36 211 VAL C O 1
ATOM 6582 N N . SER C 3 213 ? -11.275 16.594 10.846 1.00 44.98 212 SER C N 1
ATOM 6583 C CA . SER C 3 213 ? -9.886 16.448 11.255 1.00 43.11 212 SER C CA 1
ATOM 6584 C C . SER C 3 213 ? -9.803 16.142 12.742 1.00 37.18 212 SER C C 1
ATOM 6585 O O . SER C 3 213 ? -10.403 16.840 13.571 1.00 31.62 212 SER C O 1
ATOM 6588 N N . LEU C 3 214 ? -9.069 15.089 13.078 1.00 34.92 213 LEU C N 1
ATOM 6589 C CA . LEU C 3 214 ? -8.999 14.670 14.461 1.00 34.60 213 LEU C CA 1
ATOM 6590 C C . LEU C 3 214 ? -7.560 14.294 14.786 1.00 34.87 213 LEU C C 1
ATOM 6591 O O . LEU C 3 214 ? -6.954 13.461 14.101 1.00 34.55 213 LEU C O 1
ATOM 6596 N N . ASN C 3 215 ? -7.011 14.932 15.814 1.00 36.79 214 ASN C N 1
ATOM 6597 C CA . ASN C 3 215 ? -5.641 14.686 16.243 1.00 37.25 214 ASN C CA 1
ATOM 6598 C C . ASN C 3 215 ? -5.649 14.020 17.616 1.00 39.81 214 ASN C C 1
ATOM 6599 O O . ASN C 3 215 ? -6.089 14.622 18.604 1.00 41.00 214 ASN C O 1
ATOM 6604 N N . LEU C 3 216 ? -5.118 12.800 17.676 1.00 35.49 215 LEU C N 1
ATOM 6605 C CA . LEU C 3 216 ? -5.059 12.034 18.912 1.00 40.27 215 LEU C CA 1
ATOM 6606 C C . LEU C 3 216 ? -3.619 11.723 19.308 1.00 43.28 215 LEU C C 1
ATOM 6607 O O . LEU C 3 216 ? -3.381 10.797 20.083 1.00 35.18 215 LEU C O 1
ATOM 6612 N N . GLN C 3 217 ? -2.655 12.482 18.792 1.00 46.11 216 GLN C N 1
ATOM 6613 C CA . GLN C 3 217 ? -1.260 12.134 18.999 1.00 42.31 216 GLN C CA 1
ATOM 6614 C C . GLN C 3 217 ? -0.932 12.071 20.478 1.00 39.09 216 GLN C C 1
ATOM 6615 O O . GLN C 3 217 ? -1.302 12.965 21.251 1.00 39.73 216 GLN C O 1
ATOM 6621 N N . SER C 3 218 ? -0.221 11.000 20.854 1.00 44.34 217 SER C N 1
ATOM 6622 C CA . SER C 3 218 ? 0.195 10.677 22.216 1.00 43.61 217 SER C CA 1
ATOM 6623 C C . SER C 3 218 ? -0.974 10.394 23.154 1.00 41.84 217 SER C C 1
ATOM 6624 O O . SER C 3 218 ? -0.779 10.294 24.367 1.00 48.00 217 SER C O 1
ATOM 6627 N N . CYS C 3 219 ? -2.188 10.263 22.636 1.00 41.96 218 CYS C N 1
ATOM 6628 C CA . CYS C 3 219 ? -3.310 9.820 23.449 1.00 41.94 218 CYS C CA 1
ATOM 6629 C C . CYS C 3 219 ? -3.255 8.299 23.496 1.00 45.67 218 CYS C C 1
ATOM 6630 O O . CYS C 3 219 ? -4.041 7.585 22.871 1.00 45.15 218 CYS C O 1
ATOM 6633 N N . SER C 3 220 ? -2.271 7.804 24.237 1.00 43.96 219 SER C N 1
ATOM 6634 C CA . SER C 3 220 ? -1.957 6.391 24.173 1.00 44.38 219 SER C CA 1
ATOM 6635 C C . SER C 3 220 ? -2.864 5.530 25.046 1.00 41.80 219 SER C C 1
ATOM 6636 O O . SER C 3 220 ? -2.688 4.307 25.070 1.00 49.29 219 SER C O 1
ATOM 6639 N N . ARG C 3 221 ? -3.830 6.112 25.751 1.00 37.59 220 ARG C N 1
ATOM 6640 C CA . ARG C 3 221 ? -4.817 5.273 26.409 1.00 45.70 220 ARG C CA 1
ATOM 6641 C C . ARG C 3 221 ? -5.819 4.692 25.418 1.00 48.17 220 ARG C C 1
ATOM 6642 O O . ARG C 3 221 ? -6.367 3.614 25.676 1.00 48.68 220 ARG C O 1
ATOM 6650 N N . ILE C 3 222 ? -6.054 5.361 24.280 1.00 49.64 221 ILE C N 1
ATOM 6651 C CA . ILE C 3 222 ? -7.133 4.916 23.394 1.00 48.53 221 ILE C CA 1
ATOM 6652 C C . ILE C 3 222 ? -6.813 3.536 22.831 1.00 49.53 221 ILE C C 1
ATOM 6653 O O . ILE C 3 222 ? -5.671 3.064 22.872 1.00 44.92 221 ILE C O 1
ATOM 6658 N N . THR C 3 223 ? -7.854 2.854 22.339 1.00 46.48 222 THR C N 1
ATOM 6659 C CA . THR C 3 223 ? -7.708 1.502 21.803 1.00 50.60 222 THR C CA 1
ATOM 6660 C C . THR C 3 223 ? -8.569 1.384 20.552 1.00 50.90 222 THR C C 1
ATOM 6661 O O . THR C 3 223 ? -9.158 2.365 20.091 1.00 52.58 222 THR C O 1
ATOM 6665 N N . ASP C 3 224 ? -8.642 0.170 19.993 1.00 51.73 223 ASP C N 1
ATOM 6666 C CA . ASP C 3 224 ? -9.503 -0.056 18.831 1.00 50.23 223 ASP C CA 1
ATOM 6667 C C . ASP C 3 224 ? -10.971 0.202 19.150 1.00 49.63 223 ASP C C 1
ATOM 6668 O O . ASP C 3 224 ? -11.737 0.598 18.265 1.00 52.43 223 ASP C O 1
ATOM 6673 N N . GLU C 3 225 ? -11.398 -0.066 20.389 1.00 50.47 224 GLU C N 1
ATOM 6674 C CA . GLU C 3 225 ? -12.790 0.195 20.759 1.00 54.34 224 GLU C CA 1
ATOM 6675 C C . GLU C 3 225 ? -13.171 1.638 20.466 1.00 50.60 224 GLU C C 1
ATOM 6676 O O . GLU C 3 225 ? -14.225 1.918 19.881 1.00 50.03 224 GLU C O 1
ATOM 6682 N N . GLY C 3 226 ? -12.311 2.571 20.873 1.00 53.34 225 GLY C N 1
ATOM 6683 C CA . GLY C 3 226 ? -12.603 3.974 20.656 1.00 51.40 225 GLY C CA 1
ATOM 6684 C C . GLY C 3 226 ? -12.428 4.385 19.209 1.00 47.10 225 GLY C C 1
ATOM 6685 O O . GLY C 3 226 ? -13.281 5.088 18.650 1.00 44.69 225 GLY C O 1
ATOM 6686 N N . VAL C 3 227 ? -11.336 3.939 18.576 1.00 43.04 226 VAL C N 1
ATOM 6687 C CA . VAL C 3 227 ? -11.052 4.382 17.213 1.00 43.25 226 VAL C CA 1
ATOM 6688 C C . VAL C 3 227 ? -12.095 3.846 16.240 1.00 43.61 226 VAL C C 1
ATOM 6689 O O . VAL C 3 227 ? -12.554 4.571 15.343 1.00 40.45 226 VAL C O 1
ATOM 6693 N N . VAL C 3 228 ? -12.480 2.574 16.388 1.00 46.86 227 VAL C N 1
ATOM 6694 C CA . VAL C 3 228 ? -13.478 2.009 15.486 1.00 47.34 227 VAL C CA 1
ATOM 6695 C C . VAL C 3 228 ? -14.777 2.791 15.595 1.00 44.20 227 VAL C C 1
ATOM 6696 O O . VAL C 3 228 ? -15.404 3.130 14.586 1.00 46.58 227 VAL C O 1
ATOM 6700 N N . GLN C 3 229 ? -15.181 3.111 16.825 1.00 43.54 228 GLN C N 1
ATOM 6701 C CA . GLN C 3 229 ? -16.362 3.941 17.031 1.00 48.75 228 GLN C CA 1
ATOM 6702 C C . GLN C 3 229 ? -16.249 5.262 16.286 1.00 49.27 228 GLN C C 1
ATOM 6703 O O . GLN C 3 229 ? -17.207 5.699 15.632 1.00 51.11 228 GLN C O 1
ATOM 6709 N N . ILE C 3 230 ? -15.085 5.909 16.369 1.00 45.21 229 ILE C N 1
ATOM 6710 C CA . ILE C 3 230 ? -14.896 7.201 15.714 1.00 48.83 229 ILE C CA 1
ATOM 6711 C C . ILE C 3 230 ? -15.129 7.091 14.212 1.00 48.90 229 ILE C C 1
ATOM 6712 O O . ILE C 3 230 ? -15.790 7.947 13.609 1.00 50.00 229 ILE C O 1
ATOM 6717 N N . CYS C 3 231 ? -14.599 6.040 13.588 1.00 46.14 230 CYS C N 1
ATOM 6718 C CA . CYS C 3 231 ? -14.859 5.822 12.174 1.00 49.91 230 CYS C CA 1
ATOM 6719 C C . CYS C 3 231 ? -16.349 5.627 11.913 1.00 50.22 230 CYS C C 1
ATOM 6720 O O . CYS C 3 231 ? -16.869 6.136 10.912 1.00 54.37 230 CYS C O 1
ATOM 6723 N N . ARG C 3 232 ? -17.059 4.900 12.808 1.00 62.78 231 ARG C N 1
ATOM 6724 C CA . ARG C 3 232 ? -18.496 4.703 12.608 1.00 63.14 231 ARG C CA 1
ATOM 6725 C C . ARG C 3 232 ? -19.249 6.021 12.695 1.00 58.98 231 ARG C C 1
ATOM 6726 O O . ARG C 3 232 ? -20.276 6.193 12.036 1.00 58.85 231 ARG C O 1
ATOM 6734 N N . GLY C 3 233 ? -18.790 6.944 13.533 1.00 53.61 232 GLY C N 1
ATOM 6735 C CA . GLY C 3 233 ? -19.552 8.150 13.812 1.00 52.95 232 GLY C CA 1
ATOM 6736 C C . GLY C 3 233 ? -19.139 9.324 12.949 1.00 56.13 232 GLY C C 1
ATOM 6737 O O . GLY C 3 233 ? -19.913 10.282 12.822 1.00 60.74 232 GLY C O 1
ATOM 6738 N N . CYS C 3 234 ? -17.931 9.255 12.341 1.00 48.12 233 CYS C N 1
ATOM 6739 C CA . CYS C 3 234 ? -17.333 10.385 11.623 1.00 49.64 233 CYS C CA 1
ATOM 6740 C C . CYS C 3 234 ? -16.956 9.965 10.204 1.00 53.66 233 CYS C C 1
ATOM 6741 O O . CYS C 3 234 ? -15.772 9.804 9.893 1.00 57.36 233 CYS C O 1
ATOM 6744 N N . HIS C 3 235 ? -17.963 9.840 9.336 1.00 53.73 234 HIS C N 1
ATOM 6745 C CA . HIS C 3 235 ? -17.748 9.396 7.963 1.00 52.80 234 HIS C CA 1
ATOM 6746 C C . HIS C 3 235 ? -17.121 10.459 7.081 1.00 51.36 234 HIS C C 1
ATOM 6747 O O . HIS C 3 235 ? -16.712 10.141 5.960 1.00 54.42 234 HIS C O 1
ATOM 6754 N N . ARG C 3 236 ? -17.022 11.697 7.545 1.00 46.58 235 ARG C N 1
ATOM 6755 C CA . ARG C 3 236 ? -16.421 12.747 6.742 1.00 47.86 235 ARG C CA 1
ATOM 6756 C C . ARG C 3 236 ? -14.965 13.007 7.088 1.00 42.85 235 ARG C C 1
ATOM 6757 O O . ARG C 3 236 ? -14.361 13.911 6.502 1.00 43.05 235 ARG C O 1
ATOM 6765 N N . LEU C 3 237 ? -14.382 12.233 8.008 1.00 44.17 236 LEU C N 1
ATOM 6766 C CA . LEU C 3 237 ? -12.971 12.386 8.362 1.00 45.43 236 LEU C CA 1
ATOM 6767 C C . LEU C 3 237 ? -12.096 12.453 7.123 1.00 43.96 236 LEU C C 1
ATOM 6768 O O . LEU C 3 237 ? -12.123 11.545 6.290 1.00 43.98 236 LEU C O 1
ATOM 6773 N N . GLN C 3 238 ? -11.328 13.539 7.000 1.00 44.43 237 GLN C N 1
ATOM 6774 C CA . GLN C 3 238 ? -10.245 13.617 6.024 1.00 49.21 237 GLN C CA 1
ATOM 6775 C C . GLN C 3 238 ? -8.845 13.495 6.643 1.00 48.62 237 GLN C C 1
ATOM 6776 O O . GLN C 3 238 ? -7.915 13.023 5.976 1.00 45.02 237 GLN C O 1
ATOM 6782 N N . ALA C 3 239 ? -8.672 13.900 7.895 1.00 47.19 238 ALA C N 1
ATOM 6783 C CA . ALA C 3 239 ? -7.365 13.927 8.532 1.00 40.69 238 ALA C CA 1
ATOM 6784 C C . ALA C 3 239 ? -7.465 13.316 9.925 1.00 37.34 238 ALA C C 1
ATOM 6785 O O . ALA C 3 239 ? -8.322 13.709 10.724 1.00 40.92 238 ALA C O 1
ATOM 6787 N N . LEU C 3 240 ? -6.595 12.352 10.213 1.00 39.27 239 LEU C N 1
ATOM 6788 C CA . LEU C 3 240 ? -6.633 11.633 11.478 1.00 38.65 239 LEU C CA 1
ATOM 6789 C C . LEU C 3 240 ? -5.203 11.399 11.950 1.00 38.08 239 LEU C C 1
ATOM 6790 O O . LEU C 3 240 ? -4.373 10.889 11.196 1.00 37.30 239 LEU C O 1
ATOM 6795 N N . CYS C 3 241 ? -4.901 11.771 13.184 1.00 35.99 240 CYS C N 1
ATOM 6796 C CA . CYS C 3 241 ? -3.582 11.511 13.728 1.00 37.83 240 CYS C CA 1
ATOM 6797 C C . CYS C 3 241 ? -3.691 10.609 14.945 1.00 35.45 240 CYS C C 1
ATOM 6798 O O . CYS C 3 241 ? -4.384 10.947 15.907 1.00 36.20 240 CYS C O 1
ATOM 6801 N N . LEU C 3 242 ? -2.975 9.479 14.900 1.00 40.24 241 LEU C N 1
ATOM 6802 C CA . LEU C 3 242 ? -2.925 8.496 15.977 1.00 39.75 241 LEU C CA 1
ATOM 6803 C C . LEU C 3 242 ? -1.489 8.124 16.318 1.00 41.96 241 LEU C C 1
ATOM 6804 O O . LEU C 3 242 ? -1.250 7.056 16.888 1.00 47.45 241 LEU C O 1
ATOM 6809 N N . SER C 3 243 ? -0.528 8.964 15.964 1.00 44.53 242 SER C N 1
ATOM 6810 C CA . SER C 3 243 ? 0.850 8.682 16.336 1.00 46.35 242 SER C CA 1
ATOM 6811 C C . SER C 3 243 ? 0.970 8.574 17.848 1.00 44.32 242 SER C C 1
ATOM 6812 O O . SER C 3 243 ? 0.309 9.308 18.592 1.00 41.70 242 SER C O 1
ATOM 6815 N N . GLY C 3 244 ? 1.794 7.623 18.298 1.00 46.40 243 GLY C N 1
ATOM 6816 C CA . GLY C 3 244 ? 1.935 7.323 19.707 1.00 45.46 243 GLY C CA 1
ATOM 6817 C C . GLY C 3 244 ? 0.831 6.475 20.314 1.00 49.09 243 GLY C C 1
ATOM 6818 O O . GLY C 3 244 ? 0.931 6.113 21.493 1.00 52.72 243 GLY C O 1
ATOM 6819 N N . CYS C 3 245 ? -0.219 6.135 19.565 1.00 48.99 244 CYS C N 1
ATOM 6820 C CA . CYS C 3 245 ? -1.297 5.302 20.105 1.00 48.05 244 CYS C CA 1
ATOM 6821 C C . CYS C 3 245 ? -0.946 3.836 19.854 1.00 51.77 244 CYS C C 1
ATOM 6822 O O . CYS C 3 245 ? -1.433 3.185 18.928 1.00 58.52 244 CYS C O 1
ATOM 6825 N N . SER C 3 246 ? -0.087 3.307 20.727 1.00 52.88 245 SER C N 1
ATOM 6826 C CA . SER C 3 246 ? 0.490 1.974 20.546 1.00 53.03 245 SER C CA 1
ATOM 6827 C C . SER C 3 246 ? -0.534 0.847 20.600 1.00 50.86 245 SER C C 1
ATOM 6828 O O . SER C 3 246 ? -0.272 -0.231 20.048 1.00 52.00 245 SER C O 1
ATOM 6831 N N . ASN C 3 247 ? -1.681 1.058 21.252 1.00 50.48 246 ASN C N 1
ATOM 6832 C CA . ASN C 3 247 ? -2.634 -0.034 21.436 1.00 49.63 246 ASN C CA 1
ATOM 6833 C C . ASN C 3 247 ? -3.327 -0.444 20.143 1.00 47.10 246 ASN C C 1
ATOM 6834 O O . ASN C 3 247 ? -3.852 -1.558 20.072 1.00 48.43 246 ASN C O 1
ATOM 6839 N N . LEU C 3 248 ? -3.310 0.408 19.121 1.00 48.23 247 LEU C N 1
ATOM 6840 C CA . LEU C 3 248 ? -4.115 0.188 17.927 1.00 49.91 247 LEU C CA 1
ATOM 6841 C C . LEU C 3 248 ? -3.668 -1.042 17.132 1.00 49.98 247 LEU C C 1
ATOM 6842 O O . LEU C 3 248 ? -2.501 -1.440 17.141 1.00 51.15 247 LEU C O 1
ATOM 6847 N N . THR C 3 249 ? -4.632 -1.656 16.448 1.00 50.52 248 THR C N 1
ATOM 6848 C CA . THR C 3 249 ? -4.413 -2.849 15.642 1.00 50.89 248 THR C CA 1
ATOM 6849 C C . THR C 3 249 ? -4.998 -2.632 14.253 1.00 55.79 248 THR C C 1
ATOM 6850 O O . THR C 3 249 ? -5.606 -1.593 13.964 1.00 61.08 248 THR C O 1
ATOM 6854 N N . ASP C 3 250 ? -4.832 -3.646 13.396 1.00 52.17 249 ASP C N 1
ATOM 6855 C CA . ASP C 3 250 ? -5.479 -3.636 12.091 1.00 55.31 249 ASP C CA 1
ATOM 6856 C C . ASP C 3 250 ? -6.985 -3.445 12.181 1.00 53.38 249 ASP C C 1
ATOM 6857 O O . ASP C 3 250 ? -7.585 -3.014 11.196 1.00 53.64 249 ASP C O 1
ATOM 6862 N N . ALA C 3 251 ? -7.609 -3.778 13.319 1.00 51.04 250 ALA C N 1
ATOM 6863 C CA . ALA C 3 251 ? -9.053 -3.589 13.467 1.00 54.18 250 ALA C CA 1
ATOM 6864 C C . ALA C 3 251 ? -9.447 -2.128 13.254 1.00 57.03 250 ALA C C 1
ATOM 6865 O O . ALA C 3 251 ? -10.458 -1.832 12.599 1.00 59.10 250 ALA C O 1
ATOM 6867 N N . SER C 3 252 ? -8.657 -1.199 13.804 1.00 58.05 251 SER C N 1
ATOM 6868 C CA . SER C 3 252 ? -8.881 0.219 13.547 1.00 52.80 251 SER C CA 1
ATOM 6869 C C . SER C 3 252 ? -8.636 0.559 12.084 1.00 56.79 251 SER C C 1
ATOM 6870 O O . SER C 3 252 ? -9.312 1.432 11.523 1.00 58.99 251 SER C O 1
ATOM 6873 N N . LEU C 3 253 ? -7.682 -0.129 11.450 1.00 55.78 252 LEU C N 1
ATOM 6874 C CA . LEU C 3 253 ? -7.448 0.064 10.023 1.00 58.53 252 LEU C CA 1
ATOM 6875 C C . LEU C 3 253 ? -8.612 -0.467 9.190 1.00 61.38 252 LEU C C 1
ATOM 6876 O O . LEU C 3 253 ? -8.975 0.138 8.173 1.00 58.04 252 LEU C O 1
ATOM 6881 N N . THR C 3 254 ? -9.217 -1.591 9.594 1.00 58.59 253 THR C N 1
ATOM 6882 C CA . THR C 3 254 ? -10.372 -2.065 8.841 1.00 63.01 253 THR C CA 1
ATOM 6883 C C . THR C 3 254 ? -11.541 -1.101 9.000 1.00 57.18 253 THR C C 1
ATOM 6884 O O . THR C 3 254 ? -12.247 -0.805 8.027 1.00 56.18 253 THR C O 1
ATOM 6888 N N . ALA C 3 255 ? -11.743 -0.572 10.210 1.00 57.46 254 ALA C N 1
ATOM 6889 C CA . ALA C 3 255 ? -12.875 0.327 10.412 1.00 54.39 254 ALA C CA 1
ATOM 6890 C C . ALA C 3 255 ? -12.697 1.607 9.614 1.00 54.67 254 ALA C C 1
ATOM 6891 O O . ALA C 3 255 ? -13.674 2.156 9.087 1.00 55.28 254 ALA C O 1
ATOM 6893 N N . LEU C 3 256 ? -11.457 2.092 9.496 1.00 48.36 255 LEU C N 1
ATOM 6894 C CA . LEU C 3 256 ? -11.225 3.276 8.673 1.00 54.24 255 LEU C CA 1
ATOM 6895 C C . LEU C 3 256 ? -11.628 3.017 7.224 1.00 57.86 255 LEU C C 1
ATOM 6896 O O . LEU C 3 256 ? -12.426 3.767 6.643 1.00 62.43 255 LEU C O 1
ATOM 6901 N N . GLY C 3 257 ? -11.085 1.948 6.627 1.00 53.63 256 GLY C N 1
ATOM 6902 C CA . GLY C 3 257 ? -11.449 1.613 5.261 1.00 60.19 256 GLY C CA 1
ATOM 6903 C C . GLY C 3 257 ? -12.949 1.526 5.062 1.00 60.18 256 GLY C C 1
ATOM 6904 O O . GLY C 3 257 ? -13.495 2.096 4.116 1.00 63.31 256 GLY C O 1
ATOM 6905 N N . LEU C 3 258 ? -13.642 0.858 5.989 1.00 54.21 257 LEU C N 1
ATOM 6906 C CA . LEU C 3 258 ? -15.072 0.627 5.844 1.00 56.01 257 LEU C CA 1
ATOM 6907 C C . LEU C 3 258 ? -15.883 1.914 5.920 1.00 53.28 257 LEU C C 1
ATOM 6908 O O . LEU C 3 258 ? -16.927 2.017 5.275 1.00 63.82 257 LEU C O 1
ATOM 6913 N N . ASN C 3 259 ? -15.419 2.914 6.669 1.00 61.15 258 ASN C N 1
ATOM 6914 C CA . ASN C 3 259 ? -16.265 4.040 7.044 1.00 54.77 258 ASN C CA 1
ATOM 6915 C C . ASN C 3 259 ? -15.810 5.405 6.537 1.00 54.66 258 ASN C C 1
ATOM 6916 O O . ASN C 3 259 ? -16.630 6.336 6.523 1.00 50.01 258 ASN C O 1
ATOM 6921 N N . CYS C 3 260 ? -14.548 5.569 6.136 1.00 51.24 259 CYS C N 1
ATOM 6922 C CA . CYS C 3 260 ? -13.984 6.893 5.885 1.00 51.86 259 CYS C CA 1
ATOM 6923 C C . CYS C 3 260 ? -13.443 6.998 4.463 1.00 52.87 259 CYS C C 1
ATOM 6924 O O . CYS C 3 260 ? -12.232 7.184 4.262 1.00 60.84 259 CYS C O 1
ATOM 6927 N N . PRO C 3 261 ? -14.312 6.934 3.452 1.00 49.68 260 PRO C N 1
ATOM 6928 C CA . PRO C 3 261 ? -13.811 6.950 2.069 1.00 52.11 260 PRO C CA 1
ATOM 6929 C C . PRO C 3 261 ? -13.166 8.270 1.665 1.00 52.42 260 PRO C C 1
ATOM 6930 O O . PRO C 3 261 ? -12.565 8.332 0.589 1.00 50.69 260 PRO C O 1
ATOM 6934 N N . ARG C 3 262 ? -13.242 9.312 2.488 1.00 52.20 261 ARG C N 1
ATOM 6935 C CA . ARG C 3 262 ? -12.620 10.584 2.157 1.00 52.19 261 ARG C CA 1
ATOM 6936 C C . ARG C 3 262 ? -11.237 10.769 2.790 1.00 46.08 261 ARG C C 1
ATOM 6937 O O . ARG C 3 262 ? -10.633 11.835 2.608 1.00 40.91 261 ARG C O 1
ATOM 6945 N N . LEU C 3 263 ? -10.722 9.764 3.515 1.00 44.67 262 LEU C N 1
ATOM 6946 C CA . LEU C 3 263 ? -9.427 9.866 4.207 1.00 45.11 262 LEU C CA 1
ATOM 6947 C C . LEU C 3 263 ? -8.324 10.390 3.302 1.00 46.87 262 LEU C C 1
ATOM 6948 O O . LEU C 3 263 ? -8.052 9.829 2.235 1.00 52.43 262 LEU C O 1
ATOM 6953 N N . GLN C 3 264 ? -7.677 11.464 3.739 1.00 45.84 263 GLN C N 1
ATOM 6954 C CA . GLN C 3 264 ? -6.556 12.018 2.999 1.00 49.04 263 GLN C CA 1
ATOM 6955 C C . GLN C 3 264 ? -5.238 11.937 3.753 1.00 48.11 263 GLN C C 1
ATOM 6956 O O . GLN C 3 264 ? -4.184 11.799 3.130 1.00 50.16 263 GLN C O 1
ATOM 6962 N N . ILE C 3 265 ? -5.278 12.014 5.077 1.00 47.49 264 ILE C N 1
ATOM 6963 C CA . ILE C 3 265 ? -4.086 12.081 5.899 1.00 41.49 264 ILE C CA 1
ATOM 6964 C C . ILE C 3 265 ? -4.259 11.077 7.015 1.00 43.38 264 ILE C C 1
ATOM 6965 O O . ILE C 3 265 ? -5.255 11.130 7.753 1.00 46.52 264 ILE C O 1
ATOM 6970 N N . LEU C 3 266 ? -3.293 10.171 7.144 1.00 39.70 265 LEU C N 1
ATOM 6971 C CA . LEU C 3 266 ? -3.287 9.192 8.217 1.00 44.09 265 LEU C CA 1
ATOM 6972 C C . LEU C 3 266 ? -1.885 9.149 8.804 1.00 46.24 265 LEU C C 1
ATOM 6973 O O . LEU C 3 266 ? -0.947 8.656 8.164 1.00 49.69 265 LEU C O 1
ATOM 6978 N N . GLU C 3 267 ? -1.744 9.674 10.012 1.00 48.01 266 GLU C N 1
ATOM 6979 C CA . GLU C 3 267 ? -0.501 9.603 10.763 1.00 45.86 266 GLU C CA 1
ATOM 6980 C C . GLU C 3 267 ? -0.682 8.548 11.841 1.00 46.08 266 GLU C C 1
ATOM 6981 O O . GLU C 3 267 ? -1.602 8.645 12.665 1.00 38.82 266 GLU C O 1
ATOM 6987 N N . ALA C 3 268 ? 0.170 7.526 11.809 1.00 50.70 267 ALA C N 1
ATOM 6988 C CA . ALA C 3 268 ? 0.118 6.412 12.746 1.00 51.31 267 ALA C CA 1
ATOM 6989 C C . ALA C 3 268 ? 1.525 6.005 13.150 1.00 49.42 267 ALA C C 1
ATOM 6990 O O . ALA C 3 268 ? 1.828 4.812 13.301 1.00 45.43 267 ALA C O 1
ATOM 6992 N N . ALA C 3 269 ? 2.408 6.998 13.320 1.00 48.70 268 ALA C N 1
ATOM 6993 C CA . ALA C 3 269 ? 3.743 6.728 13.834 1.00 47.21 268 ALA C CA 1
ATOM 6994 C C . ALA C 3 269 ? 3.652 5.982 15.155 1.00 46.54 268 ALA C C 1
ATOM 6995 O O . ALA C 3 269 ? 2.756 6.235 15.968 1.00 41.84 268 ALA C O 1
ATOM 6997 N N . ARG C 3 270 ? 4.579 5.044 15.354 1.00 44.48 269 ARG C N 1
ATOM 6998 C CA . ARG C 3 270 ? 4.756 4.288 16.591 1.00 41.34 269 ARG C CA 1
ATOM 6999 C C . ARG C 3 270 ? 3.645 3.278 16.841 1.00 41.00 269 ARG C C 1
ATOM 7000 O O . ARG C 3 270 ? 3.611 2.670 17.910 1.00 46.96 269 ARG C O 1
ATOM 7008 N N . CYS C 3 271 ? 2.737 3.071 15.890 1.00 41.79 270 CYS C N 1
ATOM 7009 C CA . CYS C 3 271 ? 1.685 2.058 16.023 1.00 46.60 270 CYS C CA 1
ATOM 7010 C C . CYS C 3 271 ? 2.238 0.706 15.556 1.00 51.20 270 CYS C C 1
ATOM 7011 O O . CYS C 3 271 ? 2.091 0.310 14.399 1.00 52.52 270 CYS C O 1
ATOM 7014 N N . SER C 3 272 ? 2.877 -0.020 16.477 1.00 52.67 271 SER C N 1
ATOM 7015 C CA . SER C 3 272 ? 3.697 -1.176 16.098 1.00 57.03 271 SER C CA 1
ATOM 7016 C C . SER C 3 272 ? 2.871 -2.297 15.459 1.00 53.99 271 SER C C 1
ATOM 7017 O O . SER C 3 272 ? 3.302 -2.911 14.470 1.00 53.24 271 SER C O 1
ATOM 7020 N N . HIS C 3 273 ? 1.683 -2.571 16.009 1.00 50.74 272 HIS C N 1
ATOM 7021 C CA . HIS C 3 273 ? 0.915 -3.748 15.636 1.00 48.15 272 HIS C CA 1
ATOM 7022 C C . HIS C 3 273 ? 0.339 -3.673 14.239 1.00 52.73 272 HIS C C 1
ATOM 7023 O O . HIS C 3 273 ? -0.059 -4.713 13.707 1.00 59.55 272 HIS C O 1
ATOM 7030 N N . LEU C 3 274 ? 0.238 -2.486 13.645 1.00 51.33 273 LEU C N 1
ATOM 7031 C CA . LEU C 3 274 ? -0.318 -2.389 12.297 1.00 53.10 273 LEU C CA 1
ATOM 7032 C C . LEU C 3 274 ? 0.426 -3.331 11.350 1.00 58.49 273 LEU C C 1
ATOM 7033 O O . LEU C 3 274 ? 1.658 -3.400 11.377 1.00 69.81 273 LEU C O 1
ATOM 7038 N N . THR C 3 275 ? -0.321 -4.111 10.560 1.00 59.61 274 THR C N 1
ATOM 7039 C CA . THR C 3 275 ? 0.275 -5.033 9.591 1.00 56.26 274 THR C CA 1
ATOM 7040 C C . THR C 3 275 ? -0.313 -4.814 8.200 1.00 58.85 274 THR C C 1
ATOM 7041 O O . THR C 3 275 ? -1.247 -4.028 8.000 1.00 56.99 274 THR C O 1
ATOM 7045 N N . ASP C 3 276 ? 0.257 -5.553 7.240 1.00 56.74 275 ASP C N 1
ATOM 7046 C CA . ASP C 3 276 ? -0.204 -5.518 5.852 1.00 61.95 275 ASP C CA 1
ATOM 7047 C C . ASP C 3 276 ? -1.697 -5.811 5.741 1.00 65.30 275 ASP C C 1
ATOM 7048 O O . ASP C 3 276 ? -2.397 -5.204 4.920 1.00 65.61 275 ASP C O 1
ATOM 7053 N N . ALA C 3 277 ? -2.199 -6.755 6.542 1.00 60.26 276 ALA C N 1
ATOM 7054 C CA . ALA C 3 277 ? -3.636 -7.010 6.561 1.00 62.41 276 ALA C CA 1
ATOM 7055 C C . ALA C 3 277 ? -4.407 -5.709 6.742 1.00 59.80 276 ALA C C 1
ATOM 7056 O O . ALA C 3 277 ? -5.223 -5.325 5.899 1.00 62.15 276 ALA C O 1
ATOM 7058 N N . GLY C 3 278 ? -4.104 -4.988 7.817 1.00 70.14 277 GLY C N 1
ATOM 7059 C CA . GLY C 3 278 ? -4.751 -3.709 8.053 1.00 61.29 277 GLY C CA 1
ATOM 7060 C C . GLY C 3 278 ? -4.626 -2.731 6.899 1.00 53.05 277 GLY C C 1
ATOM 7061 O O . GLY C 3 278 ? -5.587 -2.035 6.568 1.00 51.95 277 GLY C O 1
ATOM 7062 N N . PHE C 3 279 ? -3.435 -2.631 6.298 1.00 52.69 278 PHE C N 1
ATOM 7063 C CA . PHE C 3 279 ? -3.189 -1.587 5.304 1.00 50.67 278 PHE C CA 1
ATOM 7064 C C . PHE C 3 279 ? -3.758 -1.941 3.940 1.00 60.76 278 PHE C C 1
ATOM 7065 O O . PHE C 3 279 ? -4.132 -1.049 3.167 1.00 64.32 278 PHE C O 1
ATOM 7073 N N . THR C 3 280 ? -3.860 -3.227 3.646 1.00 61.18 279 THR C N 1
ATOM 7074 C CA . THR C 3 280 ? -4.504 -3.639 2.415 1.00 69.11 279 THR C CA 1
ATOM 7075 C C . THR C 3 280 ? -5.991 -3.296 2.483 1.00 64.89 279 THR C C 1
ATOM 7076 O O . THR C 3 280 ? -6.556 -2.750 1.527 1.00 57.65 279 THR C O 1
ATOM 7080 N N . LEU C 3 281 ? -6.653 -3.647 3.611 1.00 56.24 280 LEU C N 1
ATOM 7081 C CA . LEU C 3 281 ? -8.057 -3.292 3.825 1.00 61.46 280 LEU C CA 1
ATOM 7082 C C . LEU C 3 281 ? -8.250 -1.788 3.763 1.00 56.89 280 LEU C C 1
ATOM 7083 O O . LEU C 3 281 ? -9.261 -1.310 3.248 1.00 69.19 280 LEU C O 1
ATOM 7088 N N . LEU C 3 282 ? -7.300 -1.029 4.315 1.00 68.94 281 LEU C N 1
ATOM 7089 C CA . LEU C 3 282 ? -7.389 0.426 4.303 1.00 60.42 281 LEU C CA 1
ATOM 7090 C C . LEU C 3 282 ? -7.181 0.969 2.893 1.00 58.59 281 LEU C C 1
ATOM 7091 O O . LEU C 3 282 ? -7.991 1.769 2.396 1.00 55.52 281 LEU C O 1
ATOM 7096 N N . ALA C 3 283 ? -6.125 0.496 2.214 1.00 56.24 282 ALA C N 1
ATOM 7097 C CA . ALA C 3 283 ? -5.771 1.020 0.893 1.00 68.46 282 ALA C CA 1
ATOM 7098 C C . ALA C 3 283 ? -6.915 0.878 -0.106 1.00 63.78 282 ALA C C 1
ATOM 7099 O O . ALA C 3 283 ? -7.213 1.817 -0.853 1.00 63.24 282 ALA C O 1
ATOM 7101 N N . ARG C 3 284 ? -7.569 -0.286 -0.133 1.00 67.06 283 ARG C N 1
ATOM 7102 C CA . ARG C 3 284 ? -8.542 -0.562 -1.185 1.00 69.80 283 ARG C CA 1
ATOM 7103 C C . ARG C 3 284 ? -9.764 0.342 -1.094 1.00 63.81 283 ARG C C 1
ATOM 7104 O O . ARG C 3 284 ? -10.340 0.701 -2.123 1.00 51.94 283 ARG C O 1
ATOM 7112 N N . ASN C 3 285 ? -10.167 0.727 0.113 1.00 62.39 284 ASN C N 1
ATOM 7113 C CA . ASN C 3 285 ? -11.338 1.563 0.326 1.00 59.65 284 ASN C CA 1
ATOM 7114 C C . ASN C 3 285 ? -11.022 3.045 0.455 1.00 59.64 284 ASN C C 1
ATOM 7115 O O . ASN C 3 285 ? -11.955 3.849 0.539 1.00 66.50 284 ASN C O 1
ATOM 7120 N N . CYS C 3 286 ? -9.744 3.431 0.482 1.00 65.37 285 CYS C N 1
ATOM 7121 C CA . CYS C 3 286 ? -9.347 4.819 0.719 1.00 62.82 285 CYS C CA 1
ATOM 7122 C C . CYS C 3 286 ? -8.513 5.315 -0.449 1.00 57.36 285 CYS C C 1
ATOM 7123 O O . CYS C 3 286 ? -7.282 5.358 -0.369 1.00 62.33 285 CYS C O 1
ATOM 7126 N N . HIS C 3 287 ? -9.193 5.734 -1.513 1.00 53.32 286 HIS C N 1
ATOM 7127 C CA . HIS C 3 287 ? -8.540 6.201 -2.724 1.00 54.58 286 HIS C CA 1
ATOM 7128 C C . HIS C 3 287 ? -8.285 7.698 -2.712 1.00 55.54 286 HIS C C 1
ATOM 7129 O O . HIS C 3 287 ? -8.113 8.307 -3.774 1.00 62.91 286 HIS C O 1
ATOM 7136 N N . GLU C 3 288 ? -8.251 8.313 -1.538 1.00 58.13 287 GLU C N 1
ATOM 7137 C CA . GLU C 3 288 ? -7.949 9.733 -1.494 1.00 59.61 287 GLU C CA 1
ATOM 7138 C C . GLU C 3 288 ? -6.819 10.029 -0.515 1.00 54.84 287 GLU C C 1
ATOM 7139 O O . GLU C 3 288 ? -6.579 11.202 -0.197 1.00 56.99 287 GLU C O 1
ATOM 7145 N N . LEU C 3 289 ? -6.100 8.994 -0.056 1.00 55.31 288 LEU C N 1
ATOM 7146 C CA . LEU C 3 289 ? -4.939 9.192 0.817 1.00 55.79 288 LEU C CA 1
ATOM 7147 C C . LEU C 3 289 ? -3.868 10.012 0.121 1.00 50.87 288 LEU C C 1
ATOM 7148 O O . LEU C 3 289 ? -3.499 9.725 -1.020 1.00 50.65 288 LEU C O 1
ATOM 7153 N N . GLU C 3 290 ? -3.357 11.013 0.829 1.00 51.87 289 GLU C N 1
ATOM 7154 C CA . GLU C 3 290 ? -2.309 11.893 0.339 1.00 57.44 289 GLU C CA 1
ATOM 7155 C C . GLU C 3 290 ? -1.064 11.880 1.217 1.00 55.93 289 GLU C C 1
ATOM 7156 O O . GLU C 3 290 ? 0.056 11.831 0.705 1.00 51.87 289 GLU C O 1
ATOM 7162 N N . LYS C 3 291 ? -1.229 11.945 2.530 1.00 53.73 290 LYS C N 1
ATOM 7163 C CA . LYS C 3 291 ? -0.139 11.791 3.475 1.00 51.11 290 LYS C CA 1
ATOM 7164 C C . LYS C 3 291 ? -0.373 10.512 4.265 1.00 47.29 290 LYS C C 1
ATOM 7165 O O . LYS C 3 291 ? -1.502 10.250 4.698 1.00 42.22 290 LYS C O 1
ATOM 7171 N N . MET C 3 292 ? 0.678 9.703 4.415 1.00 36.57 291 MET C N 1
ATOM 7172 C CA . MET C 3 292 ? 0.661 8.579 5.336 1.00 39.36 291 MET C CA 1
ATOM 7173 C C . MET C 3 292 ? 1.995 8.524 6.058 1.00 42.89 291 MET C C 1
ATOM 7174 O O . MET C 3 292 ? 3.056 8.404 5.430 1.00 40.32 291 MET C O 1
ATOM 7179 N N . ASP C 3 293 ? 1.948 8.619 7.371 1.00 39.52 292 ASP C N 1
ATOM 7180 C CA . ASP C 3 293 ? 3.145 8.495 8.178 1.00 46.14 292 ASP C CA 1
ATOM 7181 C C . ASP C 3 293 ? 3.043 7.169 8.932 1.00 46.21 292 ASP C C 1
ATOM 7182 O O . ASP C 3 293 ? 2.234 7.027 9.857 1.00 46.87 292 ASP C O 1
ATOM 7187 N N . LEU C 3 294 ? 3.859 6.199 8.526 1.00 39.71 293 LEU C N 1
ATOM 7188 C CA . LEU C 3 294 ? 3.870 4.873 9.129 1.00 44.57 293 LEU C CA 1
ATOM 7189 C C . LEU C 3 294 ? 5.207 4.560 9.798 1.00 43.72 293 LEU C C 1
ATOM 7190 O O . LEU C 3 294 ? 5.615 3.396 9.867 1.00 45.03 293 LEU C O 1
ATOM 7195 N N . GLU C 3 295 ? 5.899 5.595 10.278 1.00 48.00 294 GLU C N 1
ATOM 7196 C CA . GLU C 3 295 ? 7.121 5.424 11.049 1.00 50.36 294 GLU C CA 1
ATOM 7197 C C . GLU C 3 295 ? 6.925 4.446 12.200 1.00 50.65 294 GLU C C 1
ATOM 7198 O O . GLU C 3 295 ? 6.018 4.612 13.022 1.00 47.79 294 GLU C O 1
ATOM 7204 N N . GLU C 3 296 ? 7.804 3.438 12.253 1.00 51.83 295 GLU C N 1
ATOM 7205 C CA . GLU C 3 296 ? 7.881 2.414 13.292 1.00 52.46 295 GLU C CA 1
ATOM 7206 C C . GLU C 3 296 ? 6.714 1.442 13.240 1.00 52.48 295 GLU C C 1
ATOM 7207 O O . GLU C 3 296 ? 6.396 0.790 14.238 1.00 48.80 295 GLU C O 1
ATOM 7213 N N . CYS C 3 297 ? 6.056 1.343 12.088 1.00 48.76 296 CYS C N 1
ATOM 7214 C CA . CYS C 3 297 ? 5.178 0.218 11.808 1.00 51.66 296 CYS C CA 1
ATOM 7215 C C . CYS C 3 297 ? 6.065 -0.908 11.285 1.00 50.66 296 CYS C C 1
ATOM 7216 O O . CYS C 3 297 ? 6.125 -1.199 10.091 1.00 52.04 296 CYS C O 1
ATOM 7219 N N . ILE C 3 298 ? 6.776 -1.544 12.225 1.00 47.18 297 ILE C N 1
ATOM 7220 C CA . ILE C 3 298 ? 7.841 -2.493 11.884 1.00 53.66 297 ILE C CA 1
ATOM 7221 C C . ILE C 3 298 ? 7.304 -3.673 11.075 1.00 50.80 297 ILE C C 1
ATOM 7222 O O . ILE C 3 298 ? 7.973 -4.160 10.157 1.00 52.86 297 ILE C O 1
ATOM 7227 N N . LEU C 3 299 ? 6.093 -4.152 11.399 1.00 52.49 298 LEU C N 1
ATOM 7228 C CA . LEU C 3 299 ? 5.552 -5.359 10.772 1.00 51.57 298 LEU C CA 1
ATOM 7229 C C . LEU C 3 299 ? 5.234 -5.153 9.303 1.00 50.23 298 LEU C C 1
ATOM 7230 O O . LEU C 3 299 ? 5.021 -6.128 8.580 1.00 57.58 298 LEU C O 1
ATOM 7235 N N . ILE C 3 300 ? 5.206 -3.904 8.854 1.00 54.18 299 ILE C N 1
ATOM 7236 C CA . ILE C 3 300 ? 4.886 -3.586 7.470 1.00 55.54 299 ILE C CA 1
ATOM 7237 C C . ILE C 3 300 ? 5.977 -4.115 6.546 1.00 58.78 299 ILE C C 1
ATOM 7238 O O . ILE C 3 300 ? 7.179 -3.925 6.785 1.00 72.47 299 ILE C O 1
ATOM 7243 N N . THR C 3 301 ? 5.556 -4.788 5.488 1.00 57.26 300 THR C N 1
ATOM 7244 C CA . THR C 3 301 ? 6.423 -5.364 4.484 1.00 55.13 300 THR C CA 1
ATOM 7245 C C . THR C 3 301 ? 6.154 -4.676 3.160 1.00 56.54 300 THR C C 1
ATOM 7246 O O . THR C 3 301 ? 5.314 -3.781 3.072 1.00 62.24 300 THR C O 1
ATOM 7250 N N . ASP C 3 302 ? 6.857 -5.128 2.117 1.00 55.64 301 ASP C N 1
ATOM 7251 C CA . ASP C 3 302 ? 6.633 -4.592 0.779 1.00 56.98 301 ASP C CA 1
ATOM 7252 C C . ASP C 3 302 ? 5.176 -4.721 0.328 1.00 56.75 301 ASP C C 1
ATOM 7253 O O . ASP C 3 302 ? 4.702 -3.891 -0.461 1.00 54.71 301 ASP C O 1
ATOM 7258 N N . SER C 3 303 ? 4.447 -5.733 0.811 1.00 61.43 302 SER C N 1
ATOM 7259 C CA . SER C 3 303 ? 3.042 -5.866 0.419 1.00 64.84 302 SER C CA 1
ATOM 7260 C C . SER C 3 303 ? 2.243 -4.585 0.695 1.00 62.04 302 SER C C 1
ATOM 7261 O O . SER C 3 303 ? 1.464 -4.143 -0.158 1.00 57.59 302 SER C O 1
ATOM 7264 N N . THR C 3 304 ? 2.431 -3.961 1.869 1.00 61.69 303 THR C N 1
ATOM 7265 C CA . THR C 3 304 ? 1.714 -2.712 2.159 1.00 59.79 303 THR C CA 1
ATOM 7266 C C . THR C 3 304 ? 1.934 -1.681 1.054 1.00 53.22 303 THR C C 1
ATOM 7267 O O . THR C 3 304 ? 0.985 -1.062 0.562 1.00 63.78 303 THR C O 1
ATOM 7271 N N . LEU C 3 305 ? 3.190 -1.478 0.656 1.00 53.15 304 LEU C N 1
ATOM 7272 C CA . LEU C 3 305 ? 3.473 -0.524 -0.407 1.00 57.29 304 LEU C CA 1
ATOM 7273 C C . LEU C 3 305 ? 2.852 -0.950 -1.732 1.00 61.85 304 LEU C C 1
ATOM 7274 O O . LEU C 3 305 ? 2.519 -0.097 -2.564 1.00 62.05 304 LEU C O 1
ATOM 7279 N N . ILE C 3 306 ? 2.715 -2.260 -1.958 1.00 65.88 305 ILE C N 1
ATOM 7280 C CA . ILE C 3 306 ? 2.122 -2.754 -3.201 1.00 69.69 305 ILE C CA 1
ATOM 7281 C C . ILE C 3 306 ? 0.695 -2.208 -3.363 1.00 60.69 305 ILE C C 1
ATOM 7282 O O . ILE C 3 306 ? 0.339 -1.598 -4.387 1.00 59.13 305 ILE C O 1
ATOM 7287 N N . GLN C 3 307 ? -0.129 -2.392 -2.331 1.00 51.82 306 GLN C N 1
ATOM 7288 C CA . GLN C 3 307 ? -1.506 -1.922 -2.353 1.00 58.45 306 GLN C CA 1
ATOM 7289 C C . GLN C 3 307 ? -1.570 -0.416 -2.477 1.00 61.59 306 GLN C C 1
ATOM 7290 O O . GLN C 3 307 ? -2.420 0.117 -3.198 1.00 75.87 306 GLN C O 1
ATOM 7296 N N . LEU C 3 308 ? -0.714 0.291 -1.737 1.00 62.11 307 LEU C N 1
ATOM 7297 C CA . LEU C 3 308 ? -0.671 1.745 -1.862 1.00 59.67 307 LEU C CA 1
ATOM 7298 C C . LEU C 3 308 ? -0.418 2.168 -3.311 1.00 62.75 307 LEU C C 1
ATOM 7299 O O . LEU C 3 308 ? -1.058 3.100 -3.813 1.00 63.99 307 LEU C O 1
ATOM 7304 N N . SER C 3 309 ? 0.482 1.471 -4.012 1.00 67.09 308 SER C N 1
ATOM 7305 C CA . SER C 3 309 ? 0.748 1.798 -5.411 1.00 66.42 308 SER C CA 1
ATOM 7306 C C . SER C 3 309 ? -0.467 1.544 -6.304 1.00 67.79 308 SER C C 1
ATOM 7307 O O . SER C 3 309 ? -0.663 2.248 -7.305 1.00 68.71 308 SER C O 1
ATOM 7310 N N . ILE C 3 310 ? -1.287 0.548 -5.968 1.00 63.69 309 ILE C N 1
ATOM 7311 C CA . ILE C 3 310 ? -2.506 0.280 -6.733 1.00 70.86 309 ILE C CA 1
ATOM 7312 C C . ILE C 3 310 ? -3.607 1.269 -6.366 1.00 69.13 309 ILE C C 1
ATOM 7313 O O . ILE C 3 310 ? -4.045 2.080 -7.190 1.00 66.96 309 ILE C O 1
ATOM 7318 N N . HIS C 3 311 ? -4.047 1.228 -5.108 1.00 62.41 310 HIS C N 1
ATOM 7319 C CA . HIS C 3 311 ? -5.320 1.776 -4.660 1.00 62.39 310 HIS C CA 1
ATOM 7320 C C . HIS C 3 311 ? -5.280 3.246 -4.252 1.00 59.41 310 HIS C C 1
ATOM 7321 O O . HIS C 3 311 ? -6.331 3.799 -3.916 1.00 67.17 310 HIS C O 1
ATOM 7328 N N . CYS C 3 312 ? -4.122 3.896 -4.252 1.00 68.15 311 CYS C N 1
ATOM 7329 C CA . CYS C 3 312 ? -3.987 5.258 -3.727 1.00 61.79 311 CYS C CA 1
ATOM 7330 C C . CYS C 3 312 ? -3.380 6.155 -4.796 1.00 58.72 311 CYS C C 1
ATOM 7331 O O . CYS C 3 312 ? -2.223 6.577 -4.691 1.00 73.07 311 CYS C O 1
ATOM 7334 N N . PRO C 3 313 ? -4.154 6.482 -5.836 1.00 64.08 312 PRO C N 1
ATOM 7335 C CA . PRO C 3 313 ? -3.606 7.250 -6.964 1.00 61.19 312 PRO C CA 1
ATOM 7336 C C . PRO C 3 313 ? -3.137 8.664 -6.623 1.00 60.65 312 PRO C C 1
ATOM 7337 O O . PRO C 3 313 ? -2.410 9.261 -7.429 1.00 58.29 312 PRO C O 1
ATOM 7341 N N . LYS C 3 314 ? -3.504 9.247 -5.489 1.00 58.21 313 LYS C N 1
ATOM 7342 C CA . LYS C 3 314 ? -3.109 10.628 -5.242 1.00 61.25 313 LYS C CA 1
ATOM 7343 C C . LYS C 3 314 ? -2.083 10.749 -4.122 1.00 61.71 313 LYS C C 1
ATOM 7344 O O . LYS C 3 314 ? -1.850 11.859 -3.623 1.00 60.20 313 LYS C O 1
ATOM 7350 N N . LEU C 3 315 ? -1.446 9.636 -3.735 1.00 64.34 314 LEU C N 1
ATOM 7351 C CA . LEU C 3 315 ? -0.537 9.632 -2.598 1.00 61.86 314 LEU C CA 1
ATOM 7352 C C . LEU C 3 315 ? 0.633 10.588 -2.825 1.00 57.29 314 LEU C C 1
ATOM 7353 O O . LEU C 3 315 ? 1.311 10.560 -3.857 1.00 51.05 314 LEU C O 1
ATOM 7358 N N . GLN C 3 316 ? 0.860 11.424 -1.835 1.00 62.67 315 GLN C N 1
ATOM 7359 C CA . GLN C 3 316 ? 1.666 12.624 -1.930 1.00 61.19 315 GLN C CA 1
ATOM 7360 C C . GLN C 3 316 ? 2.929 12.543 -1.097 1.00 58.09 315 GLN C C 1
ATOM 7361 O O . GLN C 3 316 ? 3.964 13.075 -1.492 1.00 54.65 315 GLN C O 1
ATOM 7367 N N . ALA C 3 317 ? 2.853 11.900 0.060 1.00 49.98 316 ALA C N 1
ATOM 7368 C CA . ALA C 3 317 ? 3.902 11.944 1.067 1.00 49.77 316 ALA C CA 1
ATOM 7369 C C . ALA C 3 317 ? 3.802 10.672 1.897 1.00 48.23 316 ALA C C 1
ATOM 7370 O O . ALA C 3 317 ? 2.732 10.358 2.439 1.00 50.94 316 ALA C O 1
ATOM 7372 N N . LEU C 3 318 ? 4.902 9.928 1.968 1.00 38.55 317 LEU C N 1
ATOM 7373 C CA . LEU C 3 318 ? 4.912 8.626 2.609 1.00 43.32 317 LEU C CA 1
ATOM 7374 C C . LEU C 3 318 ? 6.146 8.520 3.484 1.00 39.34 317 LEU C C 1
ATOM 7375 O O . LEU C 3 318 ? 7.264 8.795 3.032 1.00 39.20 317 LEU C O 1
ATOM 7380 N N . SER C 3 319 ? 5.949 8.170 4.742 1.00 40.37 318 SER C N 1
ATOM 7381 C CA . SER C 3 319 ? 7.077 7.893 5.610 1.00 46.25 318 SER C CA 1
ATOM 7382 C C . SER C 3 319 ? 7.052 6.428 6.013 1.00 49.29 318 SER C C 1
ATOM 7383 O O . SER C 3 319 ? 6.063 5.938 6.570 1.00 48.16 318 SER C O 1
ATOM 7386 N N . LEU C 3 320 ? 8.144 5.741 5.707 1.00 46.14 319 LEU C N 1
ATOM 7387 C CA . LEU C 3 320 ? 8.378 4.355 6.077 1.00 47.13 319 LEU C CA 1
ATOM 7388 C C . LEU C 3 320 ? 9.551 4.222 7.044 1.00 47.09 319 LEU C C 1
ATOM 7389 O O . LEU C 3 320 ? 10.176 3.168 7.111 1.00 52.91 319 LEU C O 1
ATOM 7394 N N . SER C 3 321 ? 9.864 5.290 7.791 1.00 55.48 320 SER C N 1
ATOM 7395 C CA . SER C 3 321 ? 10.977 5.264 8.735 1.00 50.25 320 SER C CA 1
ATOM 7396 C C . SER C 3 321 ? 10.862 4.072 9.672 1.00 49.27 320 SER C C 1
ATOM 7397 O O . SER C 3 321 ? 9.780 3.783 10.190 1.00 44.05 320 SER C O 1
ATOM 7400 N N . HIS C 3 322 ? 11.993 3.365 9.856 1.00 47.61 321 HIS C N 1
ATOM 7401 C CA . HIS C 3 322 ? 12.115 2.208 10.742 1.00 45.89 321 HIS C CA 1
ATOM 7402 C C . HIS C 3 322 ? 11.267 1.018 10.308 1.00 48.82 321 HIS C C 1
ATOM 7403 O O . HIS C 3 322 ? 11.227 -0.004 10.998 1.00 52.13 321 HIS C O 1
ATOM 7410 N N . CYS C 3 323 ? 10.591 1.117 9.165 1.00 46.46 322 CYS C N 1
ATOM 7411 C CA . CYS C 3 323 ? 9.950 -0.059 8.592 1.00 52.52 322 CYS C CA 1
ATOM 7412 C C . CYS C 3 323 ? 11.068 -0.877 7.960 1.00 54.99 322 CYS C C 1
ATOM 7413 O O . CYS C 3 323 ? 11.351 -0.807 6.757 1.00 51.38 322 CYS C O 1
ATOM 7416 N N . GLU C 3 324 ? 11.724 -1.651 8.837 1.00 53.97 323 GLU C N 1
ATOM 7417 C CA . GLU C 3 324 ? 12.935 -2.389 8.488 1.00 61.67 323 GLU C CA 1
ATOM 7418 C C . GLU C 3 324 ? 12.702 -3.343 7.326 1.00 59.72 323 GLU C C 1
ATOM 7419 O O . GLU C 3 324 ? 13.567 -3.486 6.453 1.00 62.62 323 GLU C O 1
ATOM 7425 N N . LEU C 3 325 ? 11.534 -3.989 7.289 1.00 53.24 324 LEU C N 1
ATOM 7426 C CA . LEU C 3 325 ? 11.272 -5.047 6.317 1.00 54.58 324 LEU C CA 1
ATOM 7427 C C . LEU C 3 325 ? 11.148 -4.541 4.892 1.00 54.98 324 LEU C C 1
ATOM 7428 O O . LEU C 3 325 ? 11.213 -5.351 3.961 1.00 58.85 324 LEU C O 1
ATOM 7433 N N . ILE C 3 326 ? 10.924 -3.241 4.701 1.00 53.36 325 ILE C N 1
ATOM 7434 C CA . ILE C 3 326 ? 10.807 -2.688 3.354 1.00 56.59 325 ILE C CA 1
ATOM 7435 C C . ILE C 3 326 ? 12.088 -2.942 2.565 1.00 55.06 325 ILE C C 1
ATOM 7436 O O . ILE C 3 326 ? 13.202 -2.759 3.073 1.00 62.14 325 ILE C O 1
ATOM 7441 N N . THR C 3 327 ? 11.934 -3.379 1.317 1.00 60.43 326 THR C N 1
ATOM 7442 C CA . THR C 3 327 ? 13.054 -3.674 0.426 1.00 58.91 326 THR C CA 1
ATOM 7443 C C . THR C 3 327 ? 12.965 -2.817 -0.833 1.00 56.56 326 THR C C 1
ATOM 7444 O O . THR C 3 327 ? 11.970 -2.129 -1.072 1.00 56.15 326 THR C O 1
ATOM 7448 N N . ASP C 3 328 ? 14.025 -2.889 -1.656 1.00 52.05 327 ASP C N 1
ATOM 7449 C CA . ASP C 3 328 ? 14.022 -2.225 -2.959 1.00 52.77 327 ASP C CA 1
ATOM 7450 C C . ASP C 3 328 ? 12.818 -2.605 -3.800 1.00 59.25 327 ASP C C 1
ATOM 7451 O O . ASP C 3 328 ? 12.473 -1.869 -4.731 1.00 61.96 327 ASP C O 1
ATOM 7456 N N . ASP C 3 329 ? 12.188 -3.746 -3.495 1.00 60.64 328 ASP C N 1
ATOM 7457 C CA . ASP C 3 329 ? 11.037 -4.227 -4.254 1.00 65.57 328 ASP C CA 1
ATOM 7458 C C . ASP C 3 329 ? 9.844 -3.286 -4.129 1.00 59.99 328 ASP C C 1
ATOM 7459 O O . ASP C 3 329 ? 9.318 -2.791 -5.134 1.00 60.00 328 ASP C O 1
ATOM 7464 N N . GLY C 3 330 ? 9.374 -3.074 -2.893 1.00 63.53 329 GLY C N 1
ATOM 7465 C CA . GLY C 3 330 ? 8.244 -2.194 -2.681 1.00 59.21 329 GLY C CA 1
ATOM 7466 C C . GLY C 3 330 ? 8.472 -0.819 -3.265 1.00 58.51 329 GLY C C 1
ATOM 7467 O O . GLY C 3 330 ? 7.528 -0.164 -3.717 1.00 67.10 329 GLY C O 1
ATOM 7468 N N . ILE C 3 331 ? 9.729 -0.373 -3.285 1.00 58.07 330 ILE C N 1
ATOM 7469 C CA . ILE C 3 331 ? 10.039 0.933 -3.841 1.00 55.53 330 ILE C CA 1
ATOM 7470 C C . ILE C 3 331 ? 9.827 0.930 -5.348 1.00 61.15 330 ILE C C 1
ATOM 7471 O O . ILE C 3 331 ? 9.383 1.933 -5.924 1.00 63.24 330 ILE C O 1
ATOM 7476 N N . LEU C 3 332 ? 10.120 -0.191 -6.010 1.00 64.25 331 LEU C N 1
ATOM 7477 C CA . LEU C 3 332 ? 9.868 -0.286 -7.444 1.00 66.22 331 LEU C CA 1
ATOM 7478 C C . LEU C 3 332 ? 8.388 -0.110 -7.749 1.00 59.40 331 LEU C C 1
ATOM 7479 O O . LEU C 3 332 ? 8.020 0.598 -8.697 1.00 49.80 331 LEU C O 1
ATOM 7484 N N . HIS C 3 333 ? 7.531 -0.739 -6.941 1.00 56.71 332 HIS C N 1
ATOM 7485 C CA . HIS C 3 333 ? 6.090 -0.568 -7.069 1.00 64.67 332 HIS C CA 1
ATOM 7486 C C . HIS C 3 333 ? 5.681 0.889 -6.949 1.00 66.21 332 HIS C C 1
ATOM 7487 O O . HIS C 3 333 ? 5.007 1.420 -7.842 1.00 60.46 332 HIS C O 1
ATOM 7494 N N . LEU C 3 334 ? 6.083 1.550 -5.856 1.00 65.74 333 LEU C N 1
ATOM 7495 C CA . LEU C 3 334 ? 5.807 2.970 -5.704 1.00 61.79 333 LEU C CA 1
ATOM 7496 C C . LEU C 3 334 ? 6.195 3.739 -6.959 1.00 62.50 333 LEU C C 1
ATOM 7497 O O . LEU C 3 334 ? 5.390 4.496 -7.508 1.00 69.11 333 LEU C O 1
ATOM 7502 N N . SER C 3 335 ? 7.416 3.524 -7.458 1.00 62.33 334 SER C N 1
ATOM 7503 C CA . SER C 3 335 ? 7.883 4.301 -8.604 1.00 66.22 334 SER C CA 1
ATOM 7504 C C . SER C 3 335 ? 7.109 3.991 -9.881 1.00 67.29 334 SER C C 1
ATOM 7505 O O . SER C 3 335 ? 7.028 4.854 -10.760 1.00 70.38 334 SER C O 1
ATOM 7508 N N . ASN C 3 336 ? 6.548 2.787 -10.010 1.00 74.86 335 ASN C N 1
ATOM 7509 C CA . ASN C 3 336 ? 5.670 2.446 -11.122 1.00 72.99 335 ASN C CA 1
ATOM 7510 C C . ASN C 3 336 ? 4.194 2.586 -10.760 1.00 71.69 335 ASN C C 1
ATOM 7511 O O . ASN C 3 336 ? 3.351 1.924 -11.375 1.00 73.29 335 ASN C O 1
ATOM 7516 N N . SER C 3 337 ? 3.880 3.402 -9.748 1.00 77.31 336 SER C N 1
ATOM 7517 C CA . SER C 3 337 ? 2.534 3.819 -9.395 1.00 70.63 336 SER C CA 1
ATOM 7518 C C . SER C 3 337 ? 2.022 4.793 -10.459 1.00 69.67 336 SER C C 1
ATOM 7519 O O . SER C 3 337 ? 2.802 5.435 -11.185 1.00 72.44 336 SER C O 1
ATOM 7522 N N . THR C 3 338 ? 0.700 4.977 -10.496 1.00 71.43 337 THR C N 1
ATOM 7523 C CA . THR C 3 338 ? 0.179 6.235 -11.020 1.00 75.26 337 THR C CA 1
ATOM 7524 C C . THR C 3 338 ? 0.547 7.410 -10.109 1.00 66.69 337 THR C C 1
ATOM 7525 O O . THR C 3 338 ? 0.889 8.486 -10.608 1.00 73.42 337 THR C O 1
ATOM 7529 N N . CYS C 3 339 ? 0.540 7.223 -8.783 1.00 67.23 338 CYS C N 1
ATOM 7530 C CA . CYS C 3 339 ? 0.932 8.330 -7.905 1.00 71.94 338 CYS C CA 1
ATOM 7531 C C . CYS C 3 339 ? 2.427 8.637 -7.992 1.00 69.37 338 CYS C C 1
ATOM 7532 O O . CYS C 3 339 ? 2.831 9.795 -7.825 1.00 68.48 338 CYS C O 1
ATOM 7535 N N . GLY C 3 340 ? 3.262 7.621 -8.241 1.00 70.01 339 GLY C N 1
ATOM 7536 C CA . GLY C 3 340 ? 4.701 7.831 -8.219 1.00 67.65 339 GLY C CA 1
ATOM 7537 C C . GLY C 3 340 ? 5.239 8.581 -9.417 1.00 67.36 339 GLY C C 1
ATOM 7538 O O . GLY C 3 340 ? 6.247 9.288 -9.305 1.00 74.19 339 GLY C O 1
ATOM 7539 N N . HIS C 3 341 ? 4.579 8.455 -10.570 1.00 70.00 340 HIS C N 1
ATOM 7540 C CA . HIS C 3 341 ? 5.072 9.097 -11.785 1.00 73.97 340 HIS C CA 1
ATOM 7541 C C . HIS C 3 341 ? 4.995 10.618 -11.708 1.00 75.57 340 HIS C C 1
ATOM 7542 O O . HIS C 3 341 ? 5.782 11.310 -12.362 1.00 76.50 340 HIS C O 1
ATOM 7549 N N . GLU C 3 342 ? 4.071 11.162 -10.922 1.00 76.74 341 GLU C N 1
ATOM 7550 C CA . GLU C 3 342 ? 4.000 12.614 -10.792 1.00 82.94 341 GLU C CA 1
ATOM 7551 C C . GLU C 3 342 ? 3.579 13.111 -9.416 1.00 74.50 341 GLU C C 1
ATOM 7552 O O . GLU C 3 342 ? 4.011 14.201 -9.028 1.00 76.10 341 GLU C O 1
ATOM 7558 N N . ARG C 3 343 ? 2.781 12.362 -8.654 1.00 71.61 342 ARG C N 1
ATOM 7559 C CA . ARG C 3 343 ? 2.134 12.878 -7.456 1.00 69.55 342 ARG C CA 1
ATOM 7560 C C . ARG C 3 343 ? 2.824 12.499 -6.152 1.00 73.88 342 ARG C C 1
ATOM 7561 O O . ARG C 3 343 ? 2.297 12.823 -5.083 1.00 89.00 342 ARG C O 1
ATOM 7569 N N . LEU C 3 344 ? 3.968 11.823 -6.193 1.00 69.78 343 LEU C N 1
ATOM 7570 C CA . LEU C 3 344 ? 4.758 11.630 -4.984 1.00 63.32 343 LEU C CA 1
ATOM 7571 C C . LEU C 3 344 ? 5.858 12.684 -4.933 1.00 61.11 343 LEU C C 1
ATOM 7572 O O . LEU C 3 344 ? 6.581 12.885 -5.913 1.00 65.86 343 LEU C O 1
ATOM 7577 N N . ARG C 3 345 ? 5.972 13.363 -3.793 1.00 65.33 344 ARG C N 1
ATOM 7578 C CA . ARG C 3 345 ? 7.009 14.357 -3.614 1.00 64.02 344 ARG C CA 1
ATOM 7579 C C . ARG C 3 345 ? 7.876 14.120 -2.392 1.00 53.45 344 ARG C C 1
ATOM 7580 O O . ARG C 3 345 ? 9.019 14.598 -2.365 1.00 49.91 344 ARG C O 1
ATOM 7588 N N . VAL C 3 346 ? 7.381 13.409 -1.387 1.00 51.21 345 VAL C N 1
ATOM 7589 C CA . VAL C 3 346 ? 8.105 13.249 -0.139 1.00 50.47 345 VAL C CA 1
ATOM 7590 C C . VAL C 3 346 ? 8.060 11.780 0.208 1.00 49.55 345 VAL C C 1
ATOM 7591 O O . VAL C 3 346 ? 6.974 11.209 0.367 1.00 48.63 345 VAL C O 1
ATOM 7595 N N . LEU C 3 347 ? 9.228 11.168 0.291 1.00 44.63 346 LEU C N 1
ATOM 7596 C CA . LEU C 3 347 ? 9.364 9.774 0.663 1.00 46.32 346 LEU C CA 1
ATOM 7597 C C . LEU C 3 347 ? 10.425 9.707 1.742 1.00 46.17 346 LEU C C 1
ATOM 7598 O O . LEU C 3 347 ? 11.497 10.304 1.598 1.00 44.81 346 LEU C O 1
ATOM 7603 N N . GLU C 3 348 ? 10.116 9.030 2.840 1.00 47.48 347 GLU C N 1
ATOM 7604 C CA . GLU C 3 348 ? 11.041 8.932 3.965 1.00 48.45 347 GLU C CA 1
ATOM 7605 C C . GLU C 3 348 ? 11.302 7.459 4.222 1.00 47.76 347 GLU C C 1
ATOM 7606 O O . GLU C 3 348 ? 10.401 6.735 4.650 1.00 48.31 347 GLU C O 1
ATOM 7612 N N . LEU C 3 349 ? 12.529 7.014 3.955 1.00 47.94 348 LEU C N 1
ATOM 7613 C CA . LEU C 3 349 ? 12.884 5.606 4.104 1.00 47.08 348 LEU C CA 1
ATOM 7614 C C . LEU C 3 349 ? 13.983 5.386 5.128 1.00 46.03 348 LEU C C 1
ATOM 7615 O O . LEU C 3 349 ? 14.677 4.375 5.064 1.00 53.64 348 LEU C O 1
ATOM 7620 N N . ASP C 3 350 ? 14.156 6.287 6.082 1.00 47.81 349 ASP C N 1
ATOM 7621 C CA . ASP C 3 350 ? 15.301 6.156 6.968 1.00 48.26 349 ASP C CA 1
ATOM 7622 C C . ASP C 3 350 ? 15.116 5.000 7.940 1.00 45.24 349 ASP C C 1
ATOM 7623 O O . ASP C 3 350 ? 14.001 4.649 8.325 1.00 49.72 349 ASP C O 1
ATOM 7628 N N . ASN C 3 351 ? 16.246 4.395 8.304 1.00 52.97 350 ASN C N 1
ATOM 7629 C CA . ASN C 3 351 ? 16.358 3.173 9.100 1.00 51.18 350 ASN C CA 1
ATOM 7630 C C . ASN C 3 351 ? 15.637 1.997 8.464 1.00 49.82 350 ASN C C 1
ATOM 7631 O O . ASN C 3 351 ? 15.384 0.989 9.136 1.00 56.25 350 ASN C O 1
ATOM 7636 N N . CYS C 3 352 ? 15.309 2.119 7.175 1.00 46.48 351 CYS C N 1
ATOM 7637 C CA . CYS C 3 352 ? 15.009 0.973 6.321 1.00 51.74 351 CYS C CA 1
ATOM 7638 C C . CYS C 3 352 ? 16.344 0.393 5.872 1.00 54.16 351 CYS C C 1
ATOM 7639 O O . CYS C 3 352 ? 16.906 0.768 4.836 1.00 51.65 351 CYS C O 1
ATOM 7642 N N . LEU C 3 353 ? 16.860 -0.544 6.670 1.00 47.32 352 LEU C N 1
ATOM 7643 C CA . LEU C 3 353 ? 18.229 -1.009 6.486 1.00 53.14 352 LEU C CA 1
ATOM 7644 C C . LEU C 3 353 ? 18.469 -1.709 5.149 1.00 49.88 352 LEU C C 1
ATOM 7645 O O . LEU C 3 353 ? 19.614 -1.748 4.688 1.00 55.24 352 LEU C O 1
ATOM 7650 N N . LEU C 3 354 ? 17.430 -2.224 4.500 1.00 48.32 353 LEU C N 1
ATOM 7651 C CA . LEU C 3 354 ? 17.592 -3.012 3.284 1.00 48.31 353 LEU C CA 1
ATOM 7652 C C . LEU C 3 354 ? 17.623 -2.179 2.019 1.00 48.09 353 LEU C C 1
ATOM 7653 O O . LEU C 3 354 ? 17.935 -2.717 0.955 1.00 57.12 353 LEU C O 1
ATOM 7658 N N . ILE C 3 355 ? 17.277 -0.896 2.091 1.00 52.58 354 ILE C N 1
ATOM 7659 C CA . ILE C 3 355 ? 17.228 -0.091 0.881 1.00 51.33 354 ILE C CA 1
ATOM 7660 C C . ILE C 3 355 ? 18.646 0.129 0.372 1.00 56.33 354 ILE C C 1
ATOM 7661 O O . ILE C 3 355 ? 19.570 0.411 1.148 1.00 56.64 354 ILE C O 1
ATOM 7666 N N . THR C 3 356 ? 18.828 -0.034 -0.937 1.00 57.66 355 THR C N 1
ATOM 7667 C CA . THR C 3 356 ? 20.117 0.062 -1.598 1.00 54.27 355 THR C CA 1
ATOM 7668 C C . THR C 3 356 ? 20.035 1.088 -2.721 1.00 58.35 355 THR C C 1
ATOM 7669 O O . THR C 3 356 ? 18.980 1.683 -2.976 1.00 51.00 355 THR C O 1
ATOM 7673 N N . ASP C 3 357 ? 21.180 1.275 -3.396 1.00 53.72 356 ASP C N 1
ATOM 7674 C CA . ASP C 3 357 ? 21.265 2.159 -4.552 1.00 59.65 356 ASP C CA 1
ATOM 7675 C C . ASP C 3 357 ? 20.215 1.830 -5.606 1.00 57.27 356 ASP C C 1
ATOM 7676 O O . ASP C 3 357 ? 19.778 2.726 -6.337 1.00 49.37 356 ASP C O 1
ATOM 7681 N N . VAL C 3 358 ? 19.800 0.559 -5.705 1.00 54.34 357 VAL C N 1
ATOM 7682 C CA . VAL C 3 358 ? 18.814 0.172 -6.713 1.00 55.60 357 VAL C CA 1
ATOM 7683 C C . VAL C 3 358 ? 17.502 0.920 -6.492 1.00 57.74 357 VAL C C 1
ATOM 7684 O O . VAL C 3 358 ? 16.861 1.373 -7.451 1.00 59.57 357 VAL C O 1
ATOM 7688 N N . ALA C 3 359 ? 17.086 1.069 -5.228 1.00 60.86 358 ALA C N 1
ATOM 7689 C CA . ALA C 3 359 ? 15.872 1.827 -4.941 1.00 60.87 358 ALA C CA 1
ATOM 7690 C C . ALA C 3 359 ? 15.993 3.256 -5.447 1.00 55.08 358 ALA C C 1
ATOM 7691 O O . ALA C 3 359 ? 15.015 3.830 -5.948 1.00 52.91 358 ALA C O 1
ATOM 7693 N N . LEU C 3 360 ? 17.194 3.837 -5.359 1.00 52.53 359 LEU C N 1
ATOM 7694 C CA . LEU C 3 360 ? 17.382 5.181 -5.886 1.00 55.71 359 LEU C CA 1
ATOM 7695 C C . LEU C 3 360 ? 17.309 5.204 -7.400 1.00 63.20 359 LEU C C 1
ATOM 7696 O O . LEU C 3 360 ? 16.902 6.223 -7.974 1.00 63.28 359 LEU C O 1
ATOM 7701 N N . GLU C 3 361 ? 17.673 4.096 -8.057 1.00 63.98 360 GLU C N 1
ATOM 7702 C CA . GLU C 3 361 ? 17.472 4.019 -9.496 1.00 66.80 360 GLU C CA 1
ATOM 7703 C C . GLU C 3 361 ? 15.995 3.829 -9.847 1.00 63.10 360 GLU C C 1
ATOM 7704 O O . GLU C 3 361 ? 15.502 4.458 -10.791 1.00 68.75 360 GLU C O 1
ATOM 7710 N N . HIS C 3 362 ? 15.261 3.003 -9.091 1.00 58.64 361 HIS C N 1
ATOM 7711 C CA . HIS C 3 362 ? 13.804 2.989 -9.227 1.00 56.06 361 HIS C CA 1
ATOM 7712 C C . HIS C 3 362 ? 13.246 4.408 -9.180 1.00 58.57 361 HIS C C 1
ATOM 7713 O O . HIS C 3 362 ? 12.675 4.894 -10.159 1.00 70.27 361 HIS C O 1
ATOM 7720 N N . LEU C 3 363 ? 13.484 5.121 -8.077 1.00 60.07 362 LEU C N 1
ATOM 7721 C CA . LEU C 3 363 ? 12.897 6.443 -7.889 1.00 58.58 362 LEU C CA 1
ATOM 7722 C C . LEU C 3 363 ? 13.411 7.492 -8.867 1.00 63.05 362 LEU C C 1
ATOM 7723 O O . LEU C 3 363 ? 13.222 8.690 -8.642 1.00 71.84 362 LEU C O 1
ATOM 7728 N N . GLU C 3 364 ? 14.056 7.073 -9.953 1.00 64.44 363 GLU C N 1
ATOM 7729 C CA . GLU C 3 364 ? 14.345 8.001 -11.040 1.00 69.39 363 GLU C CA 1
ATOM 7730 C C . GLU C 3 364 ? 13.136 8.219 -11.937 1.00 62.09 363 GLU C C 1
ATOM 7731 O O . GLU C 3 364 ? 13.148 9.154 -12.747 1.00 59.44 363 GLU C O 1
ATOM 7737 N N . ASN C 3 365 ? 12.105 7.371 -11.809 1.00 62.89 364 ASN C N 1
ATOM 7738 C CA . ASN C 3 365 ? 10.824 7.576 -12.476 1.00 68.44 364 ASN C CA 1
ATOM 7739 C C . ASN C 3 365 ? 9.969 8.634 -11.785 1.00 71.15 364 ASN C C 1
ATOM 7740 O O . ASN C 3 365 ? 9.001 9.121 -12.386 1.00 75.60 364 ASN C O 1
ATOM 7745 N N . CYS C 3 366 ? 10.289 8.981 -10.535 1.00 69.64 365 CYS C N 1
ATOM 7746 C CA . CYS C 3 366 ? 9.461 9.883 -9.734 1.00 63.52 365 CYS C CA 1
ATOM 7747 C C . CYS C 3 366 ? 9.853 11.330 -10.015 1.00 60.43 365 CYS C C 1
ATOM 7748 O O . CYS C 3 366 ? 10.517 12.004 -9.228 1.00 62.84 365 CYS C O 1
ATOM 7751 N N . ARG C 3 367 ? 9.405 11.809 -11.169 1.00 59.92 366 ARG C N 1
ATOM 7752 C CA . ARG C 3 367 ? 9.720 13.160 -11.598 1.00 62.90 366 ARG C CA 1
ATOM 7753 C C . ARG C 3 367 ? 9.133 14.215 -10.671 1.00 58.38 366 ARG C C 1
ATOM 7754 O O . ARG C 3 367 ? 9.514 15.387 -10.769 1.00 54.41 366 ARG C O 1
ATOM 7762 N N . GLY C 3 368 ? 8.227 13.834 -9.772 1.00 65.61 367 GLY C N 1
ATOM 7763 C CA . GLY C 3 368 ? 7.625 14.794 -8.870 1.00 69.09 367 GLY C CA 1
ATOM 7764 C C . GLY C 3 368 ? 8.304 14.917 -7.522 1.00 62.96 367 GLY C C 1
ATOM 7765 O O . GLY C 3 368 ? 7.968 15.805 -6.734 1.00 62.91 367 GLY C O 1
ATOM 7766 N N . LEU C 3 369 ? 9.261 14.037 -7.246 1.00 71.57 368 LEU C N 1
ATOM 7767 C CA . LEU C 3 369 ? 9.881 13.990 -5.927 1.00 70.13 368 LEU C CA 1
ATOM 7768 C C . LEU C 3 369 ? 10.639 15.282 -5.624 1.00 63.38 368 LEU C C 1
ATOM 7769 O O . LEU C 3 369 ? 11.511 15.698 -6.395 1.00 58.81 368 LEU C O 1
ATOM 7774 N N . GLU C 3 370 ? 10.286 15.923 -4.500 1.00 62.99 369 GLU C N 1
ATOM 7775 C CA . GLU C 3 370 ? 11.007 17.075 -3.967 1.00 68.23 369 GLU C CA 1
ATOM 7776 C C . GLU C 3 370 ? 11.939 16.729 -2.813 1.00 59.41 369 GLU C C 1
ATOM 7777 O O . GLU C 3 370 ? 12.954 17.409 -2.618 1.00 57.83 369 GLU C O 1
ATOM 7783 N N . ARG C 3 371 ? 11.627 15.682 -2.051 1.00 59.82 370 ARG C N 1
ATOM 7784 C CA . ARG C 3 371 ? 12.305 15.428 -0.791 1.00 56.74 370 ARG C CA 1
ATOM 7785 C C . ARG C 3 371 ? 12.400 13.925 -0.594 1.00 50.86 370 ARG C C 1
ATOM 7786 O O . ARG C 3 371 ? 11.385 13.221 -0.625 1.00 46.57 370 ARG C O 1
ATOM 7794 N N . LEU C 3 372 ? 13.616 13.442 -0.398 1.00 50.35 371 LEU C N 1
ATOM 7795 C CA . LEU C 3 372 ? 13.853 12.029 -0.165 1.00 53.01 371 LEU C CA 1
ATOM 7796 C C . LEU C 3 372 ? 14.788 11.921 1.027 1.00 49.61 371 LEU C C 1
ATOM 7797 O O . LEU C 3 372 ? 15.832 12.576 1.062 1.00 49.42 371 LEU C O 1
ATOM 7802 N N . GLU C 3 373 ? 14.422 11.102 1.999 1.00 46.03 372 GLU C N 1
ATOM 7803 C CA . GLU C 3 373 ? 15.207 10.962 3.213 1.00 51.02 372 GLU C CA 1
ATOM 7804 C C . GLU C 3 373 ? 15.726 9.540 3.317 1.00 44.09 372 GLU C C 1
ATOM 7805 O O . GLU C 3 373 ? 14.959 8.582 3.181 1.00 47.71 372 GLU C O 1
ATOM 7811 N N . LEU C 3 374 ? 17.031 9.411 3.555 1.00 43.33 373 LEU C N 1
ATOM 7812 C CA . LEU C 3 374 ? 17.691 8.114 3.539 1.00 46.55 373 LEU C CA 1
ATOM 7813 C C . LEU C 3 374 ? 18.592 7.888 4.744 1.00 46.79 373 LEU C C 1
ATOM 7814 O O . LEU C 3 374 ? 19.357 6.926 4.742 1.00 49.19 373 LEU C O 1
ATOM 7819 N N . TYR C 3 375 ? 18.513 8.735 5.769 1.00 50.98 374 TYR C N 1
ATOM 7820 C CA . TYR C 3 375 ? 19.274 8.558 7.004 1.00 51.64 374 TYR C CA 1
ATOM 7821 C C . TYR C 3 375 ? 19.330 7.098 7.450 1.00 51.29 374 TYR C C 1
ATOM 7822 O O . TYR C 3 375 ? 18.339 6.372 7.384 1.00 49.19 374 TYR C O 1
ATOM 7831 N N . ASP C 3 376 ? 20.511 6.664 7.877 1.00 44.36 375 ASP C N 1
ATOM 7832 C CA . ASP C 3 376 ? 20.732 5.336 8.452 1.00 51.05 375 ASP C CA 1
ATOM 7833 C C . ASP C 3 376 ? 20.461 4.188 7.468 1.00 53.52 375 ASP C C 1
ATOM 7834 O O . ASP C 3 376 ? 20.453 3.020 7.875 1.00 53.68 375 ASP C O 1
ATOM 7839 N N . CYS C 3 377 ? 20.228 4.490 6.186 1.00 50.51 376 CYS C N 1
ATOM 7840 C CA . CYS C 3 377 ? 20.189 3.487 5.128 1.00 46.14 376 CYS C CA 1
ATOM 7841 C C . CYS C 3 377 ? 21.617 3.229 4.656 1.00 47.89 376 CYS C C 1
ATOM 7842 O O . CYS C 3 377 ? 22.097 3.793 3.669 1.00 43.86 376 CYS C O 1
ATOM 7845 N N . GLN C 3 378 ? 22.299 2.337 5.376 1.00 46.38 377 GLN C N 1
ATOM 7846 C CA . GLN C 3 378 ? 23.738 2.181 5.205 1.00 53.44 377 GLN C CA 1
ATOM 7847 C C . GLN C 3 378 ? 24.143 1.522 3.891 1.00 57.76 377 GLN C C 1
ATOM 7848 O O . GLN C 3 378 ? 25.305 1.653 3.498 1.00 51.28 377 GLN C O 1
ATOM 7854 N N . GLN C 3 379 ? 23.235 0.806 3.213 1.00 61.86 378 GLN C N 1
ATOM 7855 C CA . GLN C 3 379 ? 23.560 0.213 1.915 1.00 56.42 378 GLN C CA 1
ATOM 7856 C C . GLN C 3 379 ? 23.634 1.249 0.798 1.00 58.98 378 GLN C C 1
ATOM 7857 O O . GLN C 3 379 ? 24.030 0.904 -0.320 1.00 62.44 378 GLN C O 1
ATOM 7863 N N . VAL C 3 380 ? 23.258 2.494 1.066 1.00 57.77 379 VAL C N 1
ATOM 7864 C CA . VAL C 3 380 ? 23.177 3.529 0.042 1.00 60.17 379 VAL C CA 1
ATOM 7865 C C . VAL C 3 380 ? 24.506 4.286 -0.016 1.00 59.80 379 VAL C C 1
ATOM 7866 O O . VAL C 3 380 ? 25.001 4.777 1.009 1.00 62.30 379 VAL C O 1
ATOM 7870 N N . THR C 3 381 ? 25.080 4.395 -1.213 1.00 63.05 380 THR C N 1
ATOM 7871 C CA . THR C 3 381 ? 26.406 4.974 -1.409 1.00 59.24 380 THR C CA 1
ATOM 7872 C C . THR C 3 381 ? 26.317 6.450 -1.772 1.00 55.58 380 THR C C 1
ATOM 7873 O O . THR C 3 381 ? 25.294 6.928 -2.274 1.00 56.40 380 THR C O 1
ATOM 7877 N N . ARG C 3 382 ? 27.419 7.172 -1.508 1.00 53.69 381 ARG C N 1
ATOM 7878 C CA . ARG C 3 382 ? 27.555 8.534 -2.017 1.00 53.65 381 ARG C CA 1
ATOM 7879 C C . ARG C 3 382 ? 27.371 8.563 -3.522 1.00 60.62 381 ARG C C 1
ATOM 7880 O O . ARG C 3 382 ? 26.842 9.536 -4.068 1.00 61.38 381 ARG C O 1
ATOM 7888 N N . ALA C 3 383 ? 27.799 7.495 -4.202 1.00 69.42 382 ALA C N 1
ATOM 7889 C CA . ALA C 3 383 ? 27.617 7.391 -5.646 1.00 66.32 382 ALA C CA 1
ATOM 7890 C C . ALA C 3 383 ? 26.145 7.407 -6.018 1.00 60.69 382 ALA C C 1
ATOM 7891 O O . ALA C 3 383 ? 25.715 8.215 -6.849 1.00 64.87 382 ALA C O 1
ATOM 7893 N N . GLY C 3 384 ? 25.363 6.496 -5.429 1.00 61.48 383 GLY C N 1
ATOM 7894 C CA . GLY C 3 384 ? 23.930 6.460 -5.696 1.00 63.45 383 GLY C CA 1
ATOM 7895 C C . GLY C 3 384 ? 23.265 7.815 -5.538 1.00 60.08 383 GLY C C 1
ATOM 7896 O O . GLY C 3 384 ? 22.538 8.269 -6.423 1.00 56.22 383 GLY C O 1
ATOM 7897 N N . ILE C 3 385 ? 23.530 8.492 -4.419 1.00 55.71 384 ILE C N 1
ATOM 7898 C CA . ILE C 3 385 ? 22.980 9.829 -4.196 1.00 58.12 384 ILE C CA 1
ATOM 7899 C C . ILE C 3 385 ? 23.317 10.755 -5.363 1.00 59.80 384 ILE C C 1
ATOM 7900 O O . ILE C 3 385 ? 22.448 11.453 -5.897 1.00 56.29 384 ILE C O 1
ATOM 7905 N N . LYS C 3 386 ? 24.596 10.784 -5.769 1.00 61.82 385 LYS C N 1
ATOM 7906 C CA . LYS C 3 386 ? 25.025 11.737 -6.790 1.00 62.52 385 LYS C CA 1
ATOM 7907 C C . LYS C 3 386 ? 24.365 11.470 -8.141 1.00 66.49 385 LYS C C 1
ATOM 7908 O O . LYS C 3 386 ? 24.062 12.416 -8.876 1.00 71.85 385 LYS C O 1
ATOM 7914 N N . ARG C 3 387 ? 24.123 10.206 -8.490 1.00 61.42 386 ARG C N 1
ATOM 7915 C CA . ARG C 3 387 ? 23.466 9.929 -9.761 1.00 70.99 386 ARG C CA 1
ATOM 7916 C C . ARG C 3 387 ? 21.964 10.154 -9.698 1.00 71.42 386 ARG C C 1
ATOM 7917 O O . ARG C 3 387 ? 21.337 10.363 -10.743 1.00 79.57 386 ARG C O 1
ATOM 7925 N N . MET C 3 388 ? 21.376 10.126 -8.502 1.00 76.50 387 MET C N 1
ATOM 7926 C CA . MET C 3 388 ? 19.967 10.472 -8.375 1.00 72.97 387 MET C CA 1
ATOM 7927 C C . MET C 3 388 ? 19.760 11.978 -8.430 1.00 65.46 387 MET C C 1
ATOM 7928 O O . MET C 3 388 ? 18.839 12.461 -9.098 1.00 64.81 387 MET C O 1
ATOM 7933 N N . ARG C 3 389 ? 20.599 12.729 -7.718 1.00 69.59 388 ARG C N 1
ATOM 7934 C CA . ARG C 3 389 ? 20.600 14.178 -7.867 1.00 71.79 388 ARG C CA 1
ATOM 7935 C C . ARG C 3 389 ? 20.819 14.579 -9.316 1.00 72.31 388 ARG C C 1
ATOM 7936 O O . ARG C 3 389 ? 20.280 15.598 -9.766 1.00 74.73 388 ARG C O 1
ATOM 7944 N N . ALA C 3 390 ? 21.595 13.776 -10.059 1.00 69.60 389 ALA C N 1
ATOM 7945 C CA . ALA C 3 390 ? 21.908 14.081 -11.451 1.00 67.62 389 ALA C CA 1
ATOM 7946 C C . ALA C 3 390 ? 20.713 13.841 -12.369 1.00 76.59 389 ALA C C 1
ATOM 7947 O O . ALA C 3 390 ? 20.464 14.640 -13.278 1.00 91.78 389 ALA C O 1
ATOM 7949 N N . GLN C 3 391 ? 19.960 12.751 -12.152 1.00 88.15 390 GLN C N 1
ATOM 7950 C CA . GLN C 3 391 ? 18.762 12.505 -12.959 1.00 81.98 390 GLN C CA 1
ATOM 7951 C C . GLN C 3 391 ? 17.606 13.413 -12.530 1.00 80.87 390 GLN C C 1
ATOM 7952 O O . GLN C 3 391 ? 16.870 13.929 -13.380 1.00 80.76 390 GLN C O 1
ATOM 7958 N N . LEU C 3 392 ? 17.438 13.626 -11.219 1.00 77.54 391 LEU C N 1
ATOM 7959 C CA . LEU C 3 392 ? 16.381 14.462 -10.643 1.00 73.16 391 LEU C CA 1
ATOM 7960 C C . LEU C 3 392 ? 17.025 15.614 -9.881 1.00 78.42 391 LEU C C 1
ATOM 7961 O O . LEU C 3 392 ? 17.218 15.524 -8.660 1.00 82.59 391 LEU C O 1
ATOM 7966 N N . PRO C 3 393 ? 17.378 16.718 -10.547 1.00 79.58 392 PRO C N 1
ATOM 7967 C CA . PRO C 3 393 ? 17.892 17.881 -9.799 1.00 83.50 392 PRO C CA 1
ATOM 7968 C C . PRO C 3 393 ? 16.826 18.547 -8.942 1.00 87.29 392 PRO C C 1
ATOM 7969 O O . PRO C 3 393 ? 17.172 19.325 -8.040 1.00 77.36 392 PRO C O 1
ATOM 7973 N N . HIS C 3 394 ? 15.544 18.259 -9.223 1.00 75.97 393 HIS C N 1
ATOM 7974 C CA . HIS C 3 394 ? 14.413 18.734 -8.426 1.00 81.84 393 HIS C CA 1
ATOM 7975 C C . HIS C 3 394 ? 14.488 18.231 -6.984 1.00 84.26 393 HIS C C 1
ATOM 7976 O O . HIS C 3 394 ? 14.041 18.925 -6.059 1.00 91.59 393 HIS C O 1
ATOM 7983 N N . VAL C 3 395 ? 15.091 17.057 -6.765 1.00 85.81 394 VAL C N 1
ATOM 7984 C CA . VAL C 3 395 ? 15.001 16.366 -5.485 1.00 69.54 394 VAL C CA 1
ATOM 7985 C C . VAL C 3 395 ? 16.111 16.829 -4.552 1.00 56.79 394 VAL C C 1
ATOM 7986 O O . VAL C 3 395 ? 17.276 16.972 -4.953 1.00 63.30 394 VAL C O 1
ATOM 7990 N N . LYS C 3 396 ? 15.741 17.114 -3.311 1.00 58.63 395 LYS C N 1
ATOM 7991 C CA . LYS C 3 396 ? 16.709 17.195 -2.226 1.00 61.18 395 LYS C CA 1
ATOM 7992 C C . LYS C 3 396 ? 16.656 15.845 -1.525 1.00 58.33 395 LYS C C 1
ATOM 7993 O O . LYS C 3 396 ? 15.619 15.465 -0.970 1.00 62.79 395 LYS C O 1
ATOM 7999 N N . VAL C 3 397 ? 17.739 15.093 -1.610 1.00 58.27 396 VAL C N 1
ATOM 8000 C CA . VAL C 3 397 ? 17.827 13.814 -0.925 1.00 61.83 396 VAL C CA 1
ATOM 8001 C C . VAL C 3 397 ? 18.696 14.028 0.299 1.00 59.33 396 VAL C C 1
ATOM 8002 O O . VAL C 3 397 ? 19.639 14.824 0.278 1.00 64.95 396 VAL C O 1
ATOM 8006 N N . HIS C 3 398 ? 18.354 13.356 1.395 1.00 59.80 397 HIS C N 1
ATOM 8007 C CA . HIS C 3 398 ? 18.949 13.666 2.691 1.00 57.25 397 HIS C CA 1
ATOM 8008 C C . HIS C 3 398 ? 19.505 12.412 3.350 1.00 56.19 397 HIS C C 1
ATOM 8009 O O . HIS C 3 398 ? 18.745 11.518 3.733 1.00 59.63 397 HIS C O 1
ATOM 8016 N N . ALA C 3 399 ? 20.829 12.357 3.489 1.00 52.21 398 ALA C N 1
ATOM 8017 C CA . ALA C 3 399 ? 21.500 11.303 4.235 1.00 49.68 398 ALA C CA 1
ATOM 8018 C C . ALA C 3 399 ? 22.521 11.953 5.166 1.00 48.52 398 ALA C C 1
ATOM 8019 O O . ALA C 3 399 ? 22.641 13.178 5.228 1.00 47.37 398 ALA C O 1
ATOM 8021 N N . TYR C 3 400 ? 23.234 11.135 5.930 1.00 49.04 399 TYR C N 1
ATOM 8022 C CA . TYR C 3 400 ? 24.239 11.671 6.839 1.00 52.28 399 TYR C CA 1
ATOM 8023 C C . TYR C 3 400 ? 25.563 12.021 6.161 1.00 56.03 399 TYR C C 1
ATOM 8024 O O . TYR C 3 400 ? 26.468 12.501 6.854 1.00 60.00 399 TYR C O 1
ATOM 8033 N N . PHE C 3 401 ? 25.708 11.804 4.851 1.00 63.87 400 PHE C N 1
ATOM 8034 C CA . PHE C 3 401 ? 27.004 12.001 4.171 1.00 62.63 400 PHE C CA 1
ATOM 8035 C C . PHE C 3 401 ? 27.494 13.448 4.169 1.00 63.70 400 PHE C C 1
ATOM 8036 O O . PHE C 3 401 ? 26.826 14.346 3.653 1.00 72.78 400 PHE C O 1
ATOM 8044 N N . PRO D 4 3 ? 7.858 20.962 -23.684 1.00 76.47 2 PRO D N 1
ATOM 8045 C CA . PRO D 4 3 ? 7.064 21.762 -22.760 1.00 66.06 2 PRO D CA 1
ATOM 8046 C C . PRO D 4 3 ? 7.652 23.152 -22.611 1.00 62.85 2 PRO D C 1
ATOM 8047 O O . PRO D 4 3 ? 8.230 23.474 -21.574 1.00 53.18 2 PRO D O 1
ATOM 8051 N N . SER D 4 4 ? 7.519 23.967 -23.650 1.00 65.28 3 SER D N 1
ATOM 8052 C CA . SER D 4 4 ? 7.970 25.346 -23.576 1.00 61.05 3 SER D CA 1
ATOM 8053 C C . SER D 4 4 ? 7.031 26.228 -24.379 1.00 60.81 3 SER D C 1
ATOM 8054 O O . SER D 4 4 ? 6.560 25.842 -25.454 1.00 64.11 3 SER D O 1
ATOM 8057 N N . ILE D 4 5 ? 6.768 27.410 -23.839 1.00 64.23 4 ILE D N 1
ATOM 8058 C CA . ILE D 4 5 ? 5.911 28.396 -24.472 1.00 62.20 4 ILE D CA 1
ATOM 8059 C C . ILE D 4 5 ? 6.699 29.680 -24.690 1.00 57.28 4 ILE D C 1
ATOM 8060 O O . ILE D 4 5 ? 7.700 29.970 -24.019 1.00 45.90 4 ILE D O 1
ATOM 8065 N N . LYS D 4 6 ? 6.235 30.453 -25.652 1.00 53.72 5 LYS D N 1
ATOM 8066 C CA . LYS D 4 6 ? 6.745 31.792 -25.836 1.00 57.43 5 LYS D CA 1
ATOM 8067 C C . LYS D 4 6 ? 5.761 32.797 -25.262 1.00 55.76 5 LYS D C 1
ATOM 8068 O O . LYS D 4 6 ? 4.547 32.646 -25.395 1.00 56.05 5 LYS D O 1
ATOM 8074 N N . LEU D 4 7 ? 6.307 33.799 -24.585 1.00 59.11 6 LEU D N 1
ATOM 8075 C CA . LEU D 4 7 ? 5.581 34.917 -24.009 1.00 54.44 6 LEU D CA 1
ATOM 8076 C C . LEU D 4 7 ? 6.080 36.201 -24.662 1.00 52.09 6 LEU D C 1
ATOM 8077 O O . LEU D 4 7 ? 7.296 36.399 -24.804 1.00 49.80 6 LEU D O 1
ATOM 8082 N N . GLN D 4 8 ? 5.162 37.082 -25.043 1.00 49.89 7 GLN D N 1
ATOM 8083 C CA . GLN D 4 8 ? 5.526 38.370 -25.627 1.00 54.94 7 GLN D CA 1
ATOM 8084 C C . GLN D 4 8 ? 5.245 39.489 -24.634 1.00 50.16 7 GLN D C 1
ATOM 8085 O O . GLN D 4 8 ? 4.110 39.638 -24.162 1.00 48.38 7 GLN D O 1
ATOM 8091 N N . SER D 4 9 ? 6.264 40.281 -24.335 1.00 49.33 8 SER D N 1
ATOM 8092 C CA . SER D 4 9 ? 6.047 41.382 -23.418 1.00 50.70 8 SER D CA 1
ATOM 8093 C C . SER D 4 9 ? 5.356 42.534 -24.138 1.00 52.63 8 SER D C 1
ATOM 8094 O O . SER D 4 9 ? 5.166 42.525 -25.358 1.00 52.71 8 SER D O 1
ATOM 8097 N N . SER D 4 10 ? 4.980 43.540 -23.348 1.00 55.09 9 SER D N 1
ATOM 8098 C CA . SER D 4 10 ? 4.276 44.698 -23.882 1.00 50.82 9 SER D CA 1
ATOM 8099 C C . SER D 4 10 ? 4.978 45.268 -25.106 1.00 50.80 9 SER D C 1
ATOM 8100 O O . SER D 4 10 ? 4.328 45.637 -26.087 1.00 51.88 9 SER D O 1
ATOM 8103 N N . ASP D 4 11 ? 6.303 45.313 -25.087 1.00 47.79 10 ASP D N 1
ATOM 8104 C CA . ASP D 4 11 ? 7.091 45.901 -26.165 1.00 53.10 10 ASP D CA 1
ATOM 8105 C C . ASP D 4 11 ? 7.469 44.916 -27.271 1.00 52.02 10 ASP D C 1
ATOM 8106 O O . ASP D 4 11 ? 8.268 45.265 -28.143 1.00 61.94 10 ASP D O 1
ATOM 8111 N N . GLY D 4 12 ? 6.964 43.692 -27.245 1.00 56.12 11 GLY D N 1
ATOM 8112 C CA . GLY D 4 12 ? 7.170 42.808 -28.371 1.00 54.00 11 GLY D CA 1
ATOM 8113 C C . GLY D 4 12 ? 8.345 41.859 -28.290 1.00 53.31 11 GLY D C 1
ATOM 8114 O O . GLY D 4 12 ? 8.543 41.082 -29.229 1.00 61.23 11 GLY D O 1
ATOM 8115 N N . GLU D 4 13 ? 9.128 41.883 -27.214 1.00 54.30 12 GLU D N 1
ATOM 8116 C CA . GLU D 4 13 ? 10.172 40.883 -27.078 1.00 57.62 12 GLU D CA 1
ATOM 8117 C C . GLU D 4 13 ? 9.575 39.558 -26.627 1.00 52.80 12 GLU D C 1
ATOM 8118 O O . GLU D 4 13 ? 8.649 39.508 -25.814 1.00 46.00 12 GLU D O 1
ATOM 8124 N N . ILE D 4 14 ? 10.125 38.474 -27.153 1.00 52.53 13 ILE D N 1
ATOM 8125 C CA . ILE D 4 14 ? 9.564 37.148 -26.959 1.00 55.55 13 ILE D CA 1
ATOM 8126 C C . ILE D 4 14 ? 10.484 36.345 -26.044 1.00 51.34 13 ILE D C 1
ATOM 8127 O O . ILE D 4 14 ? 11.713 36.446 -26.128 1.00 48.31 13 ILE D O 1
ATOM 8132 N N . PHE D 4 15 ? 9.880 35.579 -25.137 1.00 56.79 14 PHE D N 1
ATOM 8133 C CA . PHE D 4 15 ? 10.605 34.860 -24.098 1.00 56.91 14 PHE D CA 1
ATOM 8134 C C . PHE D 4 15 ? 10.244 33.387 -24.144 1.00 55.72 14 PHE D C 1
ATOM 8135 O O . PHE D 4 15 ? 9.075 33.026 -23.982 1.00 58.50 14 PHE D O 1
ATOM 8143 N N . GLU D 4 16 ? 11.239 32.540 -24.357 1.00 58.47 15 GLU D N 1
ATOM 8144 C CA . GLU D 4 16 ? 11.030 31.110 -24.217 1.00 60.96 15 GLU D CA 1
ATOM 8145 C C . GLU D 4 16 ? 11.090 30.758 -22.741 1.00 50.03 15 GLU D C 1
ATOM 8146 O O . GLU D 4 16 ? 12.077 31.055 -22.062 1.00 51.50 15 GLU D O 1
ATOM 8152 N N . VAL D 4 17 ? 10.019 30.169 -22.238 1.00 54.04 16 VAL D N 1
ATOM 8153 C CA . VAL D 4 17 ? 9.907 29.815 -20.834 1.00 55.65 16 VAL D CA 1
ATOM 8154 C C . VAL D 4 17 ? 9.359 28.401 -20.764 1.00 51.33 16 VAL D C 1
ATOM 8155 O O . VAL D 4 17 ? 8.491 28.021 -21.558 1.00 55.84 16 VAL D O 1
ATOM 8159 N N . ASP D 4 18 ? 9.892 27.604 -19.847 1.00 52.72 17 ASP D N 1
ATOM 8160 C CA . ASP D 4 18 ? 9.331 26.279 -19.625 1.00 55.18 17 ASP D CA 1
ATOM 8161 C C . ASP D 4 18 ? 7.907 26.412 -19.104 1.00 57.06 17 ASP D C 1
ATOM 8162 O O . ASP D 4 18 ? 7.626 27.284 -18.276 1.00 58.11 17 ASP D O 1
ATOM 8167 N N . VAL D 4 19 ? 6.993 25.568 -19.596 1.00 60.45 18 VAL D N 1
ATOM 8168 C CA . VAL D 4 19 ? 5.605 25.740 -19.170 1.00 65.90 18 VAL D CA 1
ATOM 8169 C C . VAL D 4 19 ? 5.451 25.529 -17.671 1.00 59.75 18 VAL D C 1
ATOM 8170 O O . VAL D 4 19 ? 4.571 26.129 -17.070 1.00 55.94 18 VAL D O 1
ATOM 8174 N N . GLU D 4 20 ? 6.297 24.714 -17.037 1.00 55.24 19 GLU D N 1
ATOM 8175 C CA . GLU D 4 20 ? 6.090 24.407 -15.625 1.00 68.51 19 GLU D CA 1
ATOM 8176 C C . GLU D 4 20 ? 6.439 25.613 -14.756 1.00 75.53 19 GLU D C 1
ATOM 8177 O O . GLU D 4 20 ? 5.586 26.128 -14.020 1.00 63.94 19 GLU D O 1
ATOM 8183 N N . ILE D 4 21 ? 7.685 26.099 -14.847 1.00 72.62 20 ILE D N 1
ATOM 8184 C CA . ILE D 4 21 ? 8.072 27.261 -14.048 1.00 73.97 20 ILE D CA 1
ATOM 8185 C C . ILE D 4 21 ? 7.174 28.452 -14.369 1.00 70.99 20 ILE D C 1
ATOM 8186 O O . ILE D 4 21 ? 7.067 29.378 -13.559 1.00 85.13 20 ILE D O 1
ATOM 8191 N N . ALA D 4 22 ? 6.484 28.436 -15.507 1.00 61.11 21 ALA D N 1
ATOM 8192 C CA . ALA D 4 22 ? 5.702 29.610 -15.846 1.00 62.94 21 ALA D CA 1
ATOM 8193 C C . ALA D 4 22 ? 4.275 29.534 -15.297 1.00 63.86 21 ALA D C 1
ATOM 8194 O O . ALA D 4 22 ? 3.665 30.585 -15.056 1.00 70.12 21 ALA D O 1
ATOM 8196 N N . LYS D 4 23 ? 3.714 28.337 -15.079 1.00 59.47 22 LYS D N 1
ATOM 8197 C CA . LYS D 4 23 ? 2.384 28.278 -14.466 1.00 60.31 22 LYS D CA 1
ATOM 8198 C C . LYS D 4 23 ? 2.395 28.528 -12.961 1.00 64.80 22 LYS D C 1
ATOM 8199 O O . LYS D 4 23 ? 1.348 28.350 -12.326 1.00 70.63 22 LYS D O 1
ATOM 8205 N N . GLN D 4 24 ? 3.527 28.939 -12.376 1.00 63.62 23 GLN D N 1
ATOM 8206 C CA . GLN D 4 24 ? 3.478 29.625 -11.089 1.00 56.55 23 GLN D CA 1
ATOM 8207 C C . GLN D 4 24 ? 2.634 30.884 -11.190 1.00 51.24 23 GLN D C 1
ATOM 8208 O O . GLN D 4 24 ? 2.216 31.440 -10.168 1.00 50.97 23 GLN D O 1
ATOM 8214 N N . SER D 4 25 ? 2.435 31.366 -12.410 1.00 50.16 24 SER D N 1
ATOM 8215 C CA . SER D 4 25 ? 1.503 32.432 -12.727 1.00 49.87 24 SER D CA 1
ATOM 8216 C C . SER D 4 25 ? 0.140 31.810 -13.003 1.00 49.44 24 SER D C 1
ATOM 8217 O O . SER D 4 25 ? 0.002 31.001 -13.928 1.00 50.28 24 SER D O 1
ATOM 8220 N N . VAL D 4 26 ? -0.855 32.166 -12.186 1.00 45.56 25 VAL D N 1
ATOM 8221 C CA . VAL D 4 26 ? -2.221 31.716 -12.434 1.00 47.84 25 VAL D CA 1
ATOM 8222 C C . VAL D 4 26 ? -2.767 32.362 -13.702 1.00 47.89 25 VAL D C 1
ATOM 8223 O O . VAL D 4 26 ? -3.523 31.742 -14.459 1.00 45.38 25 VAL D O 1
ATOM 8227 N N . THR D 4 27 ? -2.386 33.613 -13.954 1.00 46.35 26 THR D N 1
ATOM 8228 C CA . THR D 4 27 ? -2.776 34.289 -15.183 1.00 46.07 26 THR D CA 1
ATOM 8229 C C . THR D 4 27 ? -2.209 33.593 -16.419 1.00 47.15 26 THR D C 1
ATOM 8230 O O . THR D 4 27 ? -2.909 33.429 -17.422 1.00 56.80 26 THR D O 1
ATOM 8234 N N . ILE D 4 28 ? -0.947 33.166 -16.370 1.00 47.44 27 ILE D N 1
ATOM 8235 C CA . ILE D 4 28 ? -0.354 32.509 -17.532 1.00 48.28 27 ILE D CA 1
ATOM 8236 C C . ILE D 4 28 ? -0.980 31.139 -17.744 1.00 49.17 27 ILE D C 1
ATOM 8237 O O . ILE D 4 28 ? -1.309 30.762 -18.872 1.00 50.92 27 ILE D O 1
ATOM 8242 N N . LYS D 4 29 ? -1.154 30.376 -16.664 1.00 49.58 28 LYS D N 1
ATOM 8243 C CA . LYS D 4 29 ? -1.832 29.088 -16.765 1.00 54.47 28 LYS D CA 1
ATOM 8244 C C . LYS D 4 29 ? -3.237 29.243 -17.358 1.00 51.41 28 LYS D C 1
ATOM 8245 O O . LYS D 4 29 ? -3.679 28.405 -18.155 1.00 48.11 28 LYS D O 1
ATOM 8251 N N . THR D 4 30 ? -3.933 30.332 -17.015 1.00 53.09 29 THR D N 1
ATOM 8252 C CA . THR D 4 30 ? -5.262 30.576 -17.572 1.00 53.32 29 THR D CA 1
ATOM 8253 C C . THR D 4 30 ? -5.210 30.734 -19.087 1.00 50.94 29 THR D C 1
ATOM 8254 O O . THR D 4 30 ? -5.984 30.108 -19.815 1.00 55.48 29 THR D O 1
ATOM 8258 N N . MET D 4 31 ? -4.300 31.579 -19.573 1.00 52.43 30 MET D N 1
ATOM 8259 C CA . MET D 4 31 ? -4.157 31.834 -21.005 1.00 54.24 30 MET D CA 1
ATOM 8260 C C . MET D 4 31 ? -3.795 30.584 -21.801 1.00 54.73 30 MET D C 1
ATOM 8261 O O . MET D 4 31 ? -4.247 30.424 -22.938 1.00 59.60 30 MET D O 1
ATOM 8266 N N . LEU D 4 32 ? -2.948 29.719 -21.249 1.00 52.24 31 LEU D N 1
ATOM 8267 C CA . LEU D 4 32 ? -2.657 28.447 -21.894 1.00 54.65 31 LEU D CA 1
ATOM 8268 C C . LEU D 4 32 ? -3.914 27.607 -22.023 1.00 52.27 31 LEU D C 1
ATOM 8269 O O . LEU D 4 32 ? -4.240 27.116 -23.110 1.00 59.07 31 LEU D O 1
ATOM 8274 N N . GLU D 4 33 ? -4.627 27.426 -20.908 1.00 53.35 32 GLU D N 1
ATOM 8275 C CA . GLU D 4 33 ? -5.914 26.734 -20.928 1.00 55.49 32 GLU D CA 1
ATOM 8276 C C . GLU D 4 33 ? -6.867 27.357 -21.931 1.00 56.22 32 GLU D C 1
ATOM 8277 O O . GLU D 4 33 ? -7.577 26.642 -22.647 1.00 57.70 32 GLU D O 1
ATOM 8283 N N . ASP D 4 34 ? -6.896 28.691 -22.000 1.00 56.55 33 ASP D N 1
ATOM 8284 C CA . ASP D 4 34 ? -7.724 29.357 -23.001 1.00 56.82 33 ASP D CA 1
ATOM 8285 C C . ASP D 4 34 ? -7.217 29.075 -24.402 1.00 59.33 33 ASP D C 1
ATOM 8286 O O . ASP D 4 34 ? -7.997 28.774 -25.307 1.00 62.71 33 ASP D O 1
ATOM 8291 N N . LEU D 4 35 ? -5.913 29.197 -24.610 1.00 60.45 34 LEU D N 1
ATOM 8292 C CA . LEU D 4 35 ? -5.347 28.851 -25.896 1.00 66.08 34 LEU D CA 1
ATOM 8293 C C . LEU D 4 35 ? -5.522 27.358 -26.143 1.00 75.25 34 LEU D C 1
ATOM 8294 O O . LEU D 4 35 ? -6.005 26.596 -25.291 1.00 70.81 34 LEU D O 1
ATOM 8299 N N . GLY D 4 36 ? -5.126 26.941 -27.327 1.00 70.40 35 GLY D N 1
ATOM 8300 C CA . GLY D 4 36 ? -5.257 25.548 -27.664 1.00 83.97 35 GLY D CA 1
ATOM 8301 C C . GLY D 4 36 ? -4.204 24.663 -27.009 1.00 79.35 35 GLY D C 1
ATOM 8302 O O . GLY D 4 36 ? -3.307 25.141 -26.318 1.00 82.88 35 GLY D O 1
ATOM 8303 N N . MET D 4 37 ? -4.296 23.345 -27.228 1.00 75.38 36 MET D N 1
ATOM 8304 C CA . MET D 4 37 ? -5.332 22.664 -28.023 1.00 86.80 36 MET D CA 1
ATOM 8305 C C . MET D 4 37 ? -5.426 23.273 -29.434 1.00 80.54 36 MET D C 1
ATOM 8306 O O . MET D 4 37 ? -6.515 23.475 -29.977 1.00 81.08 36 MET D O 1
ATOM 8311 N N . ASP D 4 38 ? -4.284 23.668 -30.008 1.00 77.44 37 ASP D N 1
ATOM 8312 C CA . ASP D 4 38 ? -4.289 24.162 -31.385 1.00 71.48 37 ASP D CA 1
ATOM 8313 C C . ASP D 4 38 ? -3.038 23.715 -32.118 1.00 55.43 37 ASP D C 1
ATOM 8314 O O . ASP D 4 38 ? -1.919 24.026 -31.707 1.00 59.49 37 ASP D O 1
ATOM 8319 N N . ASP D 4 39 ? -3.274 23.009 -33.221 1.00 63.16 38 ASP D N 1
ATOM 8320 C CA . ASP D 4 39 ? -2.316 22.414 -34.144 1.00 54.73 38 ASP D CA 1
ATOM 8321 C C . ASP D 4 39 ? -1.935 23.327 -35.283 1.00 49.23 38 ASP D C 1
ATOM 8322 O O . ASP D 4 39 ? -0.810 23.236 -35.784 1.00 47.12 38 ASP D O 1
ATOM 8327 N N . GLU D 4 40 ? -2.900 24.130 -35.739 1.00 47.29 39 GLU D N 1
ATOM 8328 C CA . GLU D 4 40 ? -2.918 24.765 -37.048 1.00 54.19 39 GLU D CA 1
ATOM 8329 C C . GLU D 4 40 ? -2.641 26.254 -36.966 1.00 52.08 39 GLU D C 1
ATOM 8330 O O . GLU D 4 40 ? -2.810 26.962 -37.962 1.00 62.89 39 GLU D O 1
ATOM 8336 N N . GLY D 4 41 ? -2.235 26.745 -35.804 1.00 54.83 40 GLY D N 1
ATOM 8337 C CA . GLY D 4 41 ? -1.912 28.138 -35.648 1.00 53.63 40 GLY D CA 1
ATOM 8338 C C . GLY D 4 41 ? -0.550 28.458 -36.234 1.00 55.86 40 GLY D C 1
ATOM 8339 O O . GLY D 4 41 ? 0.106 27.640 -36.885 1.00 50.77 40 GLY D O 1
ATOM 8340 N N . ASP D 4 42 ? -0.126 29.691 -35.975 1.00 58.21 41 ASP D N 1
ATOM 8341 C CA . ASP D 4 42 ? 1.142 30.232 -36.436 1.00 66.10 41 ASP D CA 1
ATOM 8342 C C . ASP D 4 42 ? 2.213 30.221 -35.352 1.00 63.44 41 ASP D C 1
ATOM 8343 O O . ASP D 4 42 ? 3.210 30.939 -35.479 1.00 69.45 41 ASP D O 1
ATOM 8348 N N . ASP D 4 43 ? 2.011 29.450 -34.281 1.00 71.91 42 ASP D N 1
ATOM 8349 C CA . ASP D 4 43 ? 2.889 29.443 -33.103 1.00 70.00 42 ASP D CA 1
ATOM 8350 C C . ASP D 4 43 ? 3.092 30.845 -32.526 1.00 64.86 42 ASP D C 1
ATOM 8351 O O . ASP D 4 43 ? 4.177 31.204 -32.062 1.00 66.95 42 ASP D O 1
ATOM 8356 N N . ASP D 4 44 ? 2.037 31.642 -32.546 1.00 63.16 43 ASP D N 1
ATOM 8357 C CA . ASP D 4 44 ? 2.099 32.973 -31.965 1.00 66.26 43 ASP D CA 1
ATOM 8358 C C . ASP D 4 44 ? 2.367 32.876 -30.462 1.00 63.84 43 ASP D C 1
ATOM 8359 O O . ASP D 4 44 ? 1.827 31.986 -29.791 1.00 67.79 43 ASP D O 1
ATOM 8364 N N . PRO D 4 45 ? 3.187 33.761 -29.897 1.00 66.31 44 PRO D N 1
ATOM 8365 C CA . PRO D 4 45 ? 3.396 33.734 -28.442 1.00 65.60 44 PRO D CA 1
ATOM 8366 C C . PRO D 4 45 ? 2.149 34.186 -27.694 1.00 58.97 44 PRO D C 1
ATOM 8367 O O . PRO D 4 45 ? 1.216 34.754 -28.268 1.00 56.56 44 PRO D O 1
ATOM 8371 N N . VAL D 4 46 ? 2.147 33.912 -26.390 1.00 60.66 45 VAL D N 1
ATOM 8372 C CA . VAL D 4 46 ? 1.143 34.422 -25.453 1.00 61.54 45 VAL D CA 1
ATOM 8373 C C . VAL D 4 46 ? 1.344 35.921 -25.251 1.00 60.11 45 VAL D C 1
ATOM 8374 O O . VAL D 4 46 ? 2.372 36.338 -24.695 1.00 54.92 45 VAL D O 1
ATOM 8378 N N . PRO D 4 47 ? 0.386 36.761 -25.636 1.00 62.80 46 PRO D N 1
ATOM 8379 C CA . PRO D 4 47 ? 0.549 38.213 -25.453 1.00 62.56 46 PRO D CA 1
ATOM 8380 C C . PRO D 4 47 ? 0.391 38.622 -23.990 1.00 54.20 46 PRO D C 1
ATOM 8381 O O . PRO D 4 47 ? -0.582 38.249 -23.331 1.00 56.43 46 PRO D O 1
ATOM 8385 N N . LEU D 4 48 ? 1.354 39.399 -23.479 1.00 53.77 47 LEU D N 1
ATOM 8386 C CA . LEU D 4 48 ? 1.303 39.959 -22.126 1.00 53.85 47 LEU D CA 1
ATOM 8387 C C . LEU D 4 48 ? 1.378 41.484 -22.195 1.00 54.67 47 LEU D C 1
ATOM 8388 O O . LEU D 4 48 ? 2.388 42.086 -21.799 1.00 54.46 47 LEU D O 1
ATOM 8393 N N . PRO D 4 49 ? 0.311 42.141 -22.656 1.00 50.88 48 PRO D N 1
ATOM 8394 C CA . PRO D 4 49 ? 0.377 43.596 -22.878 1.00 51.33 48 PRO D CA 1
ATOM 8395 C C . PRO D 4 49 ? 0.675 44.429 -21.636 1.00 50.62 48 PRO D C 1
ATOM 8396 O O . PRO D 4 49 ? 1.100 45.580 -21.787 1.00 57.46 48 PRO D O 1
ATOM 8400 N N . ASN D 4 50 ? 0.483 43.909 -20.422 1.00 54.10 49 ASN D N 1
ATOM 8401 C CA . ASN D 4 50 ? 0.649 44.717 -19.215 1.00 52.21 49 ASN D CA 1
ATOM 8402 C C . ASN D 4 50 ? 1.974 44.482 -18.487 1.00 45.64 49 ASN D C 1
ATOM 8403 O O . ASN D 4 50 ? 2.083 44.843 -17.313 1.00 44.30 49 ASN D O 1
ATOM 8408 N N . VAL D 4 51 ? 2.972 43.877 -19.135 1.00 45.42 50 VAL D N 1
ATOM 8409 C CA . VAL D 4 51 ? 4.304 43.714 -18.552 1.00 48.24 50 VAL D CA 1
ATOM 8410 C C . VAL D 4 51 ? 5.340 43.982 -19.636 1.00 44.64 50 VAL D C 1
ATOM 8411 O O . VAL 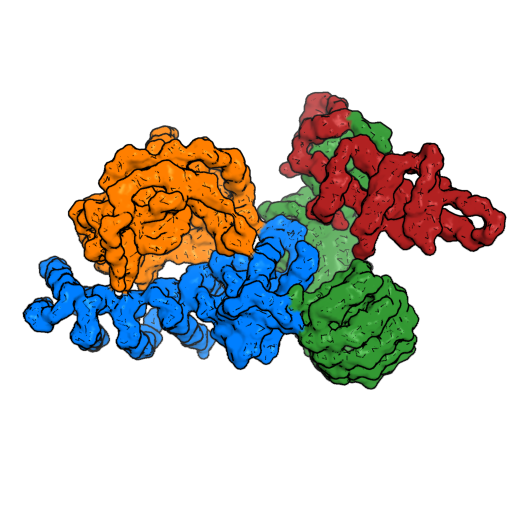D 4 51 ? 5.283 43.386 -20.717 1.00 42.10 50 VAL D O 1
ATOM 8415 N N . ASN D 4 52 ? 6.288 44.873 -19.353 1.00 47.60 51 ASN D N 1
ATOM 8416 C CA . ASN D 4 52 ? 7.354 45.109 -20.319 1.00 47.48 51 ASN D CA 1
ATOM 8417 C C . ASN D 4 52 ? 8.460 44.068 -20.133 1.00 43.85 51 ASN D C 1
ATOM 8418 O O . ASN D 4 52 ? 8.461 43.288 -19.180 1.00 44.57 51 ASN D O 1
ATOM 8423 N N . ALA D 4 53 ? 9.421 44.068 -21.059 1.00 46.02 52 ALA D N 1
ATOM 8424 C CA . ALA D 4 53 ? 10.436 43.012 -21.061 1.00 52.06 52 ALA D CA 1
ATOM 8425 C C . ALA D 4 53 ? 11.322 43.040 -19.810 1.00 56.07 52 ALA D C 1
ATOM 8426 O O . ALA D 4 53 ? 11.694 41.973 -19.303 1.00 53.14 52 ALA D O 1
ATOM 8428 N N . ALA D 4 54 ? 11.657 44.233 -19.290 1.00 51.32 53 ALA D N 1
ATOM 8429 C CA . ALA D 4 54 ? 12.515 44.319 -18.104 1.00 49.96 53 ALA D CA 1
ATOM 8430 C C . ALA D 4 54 ? 11.844 43.705 -16.877 1.00 47.59 53 ALA D C 1
ATOM 8431 O O . ALA D 4 54 ? 12.468 42.935 -16.140 1.00 44.82 53 ALA D O 1
ATOM 8433 N N . ILE D 4 55 ? 10.574 44.042 -16.633 1.00 48.05 54 ILE D N 1
ATOM 8434 C CA . ILE D 4 55 ? 9.844 43.438 -15.518 1.00 47.52 54 ILE D CA 1
ATOM 8435 C C . ILE D 4 55 ? 9.690 41.934 -15.731 1.00 48.39 54 ILE D C 1
ATOM 8436 O O . ILE D 4 55 ? 9.880 41.134 -14.800 1.00 44.79 54 ILE D O 1
ATOM 8441 N N . LEU D 4 56 ? 9.345 41.527 -16.959 1.00 43.89 55 LEU D N 1
ATOM 8442 C CA . LEU D 4 56 ? 9.215 40.103 -17.261 1.00 49.63 55 LEU D CA 1
ATOM 8443 C C . LEU D 4 56 ? 10.496 39.349 -16.934 1.00 46.24 55 LEU D C 1
ATOM 8444 O O . LEU D 4 56 ? 10.461 38.307 -16.272 1.00 52.79 55 LEU D O 1
ATOM 8449 N N . LYS D 4 57 ? 11.634 39.845 -17.431 1.00 48.14 56 LYS D N 1
ATOM 8450 C CA . LYS D 4 57 ? 12.941 39.281 -17.113 1.00 48.48 56 LYS D CA 1
ATOM 8451 C C . LYS D 4 57 ? 13.045 38.960 -15.627 1.00 45.31 56 LYS D C 1
ATOM 8452 O O . LYS D 4 57 ? 13.322 37.819 -15.236 1.00 40.00 56 LYS D O 1
ATOM 8458 N N . LYS D 4 58 ? 12.798 39.975 -14.793 1.00 45.81 57 LYS D N 1
ATOM 8459 C CA . LYS D 4 58 ? 12.911 39.817 -13.349 1.00 46.27 57 LYS D CA 1
ATOM 8460 C C . LYS D 4 58 ? 11.941 38.751 -12.830 1.00 42.42 57 LYS D C 1
ATOM 8461 O O . LYS D 4 58 ? 12.307 37.928 -11.977 1.00 42.78 57 LYS D O 1
ATOM 8467 N N . VAL D 4 59 ? 10.712 38.734 -13.357 1.00 41.73 58 VAL D N 1
ATOM 8468 C CA . VAL D 4 59 ? 9.713 37.747 -12.946 1.00 42.56 58 VAL D CA 1
ATOM 8469 C C . VAL D 4 59 ? 10.151 36.331 -13.331 1.00 45.05 58 VAL D C 1
ATOM 8470 O O . VAL D 4 59 ? 10.104 35.403 -12.514 1.00 47.61 58 VAL D O 1
ATOM 8474 N N . ILE D 4 60 ? 10.551 36.134 -14.592 1.00 45.71 59 ILE D N 1
ATOM 8475 C CA . ILE D 4 60 ? 10.982 34.806 -15.038 1.00 48.17 59 ILE D CA 1
ATOM 8476 C C . ILE D 4 60 ? 12.164 34.325 -14.211 1.00 49.39 59 ILE D C 1
ATOM 8477 O O . ILE D 4 60 ? 12.218 33.162 -13.787 1.00 57.68 59 ILE D O 1
ATOM 8482 N N . GLN D 4 61 ? 13.117 35.216 -13.945 1.00 53.45 60 GLN D N 1
ATOM 8483 C CA . GLN D 4 61 ? 14.213 34.843 -13.067 1.00 57.44 60 GLN D CA 1
ATOM 8484 C C . GLN D 4 61 ? 13.706 34.509 -11.663 1.00 57.75 60 GLN D C 1
ATOM 8485 O O . GLN D 4 61 ? 14.195 33.558 -11.050 1.00 54.57 60 GLN D O 1
ATOM 8491 N N . TRP D 4 62 ? 12.700 35.225 -11.150 1.00 53.40 61 TRP D N 1
ATOM 8492 C CA . TRP D 4 62 ? 12.165 34.850 -9.843 1.00 54.01 61 TRP D CA 1
ATOM 8493 C C . TRP D 4 62 ? 11.477 33.484 -9.888 1.00 57.43 61 TRP D C 1
ATOM 8494 O O . TRP D 4 62 ? 11.637 32.676 -8.963 1.00 57.70 61 TRP D O 1
ATOM 8505 N N . CYS D 4 63 ? 10.719 33.202 -10.956 1.00 55.21 62 CYS D N 1
ATOM 8506 C CA . CYS D 4 63 ? 10.031 31.915 -11.066 1.00 51.23 62 CYS D CA 1
ATOM 8507 C C . CYS D 4 63 ? 11.006 30.764 -11.296 1.00 52.65 62 CYS D C 1
ATOM 8508 O O . CYS D 4 63 ? 10.741 29.636 -10.875 1.00 53.19 62 CYS D O 1
ATOM 8511 N N . THR D 4 64 ? 12.125 31.010 -11.968 1.00 48.91 63 THR D N 1
ATOM 8512 C CA . THR D 4 64 ? 13.061 29.916 -12.191 1.00 58.14 63 THR D CA 1
ATOM 8513 C C . THR D 4 64 ? 13.741 29.493 -10.890 1.00 62.28 63 THR D C 1
ATOM 8514 O O . THR D 4 64 ? 14.030 28.306 -10.698 1.00 64.39 63 THR D O 1
ATOM 8518 N N . HIS D 4 65 ? 13.963 30.434 -9.969 1.00 57.31 64 HIS D N 1
ATOM 8519 C CA . HIS D 4 65 ? 14.624 30.111 -8.714 1.00 57.95 64 HIS D CA 1
ATOM 8520 C C . HIS D 4 65 ? 13.740 29.318 -7.757 1.00 68.16 64 HIS D C 1
ATOM 8521 O O . HIS D 4 65 ? 14.247 28.816 -6.744 1.00 82.52 64 HIS D O 1
ATOM 8528 N N . HIS D 4 66 ? 12.452 29.174 -8.042 1.00 62.77 65 HIS D N 1
ATOM 8529 C CA . HIS D 4 66 ? 11.537 28.522 -7.119 1.00 65.29 65 HIS D CA 1
ATOM 8530 C C . HIS D 4 66 ? 11.043 27.209 -7.724 1.00 74.15 65 HIS D C 1
ATOM 8531 O O . HIS D 4 66 ? 10.445 27.209 -8.806 1.00 59.06 65 HIS D O 1
ATOM 8538 N N . LYS D 4 67 ? 11.364 26.089 -7.054 1.00 78.98 66 LYS D N 1
ATOM 8539 C CA . LYS D 4 67 ? 10.636 24.822 -7.192 1.00 79.22 66 LYS D CA 1
ATOM 8540 C C . LYS D 4 67 ? 9.735 24.584 -5.982 1.00 88.80 66 LYS D C 1
ATOM 8541 O O . LYS D 4 67 ? 8.530 24.351 -6.128 1.00 95.24 66 LYS D O 1
ATOM 8547 N N . ASP D 4 68 ? 10.317 24.612 -4.785 1.00 85.46 67 ASP D N 1
ATOM 8548 C CA . ASP D 4 68 ? 9.571 24.818 -3.548 1.00 80.06 67 ASP D CA 1
ATOM 8549 C C . ASP D 4 68 ? 8.521 23.747 -3.275 1.00 84.96 67 ASP D C 1
ATOM 8550 O O . ASP D 4 68 ? 7.341 24.062 -3.066 1.00 90.51 67 ASP D O 1
ATOM 8555 N N . GLU D 4 80 ? -0.791 35.418 8.127 1.00 61.31 79 GLU D N 1
ATOM 8556 C CA . GLU D 4 80 ? 0.054 35.935 9.206 1.00 75.01 79 GLU D CA 1
ATOM 8557 C C . GLU D 4 80 ? 0.617 37.328 8.899 1.00 68.34 79 GLU D C 1
ATOM 8558 O O . GLU D 4 80 ? 1.345 37.505 7.927 1.00 58.32 79 GLU D O 1
ATOM 8564 N N . LYS D 4 81 ? 0.283 38.306 9.743 1.00 69.13 80 LYS D N 1
ATOM 8565 C CA . LYS D 4 81 ? 0.857 39.654 9.666 1.00 65.76 80 LYS D CA 1
ATOM 8566 C C . LYS D 4 81 ? 2.319 39.595 10.112 1.00 67.76 80 LYS D C 1
ATOM 8567 O O . LYS D 4 81 ? 2.615 39.568 11.312 1.00 63.70 80 LYS D O 1
ATOM 8573 N N . ARG D 4 82 ? 3.240 39.622 9.142 1.00 61.03 81 ARG D N 1
ATOM 8574 C CA . ARG D 4 82 ? 4.594 39.120 9.342 1.00 63.16 81 ARG D CA 1
ATOM 8575 C C . ARG D 4 82 ? 5.490 39.590 8.195 1.00 60.06 81 ARG D C 1
ATOM 8576 O O . ARG D 4 82 ? 5.109 39.450 7.028 1.00 59.12 81 ARG D O 1
ATOM 8584 N N . THR D 4 83 ? 6.681 40.135 8.508 1.00 63.19 82 THR D N 1
ATOM 8585 C CA . THR D 4 83 ? 7.598 40.567 7.450 1.00 64.09 82 THR D CA 1
ATOM 8586 C C . THR D 4 83 ? 9.047 40.105 7.614 1.00 67.79 82 THR D C 1
ATOM 8587 O O . THR D 4 83 ? 9.860 40.352 6.713 1.00 58.98 82 THR D O 1
ATOM 8591 N N . ASP D 4 84 ? 9.396 39.445 8.724 1.00 77.01 83 ASP D N 1
ATOM 8592 C CA . ASP D 4 84 ? 10.727 38.885 8.962 1.00 72.84 83 ASP D CA 1
ATOM 8593 C C . ASP D 4 84 ? 10.950 37.582 8.211 1.00 67.38 83 ASP D C 1
ATOM 8594 O O . ASP D 4 84 ? 11.895 36.836 8.500 1.00 64.37 83 ASP D O 1
ATOM 8599 N N . ASP D 4 85 ? 10.092 37.336 7.234 1.00 69.76 84 ASP D N 1
ATOM 8600 C CA . ASP D 4 85 ? 9.822 36.032 6.663 1.00 67.62 84 ASP D CA 1
ATOM 8601 C C . ASP D 4 85 ? 10.515 35.792 5.328 1.00 62.06 84 ASP D C 1
ATOM 8602 O O . ASP D 4 85 ? 10.516 34.656 4.844 1.00 63.42 84 ASP D O 1
ATOM 8607 N N . ILE D 4 86 ? 11.089 36.827 4.729 1.00 63.03 85 ILE D N 1
ATOM 8608 C CA . ILE D 4 86 ? 11.544 36.765 3.335 1.00 55.56 85 ILE D CA 1
ATOM 8609 C C . ILE D 4 86 ? 12.824 35.963 3.259 1.00 50.80 85 ILE D C 1
ATOM 8610 O O . ILE D 4 86 ? 13.782 36.255 3.994 1.00 50.00 85 ILE D O 1
ATOM 8615 N N . PRO D 4 87 ? 12.910 34.951 2.389 1.00 50.25 86 PRO D N 1
ATOM 8616 C CA . PRO D 4 87 ? 14.178 34.245 2.187 1.00 53.30 86 PRO D CA 1
ATOM 8617 C C . PRO D 4 87 ? 15.260 35.181 1.667 1.00 59.89 86 PRO D C 1
ATOM 8618 O O . PRO D 4 87 ? 14.993 36.226 1.068 1.00 63.48 86 PRO D O 1
ATOM 8622 N N . VAL D 4 88 ? 16.506 34.769 1.884 1.00 61.26 87 VAL D N 1
ATOM 8623 C CA . VAL D 4 88 ? 17.620 35.681 1.673 1.00 65.38 87 VAL D CA 1
ATOM 8624 C C . VAL D 4 88 ? 17.897 35.858 0.177 1.00 59.81 87 VAL D C 1
ATOM 8625 O O . VAL D 4 88 ? 18.327 36.935 -0.263 1.00 58.16 87 VAL D O 1
ATOM 8629 N N . TRP D 4 89 ? 17.621 34.832 -0.644 1.00 54.90 88 TRP D N 1
ATOM 8630 C CA . TRP D 4 89 ? 17.730 35.031 -2.088 1.00 57.67 88 TRP D CA 1
ATOM 8631 C C . TRP D 4 89 ? 16.800 36.149 -2.548 1.00 57.54 88 TRP D C 1
ATOM 8632 O O . TRP D 4 89 ? 17.197 37.009 -3.341 1.00 50.97 88 TRP D O 1
ATOM 8643 N N . ASP D 4 90 ? 15.563 36.158 -2.037 1.00 57.96 89 ASP D N 1
ATOM 8644 C CA . ASP D 4 90 ? 14.580 37.160 -2.431 1.00 54.52 89 ASP D CA 1
ATOM 8645 C C . ASP D 4 90 ? 14.961 38.546 -1.927 1.00 56.36 89 ASP D C 1
ATOM 8646 O O . ASP D 4 90 ? 14.882 39.525 -2.676 1.00 60.11 89 ASP D O 1
ATOM 8651 N N . GLN D 4 91 ? 15.362 38.649 -0.657 1.00 56.89 90 GLN D N 1
ATOM 8652 C CA . GLN D 4 91 ? 15.889 39.908 -0.131 1.00 61.03 90 GLN D CA 1
ATOM 8653 C C . GLN D 4 91 ? 16.926 40.524 -1.069 1.00 62.38 90 GLN D C 1
ATOM 8654 O O . GLN D 4 91 ? 16.804 41.692 -1.463 1.00 49.53 90 GLN D O 1
ATOM 8660 N N . GLU D 4 92 ? 17.953 39.743 -1.439 1.00 57.92 91 GLU D N 1
ATOM 8661 C CA . GLU D 4 92 ? 18.947 40.205 -2.409 1.00 63.73 91 GLU D CA 1
ATOM 8662 C C . GLU D 4 92 ? 18.297 40.553 -3.742 1.00 53.82 91 GLU D C 1
ATOM 8663 O O . GLU D 4 92 ? 18.538 41.631 -4.302 1.00 56.82 91 GLU D O 1
ATOM 8669 N N . PHE D 4 93 ? 17.484 39.635 -4.273 1.00 56.25 92 PHE D N 1
ATOM 8670 C CA . PHE D 4 93 ? 16.783 39.855 -5.537 1.00 53.40 92 PHE D CA 1
ATOM 8671 C C . PHE D 4 93 ? 16.025 41.176 -5.565 1.00 53.39 92 PHE D C 1
ATOM 8672 O O . PHE D 4 93 ? 15.957 41.834 -6.609 1.00 52.32 92 PHE D O 1
ATOM 8680 N N . LEU D 4 94 ? 15.488 41.596 -4.425 1.00 48.82 93 LEU D N 1
ATOM 8681 C CA . LEU D 4 94 ? 14.591 42.736 -4.358 1.00 51.18 93 LEU D CA 1
ATOM 8682 C C . LEU D 4 94 ? 15.296 44.035 -4.030 1.00 51.46 93 LEU D C 1
ATOM 8683 O O . LEU D 4 94 ? 14.625 45.060 -3.870 1.00 53.35 93 LEU D O 1
ATOM 8688 N N . LYS D 4 95 ? 16.625 44.029 -3.938 1.00 57.04 94 LYS D N 1
ATOM 8689 C CA . LYS D 4 95 ? 17.364 45.271 -3.703 1.00 59.39 94 LYS D CA 1
ATOM 8690 C C . LYS D 4 95 ? 17.432 46.024 -5.023 1.00 52.82 94 LYS D C 1
ATOM 8691 O O . LYS D 4 95 ? 18.467 46.096 -5.691 1.00 53.84 94 LYS D O 1
ATOM 8697 N N . VAL D 4 96 ? 16.291 46.601 -5.392 1.00 53.85 95 VAL D N 1
ATOM 8698 C CA . VAL D 4 96 ? 16.159 47.360 -6.622 1.00 50.28 95 VAL D CA 1
ATOM 8699 C C . VAL D 4 96 ? 15.659 48.763 -6.264 1.00 51.93 95 VAL D C 1
ATOM 8700 O O . VAL D 4 96 ? 15.308 49.053 -5.119 1.00 52.65 95 VAL D O 1
ATOM 8704 N N . ASP D 4 97 ? 15.657 49.646 -7.255 1.00 47.64 96 ASP D N 1
ATOM 8705 C CA . ASP D 4 97 ? 15.075 50.954 -7.018 1.00 52.34 96 ASP D CA 1
ATOM 8706 C C . ASP D 4 97 ? 13.589 50.790 -6.699 1.00 57.65 96 ASP D C 1
ATOM 8707 O O . ASP D 4 97 ? 12.982 49.730 -6.917 1.00 59.18 96 ASP D O 1
ATOM 8712 N N . GLN D 4 98 ? 13.007 51.850 -6.140 1.00 52.21 97 GLN D N 1
ATOM 8713 C CA . GLN D 4 98 ? 11.617 51.769 -5.725 1.00 51.08 97 GLN D CA 1
ATOM 8714 C C . GLN D 4 98 ? 10.691 51.564 -6.919 1.00 53.65 97 GLN D C 1
ATOM 8715 O O . GLN D 4 98 ? 9.706 50.824 -6.828 1.00 60.86 97 GLN D O 1
ATOM 8721 N N . GLY D 4 99 ? 11.008 52.190 -8.053 1.00 53.37 98 GLY D N 1
ATOM 8722 C CA . GLY D 4 99 ? 10.125 52.115 -9.207 1.00 47.70 98 GLY D CA 1
ATOM 8723 C C . GLY D 4 99 ? 9.961 50.709 -9.762 1.00 47.56 98 GLY D C 1
ATOM 8724 O O . GLY D 4 99 ? 8.845 50.284 -10.074 1.00 48.46 98 GLY D O 1
ATOM 8725 N N . THR D 4 100 ? 11.066 49.967 -9.895 1.00 44.04 99 THR D N 1
ATOM 8726 C CA . THR D 4 100 ? 10.981 48.606 -10.415 1.00 49.25 99 THR D CA 1
ATOM 8727 C C . THR D 4 100 ? 10.329 47.658 -9.412 1.00 45.16 99 THR D C 1
ATOM 8728 O O . THR D 4 100 ? 9.622 46.723 -9.813 1.00 50.21 99 THR D O 1
ATOM 8732 N N . LEU D 4 101 ? 10.543 47.878 -8.112 1.00 44.57 100 LEU D N 1
ATOM 8733 C CA . LEU D 4 101 ? 9.918 47.019 -7.109 1.00 45.22 100 LEU D CA 1
ATOM 8734 C C . LEU D 4 101 ? 8.396 47.213 -7.092 1.00 47.71 100 LEU D C 1
ATOM 8735 O O . LEU D 4 101 ? 7.641 46.238 -6.962 1.00 50.88 100 LEU D O 1
ATOM 8740 N N . PHE D 4 102 ? 7.925 48.462 -7.250 1.00 42.64 101 PHE D N 1
ATOM 8741 C CA . PHE D 4 102 ? 6.493 48.696 -7.426 1.00 42.93 101 PHE D CA 1
ATOM 8742 C C . PHE D 4 102 ? 5.994 48.062 -8.721 1.00 43.64 101 PHE D C 1
ATOM 8743 O O . PHE D 4 102 ? 4.881 47.521 -8.768 1.00 42.42 101 PHE D O 1
ATOM 8751 N N . GLU D 4 103 ? 6.798 48.121 -9.787 1.00 43.02 102 GLU D N 1
ATOM 8752 C CA . GLU D 4 103 ? 6.423 47.421 -11.006 1.00 44.56 102 GLU D CA 1
ATOM 8753 C C . GLU D 4 103 ? 6.386 45.913 -10.781 1.00 43.23 102 GLU D C 1
ATOM 8754 O O . GLU D 4 103 ? 5.535 45.217 -11.347 1.00 47.10 102 GLU D O 1
ATOM 8760 N N . LEU D 4 104 ? 7.285 45.391 -9.945 1.00 43.48 103 LEU D N 1
ATOM 8761 C CA . LEU D 4 104 ? 7.245 43.964 -9.642 1.00 43.06 103 LEU D CA 1
ATOM 8762 C C . LEU D 4 104 ? 6.007 43.601 -8.820 1.00 40.00 103 LEU D C 1
ATOM 8763 O O . LEU D 4 104 ? 5.485 42.485 -8.934 1.00 39.96 103 LEU D O 1
ATOM 8768 N N . ILE D 4 105 ? 5.514 44.524 -7.986 1.00 35.50 104 ILE D N 1
ATOM 8769 C CA . ILE D 4 105 ? 4.265 44.259 -7.291 1.00 35.52 104 ILE D CA 1
ATOM 8770 C C . ILE D 4 105 ? 3.137 44.183 -8.306 1.00 41.00 104 ILE D C 1
ATOM 8771 O O . ILE D 4 105 ? 2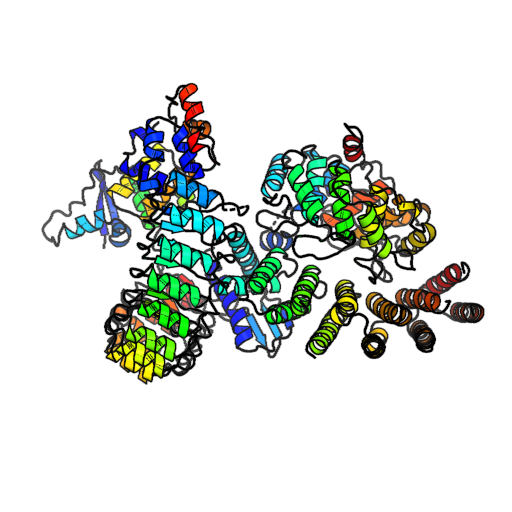.385 43.206 -8.352 1.00 44.95 104 ILE D O 1
ATOM 8776 N N . LEU D 4 106 ? 3.048 45.195 -9.174 1.00 42.19 105 LEU D N 1
ATOM 8777 C CA . LEU D 4 106 ? 2.014 45.234 -10.197 1.00 41.25 105 LEU D CA 1
ATOM 8778 C C . LEU D 4 106 ? 2.069 43.991 -11.076 1.00 38.46 105 LEU D C 1
ATOM 8779 O O . LEU D 4 106 ? 1.047 43.333 -11.302 1.00 39.80 105 LEU D O 1
ATOM 8784 N N . ALA D 4 107 ? 3.261 43.645 -11.564 1.00 36.31 106 ALA D N 1
ATOM 8785 C CA . ALA D 4 107 ? 3.422 42.433 -12.361 1.00 36.38 106 ALA D CA 1
ATOM 8786 C C . ALA D 4 107 ? 2.969 41.196 -11.599 1.00 39.98 106 ALA D C 1
ATOM 8787 O O . ALA D 4 107 ? 2.253 40.348 -12.145 1.00 42.27 106 ALA D O 1
ATOM 8789 N N . ALA D 4 108 ? 3.397 41.066 -10.340 1.00 43.46 107 ALA D N 1
ATOM 8790 C CA . ALA D 4 108 ? 3.027 39.895 -9.560 1.00 44.67 107 ALA D CA 1
ATOM 8791 C C . ALA D 4 108 ? 1.530 39.838 -9.372 1.00 42.65 107 ALA D C 1
ATOM 8792 O O . ALA D 4 108 ? 0.955 38.746 -9.313 1.00 42.57 107 ALA D O 1
ATOM 8794 N N . ASN D 4 109 ? 0.884 41.004 -9.312 1.00 45.47 108 ASN D N 1
ATOM 8795 C CA . ASN D 4 109 ? -0.561 41.065 -9.182 1.00 47.91 108 ASN D CA 1
ATOM 8796 C C . ASN D 4 109 ? -1.242 40.761 -10.508 1.00 42.93 108 ASN D C 1
ATOM 8797 O O . ASN D 4 109 ? -2.211 39.996 -10.555 1.00 48.44 108 ASN D O 1
ATOM 8802 N N . TYR D 4 110 ? -0.746 41.351 -11.594 1.00 39.42 109 TYR D N 1
ATOM 8803 C CA . TYR D 4 110 ? -1.308 41.070 -12.909 1.00 39.20 109 TYR D CA 1
ATOM 8804 C C . TYR D 4 110 ? -1.167 39.590 -13.249 1.00 42.20 109 TYR D C 1
ATOM 8805 O O . TYR D 4 110 ? -2.137 38.931 -13.629 1.00 43.62 109 TYR D O 1
ATOM 8814 N N . LEU D 4 111 ? 0.035 39.044 -13.092 1.00 46.42 110 LEU D N 1
ATOM 8815 C CA . LEU D 4 111 ? 0.301 37.657 -13.434 1.00 43.02 110 LEU D CA 1
ATOM 8816 C C . LEU D 4 111 ? -0.159 36.676 -12.358 1.00 43.96 110 LEU D C 1
ATOM 8817 O O . LEU D 4 111 ? -0.131 35.459 -12.604 1.00 39.37 110 LEU D O 1
ATOM 8822 N N . ASP D 4 112 ? -0.601 37.176 -11.199 1.00 43.53 111 ASP D N 1
ATOM 8823 C CA . ASP D 4 112 ? -1.080 36.360 -10.077 1.00 46.72 111 ASP D CA 1
ATOM 8824 C C . ASP D 4 112 ? -0.016 35.344 -9.636 1.00 47.77 111 ASP D C 1
ATOM 8825 O O . ASP D 4 112 ? -0.193 34.122 -9.699 1.00 46.06 111 ASP D O 1
ATOM 8830 N N . ILE D 4 113 ? 1.116 35.881 -9.185 1.00 47.87 112 ILE D N 1
ATOM 8831 C CA . ILE D 4 113 ? 2.186 35.062 -8.628 1.00 43.73 112 ILE D CA 1
ATOM 8832 C C . ILE D 4 113 ? 2.245 35.402 -7.154 1.00 40.95 112 ILE D C 1
ATOM 8833 O O . ILE D 4 113 ? 2.889 36.373 -6.754 1.00 51.77 112 ILE D O 1
ATOM 8838 N N . LYS D 4 114 ? 1.512 34.626 -6.354 1.00 42.43 113 LYS D N 1
ATOM 8839 C CA . LYS D 4 114 ? 1.283 34.955 -4.952 1.00 50.41 113 LYS D CA 1
ATOM 8840 C C . LYS D 4 114 ? 2.570 34.928 -4.142 1.00 45.42 113 LYS D C 1
ATOM 8841 O O . LYS D 4 114 ? 2.737 35.743 -3.233 1.00 45.54 113 LYS D O 1
ATOM 8847 N N . GLY D 4 115 ? 3.484 34.008 -4.445 1.00 41.52 114 GLY D N 1
ATOM 8848 C CA . GLY D 4 115 ? 4.782 34.048 -3.792 1.00 44.84 114 GLY D CA 1
ATOM 8849 C C . GLY D 4 115 ? 5.497 35.369 -4.011 1.00 46.88 114 GLY D C 1
ATOM 8850 O O . GLY D 4 115 ? 5.991 35.987 -3.064 1.00 46.33 114 GLY D O 1
ATOM 8851 N N . LEU D 4 116 ? 5.555 35.827 -5.268 1.00 47.52 115 LEU D N 1
ATOM 8852 C CA . LEU D 4 116 ? 6.281 37.055 -5.561 1.00 45.55 115 LEU D CA 1
ATOM 8853 C C . LEU D 4 116 ? 5.573 38.263 -4.976 1.00 43.44 115 LEU D C 1
ATOM 8854 O O . LEU D 4 116 ? 6.229 39.182 -4.471 1.00 42.35 115 LEU D O 1
ATOM 8859 N N . LEU D 4 117 ? 4.242 38.266 -4.997 1.00 45.25 116 LEU D N 1
ATOM 8860 C CA . LEU D 4 117 ? 3.521 39.419 -4.479 1.00 46.93 116 LEU D CA 1
ATOM 8861 C C . LEU D 4 117 ? 3.619 39.503 -2.962 1.00 45.27 116 LEU D C 1
ATOM 8862 O O . LEU D 4 117 ? 3.620 40.603 -2.404 1.00 47.89 116 LEU D O 1
ATOM 8867 N N . ASP D 4 118 ? 3.724 38.361 -2.283 1.00 51.13 117 ASP D N 1
ATOM 8868 C CA . ASP D 4 118 ? 3.964 38.371 -0.845 1.00 50.47 117 ASP D CA 1
ATOM 8869 C C . ASP D 4 118 ? 5.330 38.970 -0.509 1.00 48.00 117 ASP D C 1
ATOM 8870 O O . ASP D 4 118 ? 5.405 39.927 0.273 1.00 41.28 117 ASP D O 1
ATOM 8875 N N . VAL D 4 119 ? 6.422 38.439 -1.102 1.00 41.68 118 VAL D N 1
ATOM 8876 C CA . VAL D 4 119 ? 7.763 38.922 -0.745 1.00 44.43 118 VAL D CA 1
ATOM 8877 C C . VAL D 4 119 ? 7.919 40.399 -1.099 1.00 46.16 118 VAL D C 1
ATOM 8878 O O . VAL D 4 119 ? 8.523 41.165 -0.341 1.00 44.92 118 VAL D O 1
ATOM 8882 N N . THR D 4 120 ? 7.392 40.822 -2.253 1.00 46.43 119 THR D N 1
ATOM 8883 C CA . THR D 4 120 ? 7.542 42.221 -2.640 1.00 41.56 119 THR D CA 1
ATOM 8884 C C . THR D 4 120 ? 6.777 43.133 -1.692 1.00 45.76 119 THR D C 1
ATOM 8885 O O . THR D 4 120 ? 7.320 44.148 -1.235 1.00 49.36 119 THR D O 1
ATOM 8889 N N . CYS D 4 121 ? 5.529 42.768 -1.352 1.00 48.70 120 CYS D N 1
ATOM 8890 C CA . CYS D 4 121 ? 4.744 43.572 -0.410 1.00 47.83 120 CYS D CA 1
ATOM 8891 C C . CYS D 4 121 ? 5.385 43.587 0.972 1.00 46.55 120 CYS D C 1
ATOM 8892 O O . CYS D 4 121 ? 5.476 44.639 1.614 1.00 52.43 120 CYS D O 1
ATOM 8895 N N . LYS D 4 122 ? 5.808 42.417 1.458 1.00 45.78 121 LYS D N 1
ATOM 8896 C CA . LYS D 4 122 ? 6.569 42.353 2.697 1.00 48.58 121 LYS D CA 1
ATOM 8897 C C . LYS D 4 122 ? 7.822 43.216 2.624 1.00 46.18 121 LYS D C 1
ATOM 8898 O O . LYS D 4 122 ? 8.256 43.771 3.641 1.00 51.18 121 LYS D O 1
ATOM 8904 N N . THR D 4 123 ? 8.406 43.351 1.431 1.00 46.04 122 THR D N 1
ATOM 8905 C CA . THR D 4 123 ? 9.616 44.148 1.280 1.00 46.30 122 THR D CA 1
ATOM 8906 C C . THR D 4 123 ? 9.310 45.645 1.384 1.00 52.03 122 THR D C 1
ATOM 8907 O O . THR D 4 123 ? 10.013 46.382 2.088 1.00 51.13 122 THR D O 1
ATOM 8911 N N . VAL D 4 124 ? 8.258 46.110 0.711 1.00 47.17 123 VAL D N 1
ATOM 8912 C CA . VAL D 4 124 ? 7.817 47.484 0.909 1.00 49.18 123 VAL D CA 1
ATOM 8913 C C . VAL D 4 124 ? 7.382 47.701 2.353 1.00 50.96 123 VAL D C 1
ATOM 8914 O O . VAL D 4 124 ? 7.725 48.717 2.971 1.00 48.42 123 VAL D O 1
ATOM 8918 N N . ALA D 4 125 ? 6.619 46.754 2.916 1.00 54.61 124 ALA D N 1
ATOM 8919 C CA . ALA D 4 125 ? 6.247 46.841 4.326 1.00 54.41 124 ALA D CA 1
ATOM 8920 C C . ALA D 4 125 ? 7.478 46.963 5.218 1.00 54.06 124 ALA D C 1
ATOM 8921 O O . ALA D 4 125 ? 7.483 47.742 6.177 1.00 48.71 124 ALA D O 1
ATOM 8923 N N . ASN D 4 126 ? 8.545 46.220 4.899 1.00 52.90 125 ASN D N 1
ATOM 8924 C CA . ASN D 4 126 ? 9.786 46.351 5.664 1.00 57.40 125 ASN D CA 1
ATOM 8925 C C . ASN D 4 126 ? 10.426 47.725 5.502 1.00 55.13 125 ASN D C 1
ATOM 8926 O O . ASN D 4 126 ? 11.118 48.194 6.408 1.00 59.29 125 ASN D O 1
ATOM 8931 N N . MET D 4 127 ? 10.201 48.398 4.380 1.00 59.96 126 MET D N 1
ATOM 8932 C CA . MET D 4 127 ? 10.730 49.747 4.264 1.00 61.38 126 MET D CA 1
ATOM 8933 C C . MET D 4 127 ? 9.992 50.731 5.156 1.00 56.10 126 MET D C 1
ATOM 8934 O O . MET D 4 127 ? 10.538 51.785 5.468 1.00 50.05 126 MET D O 1
ATOM 8939 N N . ILE D 4 128 ? 8.768 50.420 5.571 1.00 60.98 127 ILE D N 1
ATOM 8940 C CA . ILE D 4 128 ? 8.031 51.324 6.445 1.00 60.03 127 ILE D CA 1
ATOM 8941 C C . ILE D 4 128 ? 8.348 51.056 7.909 1.00 64.80 127 ILE D C 1
ATOM 8942 O O . ILE D 4 128 ? 8.423 51.992 8.710 1.00 63.72 127 ILE D O 1
ATOM 8947 N N . LYS D 4 129 ? 8.562 49.789 8.271 1.00 65.47 128 LYS D N 1
ATOM 8948 C CA . LYS D 4 129 ? 8.790 49.423 9.663 1.00 59.26 128 LYS D CA 1
ATOM 8949 C C . LYS D 4 129 ? 10.097 50.021 10.179 1.00 64.46 128 LYS D C 1
ATOM 8950 O O . LYS D 4 129 ? 11.037 50.274 9.420 1.00 68.83 128 LYS D O 1
ATOM 8956 N N . GLY D 4 130 ? 10.139 50.266 11.490 1.00 72.61 129 GLY D N 1
ATOM 8957 C CA . GLY D 4 130 ? 11.362 50.707 12.141 1.00 69.60 129 GLY D CA 1
ATOM 8958 C C . GLY D 4 130 ? 11.753 52.145 11.874 1.00 68.40 129 GLY D C 1
ATOM 8959 O O . GLY D 4 130 ? 12.942 52.467 11.920 1.00 65.53 129 GLY D O 1
ATOM 8960 N N . LYS D 4 131 ? 10.784 53.023 11.599 1.00 63.50 130 LYS D N 1
ATOM 8961 C CA . LYS D 4 131 ? 11.062 54.411 11.249 1.00 66.81 130 LYS D CA 1
ATOM 8962 C C . LYS D 4 131 ? 9.980 55.331 11.801 1.00 73.94 130 LYS D C 1
ATOM 8963 O O . LYS D 4 131 ? 8.858 54.914 12.109 1.00 70.12 130 LYS D O 1
ATOM 8969 N N . THR D 4 132 ? 10.337 56.603 11.879 1.00 72.21 131 THR D N 1
ATOM 8970 C CA . THR D 4 132 ? 9.498 57.670 12.391 1.00 73.84 131 THR D CA 1
ATOM 8971 C C . THR D 4 132 ? 8.625 58.170 11.237 1.00 73.81 131 THR D C 1
ATOM 8972 O O . THR D 4 132 ? 8.930 57.884 10.079 1.00 76.70 131 THR D O 1
ATOM 8976 N N . PRO D 4 133 ? 7.506 58.878 11.484 1.00 70.56 132 PRO D N 1
ATOM 8977 C CA . PRO D 4 133 ? 6.743 59.373 10.321 1.00 70.35 132 PRO D CA 1
ATOM 8978 C C . PRO D 4 133 ? 7.548 60.199 9.329 1.00 74.99 132 PRO D C 1
ATOM 8979 O O . PRO D 4 133 ? 7.360 60.028 8.116 1.00 76.69 132 PRO D O 1
ATOM 8983 N N . GLU D 4 134 ? 8.445 61.074 9.779 1.00 72.54 133 GLU D N 1
ATOM 8984 C CA . GLU D 4 134 ? 9.204 61.821 8.784 1.00 78.16 133 GLU D CA 1
ATOM 8985 C C . GLU D 4 134 ? 10.270 60.949 8.134 1.00 69.99 133 GLU D C 1
ATOM 8986 O O . GLU D 4 134 ? 10.601 61.161 6.964 1.00 60.91 133 GLU D O 1
ATOM 8992 N N . GLU D 4 135 ? 10.790 59.947 8.848 1.00 64.31 134 GLU D N 1
ATOM 8993 C CA . GLU D 4 135 ? 11.623 58.952 8.186 1.00 68.89 134 GLU D CA 1
ATOM 8994 C C . GLU D 4 135 ? 10.831 58.177 7.130 1.00 71.87 134 GLU D C 1
ATOM 8995 O O . GLU D 4 135 ? 11.385 57.795 6.092 1.00 71.13 134 GLU D O 1
ATOM 9001 N N . ILE D 4 136 ? 9.532 57.949 7.364 1.00 69.41 135 ILE D N 1
ATOM 9002 C CA . ILE D 4 136 ? 8.685 57.348 6.331 1.00 67.19 135 ILE D CA 1
ATOM 9003 C C . ILE D 4 136 ? 8.598 58.257 5.110 1.00 71.07 135 ILE D C 1
ATOM 9004 O O . ILE D 4 136 ? 8.940 57.851 3.990 1.00 78.06 135 ILE D O 1
ATOM 9009 N N . ARG D 4 137 ? 8.102 59.491 5.306 1.00 70.25 136 ARG D N 1
ATOM 9010 C CA . ARG D 4 137 ? 7.899 60.448 4.215 1.00 67.12 136 ARG D CA 1
ATOM 9011 C C . ARG D 4 137 ? 9.190 60.773 3.479 1.00 62.54 136 ARG D C 1
ATOM 9012 O O . ARG D 4 137 ? 9.149 61.257 2.341 1.00 63.84 136 ARG D O 1
ATOM 9020 N N . LYS D 4 138 ? 10.336 60.558 4.134 1.00 64.63 137 LYS D N 1
ATOM 9021 C CA . LYS D 4 138 ? 11.598 60.752 3.431 1.00 68.33 137 LYS D CA 1
ATOM 9022 C C . LYS D 4 138 ? 11.927 59.569 2.525 1.00 63.34 137 LYS D C 1
ATOM 9023 O O . LYS D 4 138 ? 12.328 59.762 1.368 1.00 65.92 137 LYS D O 1
ATOM 9029 N N . THR D 4 139 ? 11.742 58.344 3.038 1.00 65.77 138 THR D N 1
ATOM 9030 C CA . THR D 4 139 ? 11.948 57.141 2.240 1.00 63.26 138 THR D CA 1
ATOM 9031 C C . THR D 4 139 ? 11.108 57.150 0.959 1.00 60.03 138 THR D C 1
ATOM 9032 O O . THR D 4 139 ? 11.622 56.813 -0.116 1.00 59.59 138 THR D O 1
ATOM 9036 N N . PHE D 4 140 ? 9.826 57.520 1.048 1.00 55.29 139 PHE D N 1
ATOM 9037 C CA . PHE D 4 140 ? 8.894 57.454 -0.077 1.00 54.57 139 PHE D CA 1
ATOM 9038 C C . PHE D 4 140 ? 8.574 58.811 -0.690 1.00 60.47 139 PHE D C 1
ATOM 9039 O O . PHE D 4 140 ? 7.717 58.881 -1.576 1.00 50.28 139 PHE D O 1
ATOM 9047 N N . ASN D 4 141 ? 9.227 59.882 -0.234 1.00 64.42 140 ASN D N 1
ATOM 9048 C CA . ASN D 4 141 ? 8.977 61.254 -0.680 1.00 65.05 140 ASN D CA 1
ATOM 9049 C C . ASN D 4 141 ? 7.490 61.564 -0.758 1.00 61.73 140 ASN D C 1
ATOM 9050 O O . ASN D 4 141 ? 6.975 62.026 -1.775 1.00 60.74 140 ASN D O 1
ATOM 9055 N N . ILE D 4 142 ? 6.800 61.296 0.346 1.00 63.03 141 ILE D N 1
ATOM 9056 C CA . ILE D 4 142 ? 5.422 61.727 0.530 1.00 62.19 141 ILE D CA 1
ATOM 9057 C C . ILE D 4 142 ? 5.451 63.101 1.160 1.00 63.45 141 ILE D C 1
ATOM 9058 O O . ILE D 4 142 ? 6.156 63.318 2.152 1.00 62.46 141 ILE D O 1
ATOM 9063 N N . LYS D 4 143 ? 4.670 64.019 0.603 1.00 72.90 142 LYS D N 1
ATOM 9064 C CA . LYS D 4 143 ? 4.531 65.348 1.175 1.00 76.89 142 LYS D CA 1
ATOM 9065 C C . LYS D 4 143 ? 3.621 65.285 2.394 1.00 73.82 142 LYS D C 1
ATOM 9066 O O . LYS D 4 143 ? 2.519 64.732 2.330 1.00 64.84 142 LYS D O 1
ATOM 9072 N N . ASN D 4 144 ? 4.089 65.847 3.505 1.00 82.35 143 ASN D N 1
ATOM 9073 C CA . ASN D 4 144 ? 3.279 65.990 4.714 1.00 78.35 143 ASN D CA 1
ATOM 9074 C C . ASN D 4 144 ? 2.274 67.119 4.509 1.00 79.42 143 ASN D C 1
ATOM 9075 O O . ASN D 4 144 ? 2.640 68.296 4.556 1.00 78.86 143 ASN D O 1
ATOM 9080 N N . ASP D 4 145 ? 1.002 66.774 4.295 1.00 85.61 144 ASP D N 1
ATOM 9081 C CA . ASP D 4 145 ? -0.045 67.770 4.090 1.00 84.06 144 ASP D CA 1
ATOM 9082 C C . ASP D 4 145 ? -0.923 67.972 5.324 1.00 91.00 144 ASP D C 1
ATOM 9083 O O . ASP D 4 145 ? -2.125 68.242 5.198 1.00 82.18 144 ASP D O 1
ATOM 9088 N N . PHE D 4 146 ? -0.333 67.867 6.510 1.00 92.49 145 PHE D N 1
ATOM 9089 C CA . PHE D 4 146 ? -1.015 68.073 7.777 1.00 97.75 145 PHE D CA 1
ATOM 9090 C C . PHE D 4 146 ? -0.490 69.359 8.392 1.00 99.02 145 PHE D C 1
ATOM 9091 O O . PHE D 4 146 ? 0.729 69.599 8.402 1.00 93.21 145 PHE D O 1
ATOM 9099 N N . THR D 4 147 ? -1.397 70.197 8.893 1.00 108.02 146 THR D N 1
ATOM 9100 C CA . THR D 4 147 ? -0.876 71.292 9.686 1.00 107.37 146 THR D CA 1
ATOM 9101 C C . THR D 4 147 ? -0.225 70.761 10.967 1.00 109.91 146 THR D C 1
ATOM 9102 O O . THR D 4 147 ? -0.297 69.575 11.290 1.00 110.91 146 THR D O 1
ATOM 9106 N N . GLU D 4 148 ? 0.426 71.658 11.715 1.00 106.66 147 GLU D N 1
ATOM 9107 C CA . GLU D 4 148 ? 0.913 71.228 13.026 1.00 118.20 147 GLU D CA 1
ATOM 9108 C C . GLU D 4 148 ? -0.248 70.889 13.960 1.00 121.34 147 GLU D C 1
ATOM 9109 O O . GLU D 4 148 ? -0.131 70.007 14.823 1.00 124.30 147 GLU D O 1
ATOM 9115 N N . GLU D 4 149 ? -1.371 71.592 13.795 1.00 125.24 148 GLU D N 1
ATOM 9116 C CA . GLU D 4 149 ? -2.604 71.281 14.506 1.00 121.06 148 GLU D CA 1
ATOM 9117 C C . GLU D 4 149 ? -3.001 69.823 14.284 1.00 112.25 148 GLU D C 1
ATOM 9118 O O . GLU D 4 149 ? -3.125 69.047 15.246 1.00 121.55 148 GLU D O 1
ATOM 9124 N N . GLU D 4 150 ? -3.138 69.423 12.999 1.00 117.32 149 GLU D N 1
ATOM 9125 C CA . GLU D 4 150 ? -3.524 68.053 12.652 1.00 107.23 149 GLU D CA 1
ATOM 9126 C C . GLU D 4 150 ? -2.432 67.040 13.012 1.00 102.43 149 GLU D C 1
ATOM 9127 O O . GLU D 4 150 ? -2.730 65.970 13.559 1.00 96.06 149 GLU D O 1
ATOM 9133 N N . GLU D 4 151 ? -1.168 67.347 12.691 1.00 106.94 150 GLU D N 1
ATOM 9134 C CA . GLU D 4 151 ? -0.065 66.446 13.027 1.00 110.54 150 GLU D CA 1
ATOM 9135 C C . GLU D 4 151 ? -0.010 66.172 14.525 1.00 119.96 150 GLU D C 1
ATOM 9136 O O . GLU D 4 151 ? 0.206 65.031 14.952 1.00 122.73 150 GLU D O 1
ATOM 9142 N N . ALA D 4 152 ? -0.209 67.211 15.338 1.00 112.25 151 ALA D N 1
ATOM 9143 C CA . ALA D 4 152 ? -0.285 67.026 16.782 1.00 111.01 151 ALA D CA 1
ATOM 9144 C C . ALA D 4 152 ? -1.487 66.165 17.162 1.00 110.76 151 ALA D C 1
ATOM 9145 O O . ALA D 4 152 ? -1.373 65.264 18.002 1.00 111.80 151 ALA D O 1
ATOM 9147 N N . GLN D 4 153 ? -2.653 66.428 16.552 1.00 111.42 152 GLN D N 1
ATOM 9148 C CA . GLN D 4 153 ? -3.841 65.613 16.799 1.00 107.78 152 GLN D CA 1
ATOM 9149 C C . GLN D 4 153 ? -3.518 64.141 16.589 1.00 105.19 152 GLN D C 1
ATOM 9150 O O . GLN D 4 153 ? -3.466 63.361 17.547 1.00 94.84 152 GLN D O 1
ATOM 9156 N N . VAL D 4 154 ? -3.279 63.770 15.327 1.00 110.03 153 VAL D N 1
ATOM 9157 C CA . VAL D 4 154 ? -3.105 62.369 14.951 1.00 99.16 153 VAL D CA 1
ATOM 9158 C C . VAL D 4 154 ? -2.030 61.702 15.798 1.00 90.26 153 VAL D C 1
ATOM 9159 O O . VAL D 4 154 ? -2.131 60.511 16.115 1.00 80.36 153 VAL D O 1
ATOM 9163 N N . ARG D 4 155 ? -0.970 62.445 16.071 1.00 94.00 154 ARG D N 1
ATOM 9164 C CA . ARG D 4 155 ? 0.087 61.911 16.920 1.00 103.09 154 ARG D CA 1
ATOM 9165 C C . ARG D 4 155 ? -0.562 62.063 18.264 1.00 110.11 154 ARG D C 1
ATOM 9166 O O . ARG D 4 155 ? -0.005 62.612 19.201 1.00 101.32 154 ARG D O 1
ATOM 9174 N N . LYS D 4 156 ? -1.822 61.696 18.220 1.00 104.08 155 LYS D N 1
ATOM 9175 C CA . LYS D 4 156 ? -2.714 61.803 19.320 1.00 103.69 155 LYS D CA 1
ATOM 9176 C C . LYS D 4 156 ? -3.311 60.458 19.526 1.00 99.58 155 LYS D C 1
ATOM 9177 O O . LYS D 4 156 ? -2.910 59.693 20.374 1.00 95.92 155 LYS D O 1
ATOM 9183 N N . GLU D 4 157 ? -4.286 60.173 18.705 1.00 107.81 156 GLU D N 1
ATOM 9184 C CA . GLU D 4 157 ? -5.013 58.908 18.795 1.00 105.66 156 GLU D CA 1
ATOM 9185 C C . GLU D 4 157 ? -4.052 57.775 18.586 1.00 102.64 156 GLU D C 1
ATOM 9186 O O . GLU D 4 157 ? -3.656 57.075 19.494 1.00 108.93 156 GLU D O 1
ATOM 9192 N N . ASN D 4 158 ? -3.642 57.670 17.353 1.00 105.94 157 ASN D N 1
ATOM 9193 C CA . ASN D 4 158 ? -2.649 56.747 16.875 1.00 97.10 157 ASN D CA 1
ATOM 9194 C C . ASN D 4 158 ? -1.354 56.720 17.657 1.00 93.69 157 ASN D C 1
ATOM 9195 O O . ASN D 4 158 ? -0.477 55.965 17.355 1.00 72.76 157 ASN D O 1
ATOM 9200 N N . GLN D 4 159 ? -1.250 57.538 18.684 1.00 98.43 158 GLN D N 1
ATOM 9201 C CA . GLN D 4 159 ? -0.065 57.594 19.508 1.00 104.61 158 GLN D CA 1
ATOM 9202 C C . GLN D 4 159 ? -0.102 56.533 20.600 1.00 109.72 158 GLN D C 1
ATOM 9203 O O . GLN D 4 159 ? 0.875 55.902 20.969 1.00 110.77 158 GLN D O 1
ATOM 9209 N N . TRP D 4 160 ? -1.262 56.332 21.140 1.00 100.73 159 TRP D N 1
ATOM 9210 C CA . TRP D 4 160 ? -1.397 55.317 22.174 1.00 100.77 159 TRP D CA 1
ATOM 9211 C C . TRP D 4 160 ? -0.302 54.372 21.659 1.00 103.87 159 TRP D C 1
ATOM 9212 O O . TRP D 4 160 ? -0.428 53.857 20.549 1.00 99.09 159 TRP D O 1
ATOM 9223 N N . CYS D 4 161 ? 0.762 54.215 22.414 1.00 108.49 160 CYS D N 1
ATOM 9224 C CA . CYS D 4 161 ? 1.860 53.225 22.288 1.00 112.36 160 CYS D CA 1
ATOM 9225 C C . CYS D 4 161 ? 3.216 53.971 22.345 1.00 103.28 160 CYS D C 1
ATOM 9226 O O . CYS D 4 161 ? 4.260 53.417 22.000 1.00 91.33 160 CYS D O 1
#

GO terms:
  GO:0005739 mitochondrion (C, HTP)
  GO:0005515 protein binding (F, IPI)

Nearest PDB structures (foldseek):
  6o60-assembly1_A  TM=1.003E+00  e=1.146E-42  Homo sapiens
  6j7f-assembly1_A  TM=9.970E-01  e=9.928E-31  Homo sapiens
  6j7x-assembly1_A  TM=9.967E-01  e=1.298E-30  Homo sapiens
  6j74-assembly1_A  TM=9.868E-01  e=1.298E-30  Homo sapiens
  6j6x-assembly1_A  TM=9.629E-01  e=2.120E-30  Homo sapiens

Foldseek 3Di:
DVVLLVVLVVLLVVVVVLCVVPVQQQEEDEDAAQDPDDPDHQFDDDPNYTYGYPNSCVSNQVVLVVVLVCCVVVNDHDDPVCLVSSLLVNCLVPVLPLSSLVSVVVCVVVPVDDLVVLVRSLLHSCNVVVLNQSSLVSNVVSVVVVVCVVLVVVLVVLVVSLVSSPVVDALNQSSLVSNLVSCCPRVVLVLVVLVVCLVVLLVVCLVRVQHQSSLVSPLSSVVSNVVVAVSLVVVLVSLLVSCVVPPQHLSSLVSNVSSCVVVVCPLVVVVVSLVVDCVDDDDPNNNVSSVVSVVVSVVD/DEDDQDPPFQQDDDLVLQLVLLLPDDDDPVCVVCQQQQLQLVLLSLQLCVLLVRNVSDDLVVLLVFQLQQQDPQGAGGSGHPGDGWLVSRLSSLSSCLVVVNNPSHDLVSVLVQLQVQADPQQFGAGHPVHDTFLLSLLSSLSSCVLVVHNVSHDLVSVLVQLLQQQDPQQAGGGHRPDDGWLVRRLSSLLSCLSSVNCVVGPLVSNLVLLQVQQDPQRAGDTHPPDYGFLLSSLSSCLSCVSSVNNVSHDLSSVLSFLSSQADPPNGAGGRGRPDDGDSSSRLSSSQSVLSSPDVSTARARSSSSHRPVSVVVSVPDPD/DVCPVPDDLVVVLVVLLPPALVVLVVLCVPDPVSVCSSPPLSSLQEHDDPDDQCAVVLLVNLVSNQARHAEYACAQNLSDEQVSLLNSQQRHQNHAYYHCANNQRYALSNLLSCLVRHQNHQYYHCHNNQRYELSSLLSCLRRPQNHQYYACHLNQRYELSSLLNNLVRNLNHQEYHCANNQRYEQSSLLSCLVRNQNHAEYHCHLVQRYALNRLLSNLVSHQNHAYYAQANNQRYALSSLLSCLVRHQNHAYYHHANNQRYELSSLLSNQQSHQRHAYYEHHNVQRYALSSLLSCLPRHLQHEEYECHLVQRYALVSLLSCLVGNCQQARYAYYHCENNQHYALSSLVSSLSRQHHQEAEYENNVRYDPVSVVVSCVSHVNYDYDYPD/DWAWEQELVGDIDIARPPLLVLFVQVVVQVVVDDVDDPDPSDGHYDNLGHPVLVVLVRVVSVVDPDPPDQVPADPVVVVSQPDDPVSLVVNCVVCVNRVNVVSNVNSVSVVVVCQPPDDVVSNCVSVVDDDPADPVRVVCCCPPVVPD